Protein AF-0000000077380614 (afdb_homodimer)

Structure (mmCIF, N/CA/C/O backbone):
data_AF-0000000077380614-model_v1
#
loop_
_entity.id
_entity.type
_entity.pdbx_description
1 polymer UDP-glucuronosyltransferase
#
loop_
_atom_site.group_PDB
_atom_site.id
_atom_site.type_symbol
_atom_site.label_atom_id
_atom_site.label_alt_id
_atom_site.label_comp_id
_atom_site.label_asym_id
_atom_site.label_entity_id
_atom_site.label_seq_id
_atom_site.pdbx_PDB_ins_code
_atom_site.Cartn_x
_atom_site.Cartn_y
_atom_site.Cartn_z
_atom_site.occupancy
_atom_site.B_iso_or_equiv
_atom_site.auth_seq_id
_atom_site.auth_comp_id
_atom_site.auth_asym_id
_atom_site.auth_atom_id
_atom_site.pdbx_PDB_model_num
ATOM 1 N N . ASN A 1 1 ? 5.746 11.344 16.859 1 87.12 1 ASN A N 1
ATOM 2 C CA . ASN A 1 1 ? 6.926 10.523 17.109 1 87.12 1 ASN A CA 1
ATOM 3 C C . ASN A 1 1 ? 7.016 10.094 18.562 1 87.12 1 ASN A C 1
ATOM 5 O O . ASN A 1 1 ? 7.289 8.93 18.859 1 87.12 1 ASN A O 1
ATOM 9 N N . SER A 1 2 ? 6.594 11.039 19.406 1 86.81 2 SER A N 1
ATOM 10 C CA . SER A 1 2 ? 6.699 10.734 20.828 1 86.81 2 SER A CA 1
ATOM 11 C C . SER A 1 2 ? 5.801 9.57 21.219 1 86.81 2 SER A C 1
ATOM 13 O O . SER A 1 2 ? 6.18 8.727 22.031 1 86.81 2 SER A O 1
ATOM 15 N N . VAL A 1 3 ? 4.637 9.516 20.609 1 90.12 3 VAL A N 1
ATOM 16 C CA . VAL A 1 3 ? 3.682 8.453 20.922 1 90.12 3 VAL A CA 1
ATOM 17 C C . VAL A 1 3 ? 4.297 7.094 20.609 1 90.12 3 VAL A C 1
ATOM 19 O O . VAL A 1 3 ? 4.191 6.16 21.422 1 90.12 3 VAL A O 1
ATOM 22 N N . LEU A 1 4 ? 4.949 6.938 19.469 1 94.75 4 LEU A N 1
ATOM 23 C CA . LEU A 1 4 ? 5.605 5.691 19.078 1 94.75 4 LEU A CA 1
ATOM 24 C C . LEU A 1 4 ? 6.742 5.359 20.047 1 94.75 4 LEU A C 1
ATOM 26 O O . LEU A 1 4 ? 6.855 4.223 20.516 1 94.75 4 LEU A O 1
ATOM 30 N N . LEU A 1 5 ? 7.574 6.371 20.406 1 92.88 5 LEU A N 1
ATOM 31 C CA . LEU A 1 5 ? 8.75 6.152 21.25 1 92.88 5 LEU A CA 1
ATOM 32 C C . LEU A 1 5 ? 8.336 5.727 22.656 1 92.88 5 LEU A C 1
ATOM 34 O O . LEU A 1 5 ? 8.93 4.809 23.219 1 92.88 5 LEU A O 1
ATOM 38 N N . TYR A 1 6 ? 7.289 6.316 23.141 1 90.5 6 TYR A N 1
ATOM 39 C CA . TYR A 1 6 ? 6.828 5.957 24.484 1 90.5 6 TYR A CA 1
ATOM 40 C C . TYR A 1 6 ? 6.215 4.559 24.484 1 90.5 6 TYR A C 1
ATOM 42 O O . TYR A 1 6 ? 6.395 3.801 25.438 1 90.5 6 TYR A O 1
ATOM 50 N N . GLU A 1 7 ? 5.496 4.246 23.406 1 94.81 7 GLU A N 1
ATOM 51 C CA . GLU A 1 7 ? 4.934 2.902 23.312 1 94.81 7 GLU A CA 1
ATOM 52 C C . GLU A 1 7 ? 6.031 1.847 23.25 1 94.81 7 GLU A C 1
ATOM 54 O O . GLU A 1 7 ? 5.926 0.79 23.875 1 94.81 7 GLU A O 1
ATOM 59 N N . LEU A 1 8 ? 7.094 2.109 22.5 1 97.38 8 LEU A N 1
ATOM 60 C CA . LEU A 1 8 ? 8.234 1.199 22.422 1 97.38 8 LEU A CA 1
ATOM 61 C C . LEU A 1 8 ? 8.867 1.007 23.797 1 97.38 8 LEU A C 1
ATOM 63 O O . LEU A 1 8 ? 9.219 -0.115 24.172 1 97.38 8 LEU A O 1
ATOM 67 N N . ALA A 1 9 ? 9.016 2.111 24.562 1 96.5 9 ALA A N 1
ATOM 68 C CA . ALA A 1 9 ? 9.578 2.035 25.922 1 96.5 9 ALA A CA 1
ATOM 69 C C . ALA A 1 9 ? 8.695 1.192 26.828 1 96.5 9 ALA A C 1
ATOM 71 O O . ALA A 1 9 ? 9.195 0.365 27.594 1 96.5 9 ALA A O 1
ATOM 72 N N . GLU A 1 10 ? 7.418 1.423 26.734 1 94.88 10 GLU A N 1
ATOM 73 C CA . GLU A 1 10 ? 6.461 0.681 27.562 1 94.88 10 GLU A CA 1
ATOM 74 C C . GLU A 1 10 ? 6.527 -0.815 27.266 1 94.88 10 GLU A C 1
ATOM 76 O O . GLU A 1 10 ? 6.293 -1.639 28.156 1 94.88 10 GLU A O 1
ATOM 81 N N . ARG A 1 11 ? 6.906 -1.185 26.109 1 95.94 11 ARG A N 1
ATOM 82 C CA . ARG A 1 11 ? 6.988 -2.584 25.703 1 95.94 11 ARG A CA 1
ATOM 83 C C . ARG A 1 11 ? 8.352 -3.176 26.062 1 95.94 11 ARG A C 1
ATOM 85 O O . ARG A 1 11 ? 8.648 -4.316 25.703 1 95.94 11 ARG A O 1
ATOM 92 N N . GLY A 1 12 ? 9.195 -2.398 26.609 1 96.81 12 GLY A N 1
ATOM 93 C CA . GLY A 1 12 ? 10.398 -2.949 27.203 1 96.81 12 GLY A CA 1
ATOM 94 C C . GLY A 1 12 ? 11.656 -2.613 26.406 1 96.81 12 GLY A C 1
ATOM 95 O O . GLY A 1 12 ? 12.758 -3.018 26.781 1 96.81 12 GLY A O 1
ATOM 96 N N . HIS A 1 13 ? 11.562 -1.828 25.375 1 97.81 13 HIS A N 1
ATOM 97 C CA . HIS A 1 13 ? 12.742 -1.45 24.594 1 97.81 13 HIS A CA 1
ATOM 98 C C . HIS A 1 13 ? 13.539 -0.366 25.312 1 97.81 13 HIS A C 1
ATOM 100 O O . HIS A 1 13 ? 12.969 0.49 25.984 1 97.81 13 HIS A O 1
ATOM 106 N N . ASN A 1 14 ? 14.875 -0.387 25.203 1 97.62 14 ASN A N 1
ATOM 107 C CA . ASN A 1 14 ? 15.75 0.677 25.688 1 97.62 14 ASN A CA 1
ATOM 108 C C . ASN A 1 14 ? 15.93 1.77 24.641 1 97.62 14 ASN A C 1
ATOM 110 O O . ASN A 1 14 ? 16.375 1.496 23.516 1 97.62 14 ASN A O 1
ATOM 114 N N . LEU A 1 15 ? 15.625 3.002 25.047 1 97.31 15 LEU A N 1
ATOM 115 C CA . LEU A 1 15 ? 15.633 4.066 24.047 1 97.31 15 LEU A CA 1
ATOM 116 C C . LEU A 1 15 ? 16.625 5.156 24.422 1 97.31 15 LEU A C 1
ATOM 118 O O . LEU A 1 15 ? 16.75 5.512 25.594 1 97.31 15 LEU A O 1
ATOM 122 N N . THR A 1 16 ? 17.406 5.574 23.484 1 97 16 THR A N 1
ATOM 123 C CA . THR A 1 16 ? 18.094 6.867 23.5 1 97 16 THR A CA 1
ATOM 124 C C . THR A 1 16 ? 17.406 7.84 22.531 1 97 16 THR A C 1
ATOM 126 O O . THR A 1 16 ? 17.359 7.602 21.328 1 97 16 THR A O 1
ATOM 129 N N . ILE A 1 17 ? 16.844 8.93 23.109 1 95.81 17 ILE A N 1
ATOM 130 C CA . ILE A 1 17 ? 16.078 9.875 22.312 1 95.81 17 ILE A CA 1
ATOM 131 C C . ILE A 1 17 ? 16.828 11.203 22.219 1 95.81 17 ILE A C 1
ATOM 133 O O . ILE A 1 17 ? 17.078 11.852 23.234 1 95.81 17 ILE A O 1
ATOM 137 N N . LEU A 1 18 ? 17.297 11.5 21.062 1 95.31 18 LEU A N 1
ATOM 138 C CA . LEU A 1 18 ? 17.812 12.828 20.734 1 95.31 18 LEU A CA 1
ATOM 139 C C . LEU A 1 18 ? 16.703 13.758 20.297 1 95.31 18 LEU A C 1
ATOM 141 O O . LEU A 1 18 ? 16.141 13.586 19.203 1 95.31 18 LEU A O 1
ATOM 145 N N . SER A 1 19 ? 16.328 14.742 21.172 1 92.69 19 SER A N 1
ATOM 146 C CA . SER A 1 19 ? 15.094 15.469 20.922 1 92.69 19 SER A CA 1
ATOM 147 C C . SER A 1 19 ? 15.281 16.969 21.125 1 92.69 19 SER A C 1
ATOM 149 O O . SER A 1 19 ? 16.125 17.391 21.938 1 92.69 19 SER A O 1
ATOM 151 N N . VAL A 1 20 ? 14.508 17.703 20.391 1 90.38 20 VAL A N 1
ATOM 152 C CA . VAL A 1 20 ? 14.492 19.141 20.547 1 90.38 20 VAL A CA 1
ATOM 153 C C . VAL A 1 20 ? 13.547 19.531 21.688 1 90.38 20 VAL A C 1
ATOM 155 O O . VAL A 1 20 ? 13.555 20.688 22.141 1 90.38 20 VAL A O 1
ATOM 158 N N . ASN A 1 21 ? 12.781 18.562 22.094 1 84.81 21 ASN A N 1
ATOM 159 C CA . ASN A 1 21 ? 11.852 18.766 23.203 1 84.81 21 ASN A CA 1
ATOM 160 C C . ASN A 1 21 ? 12.156 17.828 24.375 1 84.81 21 ASN A C 1
ATOM 162 O O . ASN A 1 21 ? 12.578 16.688 24.172 1 84.81 21 ASN A O 1
ATOM 166 N N . LEU A 1 22 ? 12.031 18.391 25.531 1 84.5 22 LEU A N 1
ATOM 167 C CA . LEU A 1 22 ? 12.094 17.547 26.719 1 84.5 22 LEU A CA 1
ATOM 168 C C . LEU A 1 22 ? 10.695 17.156 27.188 1 84.5 22 LEU A C 1
ATOM 170 O O . LEU A 1 22 ? 9.727 17.875 26.922 1 84.5 22 LEU A O 1
ATOM 174 N N . PRO A 1 23 ? 10.688 15.984 27.75 1 82.88 23 PRO A N 1
ATOM 175 C CA . PRO A 1 23 ? 9.383 15.695 28.359 1 82.88 23 PRO A CA 1
ATOM 176 C C . PRO A 1 23 ? 8.977 16.734 29.391 1 82.88 23 PRO A C 1
ATOM 178 O O . PRO A 1 23 ? 9.836 17.359 30.031 1 82.88 23 PRO A O 1
ATOM 181 N N . ARG A 1 24 ? 7.664 16.891 29.453 1 76.19 24 ARG A N 1
ATOM 182 C CA . ARG A 1 24 ? 7.168 17.766 30.516 1 76.19 24 ARG A CA 1
ATOM 183 C C . ARG A 1 24 ? 7.414 17.141 31.891 1 76.19 24 ARG A C 1
ATOM 185 O O . ARG A 1 24 ? 7.539 15.922 32.031 1 76.19 24 ARG A O 1
ATOM 192 N N . ALA A 1 25 ? 7.527 18.047 32.812 1 76.06 25 ALA A N 1
ATOM 193 C CA . ALA A 1 25 ? 7.766 17.609 34.156 1 76.06 25 ALA A CA 1
ATOM 194 C C . ALA A 1 25 ? 6.699 16.609 34.625 1 76.06 25 ALA A C 1
ATOM 196 O O . ALA A 1 25 ? 6.988 15.672 35.375 1 76.06 25 ALA A O 1
ATOM 197 N N . SER A 1 26 ? 5.539 16.734 34.062 1 73.19 26 SER A N 1
ATOM 198 C CA . SER A 1 26 ? 4.41 15.891 34.469 1 73.19 26 SER A CA 1
ATOM 199 C C . SER A 1 26 ? 4.414 14.57 33.688 1 73.19 26 SER A C 1
ATOM 201 O O . SER A 1 26 ? 3.701 13.633 34.062 1 73.19 26 SER A O 1
ATOM 203 N N . ASP A 1 27 ? 5.344 14.516 32.75 1 77.56 27 ASP A N 1
ATOM 204 C CA . ASP A 1 27 ? 5.34 13.312 31.906 1 77.56 27 ASP A CA 1
ATOM 205 C C . ASP A 1 27 ? 6.117 12.188 32.594 1 77.56 27 ASP A C 1
ATOM 207 O O . ASP A 1 27 ? 7.16 12.422 33.188 1 77.56 27 ASP A O 1
ATOM 211 N N . LYS A 1 28 ? 5.461 11.078 32.75 1 80.19 28 LYS A N 1
ATOM 212 C CA . LYS A 1 28 ? 6.168 9.891 33.25 1 80.19 28 LYS A CA 1
ATOM 213 C C . LYS A 1 28 ? 7.059 9.297 32.156 1 80.19 28 LYS A C 1
ATOM 215 O O . LYS A 1 28 ? 6.566 8.734 31.188 1 80.19 28 LYS A O 1
ATOM 220 N N . VAL A 1 29 ? 8.352 9.555 32.375 1 84.94 29 VAL A N 1
ATOM 221 C CA . VAL A 1 29 ? 9.297 8.977 31.422 1 84.94 29 VAL A CA 1
ATOM 222 C C . VAL A 1 29 ? 9.75 7.602 31.922 1 84.94 29 VAL A C 1
ATOM 224 O O . VAL A 1 29 ? 10.234 7.469 33.031 1 84.94 29 VAL A O 1
ATOM 227 N N . PRO A 1 30 ? 9.492 6.633 31.078 1 88.19 30 PRO A N 1
ATOM 228 C CA . PRO A 1 30 ? 9.93 5.301 31.5 1 88.19 30 PRO A CA 1
ATOM 229 C C . PRO A 1 30 ? 11.43 5.242 31.812 1 88.19 30 PRO A C 1
ATOM 231 O O . PRO A 1 30 ? 12.211 6.004 31.25 1 88.19 30 PRO A O 1
ATOM 234 N N . ALA A 1 31 ? 11.875 4.324 32.688 1 91.56 31 ALA A N 1
ATOM 235 C CA . ALA A 1 31 ? 13.242 4.219 33.188 1 91.56 31 ALA A CA 1
ATOM 236 C C . ALA A 1 31 ? 14.203 3.799 32.062 1 91.56 31 ALA A C 1
ATOM 238 O O . ALA A 1 31 ? 15.406 4.086 32.156 1 91.56 31 ALA A O 1
ATOM 239 N N . ASN A 1 32 ? 13.656 3.156 31.078 1 96.19 32 ASN A N 1
ATOM 240 C CA . ASN A 1 32 ? 14.508 2.652 30.016 1 96.19 32 ASN A CA 1
ATOM 241 C C . ASN A 1 32 ? 14.664 3.674 28.891 1 96.19 32 ASN A C 1
ATOM 243 O O . ASN A 1 32 ? 15.039 3.322 27.766 1 96.19 32 ASN A O 1
ATOM 247 N N . VAL A 1 33 ? 14.367 4.914 29.219 1 94.94 33 VAL A N 1
ATOM 248 C CA . VAL A 1 33 ? 14.508 5.977 28.234 1 94.94 33 VAL A CA 1
ATOM 249 C C . VAL A 1 33 ? 15.586 6.961 28.672 1 94.94 33 VAL A C 1
ATOM 251 O O . VAL A 1 33 ? 15.562 7.461 29.797 1 94.94 33 VAL A O 1
ATOM 254 N N . THR A 1 34 ? 16.562 7.184 27.828 1 94.12 34 THR A N 1
ATOM 255 C CA . THR A 1 34 ? 17.562 8.234 27.984 1 94.12 34 THR A CA 1
ATOM 256 C C . THR A 1 34 ? 17.312 9.383 27.016 1 94.12 34 THR A C 1
ATOM 258 O O . THR A 1 34 ? 17.359 9.195 25.797 1 94.12 34 THR A O 1
ATOM 261 N N . TYR A 1 35 ? 17.094 10.547 27.562 1 93.25 35 TYR A N 1
ATOM 262 C CA . TYR A 1 35 ? 16.875 11.719 26.734 1 93.25 35 TYR A CA 1
ATOM 263 C C . TYR A 1 35 ? 18.156 12.531 26.578 1 93.25 35 TYR A C 1
ATOM 265 O O . TYR A 1 35 ? 18.859 12.766 27.562 1 93.25 35 TYR A O 1
ATOM 273 N N . ILE A 1 36 ? 18.422 12.844 25.391 1 95.12 36 ILE A N 1
ATOM 274 C CA . ILE A 1 36 ? 19.469 13.812 25.062 1 95.12 36 ILE A CA 1
ATOM 275 C C . ILE A 1 36 ? 18.844 15.031 24.391 1 95.12 36 ILE A C 1
ATOM 277 O O . ILE A 1 36 ? 18.219 14.914 23.328 1 95.12 36 ILE A O 1
ATOM 281 N N . TYR A 1 37 ? 19.031 16.188 25.016 1 95 37 TYR A N 1
ATOM 282 C CA . TYR A 1 37 ? 18.328 17.391 24.625 1 95 37 TYR A CA 1
ATOM 283 C C . TYR A 1 37 ? 19.141 18.203 23.625 1 95 37 TYR A C 1
ATOM 285 O O . TYR A 1 37 ? 20.297 18.547 23.891 1 95 37 TYR A O 1
ATOM 293 N N . LEU A 1 38 ? 18.547 18.484 22.484 1 94.44 38 LEU A N 1
ATOM 294 C CA . LEU A 1 38 ? 19.094 19.438 21.516 1 94.44 38 LEU A CA 1
ATOM 295 C C . LEU A 1 38 ? 18.641 20.859 21.828 1 94.44 38 LEU A C 1
ATOM 297 O O . LEU A 1 38 ? 17.859 21.438 21.094 1 94.44 38 LEU A O 1
ATOM 301 N N . GLU A 1 39 ? 19.094 21.469 22.828 1 91.06 39 GLU A N 1
ATOM 302 C CA . GLU A 1 39 ? 18.578 22.656 23.5 1 91.06 39 GLU A CA 1
ATOM 303 C C . GLU A 1 39 ? 18.703 23.891 22.609 1 91.06 39 GLU A C 1
ATOM 305 O O . GLU A 1 39 ? 18.078 24.906 22.859 1 91.06 39 GLU A O 1
ATOM 310 N N . ARG A 1 40 ? 19.391 23.875 21.422 1 87.75 40 ARG A N 1
ATOM 311 C CA . ARG A 1 40 ? 19.594 25.094 20.641 1 87.75 40 ARG A CA 1
ATOM 312 C C . ARG A 1 40 ? 19 24.938 19.234 1 87.75 40 ARG A C 1
ATOM 314 O O . ARG A 1 40 ? 19.094 25.844 18.422 1 87.75 40 ARG A O 1
ATOM 321 N N . ALA A 1 41 ? 18.328 23.859 19.078 1 87.94 41 ALA A N 1
ATOM 322 C CA . ALA A 1 41 ? 17.922 23.516 17.719 1 87.94 41 ALA A CA 1
ATOM 323 C C . ALA A 1 41 ? 17.031 24.594 17.125 1 87.94 41 ALA A C 1
ATOM 325 O O . ALA A 1 41 ? 17.094 24.875 15.922 1 87.94 41 ALA A O 1
ATOM 326 N N . TYR A 1 42 ? 16.188 25.312 18 1 83.81 42 TYR A N 1
ATOM 327 C CA . TYR A 1 42 ? 15.219 26.266 17.469 1 83.81 42 TYR A CA 1
ATOM 328 C C . TYR A 1 42 ? 15.539 27.688 17.922 1 83.81 42 TYR A C 1
ATOM 330 O O . TYR A 1 42 ? 14.672 28.562 17.906 1 83.81 42 TYR A O 1
ATOM 338 N N . ASP A 1 43 ? 16.75 27.938 18.266 1 86.31 43 ASP A N 1
ATOM 339 C CA . ASP A 1 43 ? 17.172 29.25 18.766 1 86.31 43 ASP A CA 1
ATOM 340 C C . ASP A 1 43 ? 17.109 30.281 17.641 1 86.31 43 ASP A C 1
ATOM 342 O O . ASP A 1 43 ? 17.109 31.484 17.906 1 86.31 43 ASP A O 1
ATOM 346 N N . PHE A 1 44 ? 17.047 29.797 16.453 1 81.5 44 PHE A N 1
ATOM 347 C CA . PHE A 1 44 ? 17.016 30.75 15.344 1 81.5 44 PHE A CA 1
ATOM 348 C C . PHE A 1 44 ? 15.688 31.484 15.297 1 81.5 44 PHE A C 1
ATOM 350 O O . PHE A 1 44 ? 15.562 32.5 14.609 1 81.5 44 PHE A O 1
ATOM 357 N N . TYR A 1 45 ? 14.695 31.047 15.984 1 75.88 45 TYR A N 1
ATOM 358 C CA . TYR A 1 45 ? 13.445 31.781 16.078 1 75.88 45 TYR A CA 1
ATOM 359 C C . TYR A 1 45 ? 13.625 33.062 16.859 1 75.88 45 TYR A C 1
ATOM 361 O O . TYR A 1 45 ? 12.859 34.031 16.688 1 75.88 45 TYR A O 1
ATOM 369 N N . THR A 1 46 ? 14.594 33.062 17.719 1 75.5 46 THR A N 1
ATOM 370 C CA . THR A 1 46 ? 14.797 34.219 18.594 1 75.5 46 THR A CA 1
ATOM 371 C C . THR A 1 46 ? 16.094 34.938 18.234 1 75.5 46 THR A C 1
ATOM 373 O O . THR A 1 46 ? 16.391 36 18.797 1 75.5 46 THR A O 1
ATOM 376 N N . ASP A 1 47 ? 16.766 34.312 17.312 1 73.31 47 ASP A N 1
ATOM 377 C CA . ASP A 1 47 ? 18.047 34.938 16.953 1 73.31 47 ASP A CA 1
ATOM 378 C C . ASP A 1 47 ? 17.844 36.219 16.141 1 73.31 47 ASP A C 1
ATOM 380 O O . ASP A 1 47 ? 17.047 36.219 15.203 1 73.31 47 ASP A O 1
ATOM 384 N N . ASP A 1 48 ? 18.188 37.406 16.625 1 63 48 ASP A N 1
ATOM 385 C CA . ASP A 1 48 ? 17.922 38.75 16.172 1 63 48 ASP A CA 1
ATOM 386 C C . ASP A 1 48 ? 18.375 38.969 14.734 1 63 48 ASP A C 1
ATOM 388 O O . ASP A 1 48 ? 17.75 39.688 13.969 1 63 48 ASP A O 1
ATOM 392 N N . LYS A 1 49 ? 19.562 38.531 14.289 1 62.34 49 LYS A N 1
ATOM 393 C CA . LYS A 1 49 ? 20.156 38.938 13.023 1 62.34 49 LYS A CA 1
ATOM 394 C C . LYS A 1 49 ? 19.406 38.375 11.836 1 62.34 49 LYS A C 1
ATOM 396 O O . LYS A 1 49 ? 19.219 39.031 10.812 1 62.34 49 LYS A O 1
ATOM 401 N N . ASP A 1 50 ? 18.828 37.062 11.945 1 70.25 50 ASP A N 1
ATOM 402 C CA . ASP A 1 50 ? 18.219 36.406 10.812 1 70.25 50 ASP A CA 1
ATOM 403 C C . ASP A 1 50 ? 17.062 35.5 11.258 1 70.25 50 ASP A C 1
ATOM 405 O O . ASP A 1 50 ? 17.047 34.312 10.945 1 70.25 50 ASP A O 1
ATOM 409 N N . LYS A 1 51 ? 16.125 36.219 11.797 1 76.75 51 LYS A N 1
ATOM 410 C CA . LYS A 1 51 ? 15.023 35.5 12.406 1 76.75 51 LYS A CA 1
ATOM 411 C C . LYS A 1 51 ? 14.008 35.062 11.359 1 76.75 51 LYS A C 1
ATOM 413 O O . LYS A 1 51 ? 13.734 35.781 10.398 1 76.75 51 LYS A O 1
ATOM 418 N N . ILE A 1 52 ? 13.617 33.844 11.414 1 75.5 52 ILE A N 1
ATOM 419 C CA . ILE A 1 52 ? 12.508 33.375 10.609 1 75.5 52 ILE A CA 1
ATOM 420 C C . ILE A 1 52 ? 11.195 33.594 11.359 1 75.5 52 ILE A C 1
ATOM 422 O O . ILE A 1 52 ? 11.016 33.094 12.477 1 75.5 52 ILE A O 1
ATOM 426 N N . ASP A 1 53 ? 10.398 34.469 10.773 1 74.31 53 ASP A N 1
ATOM 427 C CA . ASP A 1 53 ? 9.055 34.688 11.305 1 74.31 53 ASP A CA 1
ATOM 428 C C . ASP A 1 53 ? 8.039 33.75 10.672 1 74.31 53 ASP A C 1
ATOM 430 O O . ASP A 1 53 ? 7.758 33.844 9.477 1 74.31 53 ASP A O 1
ATOM 434 N N . ILE A 1 54 ? 7.504 32.875 11.492 1 75.69 54 ILE A N 1
ATOM 435 C CA . ILE A 1 54 ? 6.566 31.891 11 1 75.69 54 ILE A CA 1
ATOM 436 C C . ILE A 1 54 ? 5.352 32.562 10.383 1 75.69 54 ILE A C 1
ATOM 438 O O . ILE A 1 54 ? 4.738 32.062 9.453 1 75.69 54 ILE A O 1
ATOM 442 N N . ASN A 1 55 ? 5.039 33.781 10.82 1 76.06 55 ASN A N 1
ATOM 443 C CA . ASN A 1 55 ? 3.91 34.531 10.273 1 76.06 55 ASN A CA 1
ATOM 444 C C . ASN A 1 55 ? 4.156 34.938 8.82 1 76.06 55 ASN A C 1
ATOM 446 O O . ASN A 1 55 ? 3.215 35.219 8.078 1 76.06 55 ASN A O 1
ATOM 450 N N . SER A 1 56 ? 5.402 34.938 8.508 1 76.56 56 SER A N 1
ATOM 451 C CA . SER A 1 56 ? 5.742 35.312 7.141 1 76.56 56 SER A CA 1
ATOM 452 C C . SER A 1 56 ? 5.309 34.25 6.152 1 76.56 56 SER A C 1
ATOM 454 O O . SER A 1 56 ? 5.273 34.469 4.945 1 76.56 56 SER A O 1
ATOM 456 N N . PHE A 1 57 ? 4.938 33.094 6.758 1 82.88 57 PHE A N 1
ATOM 457 C CA . PHE A 1 57 ? 4.516 32 5.902 1 82.88 57 PHE A CA 1
ATOM 458 C C . PHE A 1 57 ? 3.053 32.156 5.508 1 82.88 57 PHE A C 1
ATOM 460 O O . PHE A 1 57 ? 2.58 31.469 4.59 1 82.88 57 PHE A O 1
ATOM 467 N N . ILE A 1 58 ? 2.41 33 6.18 1 83.5 58 ILE A N 1
ATOM 468 C CA . ILE A 1 58 ? 0.977 33.125 5.938 1 83.5 58 ILE A CA 1
ATOM 469 C C . ILE A 1 58 ? 0.739 33.719 4.551 1 83.5 58 ILE A C 1
ATOM 471 O O . ILE A 1 58 ? 1.247 34.812 4.242 1 83.5 58 ILE A O 1
ATOM 475 N N . GLY A 1 59 ? 0.085 32.969 3.693 1 79.81 59 GLY A N 1
ATOM 476 C CA . GLY A 1 59 ? -0.373 33.469 2.41 1 79.81 59 GLY A CA 1
ATOM 477 C C . GLY A 1 59 ? 0.684 33.375 1.324 1 79.81 59 GLY A C 1
ATOM 478 O O . GLY A 1 59 ? 0.498 33.906 0.229 1 79.81 59 GLY A O 1
ATOM 479 N N . ILE A 1 60 ? 1.742 32.719 1.61 1 83.81 60 ILE A N 1
ATOM 480 C CA . ILE A 1 60 ? 2.791 32.656 0.599 1 83.81 60 ILE A CA 1
ATOM 481 C C . ILE A 1 60 ? 2.447 31.609 -0.453 1 83.81 60 ILE A C 1
ATOM 483 O O . ILE A 1 60 ? 1.707 30.672 -0.175 1 83.81 60 ILE A O 1
ATOM 487 N N . GLY A 1 61 ? 2.982 31.859 -1.646 1 84.81 61 GLY A N 1
ATOM 488 C CA . GLY A 1 61 ? 2.736 30.938 -2.736 1 84.81 61 GLY A CA 1
ATOM 489 C C . GLY A 1 61 ? 3.559 29.656 -2.633 1 84.81 61 GLY A C 1
ATOM 490 O O . GLY A 1 61 ? 4.52 29.594 -1.863 1 84.81 61 GLY A O 1
ATOM 491 N N . SER A 1 62 ? 3.211 28.672 -3.447 1 89.88 62 SER A N 1
ATOM 492 C CA . SER A 1 62 ? 3.828 27.359 -3.389 1 89.88 62 SER A CA 1
ATOM 493 C C . SER A 1 62 ? 5.293 27.406 -3.814 1 89.88 62 SER A C 1
ATOM 495 O O . SER A 1 62 ? 6.137 26.719 -3.232 1 89.88 62 SER A O 1
ATOM 497 N N . TYR A 1 63 ? 5.605 28.25 -4.797 1 93.25 63 TYR A N 1
ATOM 498 C CA . TYR A 1 63 ? 6.988 28.359 -5.246 1 93.25 63 TYR A CA 1
ATOM 499 C C . TYR A 1 63 ? 7.855 29.031 -4.184 1 93.25 63 TYR A C 1
ATOM 501 O O . TYR A 1 63 ? 9 28.625 -3.967 1 93.25 63 TYR A O 1
ATOM 509 N N . GLU A 1 64 ? 7.266 29.984 -3.475 1 92 64 GLU A N 1
ATOM 510 C CA . GLU A 1 64 ? 7.992 30.719 -2.441 1 92 64 GLU A CA 1
ATOM 511 C C . GLU A 1 64 ? 8.25 29.828 -1.221 1 92 64 GLU A C 1
ATOM 513 O O . GLU A 1 64 ? 9.227 30.047 -0.493 1 92 64 GLU A O 1
ATOM 518 N N . THR A 1 65 ? 7.402 28.906 -1.023 1 90.94 65 THR A N 1
ATOM 519 C CA . THR A 1 65 ? 7.531 28 0.116 1 90.94 65 THR A CA 1
ATOM 520 C C . THR A 1 65 ? 8.82 27.203 0.027 1 90.94 65 THR A C 1
ATOM 522 O O . THR A 1 65 ? 9.453 26.922 1.046 1 90.94 65 THR A O 1
ATOM 525 N N . ILE A 1 66 ? 9.289 26.875 -1.161 1 93.94 66 ILE A N 1
ATOM 526 C CA . ILE A 1 66 ? 10.391 25.938 -1.369 1 93.94 66 ILE A CA 1
ATOM 527 C C . ILE A 1 66 ? 11.672 26.5 -0.754 1 93.94 66 ILE A C 1
ATOM 529 O O . ILE A 1 66 ? 12.219 25.938 0.194 1 93.94 66 ILE A O 1
ATOM 533 N N . PRO A 1 67 ? 12.094 27.734 -1.152 1 93 67 PRO A N 1
ATOM 534 C CA . PRO A 1 67 ? 13.328 28.219 -0.537 1 93 67 PRO A CA 1
ATOM 535 C C . PRO A 1 67 ? 13.172 28.531 0.952 1 93 67 PRO A C 1
ATOM 537 O O . PRO A 1 67 ? 14.117 28.344 1.727 1 93 67 PRO A O 1
ATOM 540 N N . ILE A 1 68 ? 12.055 28.922 1.403 1 90.19 68 ILE A N 1
ATOM 541 C CA . ILE A 1 68 ? 11.828 29.312 2.791 1 90.19 68 ILE A CA 1
ATOM 542 C C . ILE A 1 68 ? 11.891 28.062 3.686 1 90.19 68 ILE A C 1
ATOM 544 O O . ILE A 1 68 ? 12.516 28.094 4.746 1 90.19 68 ILE A O 1
ATOM 548 N N . LEU A 1 69 ? 11.258 27.016 3.275 1 89.31 69 LEU A N 1
ATOM 549 C CA . LEU A 1 69 ? 11.25 25.797 4.062 1 89.31 69 LEU A CA 1
ATOM 550 C C . LEU A 1 69 ? 12.648 25.188 4.164 1 89.31 69 LEU A C 1
ATOM 552 O O . LEU A 1 69 ? 13.055 24.734 5.23 1 89.31 69 LEU A O 1
ATOM 556 N N . TYR A 1 70 ? 13.328 25.188 3.047 1 92.94 70 TYR A N 1
ATOM 557 C CA . TYR A 1 70 ? 14.664 24.609 3.08 1 92.94 70 TYR A CA 1
ATOM 558 C C . TYR A 1 70 ? 15.641 25.5 3.836 1 92.94 70 TYR A C 1
ATOM 560 O O . TYR A 1 70 ? 16.594 25.016 4.453 1 92.94 70 TYR A O 1
ATOM 568 N N . LYS A 1 71 ? 15.383 26.844 3.793 1 92.19 71 LYS A N 1
ATOM 569 C CA . LYS A 1 71 ? 16.156 27.734 4.668 1 92.19 71 LYS A CA 1
ATOM 570 C C . LYS A 1 71 ? 15.922 27.391 6.137 1 92.19 71 LYS A C 1
ATOM 572 O O . LYS A 1 71 ? 16.859 27.406 6.938 1 92.19 71 LYS A O 1
ATOM 577 N N . PHE A 1 72 ? 14.711 27.125 6.457 1 89.88 72 PHE A N 1
ATOM 578 C CA . PHE A 1 72 ? 14.375 26.672 7.805 1 89.88 72 PHE A CA 1
ATOM 579 C C . PHE A 1 72 ? 15.164 25.422 8.164 1 89.88 72 PHE A C 1
ATOM 581 O O . PHE A 1 72 ? 15.695 25.312 9.273 1 89.88 72 PHE A O 1
ATOM 588 N N . GLY A 1 73 ? 15.195 24.469 7.234 1 92.38 73 GLY A N 1
ATOM 589 C CA . GLY A 1 73 ? 15.953 23.25 7.461 1 92.38 73 GLY A CA 1
ATOM 590 C C . GLY A 1 73 ? 17.438 23.484 7.672 1 92.38 73 GLY A C 1
ATOM 591 O O . GLY A 1 73 ? 18.047 22.891 8.562 1 92.38 73 GLY A O 1
ATOM 592 N N . ILE A 1 74 ? 17.984 24.391 6.883 1 94.69 74 ILE A N 1
ATOM 593 C CA . ILE A 1 74 ? 19.406 24.703 6.977 1 94.69 74 ILE A CA 1
ATOM 594 C C . ILE A 1 74 ? 19.703 25.344 8.328 1 94.69 74 ILE A C 1
ATOM 596 O O . ILE A 1 74 ? 20.656 24.969 9.008 1 94.69 74 ILE A O 1
ATOM 600 N N . LYS A 1 75 ? 18.875 26.281 8.742 1 93.12 75 LYS A N 1
ATOM 601 C CA . LYS A 1 75 ? 19.062 26.938 10.031 1 93.12 75 LYS A CA 1
ATOM 602 C C . LYS A 1 75 ? 18.938 25.922 11.18 1 93.12 75 LYS A C 1
ATOM 604 O O . LYS A 1 75 ? 19.719 25.984 12.141 1 93.12 75 LYS A O 1
ATOM 609 N N . THR A 1 76 ? 18.031 25.047 11.055 1 93 76 THR A N 1
ATOM 610 C CA . THR A 1 76 ? 17.875 24.016 12.07 1 93 76 THR A CA 1
ATOM 611 C C . THR A 1 76 ? 19.141 23.172 12.188 1 93 76 THR A C 1
ATOM 613 O O . THR A 1 76 ? 19.625 22.906 13.289 1 93 76 THR A O 1
ATOM 616 N N . ALA A 1 77 ? 19.688 22.781 11.047 1 95 77 ALA A N 1
ATOM 617 C CA . ALA A 1 77 ? 20.938 22 11.031 1 95 77 ALA A CA 1
ATOM 618 C C . ALA A 1 77 ? 22.078 22.781 11.688 1 95 77 ALA A C 1
ATOM 620 O O . ALA A 1 77 ? 22.812 22.234 12.508 1 95 77 ALA A O 1
ATOM 621 N N . GLU A 1 78 ? 22.172 24.047 11.352 1 94.94 78 GLU A N 1
ATOM 622 C CA . GLU A 1 78 ? 23.219 24.891 11.906 1 94.94 78 GLU A CA 1
ATOM 623 C C . GLU A 1 78 ? 23.109 24.984 13.422 1 94.94 78 GLU A C 1
ATOM 625 O O . GLU A 1 78 ? 24.109 24.844 14.125 1 94.94 78 GLU A O 1
ATOM 630 N N . PHE A 1 79 ? 21.922 25.078 13.906 1 93.75 79 PHE A N 1
ATOM 631 C CA . PHE A 1 79 ? 21.75 25.312 15.336 1 93.75 79 PHE A CA 1
ATOM 632 C C . PHE A 1 79 ? 21.844 24.016 16.109 1 93.75 79 PHE A C 1
ATOM 634 O O . PHE A 1 79 ? 22.219 24 17.281 1 93.75 79 PHE A O 1
ATOM 641 N N . ILE A 1 80 ? 21.5 22.938 15.477 1 94.69 80 ILE A N 1
ATOM 642 C CA . ILE A 1 80 ? 21.719 21.625 16.078 1 94.69 80 ILE A CA 1
ATOM 643 C C . ILE A 1 80 ? 23.203 21.438 16.391 1 94.69 80 ILE A C 1
ATOM 645 O O . ILE A 1 80 ? 23.562 20.875 17.438 1 94.69 80 ILE A O 1
ATOM 649 N N . THR A 1 81 ? 24.062 21.938 15.516 1 95.06 81 THR A N 1
ATOM 650 C CA . THR A 1 81 ? 25.5 21.75 15.688 1 95.06 81 THR A CA 1
ATOM 651 C C . THR A 1 81 ? 26.016 22.562 16.875 1 95.06 81 THR A C 1
ATOM 653 O O . THR A 1 81 ? 27.109 22.312 17.375 1 95.06 81 THR A O 1
ATOM 656 N N . LEU A 1 82 ? 25.219 23.484 17.328 1 93.88 82 LEU A N 1
ATOM 657 C CA . LEU A 1 82 ? 25.594 24.312 18.469 1 93.88 82 LEU A CA 1
ATOM 658 C C . LEU A 1 82 ? 25.141 23.672 19.781 1 93.88 82 LEU A C 1
ATOM 660 O O . LEU A 1 82 ? 25.484 24.141 20.859 1 93.88 82 LEU A O 1
ATOM 664 N N . SER A 1 83 ? 24.406 22.641 19.703 1 94 83 SER A N 1
ATOM 665 C CA . SER A 1 83 ? 23.812 22 20.875 1 94 83 SER A CA 1
ATOM 666 C C . SER A 1 83 ? 24.812 21.062 21.562 1 94 83 SER A C 1
ATOM 668 O O . SER A 1 83 ? 25.562 20.359 20.891 1 94 83 SER A O 1
ATOM 670 N N . LYS A 1 84 ? 24.828 21.031 22.859 1 95.5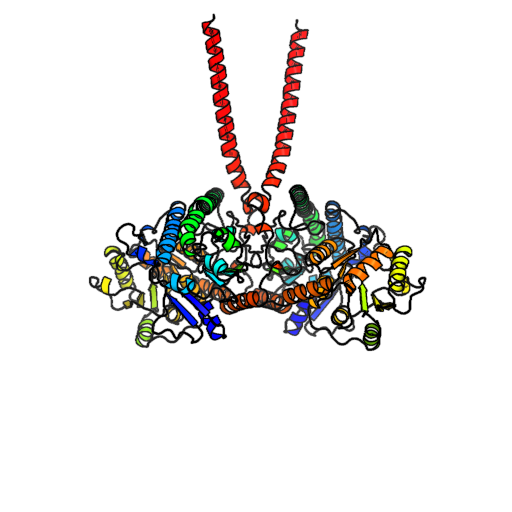6 84 LYS A N 1
ATOM 671 C CA . LYS A 1 84 ? 25.625 20.078 23.625 1 95.56 84 LYS A CA 1
ATOM 672 C C . LYS A 1 84 ? 25.094 18.656 23.453 1 95.56 84 LYS A C 1
ATOM 674 O O . LYS A 1 84 ? 25.828 17.688 23.578 1 95.56 84 LYS A O 1
ATOM 679 N N . GLY A 1 85 ? 23.812 18.609 23.234 1 95.5 85 GLY A N 1
ATOM 680 C CA . GLY A 1 85 ? 23.203 17.297 23.031 1 95.5 85 GLY A CA 1
ATOM 681 C C . GLY A 1 85 ? 23.797 16.531 21.875 1 95.5 85 GLY A C 1
ATOM 682 O O . GLY A 1 85 ? 24 15.312 21.984 1 95.5 85 GLY A O 1
ATOM 683 N N . LEU A 1 86 ? 24.125 17.234 20.781 1 96.31 86 LEU A N 1
ATOM 684 C CA . LEU A 1 86 ? 24.766 16.578 19.641 1 96.31 86 LEU A CA 1
ATOM 685 C C . LEU A 1 86 ? 26.094 15.969 20.047 1 96.31 86 LEU A C 1
ATOM 687 O O . LEU A 1 86 ? 26.375 14.805 19.734 1 96.31 86 LEU A O 1
ATOM 691 N N . GLN A 1 87 ? 26.859 16.75 20.781 1 96.19 87 GLN A N 1
ATOM 692 C CA . GLN A 1 87 ? 28.172 16.281 21.203 1 96.19 87 GLN A CA 1
ATOM 693 C C . GLN A 1 87 ? 28.062 15.117 22.188 1 96.19 87 GLN A C 1
ATOM 695 O O . GLN A 1 87 ? 28.875 14.195 22.156 1 96.19 87 GLN A O 1
ATOM 700 N N . GLN A 1 88 ? 27.094 15.242 23.016 1 97.19 88 GLN A N 1
ATOM 701 C CA . GLN A 1 88 ? 26.891 14.18 24 1 97.19 88 GLN A CA 1
ATOM 702 C C . GLN A 1 88 ? 26.734 12.828 23.297 1 97.19 88 GLN A C 1
ATOM 704 O O . GLN A 1 88 ? 27.344 11.836 23.703 1 97.19 88 GLN A O 1
ATOM 709 N N . LEU A 1 89 ? 25.891 12.75 22.312 1 96.88 89 LEU A N 1
ATOM 710 C CA . LEU A 1 89 ? 25.703 11.484 21.609 1 96.88 89 LEU A CA 1
ATOM 711 C C . LEU A 1 89 ? 26.922 11.125 20.781 1 96.88 89 LEU A C 1
ATOM 713 O O . LEU A 1 89 ? 27.281 9.945 20.672 1 96.88 89 LEU A O 1
ATOM 717 N N . LEU A 1 90 ? 27.609 12.109 20.234 1 96.31 90 LEU A N 1
ATOM 718 C CA . LEU A 1 90 ? 28.828 11.875 19.469 1 96.31 90 LEU A CA 1
ATOM 719 C C . LEU A 1 90 ? 29.922 11.266 20.359 1 96.31 90 LEU A C 1
ATOM 721 O O . LEU A 1 90 ? 30.781 10.539 19.875 1 96.31 90 LEU A O 1
ATOM 725 N N . ASP A 1 91 ? 29.875 11.531 21.609 1 96.81 91 ASP A N 1
ATOM 726 C CA . ASP A 1 91 ? 30.906 11.094 22.531 1 96.81 91 ASP A CA 1
ATOM 727 C C . ASP A 1 91 ? 30.656 9.656 23 1 96.81 91 ASP A C 1
ATOM 729 O O . ASP A 1 91 ? 31.484 9.078 23.703 1 96.81 91 ASP A O 1
ATOM 733 N N . TYR A 1 92 ? 29.5 9.109 22.656 1 96.5 92 TYR A N 1
ATOM 734 C CA . TYR A 1 92 ? 29.297 7.699 22.969 1 96.5 92 TYR A CA 1
ATOM 735 C C . TYR A 1 92 ? 30.469 6.859 22.453 1 96.5 92 TYR A C 1
ATOM 737 O O . TYR A 1 92 ? 31.078 7.191 21.438 1 96.5 92 TYR A O 1
ATOM 745 N N . PRO A 1 93 ? 30.719 5.766 23.125 1 95 93 PRO A N 1
ATOM 746 C CA . PRO A 1 93 ? 31.797 4.902 22.672 1 95 93 PRO A CA 1
ATOM 747 C C . PRO A 1 93 ? 31.578 4.387 21.25 1 95 93 PRO A C 1
ATOM 749 O O . PRO A 1 93 ? 30.453 4.086 20.859 1 95 93 PRO A O 1
ATOM 752 N N . ASP A 1 94 ? 32.656 4.211 20.531 1 86.38 94 ASP A N 1
ATOM 753 C CA . ASP A 1 94 ? 32.562 3.807 19.141 1 86.38 94 ASP A CA 1
ATOM 754 C C . ASP A 1 94 ? 32.031 2.389 19 1 86.38 94 ASP A C 1
ATOM 756 O O . ASP A 1 94 ? 31.5 2.016 17.938 1 86.38 94 ASP A O 1
ATOM 760 N N . ASP A 1 95 ? 32.156 1.696 20.062 1 92.25 95 ASP A N 1
ATOM 761 C CA . ASP A 1 95 ? 31.688 0.312 19.984 1 92.25 95 ASP A CA 1
ATOM 762 C C . ASP A 1 95 ? 30.25 0.183 20.5 1 92.25 95 ASP A C 1
ATOM 764 O O . ASP A 1 95 ? 29.703 -0.92 20.562 1 92.25 95 ASP A O 1
ATOM 768 N N . PHE A 1 96 ? 29.75 1.344 20.891 1 95.19 96 PHE A N 1
ATOM 769 C CA . PHE A 1 96 ? 28.344 1.318 21.281 1 95.19 96 PHE A CA 1
ATOM 770 C C . PHE A 1 96 ? 27.453 0.915 20.109 1 95.19 96 PHE A C 1
ATOM 772 O O . PHE A 1 96 ? 27.688 1.341 18.969 1 95.19 96 PHE A O 1
ATOM 779 N N . LYS A 1 97 ? 26.469 0.065 20.375 1 95 97 LYS A N 1
ATOM 780 C CA . LYS A 1 97 ? 25.656 -0.475 19.281 1 95 97 LYS A CA 1
ATOM 781 C C . LYS A 1 97 ? 24.172 -0.187 19.516 1 95 97 LYS A C 1
ATOM 783 O O . LYS A 1 97 ? 23.672 -0.392 20.625 1 95 97 LYS A O 1
ATOM 788 N N . PHE A 1 98 ? 23.562 0.356 18.5 1 97.25 98 PHE A N 1
ATOM 789 C CA . PHE A 1 98 ? 22.109 0.418 18.438 1 97.25 98 PHE A CA 1
ATOM 790 C C . PHE A 1 98 ? 21.547 -0.694 17.547 1 97.25 98 PHE A C 1
ATOM 792 O O . PHE A 1 98 ? 22.156 -1.042 16.531 1 97.25 98 PHE A O 1
ATOM 799 N N . ASP A 1 99 ? 20.438 -1.256 17.969 1 97.62 99 ASP A N 1
ATOM 800 C CA . ASP A 1 99 ? 19.781 -2.275 17.141 1 97.62 99 ASP A CA 1
ATOM 801 C C . ASP A 1 99 ? 19.047 -1.644 15.969 1 97.62 99 ASP A C 1
ATOM 803 O O . ASP A 1 99 ? 18.891 -2.27 14.922 1 97.62 99 ASP A O 1
ATOM 807 N N . VAL A 1 100 ? 18.531 -0.422 16.188 1 98.12 100 VAL A N 1
ATOM 808 C CA . VAL A 1 100 ? 17.781 0.29 15.172 1 98.12 100 VAL A CA 1
ATOM 809 C C . VAL A 1 100 ? 17.891 1.796 15.398 1 98.12 100 VAL A C 1
ATOM 811 O O . VAL A 1 100 ? 17.969 2.25 16.547 1 98.12 100 VAL A O 1
ATOM 814 N N . ILE A 1 101 ? 17.984 2.527 14.352 1 97.94 101 ILE A N 1
ATOM 815 C CA . ILE A 1 101 ? 17.875 3.982 14.406 1 97.94 101 ILE A CA 1
ATOM 816 C C . ILE A 1 101 ? 16.547 4.43 13.805 1 97.94 101 ILE A C 1
ATOM 818 O O . ILE A 1 101 ? 16.188 4.016 12.695 1 97.94 101 ILE A O 1
ATOM 822 N N . ILE A 1 102 ? 15.773 5.203 14.539 1 97.75 102 ILE A N 1
ATOM 823 C CA . ILE A 1 102 ? 14.57 5.855 14.039 1 97.75 102 ILE A CA 1
ATOM 824 C C . ILE A 1 102 ? 14.867 7.328 13.758 1 97.75 102 ILE A C 1
ATOM 826 O O . ILE A 1 102 ? 15.211 8.086 14.664 1 97.75 102 ILE A O 1
ATOM 830 N N . ASN A 1 103 ? 14.734 7.695 12.523 1 96.88 103 ASN A N 1
ATOM 831 C CA . ASN A 1 103 ? 15.109 9.039 12.102 1 96.88 103 ASN A CA 1
ATOM 832 C C . ASN A 1 103 ? 13.898 9.828 11.609 1 96.88 103 ASN A C 1
ATOM 834 O O . ASN A 1 103 ? 13.203 9.398 10.688 1 96.88 103 ASN A O 1
ATOM 838 N N . ASP A 1 104 ? 13.633 10.953 12.25 1 95.69 104 ASP A N 1
ATOM 839 C CA . ASP A 1 104 ? 12.648 11.883 11.703 1 95.69 104 ASP A CA 1
ATOM 840 C C . ASP A 1 104 ? 13.195 12.602 10.469 1 95.69 104 ASP A C 1
ATOM 842 O O . ASP A 1 104 ? 14.109 13.43 10.586 1 95.69 104 ASP A O 1
ATOM 846 N N . TYR A 1 105 ? 12.609 12.336 9.336 1 94.25 105 TYR A N 1
ATOM 847 C CA . TYR A 1 105 ? 13.148 12.891 8.102 1 94.25 105 TYR A CA 1
ATOM 848 C C . TYR A 1 105 ? 12.266 14.016 7.574 1 94.25 105 TYR A C 1
ATOM 850 O O . TYR A 1 105 ? 12.328 14.359 6.391 1 94.25 105 TYR A O 1
ATOM 858 N N . THR A 1 106 ? 11.453 14.609 8.383 1 91.94 106 THR A N 1
ATOM 859 C CA . THR A 1 106 ? 10.492 15.633 7.973 1 91.94 106 THR A CA 1
ATOM 860 C C . THR A 1 106 ? 11.188 16.734 7.176 1 91.94 106 THR A C 1
ATOM 862 O O . THR A 1 106 ? 10.664 17.203 6.164 1 91.94 106 THR A O 1
ATOM 865 N N . MET A 1 107 ? 12.375 17.156 7.613 1 89.38 107 MET A N 1
ATOM 866 C CA . MET A 1 107 ? 13.07 18.25 6.934 1 89.38 107 MET A CA 1
ATOM 867 C C . MET A 1 107 ? 14.398 17.766 6.363 1 89.38 107 MET A C 1
ATOM 869 O O . MET A 1 107 ? 15.242 18.578 5.984 1 89.38 107 MET A O 1
ATOM 873 N N . GLY A 1 108 ? 14.562 16.484 6.398 1 88.31 108 GLY A N 1
ATOM 874 C CA . GLY A 1 108 ? 15.773 15.984 5.773 1 88.31 108 GLY A CA 1
ATOM 875 C C . GLY A 1 108 ? 16.609 15.133 6.707 1 88.31 108 GLY A C 1
ATOM 876 O O . GLY A 1 108 ? 16.203 14.852 7.832 1 88.31 108 GLY A O 1
ATOM 877 N N . PRO A 1 109 ? 17.75 14.727 6.234 1 89.94 109 PRO A N 1
ATOM 878 C CA . PRO A 1 109 ? 18.562 13.719 6.926 1 89.94 109 PRO A CA 1
ATOM 879 C C . PRO A 1 109 ? 19.656 14.328 7.793 1 89.94 109 PRO A C 1
ATOM 881 O O . PRO A 1 109 ? 20.781 13.82 7.816 1 89.94 109 PRO A O 1
ATOM 884 N N . TYR A 1 110 ? 19.344 15.352 8.719 1 91 110 TYR A N 1
ATOM 885 C CA . TYR A 1 110 ? 20.344 16.141 9.438 1 91 110 TYR A CA 1
ATOM 886 C C . TYR A 1 110 ? 21.234 15.25 10.305 1 91 110 TYR A C 1
ATOM 888 O O . TYR A 1 110 ? 22.438 15.469 10.406 1 91 110 TYR A O 1
ATOM 896 N N . LEU A 1 111 ? 20.672 14.25 10.828 1 94.5 111 LEU A N 1
ATOM 897 C CA . LEU A 1 111 ? 21.328 13.547 11.914 1 94.5 111 LEU A CA 1
ATOM 898 C C . LEU A 1 111 ? 21.719 12.133 11.484 1 94.5 111 LEU A C 1
ATOM 900 O O . LEU A 1 111 ? 22.125 11.32 12.32 1 94.5 111 LEU A O 1
ATOM 904 N N . LEU A 1 112 ? 21.703 11.828 10.148 1 97.31 112 LEU A N 1
ATOM 905 C CA . LEU A 1 112 ? 21.938 10.461 9.68 1 97.31 112 LEU A CA 1
ATOM 906 C C . LEU A 1 112 ? 23.438 10.133 9.711 1 97.31 112 LEU A C 1
ATOM 908 O O . LEU A 1 112 ? 23.828 8.984 9.492 1 97.31 112 LEU A O 1
ATOM 912 N N . GLY A 1 113 ? 24.297 11.18 10.039 1 97.44 113 GLY A N 1
ATOM 913 C CA . GLY A 1 113 ? 25.688 10.867 10.328 1 97.44 113 GLY A CA 1
ATOM 914 C C . GLY A 1 113 ? 25.859 9.844 11.43 1 97.44 113 GLY A C 1
ATOM 915 O O . GLY A 1 113 ? 26.844 9.102 11.453 1 97.44 113 GLY A O 1
ATOM 916 N N . PHE A 1 114 ? 24.906 9.758 12.297 1 97.5 114 PHE A N 1
ATOM 917 C CA . PHE A 1 114 ? 24.953 8.812 13.398 1 97.5 114 PHE A CA 1
ATOM 918 C C . PHE A 1 114 ? 24.859 7.379 12.891 1 97.5 114 PHE A C 1
ATOM 920 O O . PHE A 1 114 ? 25.281 6.445 13.578 1 97.5 114 PHE A O 1
ATOM 927 N N . VAL A 1 115 ? 24.25 7.176 11.68 1 97.62 115 VAL A N 1
ATOM 928 C CA . VAL A 1 115 ? 24.25 5.848 11.078 1 97.62 115 VAL A CA 1
ATOM 929 C C . VAL A 1 115 ? 25.688 5.395 10.812 1 97.62 115 VAL A C 1
ATOM 931 O O . VAL A 1 115 ? 26.031 4.238 11.062 1 97.62 115 VAL A O 1
ATOM 934 N N . HIS A 1 116 ? 26.453 6.336 10.344 1 96.44 116 HIS A N 1
ATOM 935 C CA . HIS A 1 116 ? 27.875 6.082 10.102 1 96.44 116 HIS A CA 1
ATOM 936 C C . HIS A 1 116 ? 28.625 5.891 11.414 1 96.44 116 HIS A C 1
ATOM 938 O O . HIS A 1 116 ? 29.406 4.945 11.555 1 96.44 116 HIS A O 1
ATOM 944 N N . LYS A 1 117 ? 28.359 6.742 12.367 1 96.81 117 LYS A N 1
ATOM 945 C CA . LYS A 1 117 ? 29.031 6.723 13.664 1 96.81 117 LYS A CA 1
ATOM 946 C C . LYS A 1 117 ? 28.797 5.402 14.391 1 96.81 117 LYS A C 1
ATOM 948 O O . LYS A 1 117 ? 29.703 4.875 15.039 1 96.81 117 LYS A O 1
ATOM 953 N N . PHE A 1 118 ? 27.641 4.867 14.297 1 97.25 118 PHE A N 1
ATOM 954 C CA . PHE A 1 118 ? 27.281 3.703 15.102 1 97.25 118 PHE A CA 1
ATOM 955 C C . PHE A 1 118 ? 27.281 2.441 14.242 1 97.25 118 PHE A C 1
ATOM 957 O O . PHE A 1 118 ? 26.484 1.527 14.484 1 97.25 118 PHE A O 1
ATOM 964 N N . ASN A 1 119 ? 27.984 2.385 13.156 1 96.19 119 ASN A N 1
ATOM 965 C CA . ASN A 1 119 ? 28.328 1.213 12.359 1 96.19 119 ASN A CA 1
ATOM 966 C C . ASN A 1 119 ? 27.094 0.654 11.641 1 96.19 119 ASN A C 1
ATOM 968 O O . ASN A 1 119 ? 26.859 -0.554 11.664 1 96.19 119 ASN A O 1
ATOM 972 N N . TYR A 1 120 ? 26.25 1.42 11.164 1 96.94 120 TYR A N 1
ATOM 973 C CA . TYR A 1 120 ? 25.219 1.194 10.156 1 96.94 120 TYR A CA 1
ATOM 974 C C . TYR A 1 120 ? 24.156 0.231 10.672 1 96.94 120 TYR A C 1
ATOM 976 O O . TYR A 1 120 ? 23.812 -0.743 10 1 96.94 120 TYR A O 1
ATOM 984 N N . PRO A 1 121 ? 23.578 0.551 11.836 1 97.69 121 PRO A N 1
ATOM 985 C CA . PRO A 1 121 ? 22.375 -0.201 12.195 1 97.69 121 PRO A CA 1
ATOM 986 C C . PRO A 1 121 ? 21.219 0.046 11.227 1 97.69 121 PRO A C 1
ATOM 988 O O . PRO A 1 121 ? 21.234 1.018 10.469 1 97.69 121 PRO A O 1
ATOM 991 N N . PRO A 1 122 ? 20.234 -0.887 11.156 1 98.06 122 PRO A N 1
ATOM 992 C CA . PRO A 1 122 ? 19.078 -0.629 10.305 1 98.06 122 PRO A CA 1
ATOM 993 C C . PRO A 1 122 ? 18.375 0.681 10.656 1 98.06 122 PRO A C 1
ATOM 995 O O . PRO A 1 122 ? 18.297 1.051 11.828 1 98.06 122 PRO A O 1
ATOM 998 N N . VAL A 1 123 ? 17.875 1.36 9.633 1 98.19 123 VAL A N 1
ATOM 999 C CA . VAL A 1 123 ? 17.297 2.688 9.812 1 98.19 123 VAL A CA 1
ATOM 1000 C C . VAL A 1 123 ? 15.82 2.66 9.43 1 98.19 123 VAL A C 1
ATOM 1002 O O . VAL A 1 123 ? 15.453 2.133 8.383 1 98.19 123 VAL A O 1
ATOM 1005 N N . ILE A 1 124 ? 15.016 3.152 10.258 1 97.88 124 ILE A N 1
ATOM 1006 C CA . ILE A 1 124 ? 13.617 3.42 9.961 1 97.88 124 ILE A CA 1
ATOM 1007 C C . ILE A 1 124 ? 13.367 4.926 9.953 1 97.88 124 ILE A C 1
ATOM 1009 O O . ILE A 1 124 ? 13.898 5.656 10.797 1 97.88 124 ILE A O 1
ATOM 1013 N N . GLY A 1 125 ? 12.719 5.371 8.883 1 96.81 125 GLY A N 1
ATOM 1014 C CA . GLY A 1 125 ? 12.312 6.77 8.812 1 96.81 125 GLY A CA 1
ATOM 1015 C C . GLY A 1 125 ? 10.906 7.008 9.32 1 96.81 125 GLY A C 1
ATOM 1016 O O . GLY A 1 125 ? 10.031 6.16 9.148 1 96.81 125 GLY A O 1
ATOM 1017 N N . ILE A 1 126 ? 10.711 8.164 9.945 1 96.69 126 ILE A N 1
ATOM 1018 C CA . ILE A 1 126 ? 9.375 8.555 10.383 1 96.69 126 ILE A CA 1
ATOM 1019 C C . ILE A 1 126 ? 9.156 10.039 10.102 1 96.69 126 ILE A C 1
ATOM 1021 O O . ILE A 1 126 ? 10.102 10.82 10.07 1 96.69 126 ILE A O 1
ATOM 1025 N N . THR A 1 127 ? 7.977 10.375 9.773 1 94.19 127 THR A N 1
ATOM 1026 C CA . THR A 1 127 ? 7.625 11.781 9.609 1 94.19 127 THR A CA 1
ATOM 1027 C C . THR A 1 127 ? 6.246 12.062 10.195 1 94.19 127 THR A C 1
ATOM 1029 O O . THR A 1 127 ? 5.336 11.242 10.086 1 94.19 127 THR A O 1
ATOM 1032 N N . ALA A 1 128 ? 6.156 13.172 10.875 1 88.25 128 ALA A N 1
ATOM 1033 C CA . ALA A 1 128 ? 4.859 13.617 11.383 1 88.25 128 ALA A CA 1
ATOM 1034 C C . ALA A 1 128 ? 4.047 14.297 10.281 1 88.25 128 ALA A C 1
ATOM 1036 O O . ALA A 1 128 ? 2.877 14.633 10.484 1 88.25 128 ALA A O 1
ATOM 1037 N N . PHE A 1 129 ? 4.66 14.445 9.141 1 87.62 129 PHE A N 1
ATOM 1038 C CA . PHE A 1 129 ? 4.074 15.102 7.977 1 87.62 129 PHE A CA 1
ATOM 1039 C C . PHE A 1 129 ? 3.527 14.078 6.992 1 87.62 129 PHE A C 1
ATOM 1041 O O . PHE A 1 129 ? 3.553 12.875 7.266 1 87.62 129 PHE A O 1
ATOM 1048 N N . HIS A 1 130 ? 2.93 14.625 5.977 1 89.44 130 HIS A N 1
ATOM 1049 C CA . HIS A 1 130 ? 2.471 13.766 4.887 1 89.44 130 HIS A CA 1
ATOM 1050 C C . HIS A 1 130 ? 3.648 13.148 4.141 1 89.44 130 HIS A C 1
ATOM 1052 O O . HIS A 1 130 ? 4.797 13.289 4.562 1 89.44 130 HIS A O 1
ATOM 1058 N N . ASN A 1 131 ? 3.369 12.359 3.15 1 89.88 131 ASN A N 1
ATOM 1059 C CA . ASN A 1 131 ? 4.387 11.797 2.268 1 89.88 131 ASN A CA 1
ATOM 1060 C C . ASN A 1 131 ? 5.008 12.875 1.376 1 89.88 131 ASN A C 1
ATOM 1062 O O . ASN A 1 131 ? 4.605 13.039 0.223 1 89.88 131 ASN A O 1
ATOM 1066 N N . LYS A 1 132 ? 6.039 13.523 1.847 1 87.69 132 LYS A N 1
ATOM 1067 C CA . LYS A 1 132 ? 6.637 14.656 1.138 1 87.69 132 LYS A CA 1
ATOM 1068 C C . LYS A 1 132 ? 7.527 14.172 -0.005 1 87.69 132 LYS A C 1
ATOM 1070 O O . LYS A 1 132 ? 8.039 13.047 0.029 1 87.69 132 LYS A O 1
ATOM 1075 N N . PRO A 1 133 ? 7.816 15.086 -0.929 1 86.12 133 PRO A N 1
ATOM 1076 C CA . PRO A 1 133 ? 8.625 14.719 -2.096 1 86.12 133 PRO A CA 1
ATOM 1077 C C . PRO A 1 133 ? 10.031 14.258 -1.72 1 86.12 133 PRO A C 1
ATOM 1079 O O . PRO A 1 133 ? 10.664 13.516 -2.479 1 86.12 133 PRO A O 1
ATOM 1082 N N . LEU A 1 134 ? 10.461 14.672 -0.59 1 88.31 134 LEU A N 1
ATOM 1083 C CA . LEU A 1 134 ? 11.797 14.297 -0.157 1 88.31 134 LEU A CA 1
ATOM 1084 C C . LEU A 1 134 ? 11.938 12.773 -0.07 1 88.31 134 LEU A C 1
ATOM 1086 O O . LEU A 1 134 ? 13.031 12.234 -0.248 1 88.31 134 LEU A O 1
ATOM 1090 N N . VAL A 1 135 ? 10.844 12.078 0.124 1 88.81 135 VAL A N 1
ATOM 1091 C CA . VAL A 1 135 ? 10.859 10.625 0.272 1 88.81 135 VAL A CA 1
ATOM 1092 C C . VAL A 1 135 ? 11.32 9.977 -1.029 1 88.81 135 VAL A C 1
ATOM 1094 O O . VAL A 1 135 ? 11.922 8.906 -1.014 1 88.81 135 VAL A O 1
ATOM 1097 N N . LEU A 1 136 ? 11.109 10.609 -2.088 1 83.5 136 LEU A N 1
ATOM 1098 C CA . LEU A 1 136 ? 11.492 10.109 -3.404 1 83.5 136 LEU A CA 1
ATOM 1099 C C . LEU A 1 136 ? 13 9.898 -3.484 1 83.5 136 LEU A C 1
ATOM 1101 O O . LEU A 1 136 ? 13.469 9.062 -4.262 1 83.5 136 LEU A O 1
ATOM 1105 N N . ASP A 1 137 ? 13.672 10.609 -2.674 1 86.75 137 ASP A N 1
ATOM 1106 C CA . ASP A 1 137 ? 15.125 10.586 -2.799 1 86.75 137 ASP A CA 1
ATOM 1107 C C . ASP A 1 137 ? 15.719 9.344 -2.137 1 86.75 137 ASP A C 1
ATOM 1109 O O . ASP A 1 137 ? 16.859 8.977 -2.406 1 86.75 137 ASP A O 1
ATOM 1113 N N . PHE A 1 138 ? 14.898 8.695 -1.293 1 89.44 138 PHE A N 1
ATOM 1114 C CA . PHE A 1 138 ? 15.594 7.625 -0.589 1 89.44 138 PHE A CA 1
ATOM 1115 C C . PHE A 1 138 ? 14.711 6.391 -0.456 1 89.44 138 PHE A C 1
ATOM 1117 O O . PHE A 1 138 ? 15.195 5.309 -0.121 1 89.44 138 PHE A O 1
ATOM 1124 N N . MET A 1 139 ? 13.398 6.43 -0.686 1 88.12 139 MET A N 1
ATOM 1125 C CA . MET A 1 139 ? 12.531 5.262 -0.552 1 88.12 139 MET A CA 1
ATOM 1126 C C . MET A 1 139 ? 12.094 4.75 -1.921 1 88.12 139 MET A C 1
ATOM 1128 O O . MET A 1 139 ? 11.539 3.656 -2.029 1 88.12 139 MET A O 1
ATOM 1132 N N . SER A 1 140 ? 12.43 5.305 -2.973 1 76.06 140 SER A N 1
ATOM 1133 C CA . SER A 1 140 ? 12.078 4.887 -4.324 1 76.06 140 SER A CA 1
ATOM 1134 C C . SER A 1 140 ? 10.562 4.879 -4.527 1 76.06 140 SER A C 1
ATOM 1136 O O . SER A 1 140 ? 10.023 3.961 -5.145 1 76.06 140 SER A O 1
ATOM 1138 N N . ASN A 1 141 ? 9.906 5.824 -3.885 1 74.38 141 ASN A N 1
ATOM 1139 C CA . ASN A 1 141 ? 8.484 6.031 -4.113 1 74.38 141 ASN A CA 1
ATOM 1140 C C . ASN A 1 141 ? 8.219 6.742 -5.438 1 74.38 141 ASN A C 1
ATOM 1142 O O . ASN A 1 141 ? 9.102 7.434 -5.957 1 74.38 141 ASN A O 1
ATOM 1146 N N . SER A 1 142 ? 7.117 6.332 -6.156 1 74.38 142 SER A N 1
ATOM 1147 C CA . SER A 1 142 ? 6.742 7.074 -7.355 1 74.38 142 SER A CA 1
ATOM 1148 C C . SER A 1 142 ? 5.719 8.156 -7.035 1 74.38 142 SER A C 1
ATOM 1150 O O . SER A 1 142 ? 4.84 7.965 -6.191 1 74.38 142 SER A O 1
ATOM 1152 N N . TYR A 1 143 ? 6.094 9.375 -7.387 1 77.31 143 TYR A N 1
ATOM 1153 C CA . TYR A 1 143 ? 5.117 10.453 -7.254 1 77.31 143 TYR A CA 1
ATOM 1154 C C . TYR A 1 143 ? 4.406 10.703 -8.578 1 77.31 143 TYR A C 1
ATOM 1156 O O . TYR A 1 143 ? 5.031 10.672 -9.641 1 77.31 143 TYR A O 1
ATOM 1164 N N . PHE A 1 144 ? 3.115 10.883 -8.469 1 86.19 144 PHE A N 1
ATOM 1165 C CA . PHE A 1 144 ? 2.27 11.25 -9.602 1 86.19 144 PHE A CA 1
ATOM 1166 C C . PHE A 1 144 ? 1.722 12.656 -9.43 1 86.19 144 PHE A C 1
ATOM 1168 O O . PHE A 1 144 ? 0.652 12.852 -8.844 1 86.19 144 PHE A O 1
ATOM 1175 N N . PRO A 1 145 ? 2.418 13.578 -10 1 89.19 145 PRO A N 1
ATOM 1176 C CA . PRO A 1 145 ? 1.959 14.961 -9.828 1 89.19 145 PRO A CA 1
ATOM 1177 C C . PRO A 1 145 ? 0.529 15.172 -10.32 1 89.19 145 PRO A C 1
ATOM 1179 O O . PRO A 1 145 ? -0.123 16.141 -9.938 1 89.19 145 PRO A O 1
ATOM 1182 N N . ALA A 1 146 ? 0.096 14.25 -11.156 1 90.69 146 ALA A N 1
ATOM 1183 C CA . ALA A 1 146 ? -1.263 14.375 -11.68 1 90.69 146 ALA A CA 1
ATOM 1184 C C . ALA A 1 146 ? -2.293 13.961 -10.633 1 90.69 146 ALA A C 1
ATOM 1186 O O . ALA A 1 146 ? -3.477 14.281 -10.758 1 90.69 146 ALA A O 1
ATOM 1187 N N . LEU A 1 147 ? -1.831 13.266 -9.648 1 90 147 LEU A N 1
ATOM 1188 C CA . LEU A 1 147 ? -2.779 12.648 -8.727 1 90 147 LEU A CA 1
ATOM 1189 C C . LEU A 1 147 ? -2.633 13.219 -7.32 1 90 147 LEU A C 1
ATOM 1191 O O . LEU A 1 147 ? -3.545 13.109 -6.5 1 90 147 LEU A O 1
ATOM 1195 N N . ILE A 1 148 ? -1.479 13.805 -7.062 1 90.44 148 ILE A N 1
ATOM 1196 C CA . ILE A 1 148 ? -1.183 14.242 -5.703 1 90.44 148 ILE A CA 1
ATOM 1197 C C . ILE A 1 148 ? -0.754 15.711 -5.719 1 90.44 148 ILE A C 1
ATOM 1199 O O . ILE A 1 148 ? 0.387 16.031 -6.062 1 90.44 148 ILE A O 1
ATOM 1203 N N . PRO A 1 149 ? -1.587 16.531 -5.215 1 92.06 149 PRO A N 1
ATOM 1204 C CA . PRO A 1 149 ? -1.162 17.922 -5.117 1 92.06 149 PRO A CA 1
ATOM 1205 C C . PRO A 1 149 ? 0.028 18.109 -4.18 1 92.06 149 PRO A C 1
ATOM 1207 O O . PRO A 1 149 ? 0.113 17.453 -3.143 1 92.06 149 PRO A O 1
ATOM 1210 N N . TYR A 1 150 ? 0.926 18.984 -4.629 1 92 150 TYR A N 1
ATOM 1211 C CA . TYR A 1 150 ? 2.002 19.391 -3.736 1 92 150 TYR A CA 1
ATOM 1212 C C . TYR A 1 150 ? 1.446 19.953 -2.432 1 92 150 TYR A C 1
ATOM 1214 O O . TYR A 1 150 ? 0.397 20.594 -2.424 1 92 150 TYR A O 1
ATOM 1222 N N . TYR A 1 151 ? 2.068 19.672 -1.315 1 87.75 151 TYR A N 1
ATOM 1223 C CA . TYR A 1 151 ? 1.507 19.859 0.017 1 87.75 151 TYR A CA 1
ATOM 1224 C C . TYR A 1 151 ? 1.164 21.328 0.265 1 87.75 151 TYR A C 1
ATOM 1226 O O . TYR A 1 151 ? 0.302 21.641 1.089 1 87.75 151 TYR A O 1
ATOM 1234 N N . SER A 1 152 ? 1.804 22.281 -0.458 1 88.19 152 SER A N 1
ATOM 1235 C CA . SER A 1 152 ? 1.564 23.703 -0.191 1 88.19 152 SER A CA 1
ATOM 1236 C C . SER A 1 152 ? 0.583 24.297 -1.195 1 88.19 152 SER A C 1
ATOM 1238 O O . SER A 1 152 ? 0.266 25.484 -1.133 1 88.19 152 SER A O 1
ATOM 1240 N N . THR A 1 153 ? 0.114 23.391 -2.105 1 89.19 153 THR A N 1
ATOM 1241 C CA . THR A 1 153 ? -0.855 23.906 -3.064 1 89.19 153 THR A CA 1
ATOM 1242 C C . THR A 1 153 ? -2.271 23.828 -2.5 1 89.19 153 THR A C 1
ATOM 1244 O O . THR A 1 153 ? -2.502 23.188 -1.479 1 89.19 153 THR A O 1
ATOM 1247 N N . LEU A 1 154 ? -3.137 24.562 -3.148 1 88.31 154 LEU A N 1
ATOM 1248 C CA . LEU A 1 154 ? -4.543 24.547 -2.76 1 88.31 154 LEU A CA 1
ATOM 1249 C C . LEU A 1 154 ? -5.359 23.672 -3.715 1 88.31 154 LEU A C 1
ATOM 1251 O O . LEU A 1 154 ? -6.582 23.812 -3.785 1 88.31 154 LEU A O 1
ATOM 1255 N N . TYR A 1 155 ? -4.652 22.844 -4.402 1 90.62 155 TYR A N 1
ATOM 1256 C CA . TYR A 1 155 ? -5.344 22.016 -5.375 1 90.62 155 TYR A CA 1
ATOM 1257 C C . TYR A 1 155 ? -5.973 20.797 -4.695 1 90.62 155 TYR A C 1
ATOM 1259 O O . TYR A 1 155 ? -5.531 20.375 -3.623 1 90.62 155 TYR A O 1
ATOM 1267 N N . ASN A 1 156 ? -7.055 20.359 -5.297 1 88.75 156 ASN A N 1
ATOM 1268 C CA . ASN A 1 156 ? -7.582 19.016 -5.012 1 88.75 156 ASN A CA 1
ATOM 1269 C C . ASN A 1 156 ? -7.117 18 -6.047 1 88.75 156 ASN A C 1
ATOM 1271 O O . ASN A 1 156 ? -6.609 18.375 -7.105 1 88.75 156 ASN A O 1
ATOM 1275 N N . PRO A 1 157 ? -7.234 16.719 -5.691 1 86.19 157 PRO A N 1
ATOM 1276 C CA . PRO A 1 157 ? -6.715 15.695 -6.609 1 86.19 157 PRO A CA 1
ATOM 1277 C C . PRO A 1 157 ? -7.402 15.719 -7.969 1 86.19 157 PRO A C 1
ATOM 1279 O O . PRO A 1 157 ? -6.887 15.156 -8.938 1 86.19 157 PRO A O 1
ATOM 1282 N N . LYS A 1 158 ? -8.578 16.281 -8.07 1 91 158 LYS A N 1
ATOM 1283 C CA . LYS A 1 158 ? -9.219 16.469 -9.367 1 91 158 LYS A CA 1
ATOM 1284 C C . LYS A 1 158 ? -8.711 17.719 -10.062 1 91 158 LYS A C 1
ATOM 1286 O O . LYS A 1 158 ? -9.484 18.656 -10.305 1 91 158 LYS A O 1
ATOM 1291 N N . MET A 1 159 ? -7.547 17.688 -10.492 1 94.44 159 MET A N 1
ATOM 1292 C CA . MET A 1 159 ? -6.879 18.828 -11.102 1 94.44 159 MET A CA 1
ATOM 1293 C C . MET A 1 159 ? -7.18 18.906 -12.594 1 94.44 159 MET A C 1
ATOM 1295 O O . MET A 1 159 ? -7.23 17.875 -13.273 1 94.44 159 MET A O 1
ATOM 1299 N N . ASN A 1 160 ? -7.367 20.141 -13.102 1 94.38 160 ASN A N 1
ATOM 1300 C CA . ASN A 1 160 ? -7.402 20.312 -14.555 1 94.38 160 ASN A CA 1
ATOM 1301 C C . ASN A 1 160 ? -5.996 20.344 -15.148 1 94.38 160 ASN A C 1
ATOM 1303 O O . ASN A 1 160 ? -5.008 20.188 -14.422 1 94.38 160 ASN A O 1
ATOM 1307 N N . PHE A 1 161 ? -5.887 20.531 -16.469 1 95.06 161 PHE A N 1
ATOM 1308 C CA . PHE A 1 161 ? -4.598 20.438 -17.141 1 95.06 161 PHE A CA 1
ATOM 1309 C C . PHE A 1 161 ? -3.623 21.469 -16.594 1 95.06 161 PHE A C 1
ATOM 1311 O O . PHE A 1 161 ? -2.467 21.156 -16.312 1 95.06 161 PHE A O 1
ATOM 1318 N N . PHE A 1 162 ? -4.016 22.703 -16.422 1 95.12 162 PHE A N 1
ATOM 1319 C CA . PHE A 1 162 ? -3.137 23.781 -15.992 1 95.12 162 PHE A CA 1
ATOM 1320 C C . PHE A 1 162 ? -2.682 23.578 -14.555 1 95.12 162 PHE A C 1
ATOM 1322 O O . PHE A 1 162 ? -1.538 23.875 -14.211 1 95.12 162 PHE A O 1
ATOM 1329 N N . GLN A 1 163 ? -3.549 23.016 -13.734 1 96.06 163 GLN A N 1
ATOM 1330 C CA . GLN A 1 163 ? -3.189 22.703 -12.359 1 96.06 163 GLN A CA 1
ATOM 1331 C C . GLN A 1 163 ? -2.152 21.578 -12.305 1 96.06 163 GLN A C 1
ATOM 1333 O O . GLN A 1 163 ? -1.183 21.656 -11.555 1 96.06 163 GLN A O 1
ATOM 1338 N N . ARG A 1 164 ? -2.406 20.594 -13.133 1 95.62 164 ARG A N 1
ATOM 1339 C CA . ARG A 1 164 ? -1.432 19.5 -13.203 1 95.62 164 ARG A CA 1
ATOM 1340 C C . ARG A 1 164 ? -0.083 20.016 -13.703 1 95.62 164 ARG A C 1
ATOM 1342 O O . ARG A 1 164 ? 0.965 19.594 -13.211 1 95.62 164 ARG A O 1
ATOM 1349 N N . PHE A 1 165 ? -0.142 20.906 -14.688 1 95.06 165 PHE A N 1
ATOM 1350 C CA . PHE A 1 165 ? 1.067 21.516 -15.227 1 95.06 165 PHE A CA 1
ATOM 1351 C C . PHE A 1 165 ? 1.825 22.266 -14.141 1 95.06 165 PHE A C 1
ATOM 1353 O O . PHE A 1 165 ? 3.02 22.031 -13.938 1 95.06 165 PHE A O 1
ATOM 1360 N N . ASP A 1 166 ? 1.131 23.109 -13.461 1 95.62 166 ASP A N 1
ATOM 1361 C CA . ASP A 1 166 ? 1.708 23.906 -12.375 1 95.62 166 ASP A CA 1
ATOM 1362 C C . ASP A 1 166 ? 2.26 23 -11.281 1 95.62 166 ASP A C 1
ATOM 1364 O O . ASP A 1 166 ? 3.383 23.188 -10.805 1 95.62 166 ASP A O 1
ATOM 1368 N N . ASN A 1 167 ? 1.491 22.016 -10.914 1 95.5 167 ASN A N 1
ATOM 1369 C CA . ASN A 1 167 ? 1.891 21.078 -9.875 1 95.5 167 ASN A CA 1
ATOM 1370 C C . ASN A 1 167 ? 3.166 20.328 -10.25 1 95.5 167 ASN A C 1
ATOM 1372 O O . ASN A 1 167 ? 4.035 20.125 -9.406 1 95.5 167 ASN A O 1
ATOM 1376 N N . THR A 1 168 ? 3.238 19.938 -11.477 1 94.25 168 THR A N 1
ATOM 1377 C CA . THR A 1 168 ? 4.426 19.25 -11.977 1 94.25 168 THR A CA 1
ATOM 1378 C C . THR A 1 168 ? 5.656 20.141 -11.852 1 94.25 168 THR A C 1
ATOM 1380 O O . THR A 1 168 ? 6.723 19.688 -11.445 1 94.25 168 THR A O 1
ATOM 1383 N N . LEU A 1 169 ? 5.512 21.359 -12.188 1 94.25 169 LEU A N 1
ATOM 1384 C CA . LEU A 1 169 ? 6.621 22.312 -12.125 1 94.25 169 LEU A CA 1
ATOM 1385 C C . LEU A 1 169 ? 7.074 22.516 -10.68 1 94.25 169 LEU A C 1
ATOM 1387 O O . LEU A 1 169 ? 8.273 22.609 -10.406 1 94.25 169 LEU A O 1
ATOM 1391 N N . ILE A 1 170 ? 6.133 22.609 -9.758 1 95 170 ILE A N 1
ATOM 1392 C CA . ILE A 1 170 ? 6.461 22.797 -8.352 1 95 170 ILE A CA 1
ATOM 1393 C C . ILE A 1 170 ? 7.238 21.594 -7.828 1 95 170 ILE A C 1
ATOM 1395 O O . ILE A 1 170 ? 8.258 21.734 -7.16 1 95 170 ILE A O 1
ATOM 1399 N N . PHE A 1 171 ? 6.766 20.406 -8.203 1 92.56 171 PHE A N 1
ATOM 1400 C CA . PHE A 1 171 ? 7.461 19.188 -7.805 1 92.56 171 PHE A CA 1
ATOM 1401 C C . PHE A 1 171 ? 8.883 19.172 -8.352 1 92.56 171 PHE A C 1
ATOM 1403 O O . PHE A 1 171 ? 9.82 18.812 -7.637 1 92.56 171 PHE A O 1
ATOM 1410 N N . ALA A 1 172 ? 9.023 19.531 -9.57 1 92.12 172 ALA A N 1
ATOM 1411 C CA . ALA A 1 172 ? 10.336 19.562 -10.203 1 92.12 172 ALA A CA 1
ATOM 1412 C C . ALA A 1 172 ? 11.258 20.562 -9.523 1 92.12 172 ALA A C 1
ATOM 1414 O O . ALA A 1 172 ? 12.422 20.25 -9.234 1 92.12 172 ALA A O 1
ATOM 1415 N N . LEU A 1 173 ? 10.75 21.719 -9.266 1 95 173 LEU A N 1
ATOM 1416 C CA . LEU A 1 173 ? 11.555 22.75 -8.625 1 95 173 LEU A CA 1
ATOM 1417 C C . LEU A 1 173 ? 11.984 22.328 -7.23 1 95 173 LEU A C 1
ATOM 1419 O O . LEU A 1 173 ? 13.133 22.547 -6.836 1 95 173 LEU A O 1
ATOM 1423 N N . ASP A 1 174 ? 11.047 21.797 -6.484 1 94.75 174 ASP A N 1
ATOM 1424 C CA . ASP A 1 174 ? 11.391 21.297 -5.156 1 94.75 174 ASP A CA 1
ATOM 1425 C C . ASP A 1 174 ? 12.523 20.266 -5.234 1 94.75 174 ASP A C 1
ATOM 1427 O O . ASP A 1 174 ? 13.477 20.328 -4.465 1 94.75 174 ASP A O 1
ATOM 1431 N N . THR A 1 175 ? 12.445 19.359 -6.172 1 92.5 175 THR A N 1
ATOM 1432 C CA . THR A 1 175 ? 13.43 18.297 -6.34 1 92.5 175 THR A CA 1
ATOM 1433 C C . THR A 1 175 ? 14.797 18.875 -6.703 1 92.5 175 THR A C 1
ATOM 1435 O O . THR A 1 175 ? 15.812 18.5 -6.121 1 92.5 175 THR A O 1
ATOM 1438 N N . ILE A 1 176 ? 14.789 19.797 -7.617 1 94.75 176 ILE A N 1
ATOM 1439 C CA . ILE A 1 176 ? 16.031 20.406 -8.086 1 94.75 176 ILE A CA 1
ATOM 1440 C C . ILE A 1 176 ? 16.672 21.203 -6.953 1 94.75 176 ILE A C 1
ATOM 1442 O O . ILE A 1 176 ? 17.875 21.062 -6.688 1 94.75 176 ILE A O 1
ATOM 1446 N N . TYR A 1 177 ? 15.867 22 -6.266 1 96.06 177 TYR A N 1
ATOM 1447 C CA . TYR A 1 177 ? 16.359 22.812 -5.16 1 96.06 177 TYR A CA 1
ATOM 1448 C C . TYR A 1 177 ? 16.938 21.938 -4.055 1 96.06 177 TYR A C 1
ATOM 1450 O O . TYR A 1 177 ? 18.016 22.234 -3.527 1 96.06 177 TYR A O 1
ATOM 1458 N N . ARG A 1 178 ? 16.297 20.922 -3.764 1 95 178 ARG A N 1
ATOM 1459 C CA . ARG A 1 178 ? 16.719 20.016 -2.701 1 95 178 ARG A CA 1
ATOM 1460 C C . ARG A 1 178 ? 18.031 19.312 -3.072 1 95 178 ARG A C 1
ATOM 1462 O O . ARG A 1 178 ? 18.984 19.344 -2.303 1 95 178 ARG A O 1
ATOM 1469 N N . ARG A 1 179 ? 18.141 18.766 -4.254 1 94 179 ARG A N 1
ATOM 1470 C CA . ARG A 1 179 ? 19.266 17.938 -4.656 1 94 179 ARG A CA 1
ATOM 1471 C C . ARG A 1 179 ? 20.484 18.781 -4.961 1 94 179 ARG A C 1
ATOM 1473 O O . ARG A 1 179 ? 21.625 18.375 -4.688 1 94 179 ARG A O 1
ATOM 1480 N N . LEU A 1 180 ? 20.297 20.016 -5.473 1 96.25 180 LEU A N 1
ATOM 1481 C CA . LEU A 1 180 ? 21.438 20.797 -5.941 1 96.25 180 LEU A CA 1
ATOM 1482 C C . LEU A 1 180 ? 21.875 21.812 -4.887 1 96.25 180 LEU A C 1
ATOM 1484 O O . LEU A 1 180 ? 23.016 22.297 -4.918 1 96.25 180 LEU A O 1
ATOM 1488 N N . TYR A 1 181 ? 20.984 22.109 -4.008 1 96.88 181 TYR A N 1
ATOM 1489 C CA . TYR A 1 181 ? 21.344 23.141 -3.035 1 96.88 181 TYR A CA 1
ATOM 1490 C C . TYR A 1 181 ? 21.219 22.609 -1.611 1 96.88 181 TYR A C 1
ATOM 1492 O O . TYR A 1 181 ? 22.188 22.609 -0.857 1 96.88 181 TYR A O 1
ATOM 1500 N N . TYR A 1 182 ? 20.094 22.156 -1.154 1 96.56 182 TYR A N 1
ATOM 1501 C CA . TYR A 1 182 ? 19.781 21.797 0.227 1 96.56 182 TYR A CA 1
ATOM 1502 C C . TYR A 1 182 ? 20.688 20.672 0.714 1 96.56 182 TYR A C 1
ATOM 1504 O O . TYR A 1 182 ? 21.328 20.797 1.758 1 96.56 182 TYR A O 1
ATOM 1512 N N . ASN A 1 183 ? 20.734 19.547 -0.087 1 95.88 183 ASN A N 1
ATOM 1513 C CA . ASN A 1 183 ? 21.5 18.375 0.329 1 95.88 183 ASN A CA 1
ATOM 1514 C C . ASN A 1 183 ? 22.984 18.688 0.473 1 95.88 183 ASN A C 1
ATOM 1516 O O . ASN A 1 183 ? 23.594 18.391 1.505 1 95.88 183 ASN A O 1
ATOM 1520 N N . PRO A 1 184 ? 23.609 19.406 -0.504 1 96.75 184 PRO A N 1
ATOM 1521 C CA . PRO A 1 184 ? 25.031 19.75 -0.342 1 96.75 184 PRO A CA 1
ATOM 1522 C C . PRO A 1 184 ? 25.266 20.688 0.85 1 96.75 184 PRO A C 1
ATOM 1524 O O . PRO A 1 184 ? 26.297 20.562 1.527 1 96.75 184 PRO A O 1
ATOM 1527 N N . LYS A 1 185 ? 24.359 21.562 1.112 1 97.69 185 LYS A N 1
ATOM 1528 C CA . LYS A 1 185 ? 24.516 22.469 2.244 1 97.69 185 LYS A CA 1
ATOM 1529 C C . LYS A 1 185 ? 24.469 21.719 3.568 1 97.69 185 LYS A C 1
ATOM 1531 O O . LYS A 1 185 ? 25.234 22.031 4.488 1 97.69 185 LYS A O 1
ATOM 1536 N N . LEU A 1 186 ? 23.625 20.766 3.699 1 97.38 186 LEU A N 1
ATOM 1537 C CA . LEU A 1 186 ? 23.562 19.953 4.906 1 97.38 186 LEU A CA 1
ATOM 1538 C C . LEU A 1 186 ? 24.875 19.188 5.113 1 97.38 186 LEU A C 1
ATOM 1540 O O . LEU A 1 186 ? 25.359 19.062 6.242 1 97.38 186 LEU A O 1
ATOM 1544 N N . ASP A 1 187 ? 25.406 18.656 4.027 1 97.38 187 ASP A N 1
ATOM 1545 C CA . ASP A 1 187 ? 26.688 17.969 4.105 1 97.38 187 ASP A CA 1
ATOM 1546 C C . ASP A 1 187 ? 27.781 18.891 4.637 1 97.38 187 ASP A C 1
ATOM 1548 O O . ASP A 1 187 ? 28.578 18.516 5.496 1 97.38 187 ASP A O 1
ATOM 1552 N N . GLU A 1 188 ? 27.797 20.047 4.09 1 97.81 188 GLU A N 1
ATOM 1553 C CA . GLU A 1 188 ? 28.797 21.031 4.496 1 97.81 188 GLU A CA 1
ATOM 1554 C C . GLU A 1 188 ? 28.688 21.344 5.988 1 97.81 188 GLU A C 1
ATOM 1556 O O . GLU A 1 188 ? 29.703 21.484 6.672 1 97.81 188 GLU A O 1
ATOM 1561 N N . ILE A 1 189 ? 27.484 21.422 6.5 1 97.62 189 ILE A N 1
ATOM 1562 C CA . ILE A 1 189 ? 27.219 21.797 7.883 1 97.62 189 ILE A CA 1
ATOM 1563 C C . ILE A 1 189 ? 27.609 20.641 8.812 1 97.62 189 ILE A C 1
ATOM 1565 O O . ILE A 1 189 ? 28.219 20.859 9.859 1 97.62 189 ILE A O 1
ATOM 1569 N N . MET A 1 190 ? 27.359 19.406 8.445 1 97.44 190 MET A N 1
ATOM 1570 C CA . MET A 1 190 ? 27.406 18.281 9.375 1 97.44 190 MET A CA 1
ATOM 1571 C C . MET A 1 190 ? 28.766 17.578 9.289 1 97.44 190 MET A C 1
ATOM 1573 O O . MET A 1 190 ? 29.219 16.984 10.266 1 97.44 190 MET A O 1
ATOM 1577 N N . ARG A 1 191 ? 29.453 17.656 8.211 1 96.44 191 ARG A N 1
ATOM 1578 C CA . ARG A 1 191 ? 30.688 16.891 7.965 1 96.44 191 ARG A CA 1
ATOM 1579 C C . ARG A 1 191 ? 31.734 17.203 9.016 1 96.44 191 ARG A C 1
ATOM 1581 O O . ARG A 1 191 ? 32.438 16.297 9.477 1 96.44 191 ARG A O 1
ATOM 1588 N N . PRO A 1 192 ? 31.938 18.422 9.453 1 96.94 192 PRO A N 1
ATOM 1589 C CA . PRO A 1 192 ? 32.938 18.703 10.477 1 96.94 192 PRO A CA 1
ATOM 1590 C C . PRO A 1 192 ? 32.688 17.953 11.781 1 96.94 192 PRO A C 1
ATOM 1592 O O . PRO A 1 192 ? 33.625 17.703 12.539 1 96.94 192 PRO A O 1
ATOM 1595 N N . PHE A 1 193 ? 31.531 17.562 12.047 1 96.25 193 PHE A N 1
ATOM 1596 C CA . PHE A 1 193 ? 31.188 16.938 13.312 1 96.25 193 PHE A CA 1
ATOM 1597 C C . PHE A 1 193 ? 31.266 15.414 13.203 1 96.25 193 PHE A C 1
ATOM 1599 O O . PHE A 1 193 ? 31.688 14.734 14.141 1 96.25 193 PHE A O 1
ATOM 1606 N N . PHE A 1 194 ? 30.906 14.844 12.078 1 95.88 194 PHE A N 1
ATOM 1607 C CA . PHE A 1 194 ? 30.859 13.398 11.922 1 95.88 194 PHE A CA 1
ATOM 1608 C C . PHE A 1 194 ? 32.156 12.883 11.281 1 95.88 194 PHE A C 1
ATOM 1610 O O . PHE A 1 194 ? 32.375 11.68 11.219 1 95.88 194 PHE A O 1
ATOM 1617 N N . GLY A 1 195 ? 32.969 13.82 10.766 1 94.56 195 GLY A N 1
ATOM 1618 C CA . GLY A 1 195 ? 34.25 13.438 10.195 1 94.56 195 GLY A CA 1
ATOM 1619 C C . GLY A 1 195 ? 34.25 13.477 8.68 1 94.56 195 GLY A C 1
ATOM 1620 O O . GLY A 1 195 ? 33.219 13.453 8.039 1 94.56 195 GLY A O 1
ATOM 1621 N N . PRO A 1 196 ? 35.438 13.594 8.109 1 94.75 196 PRO A N 1
ATOM 1622 C CA . PRO A 1 196 ? 35.562 13.703 6.652 1 94.75 196 PRO A CA 1
ATOM 1623 C C . PRO A 1 196 ? 35.156 12.43 5.918 1 94.75 196 PRO A C 1
ATOM 1625 O O . PRO A 1 196 ? 34.812 12.484 4.73 1 94.75 196 PRO A O 1
ATOM 1628 N N . ASP A 1 197 ? 35.125 11.367 6.59 1 95.5 197 ASP A N 1
ATOM 1629 C CA . ASP A 1 197 ? 34.781 10.094 5.949 1 95.5 197 ASP A CA 1
ATOM 1630 C C . ASP A 1 197 ? 33.281 9.836 5.977 1 95.5 197 ASP A C 1
ATOM 1632 O O . ASP A 1 197 ? 32.812 8.812 5.477 1 95.5 197 ASP A O 1
ATOM 1636 N N . MET A 1 198 ? 32.469 10.734 6.609 1 95.75 198 MET A N 1
ATOM 1637 C CA . MET A 1 198 ? 31.016 10.578 6.574 1 95.75 198 MET A CA 1
ATOM 1638 C C . MET A 1 198 ? 30.5 10.57 5.137 1 95.75 198 MET A C 1
ATOM 1640 O O . MET A 1 198 ? 30.766 11.5 4.375 1 95.75 198 MET A O 1
ATOM 1644 N N . PRO A 1 199 ? 29.797 9.531 4.684 1 97.56 199 PRO A N 1
ATOM 1645 C CA . PRO A 1 199 ? 29.141 9.625 3.379 1 97.56 199 PRO A CA 1
ATOM 1646 C C . PRO A 1 199 ? 28.172 10.805 3.293 1 97.56 199 PRO A C 1
ATOM 1648 O O . PRO A 1 199 ? 27.797 11.375 4.32 1 97.56 199 PRO A O 1
ATOM 1651 N N . ALA A 1 200 ? 27.875 11.164 2.016 1 97.25 200 ALA A N 1
ATOM 1652 C CA . ALA A 1 200 ? 26.844 12.188 1.854 1 97.25 200 ALA A CA 1
ATOM 1653 C C . ALA A 1 200 ? 25.562 11.805 2.594 1 97.25 200 ALA A C 1
ATOM 1655 O O . ALA A 1 200 ? 25.172 10.641 2.596 1 97.25 200 ALA A O 1
ATOM 1656 N N . LEU A 1 201 ? 24.953 12.789 3.246 1 97.31 201 LEU A N 1
ATOM 1657 C CA . LEU A 1 201 ? 23.75 12.539 4.023 1 97.31 201 LEU A CA 1
ATOM 1658 C C . LEU A 1 201 ? 22.641 11.953 3.141 1 97.31 201 LEU A C 1
ATOM 1660 O O . LEU A 1 201 ? 21.859 11.117 3.592 1 97.31 201 LEU A O 1
ATOM 1664 N N . SER A 1 202 ? 22.609 12.398 1.897 1 94.5 202 SER A N 1
ATOM 1665 C CA . SER A 1 202 ? 21.625 11.859 0.958 1 94.5 202 SER A CA 1
ATOM 1666 C C . SER A 1 202 ? 21.859 10.375 0.701 1 94.5 202 SER A C 1
ATOM 1668 O O . SER A 1 202 ? 20.906 9.617 0.495 1 94.5 202 SER A O 1
ATOM 1670 N N . GLU A 1 203 ? 23.109 9.906 0.702 1 95 203 GLU A N 1
ATOM 1671 C CA . GLU A 1 203 ? 23.438 8.5 0.547 1 95 203 GLU A CA 1
ATOM 1672 C C . GLU A 1 203 ? 23.094 7.703 1.801 1 95 203 GLU A C 1
ATOM 1674 O O . GLU A 1 203 ? 22.625 6.566 1.712 1 95 203 GLU A O 1
ATOM 1679 N N . LEU A 1 204 ? 23.312 8.344 2.928 1 97.38 204 LEU A N 1
ATOM 1680 C CA . LEU A 1 204 ? 22.938 7.695 4.18 1 97.38 204 LEU A CA 1
ATOM 1681 C C . LEU A 1 204 ? 21.422 7.543 4.27 1 97.38 204 LEU A C 1
ATOM 1683 O O . LEU A 1 204 ? 20.922 6.559 4.816 1 97.38 204 LEU A O 1
ATOM 1687 N N . ALA A 1 205 ? 20.703 8.562 3.758 1 96.12 205 ALA A N 1
ATOM 1688 C CA . ALA A 1 205 ? 19.25 8.492 3.756 1 96.12 205 ALA A CA 1
ATOM 1689 C C . ALA A 1 205 ? 18.75 7.277 2.967 1 96.12 205 ALA A C 1
ATOM 1691 O O . ALA A 1 205 ? 17.734 6.676 3.311 1 96.12 205 ALA A O 1
ATOM 1692 N N . LYS A 1 206 ? 19.516 6.844 1.954 1 94 206 LYS A N 1
ATOM 1693 C CA . LYS A 1 206 ? 19.141 5.711 1.107 1 94 206 LYS A CA 1
ATOM 1694 C C . LYS A 1 206 ? 19.234 4.395 1.874 1 94 206 LYS A C 1
ATOM 1696 O O . LYS A 1 206 ? 18.719 3.369 1.418 1 94 206 LYS A O 1
ATOM 1701 N N . LEU A 1 207 ? 19.812 4.461 3.025 1 95.75 207 LEU A N 1
ATOM 1702 C CA . LEU A 1 207 ? 19.922 3.264 3.854 1 95.75 207 LEU A CA 1
ATOM 1703 C C . LEU A 1 207 ? 18.641 3.039 4.641 1 95.75 207 LEU A C 1
ATOM 1705 O O . LEU A 1 207 ? 18.484 2.008 5.301 1 95.75 207 LEU A O 1
ATOM 1709 N N . THR A 1 208 ? 17.703 3.992 4.586 1 96.62 208 THR A N 1
ATOM 1710 C CA . THR A 1 208 ? 16.406 3.807 5.219 1 96.62 208 THR A CA 1
ATOM 1711 C C . THR A 1 208 ? 15.688 2.6 4.625 1 96.62 208 THR A C 1
ATOM 1713 O O . THR A 1 208 ? 15.578 2.475 3.404 1 96.62 208 THR A O 1
ATOM 1716 N N . LYS A 1 209 ? 15.219 1.739 5.535 1 97 209 LYS A N 1
ATOM 1717 C CA . LYS A 1 209 ? 14.625 0.478 5.094 1 97 209 LYS A CA 1
ATOM 1718 C C . LYS A 1 209 ? 13.102 0.567 5.047 1 97 209 LYS A C 1
ATOM 1720 O O . LYS A 1 209 ? 12.469 -0.02 4.168 1 97 209 LYS A O 1
ATOM 1725 N N . ILE A 1 210 ? 12.531 1.237 5.992 1 97.06 210 ILE A N 1
ATOM 1726 C CA . ILE A 1 210 ? 11.086 1.412 6.137 1 97.06 210 ILE A CA 1
ATOM 1727 C C . ILE A 1 210 ? 10.773 2.871 6.465 1 97.06 210 ILE A C 1
ATOM 1729 O O . ILE A 1 210 ? 11.5 3.508 7.238 1 97.06 210 ILE A O 1
ATOM 1733 N N . SER A 1 211 ? 9.797 3.354 5.84 1 96.62 211 SER A N 1
ATOM 1734 C CA . SER A 1 211 ? 9.352 4.715 6.117 1 96.62 211 SER A CA 1
ATOM 1735 C C . SER A 1 211 ? 7.945 4.723 6.711 1 96.62 211 SER A C 1
ATOM 1737 O O . SER A 1 211 ? 7.02 4.152 6.133 1 96.62 211 SER A O 1
ATOM 1739 N N . LEU A 1 212 ? 7.812 5.32 7.895 1 97.38 212 LEU A N 1
ATOM 1740 C CA . LEU A 1 212 ? 6.516 5.531 8.531 1 97.38 212 LEU A CA 1
ATOM 1741 C C . LEU A 1 212 ? 6 6.938 8.258 1 97.38 212 LEU A C 1
ATOM 1743 O O . LEU A 1 212 ? 6.609 7.922 8.688 1 97.38 212 LEU A O 1
ATOM 1747 N N . ILE A 1 213 ? 4.906 6.984 7.535 1 96.19 213 ILE A N 1
ATOM 1748 C CA . ILE A 1 213 ? 4.395 8.305 7.176 1 96.19 213 ILE A CA 1
ATOM 1749 C C . ILE A 1 213 ? 3.072 8.562 7.898 1 96.19 213 ILE A C 1
ATOM 1751 O O . ILE A 1 213 ? 2.281 7.637 8.109 1 96.19 213 ILE A O 1
ATOM 1755 N N . ASN A 1 214 ? 2.869 9.789 8.258 1 95.88 214 ASN A N 1
ATOM 1756 C CA . ASN A 1 214 ? 1.687 10.164 9.023 1 95.88 214 ASN A CA 1
ATOM 1757 C C . ASN A 1 214 ? 0.5 10.469 8.117 1 95.88 214 ASN A C 1
ATOM 1759 O O . ASN A 1 214 ? -0.037 11.578 8.133 1 95.88 214 ASN A O 1
ATOM 1763 N N . THR A 1 215 ? 0.097 9.492 7.371 1 96.19 215 THR A N 1
ATOM 1764 C CA . THR A 1 215 ? -1.044 9.617 6.469 1 96.19 215 THR A CA 1
ATOM 1765 C C . THR A 1 215 ? -2.031 8.477 6.688 1 96.19 215 THR A C 1
ATOM 1767 O O . THR A 1 215 ? -1.707 7.484 7.352 1 96.19 215 THR A O 1
ATOM 1770 N N . HIS A 1 216 ? -3.176 8.688 6.285 1 97.19 216 HIS A N 1
ATOM 1771 C CA . HIS A 1 216 ? -4.277 7.73 6.297 1 97.19 216 HIS A CA 1
ATOM 1772 C C . HIS A 1 216 ? -5.262 8.008 5.168 1 97.19 216 HIS A C 1
ATOM 1774 O O . HIS A 1 216 ? -5.578 9.164 4.887 1 97.19 216 HIS A O 1
ATOM 1780 N N . PRO A 1 217 ? -5.781 6.984 4.574 1 95.44 217 PRO A N 1
ATOM 1781 C CA . PRO A 1 217 ? -6.688 7.215 3.445 1 95.44 217 PRO A CA 1
ATOM 1782 C C . PRO A 1 217 ? -7.918 8.031 3.834 1 95.44 217 PRO A C 1
ATOM 1784 O O . PRO A 1 217 ? -8.469 8.758 3 1 95.44 217 PRO A O 1
ATOM 1787 N N . ALA A 1 218 ? -8.32 7.965 5.07 1 96.62 218 ALA A N 1
ATOM 1788 C CA . ALA A 1 218 ? -9.516 8.68 5.516 1 96.62 218 ALA A CA 1
ATOM 1789 C C . ALA A 1 218 ? -9.227 10.164 5.703 1 96.62 218 ALA A C 1
ATOM 1791 O O . ALA A 1 218 ? -10.156 10.977 5.758 1 96.62 218 ALA A O 1
ATOM 1792 N N . THR A 1 219 ? -7.934 10.516 5.785 1 95.88 219 THR A N 1
ATOM 1793 C CA . THR A 1 219 ? -7.645 11.906 6.105 1 95.88 219 THR A CA 1
ATOM 1794 C C . THR A 1 219 ? -6.703 12.516 5.074 1 95.88 219 THR A C 1
ATOM 1796 O O . THR A 1 219 ? -6.504 13.734 5.047 1 95.88 219 THR A O 1
ATOM 1799 N N . ASP A 1 220 ? -6.137 11.695 4.242 1 94.44 220 ASP A N 1
ATOM 1800 C CA . ASP A 1 220 ? -5.164 12.172 3.262 1 94.44 220 ASP A CA 1
ATOM 1801 C C . ASP A 1 220 ? -5.539 11.711 1.853 1 94.44 220 ASP A C 1
ATOM 1803 O O . ASP A 1 220 ? -6.414 10.867 1.682 1 94.44 220 ASP A O 1
ATOM 1807 N N . TYR A 1 221 ? -4.922 12.375 0.882 1 91.69 221 TYR A N 1
ATOM 1808 C CA . TYR A 1 221 ? -5.117 11.93 -0.494 1 91.69 221 TYR A CA 1
ATOM 1809 C C . TYR A 1 221 ? -4.566 10.523 -0.701 1 91.69 221 TYR A C 1
ATOM 1811 O O . TYR A 1 221 ? -3.518 10.18 -0.15 1 91.69 221 TYR A O 1
ATOM 1819 N N . VAL A 1 222 ? -5.23 9.812 -1.54 1 92 222 VAL A N 1
ATOM 1820 C CA . VAL A 1 222 ? -4.863 8.422 -1.803 1 92 222 VAL A CA 1
ATOM 1821 C C . VAL A 1 222 ? -3.582 8.375 -2.635 1 92 222 VAL A C 1
ATOM 1823 O O . VAL A 1 222 ? -3.473 9.055 -3.656 1 92 222 VAL A O 1
ATOM 1826 N N . GLU A 1 223 ? -2.664 7.605 -2.15 1 90.25 223 GLU A N 1
ATOM 1827 C CA . GLU A 1 223 ? -1.41 7.398 -2.867 1 90.25 223 GLU A CA 1
ATOM 1828 C C . GLU A 1 223 ? -1.133 5.91 -3.074 1 90.25 223 GLU A C 1
ATOM 1830 O O . GLU A 1 223 ? -1.506 5.082 -2.242 1 90.25 223 GLU A O 1
ATOM 1835 N N . SER A 1 224 ? -0.525 5.594 -4.227 1 91.06 224 SER A N 1
ATOM 1836 C CA . SER A 1 224 ? 0.035 4.262 -4.426 1 91.06 224 SER A CA 1
ATOM 1837 C C . SER A 1 224 ? 1.427 4.148 -3.811 1 91.06 224 SER A C 1
ATOM 1839 O O . SER A 1 224 ? 2.352 4.852 -4.223 1 91.06 224 SER A O 1
ATOM 1841 N N . LEU A 1 225 ? 1.571 3.283 -2.852 1 92.69 225 LEU A N 1
ATOM 1842 C CA . LEU A 1 225 ? 2.809 3.215 -2.082 1 92.69 225 LEU A CA 1
ATOM 1843 C C . LEU A 1 225 ? 3.436 1.827 -2.18 1 92.69 225 LEU A C 1
ATOM 1845 O O . LEU A 1 225 ? 2.721 0.825 -2.264 1 92.69 225 LEU A O 1
ATOM 1849 N N . PRO A 1 226 ? 4.77 1.789 -2.248 1 93.12 226 PRO A N 1
ATOM 1850 C CA . PRO A 1 226 ? 5.414 0.484 -2.084 1 93.12 226 PRO A CA 1
ATOM 1851 C C . PRO A 1 226 ? 5.238 -0.089 -0.68 1 93.12 226 PRO A C 1
ATOM 1853 O O . PRO A 1 226 ? 4.809 0.622 0.232 1 93.12 226 PRO A O 1
ATOM 1856 N N . PRO A 1 227 ? 5.555 -1.327 -0.499 1 94.5 227 PRO A N 1
ATOM 1857 C CA . PRO A 1 227 ? 5.223 -1.98 0.77 1 94.5 227 PRO A CA 1
ATOM 1858 C C . PRO A 1 227 ? 6.09 -1.492 1.929 1 94.5 227 PRO A C 1
ATOM 1860 O O . PRO A 1 227 ? 5.801 -1.791 3.09 1 94.5 227 PRO A O 1
ATOM 1863 N N . ASN A 1 228 ? 7.188 -0.794 1.672 1 95.88 228 ASN A N 1
ATOM 1864 C CA . ASN A 1 228 ? 8.047 -0.344 2.758 1 95.88 228 ASN A CA 1
ATOM 1865 C C . ASN A 1 228 ? 7.746 1.099 3.154 1 95.88 228 ASN A C 1
ATOM 1867 O O . ASN A 1 228 ? 8.5 1.709 3.916 1 95.88 228 ASN A O 1
ATOM 1871 N N . ILE A 1 229 ? 6.75 1.698 2.629 1 96 229 ILE A N 1
ATOM 1872 C CA . ILE A 1 229 ? 6.191 2.957 3.111 1 96 229 ILE A CA 1
ATOM 1873 C C . ILE A 1 229 ? 4.848 2.701 3.789 1 96 229 ILE A C 1
ATOM 1875 O O . ILE A 1 229 ? 3.873 2.334 3.129 1 96 229 ILE A O 1
ATOM 1879 N N . ILE A 1 230 ? 4.82 2.938 5.066 1 97.06 230 ILE A N 1
ATOM 1880 C CA . ILE A 1 230 ? 3.691 2.504 5.887 1 97.06 230 ILE A CA 1
ATOM 1881 C C . ILE A 1 230 ? 2.918 3.725 6.383 1 97.06 230 ILE A C 1
ATOM 1883 O O . ILE A 1 230 ? 3.496 4.633 6.984 1 97.06 230 ILE A O 1
ATOM 1887 N N . GLU A 1 231 ? 1.652 3.711 6.094 1 97.06 231 GLU A N 1
ATOM 1888 C CA . GLU A 1 231 ? 0.79 4.77 6.609 1 97.06 231 GLU A CA 1
ATOM 1889 C C . GLU A 1 231 ? 0.392 4.504 8.055 1 97.06 231 GLU A C 1
ATOM 1891 O O . GLU A 1 231 ? -0.254 3.496 8.352 1 97.06 231 GLU A O 1
ATOM 1896 N N . ILE A 1 232 ? 0.737 5.438 8.93 1 97.69 232 ILE A N 1
ATOM 1897 C CA . ILE A 1 232 ? 0.466 5.227 10.344 1 97.69 232 ILE A CA 1
ATOM 1898 C C . ILE A 1 232 ? -0.285 6.434 10.914 1 97.69 232 ILE A C 1
ATOM 1900 O O . ILE A 1 232 ? -0.126 6.773 12.086 1 97.69 232 ILE A O 1
ATOM 1904 N N . GLY A 1 233 ? -1.003 7.121 10.031 1 97.06 233 GLY A N 1
ATOM 1905 C CA . GLY A 1 233 ? -1.815 8.219 10.523 1 97.06 233 GLY A CA 1
ATOM 1906 C C . GLY A 1 233 ? -2.828 7.793 11.57 1 97.06 233 GLY A C 1
ATOM 1907 O O . GLY A 1 233 ? -3.484 6.762 11.422 1 97.06 233 GLY A O 1
ATOM 1908 N N . GLY A 1 234 ? -2.926 8.594 12.695 1 96.31 234 GLY A N 1
ATOM 1909 C CA . GLY A 1 234 ? -3.891 8.312 13.75 1 96.31 234 GLY A CA 1
ATOM 1910 C C . GLY A 1 234 ? -3.273 7.652 14.969 1 96.31 234 GLY A C 1
ATOM 1911 O O . GLY A 1 234 ? -3.988 7.199 15.859 1 96.31 234 GLY A O 1
ATOM 1912 N N . MET A 1 235 ? -1.951 7.629 15.062 1 95.38 235 MET A N 1
ATOM 1913 C CA . MET A 1 235 ? -1.266 6.973 16.172 1 95.38 235 MET A CA 1
ATOM 1914 C C . MET A 1 235 ? -1.67 7.59 17.5 1 95.38 235 MET A C 1
ATOM 1916 O O . MET A 1 235 ? -1.657 6.918 18.531 1 95.38 235 MET A O 1
ATOM 1920 N N . GLN A 1 236 ? -2.064 8.828 17.484 1 92.81 236 GLN A N 1
ATOM 1921 C CA . GLN A 1 236 ? -2.359 9.539 18.719 1 92.81 236 GLN A CA 1
ATOM 1922 C C . GLN A 1 236 ? -3.818 9.344 19.125 1 92.81 236 GLN A C 1
ATOM 1924 O O . GLN A 1 236 ? -4.223 9.758 20.219 1 92.81 236 GLN A O 1
ATOM 1929 N N . GLY A 1 237 ? -4.559 8.695 18.203 1 92.31 237 GLY A N 1
ATOM 1930 C CA . GLY A 1 237 ? -5.961 8.477 18.516 1 92.31 237 GLY A CA 1
ATOM 1931 C C . GLY A 1 237 ? -6.172 7.562 19.703 1 92.31 237 GLY A C 1
ATOM 1932 O O . GLY A 1 237 ? -5.551 6.5 19.797 1 92.31 237 GLY A O 1
ATOM 1933 N N . ARG A 1 238 ? -6.938 7.992 20.641 1 93 238 ARG A N 1
ATOM 1934 C CA . ARG A 1 238 ? -7.324 7.227 21.812 1 93 238 ARG A CA 1
ATOM 1935 C C . ARG A 1 238 ? -8.578 7.805 22.453 1 93 238 ARG A C 1
ATOM 1937 O O . ARG A 1 238 ? -8.945 8.953 22.203 1 93 238 ARG A O 1
ATOM 1944 N N . PRO A 1 239 ? -9.211 6.98 23.297 1 94.69 239 PRO A N 1
ATOM 1945 C CA . PRO A 1 239 ? -10.375 7.516 24 1 94.69 239 PRO A CA 1
ATOM 1946 C C . PRO A 1 239 ? -10.023 8.68 24.922 1 94.69 239 PRO A C 1
ATOM 1948 O O . PRO A 1 239 ? -8.906 8.742 25.453 1 94.69 239 PRO A O 1
ATOM 1951 N N . GLY A 1 240 ? -10.961 9.57 25.078 1 95.06 240 GLY A N 1
ATOM 1952 C CA . GLY A 1 240 ? -10.75 10.727 25.938 1 95.06 240 GLY A CA 1
ATOM 1953 C C . GLY A 1 240 ? -10.742 10.383 27.406 1 95.06 240 GLY A C 1
ATOM 1954 O O . GLY A 1 240 ? -11.438 9.453 27.844 1 95.06 240 GLY A O 1
ATOM 1955 N N . LYS A 1 241 ? -9.977 11.164 28.141 1 94.88 241 LYS A N 1
ATOM 1956 C CA . LYS A 1 241 ? -10.008 11.102 29.609 1 94.88 241 LYS A CA 1
ATOM 1957 C C . LYS A 1 241 ? -10.93 12.164 30.188 1 94.88 241 LYS A C 1
ATOM 1959 O O . LYS A 1 241 ? -11.258 13.141 29.516 1 94.88 241 LYS A O 1
ATOM 1964 N N . PRO A 1 242 ? -11.328 11.914 31.438 1 96.06 242 PRO A N 1
ATOM 1965 C CA . PRO A 1 242 ? -12.156 12.945 32.062 1 96.06 242 PRO A CA 1
ATOM 1966 C C . PRO A 1 242 ? -11.43 14.281 32.188 1 96.06 242 PRO A C 1
ATOM 1968 O O . PRO A 1 242 ? -10.234 14.312 32.5 1 96.06 242 PRO A O 1
ATOM 1971 N N . LEU A 1 243 ? -12.195 15.344 32 1 97.19 243 LEU A N 1
ATOM 1972 C CA . LEU A 1 243 ? -11.641 16.688 32.125 1 97.19 243 LEU A CA 1
ATOM 1973 C C . LEU A 1 243 ? -11.633 17.156 33.562 1 97.19 243 LEU A C 1
ATOM 1975 O O . LEU A 1 243 ? -12.406 16.672 34.375 1 97.19 243 LEU A O 1
ATOM 1979 N N . PRO A 1 244 ? -10.695 18.141 33.812 1 95.88 244 PRO A N 1
ATOM 1980 C CA . PRO A 1 244 ? -10.859 18.812 35.125 1 95.88 244 PRO A CA 1
ATOM 1981 C C . PRO A 1 244 ? -12.273 19.359 35.312 1 95.88 244 PRO A C 1
ATOM 1983 O O . PRO A 1 244 ? -12.914 19.797 34.344 1 95.88 244 PRO A O 1
ATOM 1986 N N . THR A 1 245 ? -12.727 19.359 36.531 1 96.94 245 THR A N 1
ATOM 1987 C CA . THR A 1 245 ? -14.102 19.672 36.875 1 96.94 245 THR A CA 1
ATOM 1988 C C . THR A 1 245 ? -14.508 21.047 36.344 1 96.94 245 THR A C 1
ATOM 1990 O O . THR A 1 245 ? -15.609 21.203 35.812 1 96.94 245 THR A O 1
ATOM 1993 N N . ASP A 1 246 ? -13.688 21.969 36.438 1 96.56 246 ASP A N 1
ATOM 1994 C CA . ASP A 1 246 ? -14 23.328 36 1 96.56 246 ASP A CA 1
ATOM 1995 C C . ASP A 1 246 ? -14.227 23.375 34.5 1 96.56 246 ASP A C 1
ATOM 1997 O O . ASP A 1 246 ? -15.18 24 34.031 1 96.56 246 ASP A O 1
ATOM 2001 N N . LEU A 1 247 ? -13.375 22.703 33.812 1 97.5 247 LEU A N 1
ATOM 2002 C CA . LEU A 1 247 ? -13.492 22.688 32.344 1 97.5 247 LEU A CA 1
ATOM 2003 C C . LEU A 1 247 ? -14.734 21.906 31.906 1 97.5 247 LEU A C 1
ATOM 2005 O O . LEU A 1 247 ? -15.445 22.328 31 1 97.5 247 LEU A O 1
ATOM 2009 N N . ASP A 1 248 ? -14.969 20.766 32.531 1 98 248 ASP A N 1
ATOM 2010 C CA . ASP A 1 248 ? -16.141 19.953 32.25 1 98 248 ASP A CA 1
ATOM 2011 C C . ASP A 1 248 ? -17.422 20.734 32.469 1 98 248 ASP A C 1
ATOM 2013 O O . ASP A 1 248 ? -18.297 20.781 31.594 1 98 248 ASP A O 1
ATOM 2017 N N . GLN A 1 249 ? -17.484 21.422 33.625 1 97.94 249 GLN A N 1
ATOM 2018 C CA . GLN A 1 249 ? -18.672 22.203 33.969 1 97.94 249 GLN A CA 1
ATOM 2019 C C . GLN A 1 249 ? -18.859 23.359 32.969 1 97.94 249 GLN A C 1
ATOM 2021 O O . GLN A 1 249 ? -19.984 23.609 32.531 1 97.94 249 GLN A O 1
ATOM 2026 N N . PHE A 1 250 ? -17.828 23.984 32.688 1 98.38 250 PHE A N 1
ATOM 2027 C CA . PHE A 1 250 ? -17.906 25.109 31.766 1 98.38 250 PHE A CA 1
ATOM 2028 C C . PHE A 1 250 ? -18.453 24.656 30.406 1 98.38 250 PHE A C 1
ATOM 2030 O O . PHE A 1 250 ? -19.312 25.312 29.828 1 98.38 250 PHE A O 1
ATOM 2037 N N . MET A 1 251 ? -17.984 23.562 29.859 1 98.25 251 MET A N 1
ATOM 2038 C CA . MET A 1 251 ? -18.406 23.047 28.562 1 98.25 251 MET A CA 1
ATOM 2039 C C . MET A 1 251 ? -19.875 22.641 28.594 1 98.25 251 MET A C 1
ATOM 2041 O O . MET A 1 251 ? -20.594 22.875 27.625 1 98.25 251 MET A O 1
ATOM 2045 N N . ARG A 1 252 ? -20.344 22.141 29.688 1 97.94 252 ARG A N 1
ATOM 2046 C CA . ARG A 1 252 ? -21.719 21.672 29.812 1 97.94 252 ARG A CA 1
ATOM 2047 C C . ARG A 1 252 ? -22.672 22.844 29.984 1 97.94 252 ARG A C 1
ATOM 2049 O O . ARG A 1 252 ? -23.875 22.703 29.75 1 97.94 252 ARG A O 1
ATOM 2056 N N . GLN A 1 253 ? -22.156 23.953 30.328 1 97.81 253 GLN A N 1
ATOM 2057 C CA . GLN A 1 253 ? -22.984 25.125 30.594 1 97.81 253 GLN A CA 1
ATOM 2058 C C . GLN A 1 253 ? -23.438 25.797 29.297 1 97.81 253 GLN A C 1
ATOM 2060 O O . GLN A 1 253 ? -24.359 26.609 29.297 1 97.81 253 GLN A O 1
ATOM 2065 N N . GLY A 1 254 ? -22.734 25.5 28.25 1 97.31 254 GLY A N 1
ATOM 2066 C CA . GLY A 1 254 ? -23.188 26.031 26.984 1 97.31 254 GLY A CA 1
ATOM 2067 C C . GLY A 1 254 ? -24.547 25.516 26.562 1 97.31 254 GLY A C 1
ATOM 2068 O O . GLY A 1 254 ? -24.75 24.297 26.453 1 97.31 254 GLY A O 1
ATOM 2069 N N . LYS A 1 255 ? -25.438 26.344 26.266 1 97.62 255 LYS A N 1
ATOM 2070 C CA . LYS A 1 255 ? -26.812 25.953 25.922 1 97.62 255 LYS A CA 1
ATOM 2071 C C . LYS A 1 255 ? -26.828 25.062 24.688 1 97.62 255 LYS A C 1
ATOM 2073 O O . LYS A 1 255 ? -27.594 24.109 24.625 1 97.62 255 LYS A O 1
ATOM 2078 N N . ARG A 1 256 ? -26.047 25.391 23.766 1 97.88 256 ARG A N 1
ATOM 2079 C CA . ARG A 1 256 ? -25.984 24.625 22.531 1 97.88 256 ARG A CA 1
ATOM 2080 C C . ARG A 1 256 ? -24.672 23.828 22.453 1 97.88 256 ARG A C 1
ATOM 2082 O O . ARG A 1 256 ? -24.359 23.25 21.422 1 97.88 256 ARG A O 1
ATOM 2089 N N . GLY A 1 257 ? -23.922 23.844 23.594 1 97.75 257 GLY A N 1
ATOM 2090 C CA . GLY A 1 257 ? -22.672 23.094 23.656 1 97.75 257 GLY A CA 1
ATOM 2091 C C . GLY A 1 257 ? -21.453 23.984 23.688 1 97.75 257 GLY A C 1
ATOM 2092 O O . GLY A 1 257 ? -21.547 25.172 24 1 97.75 257 GLY A O 1
ATOM 2093 N N . ALA A 1 258 ? -20.266 23.375 23.5 1 98.75 258 ALA A N 1
ATOM 2094 C CA . ALA A 1 258 ? -19 24.094 23.594 1 98.75 258 ALA A CA 1
ATOM 2095 C C . ALA A 1 258 ? -18.234 24.047 22.266 1 98.75 258 ALA A C 1
ATOM 2097 O O . ALA A 1 258 ? -18.469 23.172 21.438 1 98.75 258 ALA A O 1
ATOM 2098 N N . ILE A 1 259 ? -17.438 25.031 22.047 1 98.81 259 ILE A N 1
ATOM 2099 C CA . ILE A 1 259 ? -16.594 25.156 20.859 1 98.81 259 ILE A CA 1
ATOM 2100 C C . ILE A 1 259 ? -15.148 25.375 21.281 1 98.81 259 ILE A C 1
ATOM 2102 O O . ILE A 1 259 ? -14.852 26.219 22.109 1 98.81 259 ILE A O 1
ATOM 2106 N N . LEU A 1 260 ? -14.273 24.5 20.781 1 98.75 260 LEU A N 1
ATOM 2107 C CA . LEU A 1 260 ? -12.836 24.672 21 1 98.75 260 LEU A CA 1
ATOM 2108 C C . LEU A 1 260 ? -12.227 25.562 19.938 1 98.75 260 LEU A C 1
ATOM 2110 O O . LEU A 1 260 ? -12.43 25.344 18.734 1 98.75 260 LEU A O 1
ATOM 2114 N N . PHE A 1 261 ? -11.586 26.609 20.328 1 98 261 PHE A N 1
ATOM 2115 C CA . PHE A 1 261 ? -10.891 27.531 19.438 1 98 261 PHE A CA 1
ATOM 2116 C C . PHE A 1 261 ? -9.383 27.484 19.688 1 98 261 PHE A C 1
ATOM 2118 O O . PHE A 1 261 ? -8.906 27.984 20.703 1 98 261 PHE A O 1
ATOM 2125 N N . SER A 1 262 ? -8.672 26.875 18.75 1 95.31 262 SER A N 1
ATOM 2126 C CA . SER A 1 262 ? -7.219 26.766 18.859 1 95.31 262 SER A CA 1
ATOM 2127 C C . SER A 1 262 ? -6.555 26.891 17.484 1 95.31 262 SER A C 1
ATOM 2129 O O . SER A 1 262 ? -6.824 26.094 16.578 1 95.31 262 SER A O 1
ATOM 2131 N N . LEU A 1 263 ? -5.664 27.844 17.328 1 87.81 263 LEU A N 1
ATOM 2132 C CA . LEU A 1 263 ? -4.984 28.031 16.047 1 87.81 263 LEU A CA 1
ATOM 2133 C C . LEU A 1 263 ? -3.539 27.547 16.141 1 87.81 263 LEU A C 1
ATOM 2135 O O . LEU A 1 263 ? -2.652 28.109 15.492 1 87.81 263 LEU A O 1
ATOM 2139 N N . GLY A 1 264 ? -3.307 26.578 16.969 1 78.25 264 GLY A N 1
ATOM 2140 C CA . GLY A 1 264 ? -2.059 25.828 17 1 78.25 264 GLY A CA 1
ATOM 2141 C C . GLY A 1 264 ? -0.93 26.594 17.672 1 78.25 264 GLY A C 1
ATOM 2142 O O . GLY A 1 264 ? -1.078 27.781 18 1 78.25 264 GLY A O 1
ATOM 2143 N N . THR A 1 265 ? 0.16 25.938 17.859 1 68.81 265 THR A N 1
ATOM 2144 C CA . THR A 1 265 ? 1.325 26.484 18.547 1 68.81 265 THR A CA 1
ATOM 2145 C C . THR A 1 265 ? 2.131 27.391 17.609 1 68.81 265 THR A C 1
ATOM 2147 O O . THR A 1 265 ? 2.943 28.188 18.078 1 68.81 265 THR A O 1
ATOM 2150 N N . ASN A 1 266 ? 1.794 27.25 16.391 1 69 266 ASN A N 1
ATOM 2151 C CA . ASN A 1 266 ? 2.576 28.016 15.43 1 69 266 ASN A CA 1
ATOM 2152 C C . ASN A 1 266 ? 2.096 29.469 15.352 1 69 266 ASN A C 1
ATOM 2154 O O . ASN A 1 266 ? 2.801 30.328 14.836 1 69 266 ASN A O 1
ATOM 2158 N N . MET A 1 267 ? 0.913 29.688 15.781 1 75.44 267 MET A N 1
ATOM 2159 C CA . MET A 1 267 ? 0.449 31.078 15.898 1 75.44 267 MET A CA 1
ATOM 2160 C C . MET A 1 267 ? 0.85 31.672 17.234 1 75.44 267 MET A C 1
ATOM 2162 O O . MET A 1 267 ? 0.233 31.375 18.266 1 75.44 267 MET A O 1
ATOM 2166 N N . LEU A 1 268 ? 1.77 32.469 17.188 1 78.31 268 LEU A N 1
ATOM 2167 C CA . LEU A 1 268 ? 2.238 33.094 18.422 1 78.31 268 LEU A CA 1
ATOM 2168 C C . LEU A 1 268 ? 1.302 34.219 18.844 1 78.31 268 LEU A C 1
ATOM 2170 O O . LEU A 1 268 ? 1.032 35.125 18.062 1 78.31 268 LEU A O 1
ATOM 2174 N N . PRO A 1 269 ? 0.868 34.094 20.047 1 82.56 269 PRO A N 1
ATOM 2175 C CA . PRO A 1 269 ? -0.108 35.094 20.516 1 82.56 269 PRO A CA 1
ATOM 2176 C C . PRO A 1 269 ? 0.379 36.531 20.344 1 82.56 269 PRO A C 1
ATOM 2178 O O . PRO A 1 269 ? -0.417 37.406 20.031 1 82.56 269 PRO A O 1
ATOM 2181 N N . GLN A 1 270 ? 1.674 36.688 20.469 1 83.19 270 GLN A N 1
ATOM 2182 C CA . GLN A 1 270 ? 2.236 38 20.375 1 83.19 270 GLN A CA 1
ATOM 2183 C C . GLN A 1 270 ? 2.119 38.562 18.953 1 83.19 270 GLN A C 1
ATOM 2185 O O . GLN A 1 270 ? 2.201 39.781 18.734 1 83.19 270 GLN A O 1
ATOM 2190 N N . ASN A 1 271 ? 1.927 37.625 18.062 1 81.25 271 ASN A N 1
ATOM 2191 C CA . ASN A 1 271 ? 1.892 38.031 16.672 1 81.25 271 ASN A CA 1
ATOM 2192 C C . ASN A 1 271 ? 0.461 38.25 16.188 1 81.25 271 ASN A C 1
ATOM 2194 O O . ASN A 1 271 ? 0.242 38.625 15.039 1 81.25 271 ASN A O 1
ATOM 2198 N N . VAL A 1 272 ? -0.493 38.062 17.016 1 87.5 272 VAL A N 1
ATOM 2199 C CA . VAL A 1 272 ? -1.887 38.312 16.672 1 87.5 272 VAL A CA 1
ATOM 2200 C C . VAL A 1 272 ? -2.242 39.75 17.031 1 87.5 272 VAL A C 1
ATOM 2202 O O . VAL A 1 272 ? -2.15 40.156 18.203 1 87.5 272 VAL A O 1
ATOM 2205 N N . ASP A 1 273 ? -2.605 40.5 16.031 1 87.94 273 ASP A N 1
ATOM 2206 C CA . ASP A 1 273 ? -2.854 41.938 16.266 1 87.94 273 ASP A CA 1
ATOM 2207 C C . ASP A 1 273 ? -4.168 42.125 17.016 1 87.94 273 ASP A C 1
ATOM 2209 O O . ASP A 1 273 ? -5.02 41.25 17.047 1 87.94 273 ASP A O 1
ATOM 2213 N N . ARG A 1 274 ? -4.324 43.25 17.547 1 91.5 274 ARG A N 1
ATOM 2214 C CA . ARG A 1 274 ? -5.473 43.594 18.375 1 91.5 274 ARG A CA 1
ATOM 2215 C C . ARG A 1 274 ? -6.77 43.5 17.562 1 91.5 274 ARG A C 1
ATOM 2217 O O . ARG A 1 274 ? -7.797 43.062 18.078 1 91.5 274 ARG A O 1
ATOM 2224 N N . ALA A 1 275 ? -6.699 44 16.359 1 93.5 275 ALA A N 1
ATOM 2225 C CA . ALA A 1 275 ? -7.895 43.969 15.516 1 93.5 275 ALA A CA 1
ATOM 2226 C C . ALA A 1 275 ? -8.422 42.562 15.32 1 93.5 275 ALA A C 1
ATOM 2228 O O . ALA A 1 275 ? -9.633 42.312 15.406 1 93.5 275 ALA A O 1
ATOM 2229 N N . THR A 1 276 ? -7.508 41.625 15.055 1 93.06 276 THR A N 1
ATOM 2230 C CA . THR A 1 276 ? -7.891 40.25 14.867 1 93.06 276 THR A CA 1
ATOM 2231 C C . THR A 1 276 ? -8.469 39.656 16.156 1 93.06 276 THR A C 1
ATOM 2233 O O . THR A 1 276 ? -9.492 38.969 16.125 1 93.06 276 THR A O 1
ATOM 2236 N N . LYS A 1 277 ? -7.887 39.938 17.25 1 94.62 277 LYS A N 1
ATOM 2237 C CA . LYS A 1 277 ? -8.383 39.469 18.547 1 94.62 277 LYS A CA 1
ATOM 2238 C C . LYS A 1 277 ? -9.805 39.969 18.797 1 94.62 277 LYS A C 1
ATOM 2240 O O . LYS A 1 277 ? -10.664 39.219 19.25 1 94.62 277 LYS A O 1
ATOM 2245 N N . GLN A 1 278 ? -9.984 41.219 18.484 1 95.69 278 GLN A N 1
ATOM 2246 C CA . GLN A 1 278 ? -11.289 41.844 18.703 1 95.69 278 GLN A CA 1
ATOM 2247 C C . GLN A 1 278 ? -12.352 41.188 17.812 1 95.69 278 GLN A C 1
ATOM 2249 O O . GLN A 1 278 ? -13.477 40.969 18.25 1 95.69 278 GLN A O 1
ATOM 2254 N N . LYS A 1 279 ? -11.969 40.938 16.578 1 96.88 279 LYS A N 1
ATOM 2255 C CA . LYS A 1 279 ? -12.906 40.281 15.664 1 96.88 279 LYS A CA 1
ATOM 2256 C C . LYS A 1 279 ? -13.344 38.938 16.203 1 96.88 279 LYS A C 1
ATOM 2258 O O . LYS A 1 279 ? -14.516 38.562 16.141 1 96.88 279 LYS A O 1
ATOM 2263 N N . ILE A 1 280 ? -12.414 38.188 16.781 1 97.38 280 ILE A N 1
ATOM 2264 C CA . ILE A 1 280 ? -12.672 36.875 17.297 1 97.38 280 ILE A CA 1
ATOM 2265 C C . ILE A 1 280 ? -13.57 36.969 18.531 1 97.38 280 ILE A C 1
ATOM 2267 O O . ILE A 1 280 ? -14.594 36.25 18.625 1 97.38 280 ILE A O 1
ATOM 2271 N N . VAL A 1 281 ? -13.227 37.844 19.422 1 97.56 281 VAL A N 1
ATOM 2272 C CA . VAL A 1 281 ? -13.969 38 20.656 1 97.56 281 VAL A CA 1
ATOM 2273 C C . VAL A 1 281 ? -15.391 38.469 20.359 1 97.56 281 VAL A C 1
ATOM 2275 O O . VAL A 1 281 ? -16.344 38.031 20.984 1 97.56 281 VAL A O 1
ATOM 2278 N N . GLU A 1 282 ? -15.492 39.406 19.406 1 98.12 282 GLU A N 1
ATOM 2279 C CA . GLU A 1 282 ? -16.812 39.875 19.031 1 98.12 282 GLU A CA 1
ATOM 2280 C C . GLU A 1 282 ? -17.656 38.75 18.438 1 98.12 282 GLU A C 1
ATOM 2282 O O . GLU A 1 282 ? -18.875 38.688 18.641 1 98.12 282 GLU A O 1
ATOM 2287 N N . ALA A 1 283 ? -17.031 37.875 17.703 1 98.56 283 ALA A N 1
ATOM 2288 C CA . ALA A 1 283 ? -17.75 36.688 17.188 1 98.56 283 ALA A CA 1
ATOM 2289 C C . ALA A 1 283 ? -18.266 35.844 18.328 1 98.56 283 ALA A C 1
ATOM 2291 O O . ALA A 1 283 ? -19.422 35.375 18.297 1 98.56 283 ALA A O 1
ATOM 2292 N N . PHE A 1 284 ? -17.453 35.625 19.375 1 98.5 284 PHE A N 1
ATOM 2293 C CA . PHE A 1 284 ? -17.875 34.844 20.547 1 98.5 284 PHE A CA 1
ATOM 2294 C C . PHE A 1 284 ? -19.094 35.5 21.203 1 98.5 284 PHE A C 1
ATOM 2296 O O . PHE A 1 284 ? -20.031 34.812 21.609 1 98.5 284 PHE A O 1
ATOM 2303 N N . ARG A 1 285 ? -19.016 36.781 21.266 1 98.12 285 ARG A N 1
ATOM 2304 C CA . ARG A 1 285 ? -20.078 37.562 21.906 1 98.12 285 ARG A CA 1
ATOM 2305 C C . ARG A 1 285 ? -21.406 37.406 21.172 1 98.12 285 ARG A C 1
ATOM 2307 O O . ARG A 1 285 ? -22.469 37.344 21.781 1 98.12 285 ARG A O 1
ATOM 2314 N N . GLN A 1 286 ? -21.312 37.281 19.922 1 98.44 286 GLN A N 1
ATOM 2315 C CA . GLN A 1 286 ? -22.5 37.188 19.078 1 98.44 286 GLN A CA 1
ATOM 2316 C C . GLN A 1 286 ? -23.078 35.781 19.078 1 98.44 286 GLN A C 1
ATOM 2318 O O . GLN A 1 286 ? -24.156 35.531 18.547 1 98.44 286 GLN A O 1
ATOM 2323 N N . LEU A 1 287 ? -22.391 34.875 19.688 1 98.5 287 LEU A N 1
ATOM 2324 C CA . LEU A 1 287 ? -22.844 33.469 19.797 1 98.5 287 LEU A CA 1
ATOM 2325 C C . LEU A 1 287 ? -22.969 33.062 21.25 1 98.5 287 LEU A C 1
ATOM 2327 O O . LEU A 1 287 ? -22.312 32.125 21.688 1 98.5 287 LEU A O 1
ATOM 2331 N N . PRO A 1 288 ? -23.875 33.656 21.953 1 97.81 288 PRO A N 1
ATOM 2332 C CA . PRO A 1 288 ? -23.938 33.5 23.406 1 97.81 288 PRO A CA 1
ATOM 2333 C C . PRO A 1 288 ? -24.422 32.125 23.828 1 97.81 288 PRO A C 1
ATOM 2335 O O . PRO A 1 288 ? -24.266 31.719 24.984 1 97.81 288 PRO A O 1
ATOM 2338 N N . ASP A 1 289 ? -25.016 31.375 22.906 1 98.12 289 ASP A N 1
ATOM 2339 C CA . ASP A 1 289 ? -25.562 30.062 23.266 1 98.12 289 ASP A CA 1
ATOM 2340 C C . ASP A 1 289 ? -24.453 29.016 23.344 1 98.12 289 ASP A C 1
ATOM 2342 O O . ASP A 1 289 ? -24.672 27.922 23.844 1 98.12 289 ASP A O 1
ATOM 2346 N N . TYR A 1 290 ? -23.266 29.375 22.797 1 98.62 290 TYR A N 1
ATOM 2347 C CA . TYR A 1 290 ? -22.125 28.469 22.859 1 98.62 290 TYR A CA 1
ATOM 2348 C C . TYR A 1 290 ? -21.094 28.953 23.875 1 98.62 290 TYR A C 1
ATOM 2350 O O . TYR A 1 290 ? -20.891 30.156 24.047 1 98.62 290 TYR A O 1
ATOM 2358 N N . ASN A 1 291 ? -20.484 28.016 24.594 1 98.75 291 ASN A N 1
ATOM 2359 C CA . ASN A 1 291 ? -19.297 28.328 25.391 1 98.75 291 ASN A CA 1
ATOM 2360 C C . ASN A 1 291 ? -18.016 28.047 24.609 1 98.75 291 ASN A C 1
ATOM 2362 O O . ASN A 1 291 ? -17.875 26.984 24 1 98.75 291 ASN A O 1
ATOM 2366 N N . PHE A 1 292 ? -17.156 29.016 24.594 1 98.62 292 PHE A N 1
ATOM 2367 C CA . PHE A 1 292 ? -15.914 28.906 23.828 1 98.62 292 PHE A CA 1
ATOM 2368 C C . PHE A 1 292 ? -14.734 28.609 24.75 1 98.62 292 PHE A C 1
ATOM 2370 O O . PHE A 1 292 ? -14.547 29.297 25.766 1 98.62 292 PHE A O 1
ATOM 2377 N N . ILE A 1 293 ? -14.031 27.531 24.453 1 98.38 293 ILE A N 1
ATOM 2378 C CA . ILE A 1 293 ? -12.727 27.281 25.047 1 98.38 293 ILE A CA 1
ATOM 2379 C C . ILE A 1 293 ? -11.625 27.734 24.094 1 98.38 293 ILE A C 1
ATOM 2381 O O . ILE A 1 293 ? -11.422 27.141 23.031 1 98.38 293 ILE A O 1
ATOM 2385 N N . TRP A 1 294 ? -10.93 28.781 24.453 1 97.06 294 TRP A N 1
ATOM 2386 C CA . TRP A 1 294 ? -9.953 29.422 23.578 1 97.06 294 TRP A CA 1
ATOM 2387 C C . TRP A 1 294 ? -8.531 29.172 24.062 1 97.06 294 TRP A C 1
ATOM 2389 O O . TRP A 1 294 ? -8.141 29.672 25.125 1 97.06 294 TRP A O 1
ATOM 2399 N N . LYS A 1 295 ? -7.789 28.359 23.312 1 95.81 295 LYS A N 1
ATOM 2400 C CA . LYS A 1 295 ? -6.367 28.188 23.609 1 95.81 295 LYS A CA 1
ATOM 2401 C C . LYS A 1 295 ? -5.566 29.422 23.188 1 95.81 295 LYS A C 1
ATOM 2403 O O . LYS A 1 295 ? -5.273 29.594 22 1 95.81 295 LYS A O 1
ATOM 2408 N N . PHE A 1 296 ? -5.199 30.172 24.172 1 92.75 296 PHE A N 1
ATOM 2409 C CA . PHE A 1 296 ? -4.469 31.406 23.938 1 92.75 296 PHE A CA 1
ATOM 2410 C C . PHE A 1 296 ? -3.779 31.875 25.219 1 92.75 296 PHE A C 1
ATOM 2412 O O . PHE A 1 296 ? -4.195 31.5 26.328 1 92.75 296 PHE A O 1
ATOM 2419 N N . ASP A 1 297 ? -2.715 32.625 25.062 1 91.25 297 ASP A N 1
ATOM 2420 C CA . ASP A 1 297 ? -2.041 33.219 26.219 1 91.25 297 ASP A CA 1
ATOM 2421 C C . ASP A 1 297 ? -2.809 34.438 26.75 1 91.25 297 ASP A C 1
ATOM 2423 O O . ASP A 1 297 ? -2.873 35.469 26.078 1 91.25 297 ASP A O 1
ATOM 2427 N N . LYS A 1 298 ? -3.207 34.344 27.938 1 89.38 298 LYS A N 1
ATOM 2428 C CA . LYS A 1 298 ? -4.043 35.375 28.547 1 89.38 298 LYS A CA 1
ATOM 2429 C C . LYS A 1 298 ? -3.309 36.719 28.625 1 89.38 298 LYS A C 1
ATOM 2431 O O . LYS A 1 298 ? -3.936 37.781 28.609 1 89.38 298 LYS A O 1
ATOM 2436 N N . GLU A 1 299 ? -2.039 36.594 28.656 1 90.88 299 GLU A N 1
ATOM 2437 C CA . GLU A 1 299 ? -1.225 37.812 28.781 1 90.88 299 GLU A CA 1
ATOM 2438 C C . GLU A 1 299 ? -1.434 38.75 27.594 1 90.88 299 GLU A C 1
ATOM 2440 O O . GLU A 1 299 ? -1.342 39.969 27.75 1 90.88 299 GLU A O 1
ATOM 2445 N N . TYR A 1 300 ? -1.788 38.125 26.516 1 91 300 TYR A N 1
ATOM 2446 C CA . TYR A 1 300 ? -1.905 38.938 25.312 1 91 300 TYR A CA 1
ATOM 2447 C C . TYR A 1 300 ? -3.352 39.375 25.062 1 91 300 TYR A C 1
ATOM 2449 O O . TYR A 1 300 ? -3.684 39.906 24.016 1 91 300 TYR A O 1
ATOM 2457 N N . LEU A 1 301 ? -4.207 39.125 26.078 1 92.44 301 LEU A N 1
ATOM 2458 C CA . LEU A 1 301 ? -5.621 39.469 25.953 1 92.44 301 LEU A CA 1
ATOM 2459 C C . LEU A 1 301 ? -6.039 40.438 27.031 1 92.44 301 LEU A C 1
ATOM 2461 O O . LEU A 1 301 ? -7.23 40.688 27.234 1 92.44 301 LEU A O 1
ATOM 2465 N N . LYS A 1 302 ? -5.141 41 27.703 1 90.31 302 LYS A N 1
ATOM 2466 C CA . LYS A 1 302 ? -5.41 41.875 28.812 1 90.31 302 LYS A CA 1
ATOM 2467 C C . LYS A 1 302 ? -6.191 43.125 28.359 1 90.31 302 LYS A C 1
ATOM 2469 O O . LYS A 1 302 ? -6.961 43.688 29.141 1 90.31 302 LYS A O 1
ATOM 2474 N N . ASP A 1 303 ? -6.035 43.531 27.203 1 88.75 303 ASP A N 1
ATOM 2475 C CA . ASP A 1 303 ? -6.656 44.75 26.703 1 88.75 303 ASP A CA 1
ATOM 2476 C C . ASP A 1 303 ? -7.992 44.438 26.031 1 88.75 303 ASP A C 1
ATOM 2478 O O . ASP A 1 303 ? -8.57 45.312 25.375 1 88.75 303 ASP A O 1
ATOM 2482 N N . VAL A 1 304 ? -8.445 43.25 26.141 1 91.06 304 VAL A N 1
ATOM 2483 C CA . VAL A 1 304 ? -9.688 42.844 25.484 1 91.06 304 VAL A CA 1
ATOM 2484 C C . VAL A 1 304 ? -10.711 42.438 26.547 1 91.06 304 VAL A C 1
ATOM 2486 O O . VAL A 1 304 ? -10.414 41.688 27.453 1 91.06 304 VAL A O 1
ATOM 2489 N N . GLN A 1 305 ? -11.922 43.031 26.516 1 91.5 305 GLN A N 1
ATOM 2490 C CA . GLN A 1 305 ? -13.008 42.625 27.406 1 91.5 305 GLN A CA 1
ATOM 2491 C C . GLN A 1 305 ? -13.602 41.281 26.969 1 91.5 305 GLN A C 1
ATOM 2493 O O . GLN A 1 305 ? -14.211 41.188 25.906 1 91.5 305 GLN A O 1
ATOM 2498 N N . MET A 1 306 ? -13.461 40.344 27.766 1 94.5 306 MET A N 1
ATOM 2499 C CA . MET A 1 306 ? -13.891 39 27.422 1 94.5 306 MET A CA 1
ATOM 2500 C C . MET A 1 306 ? -15.344 38.781 27.812 1 94.5 306 MET A C 1
ATOM 2502 O O . MET A 1 306 ? -15.766 39.156 28.906 1 94.5 306 MET A O 1
ATOM 2506 N N . PRO A 1 307 ? -16.109 38.281 26.953 1 96.31 307 PRO A N 1
ATOM 2507 C CA . PRO A 1 307 ? -17.469 37.875 27.344 1 96.31 307 PRO A CA 1
ATOM 2508 C C . PRO A 1 307 ? -17.5 36.688 28.297 1 96.31 307 PRO A C 1
ATOM 2510 O O . PRO A 1 307 ? -16.5 35.969 28.406 1 96.31 307 PRO A O 1
ATOM 2513 N N . GLY A 1 308 ? -18.609 36.375 28.953 1 96.12 308 GLY A N 1
ATOM 2514 C CA . GLY A 1 308 ? -18.734 35.375 30 1 96.12 308 GLY A CA 1
ATOM 2515 C C . GLY A 1 308 ? -18.719 33.969 29.469 1 96.12 308 GLY A C 1
ATOM 2516 O O . GLY A 1 308 ? -18.438 33.031 30.203 1 96.12 308 GLY A O 1
ATOM 2517 N N . ASN A 1 309 ? -18.969 33.844 28.203 1 98.38 309 ASN A N 1
ATOM 2518 C CA . ASN A 1 309 ? -19.047 32.5 27.641 1 98.38 309 ASN A CA 1
ATOM 2519 C C . ASN A 1 309 ? -17.703 32.062 27.047 1 98.38 309 ASN A C 1
ATOM 2521 O O . ASN A 1 309 ? -17.656 31.156 26.219 1 98.38 309 ASN A O 1
ATOM 2525 N N . VAL A 1 310 ? -16.609 32.781 27.391 1 98.19 310 VAL A N 1
ATOM 2526 C CA . VAL A 1 310 ? -15.297 32.438 26.859 1 98.19 310 VAL A CA 1
ATOM 2527 C C . VAL A 1 310 ? -14.352 32.062 28 1 98.19 310 VAL A C 1
ATOM 2529 O O . VAL A 1 310 ? -14.219 32.844 28.953 1 98.19 310 VAL A O 1
ATOM 2532 N N . LEU A 1 311 ? -13.758 30.938 27.922 1 97.31 311 LEU A N 1
ATOM 2533 C CA . LEU A 1 311 ? -12.695 30.516 28.828 1 97.31 311 LEU A CA 1
ATOM 2534 C C . LEU A 1 311 ? -11.367 30.422 28.094 1 97.31 311 LEU A C 1
ATOM 2536 O O . LEU A 1 311 ? -11.219 29.625 27.156 1 97.31 311 LEU A O 1
ATOM 2540 N N . VAL A 1 312 ? -10.375 31.219 28.5 1 95.81 312 VAL A N 1
ATOM 2541 C CA . VAL A 1 312 ? -9.062 31.25 27.859 1 95.81 312 VAL A CA 1
ATOM 2542 C C . VAL A 1 312 ? -8.055 30.5 28.734 1 95.81 312 VAL A C 1
ATOM 2544 O O . VAL A 1 312 ? -8 30.703 29.953 1 95.81 312 VAL A O 1
ATOM 2547 N N . ARG A 1 313 ? -7.32 29.625 28.094 1 93.75 313 ARG A N 1
ATOM 2548 C CA . ARG A 1 313 ? -6.227 28.938 28.766 1 93.75 313 ARG A CA 1
ATOM 2549 C C . ARG A 1 313 ? -5.016 28.797 27.859 1 93.75 313 ARG A C 1
ATOM 2551 O O . ARG A 1 313 ? -5.168 28.625 26.641 1 93.75 313 ARG A O 1
ATOM 2558 N N . ASP A 1 314 ? -3.891 28.812 28.469 1 89.06 314 ASP A N 1
ATOM 2559 C CA . ASP A 1 314 ? -2.646 28.656 27.734 1 89.06 314 ASP A CA 1
ATOM 2560 C C . ASP A 1 314 ? -2.439 27.188 27.328 1 89.06 314 ASP A C 1
ATOM 2562 O O . ASP A 1 314 ? -1.92 26.906 26.25 1 89.06 314 ASP A O 1
ATOM 2566 N N . PHE A 1 315 ? -2.742 26.328 28.266 1 87.81 315 PHE A N 1
ATOM 2567 C CA . PHE A 1 315 ? -2.596 24.891 28.031 1 87.81 315 PHE A CA 1
ATOM 2568 C C . PHE A 1 315 ? -3.92 24.172 28.234 1 87.81 315 PHE A C 1
ATOM 2570 O O . PHE A 1 315 ? -4.629 24.438 29.203 1 87.81 315 PHE A O 1
ATOM 2577 N N . LEU A 1 316 ? -4.27 23.422 27.234 1 93 316 LEU A N 1
ATOM 2578 C CA . LEU A 1 316 ? -5.523 22.672 27.266 1 93 316 LEU A CA 1
ATOM 2579 C C . LEU A 1 316 ? -5.289 21.203 26.906 1 93 316 LEU A C 1
ATOM 2581 O O . LEU A 1 316 ? -4.469 20.891 26.047 1 93 316 LEU A O 1
ATOM 2585 N N . PRO A 1 317 ? -5.938 20.328 27.578 1 93.75 317 PRO A N 1
ATOM 2586 C CA . PRO A 1 317 ? -5.961 18.938 27.109 1 93.75 317 PRO A CA 1
ATOM 2587 C C . PRO A 1 317 ? -6.824 18.75 25.875 1 93.75 317 PRO A C 1
ATOM 2589 O O . PRO A 1 317 ? -7.914 18.172 25.953 1 93.75 317 PRO A O 1
ATOM 2592 N N . GLN A 1 318 ? -6.328 19.141 24.766 1 94.62 318 GLN A N 1
ATOM 2593 C CA . GLN A 1 318 ? -7.07 19.234 23.516 1 94.62 318 GLN A CA 1
ATOM 2594 C C . GLN A 1 318 ? -7.762 17.906 23.188 1 94.62 318 GLN A C 1
ATOM 2596 O O . GLN A 1 318 ? -8.945 17.891 22.859 1 94.62 318 GLN A O 1
ATOM 2601 N N . ARG A 1 319 ? -7.062 16.828 23.281 1 93.94 319 ARG A N 1
ATOM 2602 C CA . ARG A 1 319 ? -7.609 15.516 22.938 1 93.94 319 ARG A CA 1
ATOM 2603 C C . ARG A 1 319 ? -8.828 15.18 23.797 1 93.94 319 ARG A C 1
ATOM 2605 O O . ARG A 1 319 ? -9.828 14.664 23.281 1 93.94 319 ARG A O 1
ATOM 2612 N N . ASP A 1 320 ? -8.719 15.484 25.047 1 97.25 320 ASP A N 1
ATOM 2613 C CA . ASP A 1 320 ? -9.812 15.188 25.969 1 97.25 320 ASP A CA 1
ATOM 2614 C C . ASP A 1 320 ? -11 16.125 25.734 1 97.25 320 ASP A C 1
ATOM 2616 O O . ASP A 1 320 ? -12.148 15.719 25.906 1 97.25 320 ASP A O 1
ATOM 2620 N N . ILE A 1 321 ? -10.688 17.312 25.375 1 98.25 321 ILE A N 1
ATOM 2621 C CA . ILE A 1 321 ? -11.758 18.234 25.031 1 98.25 321 ILE A CA 1
ATOM 2622 C C . ILE A 1 321 ? -12.484 17.766 23.781 1 98.25 321 ILE A C 1
ATOM 2624 O O . ILE A 1 321 ? -13.719 17.781 23.734 1 98.25 321 ILE A O 1
ATOM 2628 N N . LEU A 1 322 ? -11.719 17.281 22.828 1 98.25 322 LEU A N 1
ATOM 2629 C CA . LEU A 1 322 ? -12.289 16.797 21.578 1 98.25 322 LEU A CA 1
ATOM 2630 C C . LEU A 1 322 ? -13.18 15.578 21.828 1 98.25 322 LEU A C 1
ATOM 2632 O O . LEU A 1 322 ? -14.125 15.336 21.078 1 98.25 322 LEU A O 1
ATOM 2636 N N . ALA A 1 323 ? -12.922 14.906 22.875 1 98 323 ALA A N 1
ATOM 2637 C CA . ALA A 1 323 ? -13.672 13.688 23.188 1 98 323 ALA A CA 1
ATOM 2638 C C . ALA A 1 323 ? -14.93 14.008 23.984 1 98 323 ALA A C 1
ATOM 2640 O O . ALA A 1 323 ? -15.781 13.141 24.188 1 98 323 ALA A O 1
ATOM 2641 N N . HIS A 1 324 ? -15.078 15.211 24.438 1 98.19 324 HIS A N 1
ATOM 2642 C CA . HIS A 1 324 ? -16.156 15.594 25.344 1 98.19 324 HIS A CA 1
ATOM 2643 C C . HIS A 1 324 ? -17.5 15.633 24.609 1 98.19 324 HIS A C 1
ATOM 2645 O O . HIS A 1 324 ? -17.578 16.156 23.5 1 98.19 324 HIS A O 1
ATOM 2651 N N . LYS A 1 325 ? -18.547 15.156 25.188 1 96.38 325 LYS A N 1
ATOM 2652 C CA . LYS A 1 325 ? -19.859 15 24.562 1 96.38 325 LYS A CA 1
ATOM 2653 C C . LYS A 1 325 ? -20.469 16.359 24.234 1 96.38 325 LYS A C 1
ATOM 2655 O O . LYS A 1 325 ? -21.266 16.469 23.297 1 96.38 325 LYS A O 1
ATOM 2660 N N . SER A 1 326 ? -20.062 17.391 24.953 1 98 326 SER A N 1
ATOM 2661 C CA . SER A 1 326 ? -20.672 18.703 24.781 1 98 326 SER A CA 1
ATOM 2662 C C . SER A 1 326 ? -19.969 19.484 23.672 1 98 326 SER A C 1
ATOM 2664 O O . SER A 1 326 ? -20.422 20.562 23.281 1 98 326 SER A O 1
ATOM 2666 N N . LEU A 1 327 ? -18.844 18.953 23.203 1 98.62 327 LEU A N 1
ATOM 2667 C CA . LEU A 1 327 ? -18.125 19.688 22.156 1 98.62 327 LEU A CA 1
ATOM 2668 C C . LEU A 1 327 ? -18.844 19.547 20.812 1 98.62 327 LEU A C 1
ATOM 2670 O O . LEU A 1 327 ? -19.125 18.438 20.344 1 98.62 327 LEU A O 1
ATOM 2674 N N . THR A 1 328 ? -19.094 20.703 20.188 1 98.06 328 THR A N 1
ATOM 2675 C CA . THR A 1 328 ? -19.875 20.703 18.953 1 98.06 328 THR A CA 1
ATOM 2676 C C . THR A 1 328 ? -18.984 20.984 17.75 1 98.06 328 THR A C 1
ATOM 2678 O O . THR A 1 328 ? -19.312 20.578 16.625 1 98.06 328 THR A O 1
ATOM 2681 N N . LEU A 1 329 ? -17.953 21.672 18.062 1 98.38 329 LEU A N 1
ATOM 2682 C CA . LEU A 1 329 ? -17.172 22.203 16.938 1 98.38 329 LEU A CA 1
ATOM 2683 C C . LEU A 1 329 ? -15.742 22.516 17.359 1 98.38 329 LEU A C 1
ATOM 2685 O O . LEU A 1 329 ? -15.508 22.922 18.516 1 98.38 329 LEU A O 1
ATOM 2689 N N . PHE A 1 330 ? -14.805 22.328 16.5 1 98.81 330 PHE A N 1
ATOM 2690 C CA . PHE A 1 330 ? -13.414 22.703 16.688 1 98.81 330 PHE A CA 1
ATOM 2691 C C . PHE A 1 330 ? -12.992 23.734 15.641 1 98.81 330 PHE A C 1
ATOM 2693 O O . PHE A 1 330 ? -12.945 23.453 14.445 1 98.81 330 PHE A O 1
ATOM 2700 N N . VAL A 1 331 ? -12.75 24.938 16.047 1 98.69 331 VAL A N 1
ATOM 2701 C CA . VAL A 1 331 ? -12.133 25.953 15.188 1 98.69 331 VAL A CA 1
ATOM 2702 C C . VAL A 1 331 ? -10.617 25.812 15.234 1 98.69 331 VAL A C 1
ATOM 2704 O O . VAL A 1 331 ? -9.992 26.094 16.266 1 98.69 331 VAL A O 1
ATOM 2707 N N . SER A 1 332 ? -10.023 25.422 14.117 1 97.44 332 SER A N 1
ATOM 2708 C CA . SER A 1 332 ? -8.641 24.953 14.109 1 97.44 332 SER A CA 1
ATOM 2709 C C . SER A 1 332 ? -7.859 25.562 12.945 1 97.44 332 SER A C 1
ATOM 2711 O O . SER A 1 332 ? -8.445 25.984 11.945 1 97.44 332 SER A O 1
ATOM 2713 N N . HIS A 1 333 ? -6.59 25.656 13.141 1 95.5 333 HIS A N 1
ATOM 2714 C CA . HIS A 1 333 ? -5.715 26.016 12.031 1 95.5 333 HIS A CA 1
ATOM 2715 C C . HIS A 1 333 ? -5.527 24.844 11.078 1 95.5 333 HIS A C 1
ATOM 2717 O O . HIS A 1 333 ? -4.887 24.969 10.031 1 95.5 333 HIS A O 1
ATOM 2723 N N . CYS A 1 334 ? -5.957 23.672 11.43 1 95.25 334 CYS A N 1
ATOM 2724 C CA . CYS A 1 334 ? -5.992 22.484 10.594 1 95.25 334 CYS A CA 1
ATOM 2725 C C . CYS A 1 334 ? -4.602 21.875 10.438 1 95.25 334 CYS A C 1
ATOM 2727 O O . CYS A 1 334 ? -4.219 21.453 9.344 1 95.25 334 CYS A O 1
ATOM 2729 N N . GLY A 1 335 ? -3.857 21.906 11.586 1 94.06 335 GLY A N 1
ATOM 2730 C CA . GLY A 1 335 ? -2.654 21.078 11.594 1 94.06 335 GLY A CA 1
ATOM 2731 C C . GLY A 1 335 ? -2.939 19.594 11.438 1 94.06 335 GLY A C 1
ATOM 2732 O O . GLY A 1 335 ? -4.027 19.125 11.781 1 94.06 335 GLY A O 1
ATOM 2733 N N . GLY A 1 336 ? -1.994 18.891 10.953 1 93 336 GLY A N 1
ATOM 2734 C CA . GLY A 1 336 ? -2.184 17.484 10.68 1 93 336 GLY A CA 1
ATOM 2735 C C . GLY A 1 336 ? -2.639 16.688 11.891 1 93 336 GLY A C 1
ATOM 2736 O O . GLY A 1 336 ? -3.629 15.961 11.828 1 93 336 GLY A O 1
ATOM 2737 N N . LEU A 1 337 ? -1.994 16.828 13.016 1 93.19 337 LEU A N 1
ATOM 2738 C CA . LEU A 1 337 ? -2.316 16.062 14.219 1 93.19 337 LEU A CA 1
ATOM 2739 C C . LEU A 1 337 ? -3.658 16.5 14.797 1 93.19 337 LEU A C 1
ATOM 2741 O O . LEU A 1 337 ? -4.461 15.664 15.219 1 93.19 337 LEU A O 1
ATOM 2745 N N . SER A 1 338 ? -3.881 17.812 14.766 1 95.06 338 SER A N 1
ATOM 2746 C CA . SER A 1 338 ? -5.148 18.328 15.273 1 95.06 338 SER A CA 1
ATOM 2747 C C . SER A 1 338 ? -6.32 17.844 14.43 1 95.06 338 SER A C 1
ATOM 2749 O O . SER A 1 338 ? -7.371 17.484 14.969 1 95.06 338 SER A O 1
ATOM 2751 N N . THR A 1 339 ? -6.121 17.891 13.148 1 96.81 339 THR A N 1
ATOM 2752 C CA . THR A 1 339 ? -7.168 17.422 12.25 1 96.81 339 THR A CA 1
ATOM 2753 C C . THR A 1 339 ? -7.445 15.938 12.461 1 96.81 339 THR A C 1
ATOM 2755 O O . THR A 1 339 ? -8.602 15.516 12.469 1 96.81 339 THR A O 1
ATOM 2758 N N . GLN A 1 340 ? -6.414 15.188 12.656 1 97.25 340 GLN A N 1
ATOM 2759 C CA . GLN A 1 340 ? -6.578 13.758 12.906 1 97.25 340 GLN A CA 1
ATOM 2760 C C . GLN A 1 340 ? -7.289 13.508 14.234 1 97.25 340 GLN A C 1
ATOM 2762 O O . GLN A 1 340 ? -8.141 12.625 14.328 1 97.25 340 GLN A O 1
ATOM 2767 N N . GLU A 1 341 ? -6.941 14.305 15.258 1 97.12 341 GLU A N 1
ATOM 2768 C CA . GLU A 1 341 ? -7.605 14.164 16.547 1 97.12 341 GLU A CA 1
ATOM 2769 C C . GLU A 1 341 ? -9.094 14.492 16.453 1 97.12 341 GLU A C 1
ATOM 2771 O O . GLU A 1 341 ? -9.93 13.758 16.984 1 97.12 341 GLU A O 1
ATOM 2776 N N . ALA A 1 342 ? -9.344 15.578 15.758 1 98.38 342 ALA A N 1
ATOM 2777 C CA . ALA A 1 342 ? -10.742 15.953 15.562 1 98.38 342 ALA A CA 1
ATOM 2778 C C . ALA A 1 342 ? -11.5 14.867 14.805 1 98.38 342 ALA A C 1
ATOM 2780 O O . ALA A 1 342 ? -12.625 14.531 15.156 1 98.38 342 ALA A O 1
ATOM 2781 N N . THR A 1 343 ? -10.859 14.328 13.773 1 98.56 343 THR A N 1
ATOM 2782 C CA . THR A 1 343 ? -11.469 13.266 12.984 1 98.56 343 THR A CA 1
ATOM 2783 C C . THR A 1 343 ? -11.703 12.023 13.836 1 98.56 343 THR A C 1
ATOM 2785 O O . THR A 1 343 ? -12.773 11.414 13.781 1 98.56 343 THR A O 1
ATOM 2788 N N . TRP A 1 344 ? -10.719 11.695 14.609 1 98.31 344 TRP A N 1
ATOM 2789 C CA . TRP A 1 344 ? -10.82 10.516 15.469 1 98.31 344 TRP A CA 1
ATOM 2790 C C . TRP A 1 344 ? -12.039 10.602 16.375 1 98.31 344 TRP A C 1
ATOM 2792 O O . TRP A 1 344 ? -12.742 9.609 16.578 1 98.31 344 TRP A O 1
ATOM 2802 N N . HIS A 1 345 ? -12.359 11.773 16.859 1 98.38 345 HIS A N 1
ATOM 2803 C CA . HIS A 1 345 ? -13.445 11.953 17.812 1 98.38 345 HIS A CA 1
ATOM 2804 C C . HIS A 1 345 ? -14.727 12.406 17.125 1 98.38 345 HIS A C 1
ATOM 2806 O O . HIS A 1 345 ? -15.75 12.633 17.781 1 98.38 345 HIS A O 1
ATOM 2812 N N . GLY A 1 346 ? -14.688 12.602 15.797 1 98.38 346 GLY A N 1
ATOM 2813 C CA . GLY A 1 346 ? -15.875 12.922 15.023 1 98.38 346 GLY A CA 1
ATOM 2814 C C . GLY A 1 346 ? -16.344 14.352 15.211 1 98.38 346 GLY A C 1
ATOM 2815 O O . GLY A 1 346 ? -17.547 14.617 15.211 1 98.38 346 GLY A O 1
ATOM 2816 N N . VAL A 1 347 ? -15.383 15.281 15.43 1 98.75 347 VAL A N 1
ATOM 2817 C CA . VAL A 1 347 ? -15.727 16.688 15.656 1 98.75 347 VAL A CA 1
ATOM 2818 C C . VAL A 1 347 ? -15.508 17.484 14.375 1 98.75 347 VAL A C 1
ATOM 2820 O O . VAL A 1 347 ? -14.391 17.547 13.859 1 98.75 347 VAL A O 1
ATOM 2823 N N . PRO A 1 348 ? -16.531 18.109 13.82 1 98.81 348 PRO A N 1
ATOM 2824 C CA . PRO A 1 348 ? -16.359 18.906 12.602 1 98.81 348 PRO A CA 1
ATOM 2825 C C . PRO A 1 348 ? -15.508 20.156 12.82 1 98.81 348 PRO A C 1
ATOM 2827 O O . PRO A 1 348 ? -15.234 20.516 13.961 1 98.81 348 PRO A O 1
ATOM 2830 N N . LEU A 1 349 ? -15.102 20.812 11.664 1 98.88 349 LEU A N 1
ATOM 2831 C CA . LEU A 1 349 ? -14.109 21.875 11.781 1 98.88 349 LEU A CA 1
ATOM 2832 C C . LEU A 1 349 ? -14.602 23.156 11.117 1 98.88 349 LEU A C 1
ATOM 2834 O O . LEU A 1 349 ? -15.305 23.109 10.109 1 98.88 349 LEU A O 1
ATOM 2838 N N . VAL A 1 350 ? -14.312 24.234 11.719 1 98.88 350 VAL A N 1
ATOM 2839 C CA . VAL A 1 350 ? -14.078 25.484 11.023 1 98.88 350 VAL A CA 1
ATOM 2840 C C . VAL A 1 350 ? -12.578 25.75 10.914 1 98.88 350 VAL A C 1
ATOM 2842 O O . VAL A 1 350 ? -11.898 25.953 11.93 1 98.88 350 VAL A O 1
ATOM 2845 N N . GLY A 1 351 ? -12.148 25.672 9.695 1 98.25 351 GLY A N 1
ATOM 2846 C CA . GLY A 1 351 ? -10.711 25.781 9.5 1 98.25 351 GLY A CA 1
ATOM 2847 C C . GLY A 1 351 ? -10.25 27.188 9.18 1 98.25 351 GLY A C 1
ATOM 2848 O O . GLY A 1 351 ? -10.828 27.844 8.32 1 98.25 351 GLY A O 1
ATOM 2849 N N . ILE A 1 352 ? -9.227 27.625 9.875 1 96.44 352 ILE A N 1
ATOM 2850 C CA . ILE A 1 352 ? -8.516 28.875 9.609 1 96.44 352 ILE A CA 1
ATOM 2851 C C . ILE A 1 352 ? -7.035 28.578 9.367 1 96.44 352 ILE A C 1
ATOM 2853 O O . ILE A 1 352 ? -6.184 28.922 10.195 1 96.44 352 ILE A O 1
ATOM 2857 N N . PRO A 1 353 ? -6.766 27.969 8.227 1 93.62 353 PRO A N 1
ATOM 2858 C CA . PRO A 1 353 ? -5.371 27.609 7.961 1 93.62 353 PRO A CA 1
ATOM 2859 C C . PRO A 1 353 ? -4.465 28.828 7.812 1 93.62 353 PRO A C 1
ATOM 2861 O O . PRO A 1 353 ? -4.914 29.891 7.355 1 93.62 353 PRO A O 1
ATOM 2864 N N . LEU A 1 354 ? -3.287 28.641 8.203 1 90.12 354 LEU A N 1
ATOM 2865 C CA . LEU A 1 354 ? -2.328 29.734 8.164 1 90.12 354 LEU A CA 1
ATOM 2866 C C . LEU A 1 354 ? -1.286 29.516 7.074 1 90.12 354 LEU A C 1
ATOM 2868 O O . LEU A 1 354 ? -1.018 30.406 6.27 1 90.12 354 LEU A O 1
ATOM 2872 N N . PHE A 1 355 ? -0.7 28.344 7.039 1 86.38 355 PHE A N 1
ATOM 2873 C CA . PHE A 1 355 ? 0.333 28.109 6.035 1 86.38 355 PHE A CA 1
ATOM 2874 C C . PHE A 1 355 ? 0.551 26.625 5.812 1 86.38 355 PHE A C 1
ATOM 2876 O O . PHE A 1 355 ? 0.106 25.797 6.613 1 86.38 355 PHE A O 1
ATOM 2883 N N . LEU A 1 356 ? 1.121 26.219 4.648 1 84 356 LEU A N 1
ATOM 2884 C CA . LEU A 1 356 ? 1.664 24.922 4.277 1 84 356 LEU A CA 1
ATOM 2885 C C . LEU A 1 356 ? 0.565 23.859 4.25 1 84 356 LEU A C 1
ATOM 2887 O O . LEU A 1 356 ? -0.448 24.031 3.566 1 84 356 LEU A O 1
ATOM 2891 N N . ASP A 1 357 ? 0.737 22.797 5.062 1 88.12 357 ASP A N 1
ATOM 2892 C CA . ASP A 1 357 ? -0.108 21.609 4.941 1 88.12 357 ASP A CA 1
ATOM 2893 C C . ASP A 1 357 ? -1.486 21.859 5.551 1 88.12 357 ASP A C 1
ATOM 2895 O O . ASP A 1 357 ? -2.422 21.094 5.309 1 88.12 357 ASP A O 1
ATOM 2899 N N . GLN A 1 358 ? -1.614 22.953 6.211 1 93 358 GLN A N 1
ATOM 2900 C CA . GLN A 1 358 ? -2.875 23.234 6.883 1 93 358 GLN A CA 1
ATOM 2901 C C . GLN A 1 358 ? -4.012 23.406 5.879 1 93 358 GLN A C 1
ATOM 2903 O O . GLN A 1 358 ? -5.129 22.938 6.113 1 93 358 GLN A O 1
ATOM 2908 N N . TYR A 1 359 ? -3.648 24.016 4.785 1 92.06 359 TYR A N 1
ATOM 2909 C CA . TYR A 1 359 ? -4.645 24.203 3.734 1 92.06 359 TYR A CA 1
ATOM 2910 C C . TYR A 1 359 ? -5.086 22.859 3.16 1 92.06 359 TYR A C 1
ATOM 2912 O O . TYR A 1 359 ? -6.277 22.641 2.936 1 92.06 359 TYR A O 1
ATOM 2920 N N . ARG A 1 360 ? -4.137 22.062 2.941 1 92.31 360 ARG A N 1
ATOM 2921 C CA . ARG A 1 360 ? -4.422 20.719 2.412 1 92.31 360 ARG A CA 1
ATOM 2922 C C . ARG A 1 360 ? -5.312 19.938 3.367 1 92.31 360 ARG A C 1
ATOM 2924 O O . ARG A 1 360 ? -6.266 19.281 2.939 1 92.31 360 ARG A O 1
ATOM 2931 N N . ASN A 1 361 ? -4.988 19.953 4.625 1 95.31 361 ASN A N 1
ATOM 2932 C CA . ASN A 1 361 ? -5.781 19.25 5.629 1 95.31 361 ASN A CA 1
ATOM 2933 C C . ASN A 1 361 ? -7.223 19.75 5.648 1 95.31 361 ASN A C 1
ATOM 2935 O O . ASN A 1 361 ? -8.156 18.953 5.742 1 95.31 361 ASN A O 1
ATOM 2939 N N . LEU A 1 362 ? -7.336 21.047 5.539 1 96.06 362 LEU A N 1
ATOM 2940 C CA . LEU A 1 362 ? -8.672 21.641 5.52 1 96.06 362 LEU A CA 1
ATOM 2941 C C . LEU A 1 362 ? -9.422 21.234 4.258 1 96.06 362 LEU A C 1
ATOM 2943 O O . LEU A 1 362 ? -10.594 20.859 4.324 1 96.06 362 LEU A O 1
ATOM 2947 N N . LEU A 1 363 ? -8.758 21.328 3.143 1 94.69 363 LEU A N 1
ATOM 2948 C CA . LEU A 1 363 ? -9.406 21 1.876 1 94.69 363 LEU A CA 1
ATOM 2949 C C . LEU A 1 363 ? -9.898 19.562 1.868 1 94.69 363 LEU A C 1
ATOM 2951 O O . LEU A 1 363 ? -10.992 19.266 1.375 1 94.69 363 LEU A O 1
ATOM 2955 N N . GLN A 1 364 ? -9.141 18.703 2.369 1 94.5 364 GLN A N 1
ATOM 2956 C CA . GLN A 1 364 ? -9.562 17.312 2.467 1 94.5 364 GLN A CA 1
ATOM 2957 C C . GLN A 1 364 ? -10.773 17.172 3.383 1 94.5 364 GLN A C 1
ATOM 2959 O O . GLN A 1 364 ? -11.664 16.359 3.117 1 94.5 364 GLN A O 1
ATOM 2964 N N . THR A 1 365 ? -10.789 17.906 4.434 1 97.5 365 THR A N 1
ATOM 2965 C CA . THR A 1 365 ? -11.898 17.859 5.375 1 97.5 365 THR A CA 1
ATOM 2966 C C . THR A 1 365 ? -13.164 18.453 4.758 1 97.5 365 THR A C 1
ATOM 2968 O O . THR A 1 365 ? -14.266 17.938 4.977 1 97.5 365 THR A O 1
ATOM 2971 N N . ILE A 1 366 ? -12.961 19.516 3.988 1 97.19 366 ILE A N 1
ATOM 2972 C CA . ILE A 1 366 ? -14.078 20.094 3.25 1 97.19 366 ILE A CA 1
ATOM 2973 C C . ILE A 1 366 ? -14.609 19.094 2.234 1 97.19 366 ILE A C 1
ATOM 2975 O O . ILE A 1 366 ? -15.82 18.906 2.111 1 97.19 366 ILE A O 1
ATOM 2979 N N . GLY A 1 367 ? -13.703 18.391 1.609 1 94.56 367 GLY A N 1
ATOM 2980 C CA . GLY A 1 367 ? -14.094 17.375 0.65 1 94.56 367 GLY A CA 1
ATOM 2981 C C . GLY A 1 367 ? -14.922 16.266 1.265 1 94.56 367 GLY A C 1
ATOM 2982 O O . GLY A 1 367 ? -15.789 15.688 0.603 1 94.56 367 GLY A O 1
ATOM 2983 N N . ALA A 1 368 ? -14.688 16.016 2.482 1 96.25 368 ALA A N 1
ATOM 2984 C CA . ALA A 1 368 ? -15.43 14.977 3.201 1 96.25 368 ALA A CA 1
ATOM 2985 C C . ALA A 1 368 ? -16.75 15.516 3.729 1 96.25 368 ALA A C 1
ATOM 2987 O O . ALA A 1 368 ? -17.547 14.773 4.316 1 96.25 368 ALA A O 1
ATOM 2988 N N . GLY A 1 369 ? -16.984 16.828 3.582 1 97.62 369 GLY A N 1
ATOM 2989 C CA . GLY A 1 369 ? -18.234 17.453 4.004 1 97.62 369 GLY A CA 1
ATOM 2990 C C . GLY A 1 369 ? -18.234 17.844 5.469 1 97.62 369 GLY A C 1
ATOM 2991 O O . GLY A 1 369 ? -19.297 18.062 6.051 1 97.62 369 GLY A O 1
ATOM 2992 N N . ALA A 1 370 ? -17.016 17.984 6.066 1 98.62 370 ALA A N 1
ATOM 2993 C CA . ALA A 1 370 ? -16.984 18.047 7.523 1 98.62 370 ALA A CA 1
ATOM 2994 C C . ALA A 1 370 ? -16.422 19.375 8 1 98.62 370 ALA A C 1
ATOM 2996 O O . ALA A 1 370 ? -16.172 19.562 9.195 1 98.62 370 ALA A O 1
ATOM 2997 N N . ALA A 1 371 ? -16.203 20.344 7.059 1 98.75 371 ALA A N 1
ATOM 2998 C CA . ALA A 1 371 ? -15.594 21.594 7.492 1 98.75 371 ALA A CA 1
ATOM 2999 C C . ALA A 1 371 ? -15.953 22.734 6.543 1 98.75 371 ALA A C 1
ATOM 3001 O O . ALA A 1 371 ? -16.422 22.5 5.426 1 98.75 371 ALA A O 1
ATOM 3002 N N . VAL A 1 372 ? -15.781 23.906 7.016 1 98.56 372 VAL A N 1
ATOM 3003 C CA . VAL A 1 372 ? -15.789 25.109 6.18 1 98.56 372 VAL A CA 1
ATOM 3004 C C . VAL A 1 372 ? -14.523 25.922 6.43 1 98.56 372 VAL A C 1
ATOM 3006 O O . VAL A 1 372 ? -13.812 25.688 7.41 1 98.56 372 VAL A O 1
ATOM 3009 N N . GLN A 1 373 ? -14.234 26.781 5.527 1 97.62 373 GLN A N 1
ATOM 3010 C CA . GLN A 1 373 ? -13.016 27.578 5.605 1 97.62 373 GLN A CA 1
ATOM 3011 C C . GLN A 1 373 ? -13.328 29.016 5.984 1 97.62 373 GLN A C 1
ATOM 3013 O O . GLN A 1 373 ? -14.312 29.594 5.52 1 97.62 373 GLN A O 1
ATOM 3018 N N . VAL A 1 374 ? -12.555 29.547 6.891 1 97.75 374 VAL A N 1
ATOM 3019 C CA . VAL A 1 374 ? -12.445 30.984 7.117 1 97.75 374 VAL A CA 1
ATOM 3020 C C . VAL A 1 374 ? -11.031 31.453 6.781 1 97.75 374 VAL A C 1
ATOM 3022 O O . VAL A 1 374 ? -10.047 30.875 7.25 1 97.75 374 VAL A O 1
ATOM 3025 N N . ASP A 1 375 ? -10.953 32.469 5.934 1 94.12 375 ASP A N 1
ATOM 3026 C CA . ASP A 1 375 ? -9.656 33 5.543 1 94.12 375 ASP A CA 1
ATOM 3027 C C . ASP A 1 375 ? -9.078 33.875 6.641 1 94.12 375 ASP A C 1
ATOM 3029 O O . ASP A 1 375 ? -9.703 34.875 7.039 1 94.12 375 ASP A O 1
ATOM 3033 N N . TYR A 1 376 ? -7.926 33.562 7.055 1 92.69 376 TYR A N 1
ATOM 3034 C CA . TYR A 1 376 ? -7.309 34.281 8.156 1 92.69 376 TYR A CA 1
ATOM 3035 C C . TYR A 1 376 ? -7.078 35.75 7.77 1 92.69 376 TYR A C 1
ATOM 3037 O O . TYR A 1 376 ? -7.348 36.656 8.562 1 92.69 376 TYR A O 1
ATOM 3045 N N . LEU A 1 377 ? -6.59 36 6.582 1 90.38 377 LEU A N 1
ATOM 3046 C CA . LEU A 1 377 ? -6.211 37.344 6.148 1 90.38 377 LEU A CA 1
ATOM 3047 C C . LEU A 1 377 ? -7.445 38.188 5.871 1 90.38 377 LEU A C 1
ATOM 3049 O O . LEU A 1 377 ? -7.383 39.406 5.926 1 90.38 377 LEU A O 1
ATOM 3053 N N . LYS A 1 378 ? -8.562 37.5 5.637 1 94.62 378 LYS A N 1
ATOM 3054 C CA . LYS A 1 378 ? -9.805 38.219 5.355 1 94.62 378 LYS A CA 1
ATOM 3055 C C . LYS A 1 378 ? -10.828 38 6.465 1 94.62 378 LYS A C 1
ATOM 3057 O O . LYS A 1 378 ? -12.023 38.188 6.258 1 94.62 378 LYS A O 1
ATOM 3062 N N . LEU A 1 379 ? -10.336 37.594 7.547 1 96.06 379 LEU A N 1
ATOM 3063 C CA . LEU A 1 379 ? -11.211 37.25 8.656 1 96.06 379 LEU A CA 1
ATOM 3064 C C . LEU A 1 379 ? -12 38.438 9.141 1 96.06 379 LEU A C 1
ATOM 3066 O O . LEU A 1 379 ? -11.438 39.531 9.336 1 96.06 379 LEU A O 1
ATOM 3070 N N . THR A 1 380 ? -13.297 38.344 9.188 1 98 380 THR A N 1
ATOM 3071 C CA . THR A 1 380 ? -14.203 39.281 9.828 1 98 380 THR A CA 1
ATOM 3072 C C . THR A 1 380 ? -15.047 38.594 10.891 1 98 380 THR A C 1
ATOM 3074 O O . THR A 1 380 ? -15.156 37.375 10.914 1 98 380 THR A O 1
ATOM 3077 N N . THR A 1 381 ? -15.531 39.469 11.758 1 98.56 381 THR A N 1
ATOM 3078 C CA . THR A 1 381 ? -16.453 38.938 12.75 1 98.56 381 THR A CA 1
ATOM 3079 C C . THR A 1 381 ? -17.609 38.188 12.07 1 98.56 381 THR A C 1
ATOM 3081 O O . THR A 1 381 ? -17.953 37.094 12.469 1 98.56 381 THR A O 1
ATOM 3084 N N . ALA A 1 382 ? -18.094 38.75 11 1 98.5 382 ALA A N 1
ATOM 3085 C CA . ALA A 1 382 ? -19.25 38.188 10.297 1 98.5 382 ALA A CA 1
ATOM 3086 C C . ALA A 1 382 ? -18.906 36.844 9.672 1 98.5 382 ALA A C 1
ATOM 3088 O O . ALA A 1 382 ? -19.719 35.906 9.727 1 98.5 382 ALA A O 1
ATOM 3089 N N . SER A 1 383 ? -17.797 36.781 9.062 1 98.31 383 SER A N 1
ATOM 3090 C CA . SER A 1 383 ? -17.406 35.531 8.414 1 98.31 383 SER A CA 1
ATOM 3091 C C . SER A 1 383 ? -17.203 34.406 9.43 1 98.31 383 SER A C 1
ATOM 3093 O O . SER A 1 383 ? -17.547 33.25 9.18 1 98.31 383 SER A O 1
ATOM 3095 N N . LEU A 1 384 ? -16.594 34.75 10.531 1 98.69 384 LEU A N 1
ATOM 3096 C CA . LEU A 1 384 ? -16.359 33.75 11.578 1 98.69 384 LEU A CA 1
ATOM 3097 C C . LEU A 1 384 ? -17.672 33.281 12.188 1 98.69 384 LEU A C 1
ATOM 3099 O O . LEU A 1 384 ? -17.875 32.062 12.375 1 98.69 384 LEU A O 1
ATOM 3103 N N . VAL A 1 385 ? -18.578 34.25 12.477 1 98.81 385 VAL A N 1
ATOM 3104 C CA . VAL A 1 385 ? -19.875 33.906 13.039 1 98.81 385 VAL A CA 1
ATOM 3105 C C . VAL A 1 385 ? -20.641 33 12.062 1 98.81 385 VAL A C 1
ATOM 3107 O O . VAL A 1 385 ? -21.203 31.984 12.461 1 98.81 385 VAL A O 1
ATOM 3110 N N . ALA A 1 386 ? -20.625 33.375 10.82 1 98.69 386 ALA A N 1
ATOM 3111 C CA . ALA A 1 386 ? -21.344 32.625 9.797 1 98.69 386 ALA A CA 1
ATOM 3112 C C . ALA A 1 386 ? -20.797 31.203 9.68 1 98.69 386 ALA A C 1
ATOM 3114 O O . ALA A 1 386 ? -21.578 30.25 9.555 1 98.69 386 ALA A O 1
ATOM 3115 N N . ALA A 1 387 ? -19.469 31.062 9.68 1 98.81 387 ALA A N 1
ATOM 3116 C CA . ALA A 1 387 ? -18.828 29.75 9.562 1 98.81 387 ALA A CA 1
ATOM 3117 C C . ALA A 1 387 ? -19.172 28.859 10.758 1 98.81 387 ALA A C 1
ATOM 3119 O O . ALA A 1 387 ? -19.516 27.688 10.586 1 98.81 387 ALA A O 1
ATOM 3120 N N . ILE A 1 388 ? -19.094 29.438 11.945 1 98.81 388 ILE A N 1
ATOM 3121 C CA . ILE A 1 388 ? -19.375 28.688 13.164 1 98.81 388 ILE A CA 1
ATOM 3122 C C . ILE A 1 388 ? -20.828 28.234 13.18 1 98.81 388 ILE A C 1
ATOM 3124 O O . ILE A 1 388 ? -21.125 27.062 13.438 1 98.81 388 ILE A O 1
ATOM 3128 N N . ARG A 1 389 ? -21.75 29.094 12.836 1 98.62 389 ARG A N 1
ATOM 3129 C CA . ARG A 1 389 ? -23.172 28.75 12.805 1 98.62 389 ARG A CA 1
ATOM 3130 C C . ARG A 1 389 ? -23.438 27.656 11.781 1 98.62 389 ARG A C 1
ATOM 3132 O O . ARG A 1 389 ? -24.188 26.703 12.055 1 98.62 389 ARG A O 1
ATOM 3139 N N . GLU A 1 390 ? -22.812 27.828 10.656 1 98.62 390 GLU A N 1
ATOM 3140 C CA . GLU A 1 390 ? -23.031 26.875 9.586 1 98.62 390 GLU A CA 1
ATOM 3141 C C . GLU A 1 390 ? -22.672 25.453 10.031 1 98.62 390 GLU A C 1
ATOM 3143 O O . GLU A 1 390 ? -23.453 24.516 9.867 1 98.62 390 GLU A O 1
ATOM 3148 N N . VAL A 1 391 ? -21.531 25.281 10.633 1 98.75 391 VAL A N 1
ATOM 3149 C CA . VAL A 1 391 ? -21.047 23.953 10.969 1 98.75 391 VAL A CA 1
ATOM 3150 C C . VAL A 1 391 ? -21.734 23.453 12.234 1 98.75 391 VAL A C 1
ATOM 3152 O O . VAL A 1 391 ? -22.109 22.281 12.32 1 98.75 391 VAL A O 1
ATOM 3155 N N . ALA A 1 392 ? -21.953 24.344 13.203 1 98.31 392 ALA A N 1
ATOM 3156 C CA . ALA A 1 392 ? -22.484 23.953 14.508 1 98.31 392 ALA A CA 1
ATOM 3157 C C . ALA A 1 392 ? -23.984 23.641 14.414 1 98.31 392 ALA A C 1
ATOM 3159 O O . ALA A 1 392 ? -24.484 22.797 15.164 1 98.31 392 ALA A O 1
ATOM 3160 N N . GLU A 1 393 ? -24.641 24.234 13.484 1 97.88 393 GLU A N 1
ATOM 3161 C CA . GLU A 1 393 ? -26.094 24.125 13.477 1 97.88 393 GLU A CA 1
ATOM 3162 C C . GLU A 1 393 ? -26.578 23.234 12.344 1 97.88 393 GLU A C 1
ATOM 3164 O O . GLU A 1 393 ? -27.734 22.828 12.328 1 97.88 393 GLU A O 1
ATOM 3169 N N . ASN A 1 394 ? -25.766 22.984 11.367 1 98 394 ASN A N 1
ATOM 3170 C CA . ASN A 1 394 ? -26.094 22.078 10.266 1 98 394 ASN A CA 1
ATOM 3171 C C . ASN A 1 394 ? -25.562 20.672 10.539 1 98 394 ASN A C 1
ATOM 3173 O O . ASN A 1 394 ? -24.359 20.422 10.469 1 98 394 ASN A O 1
ATOM 3177 N N . GLU A 1 395 ? -26.438 19.766 10.75 1 97.5 395 GLU A N 1
ATOM 3178 C CA . GLU A 1 395 ? -26.109 18.422 11.203 1 97.5 395 GLU A CA 1
ATOM 3179 C C . GLU A 1 395 ? -25.312 17.656 10.148 1 97.5 395 GLU A C 1
ATOM 3181 O O . GLU A 1 395 ? -24.688 16.641 10.453 1 97.5 395 GLU A O 1
ATOM 3186 N N . ARG A 1 396 ? -25.375 18.141 8.945 1 98.25 396 ARG A N 1
ATOM 3187 C CA . ARG A 1 396 ? -24.688 17.438 7.871 1 98.25 396 ARG A CA 1
ATOM 3188 C C . ARG A 1 396 ? -23.188 17.359 8.141 1 98.25 396 ARG A C 1
ATOM 3190 O O . ARG A 1 396 ? -22.531 16.375 7.781 1 98.25 396 ARG A O 1
ATOM 3197 N N . TYR A 1 397 ? -22.625 18.391 8.742 1 98.62 397 TYR A N 1
ATOM 3198 C CA . TYR A 1 397 ? -21.188 18.406 9.008 1 98.62 397 TYR A CA 1
ATOM 3199 C C . TYR A 1 397 ? -20.828 17.391 10.078 1 98.62 397 TYR A C 1
ATOM 3201 O O . TYR A 1 397 ? -19.828 16.672 9.938 1 98.62 397 TYR A O 1
ATOM 3209 N N . THR A 1 398 ? -21.609 17.328 11.109 1 98.25 398 THR A N 1
ATOM 3210 C CA . THR A 1 398 ? -21.359 16.359 12.172 1 98.25 398 THR A CA 1
ATOM 3211 C C . THR A 1 398 ? -21.5 14.938 11.648 1 98.25 398 THR A C 1
ATOM 3213 O O . THR A 1 398 ? -20.688 14.07 11.969 1 98.25 398 THR A O 1
ATOM 3216 N N . GLN A 1 399 ? -22.531 14.719 10.852 1 98.38 399 GLN A N 1
ATOM 3217 C CA . GLN A 1 399 ? -22.75 13.391 10.289 1 98.38 399 GLN A CA 1
ATOM 3218 C C . GLN A 1 399 ? -21.594 12.977 9.383 1 98.38 399 GLN A C 1
ATOM 3220 O O . GLN A 1 399 ? -21.125 11.836 9.445 1 98.38 399 GLN A O 1
ATOM 3225 N N . ALA A 1 400 ? -21.109 13.914 8.609 1 98.38 400 ALA A N 1
ATOM 3226 C CA . ALA A 1 400 ? -20 13.641 7.707 1 98.38 400 ALA A CA 1
ATOM 3227 C C . ALA A 1 400 ? -18.719 13.328 8.492 1 98.38 400 ALA A C 1
ATOM 3229 O O . ALA A 1 400 ? -18 12.398 8.148 1 98.38 400 ALA A O 1
ATOM 3230 N N . MET A 1 401 ? -18.516 14.07 9.531 1 98.62 401 MET A N 1
ATOM 3231 C CA . MET A 1 401 ? -17.312 13.844 10.328 1 98.62 401 MET A CA 1
ATOM 3232 C C . MET A 1 401 ? -17.406 12.516 11.062 1 98.62 401 MET A C 1
ATOM 3234 O O . MET A 1 401 ? -16.391 11.812 11.211 1 98.62 401 MET A O 1
ATOM 3238 N N . LYS A 1 402 ? -18.547 12.195 11.516 1 98.31 402 LYS A N 1
ATOM 3239 C CA . LYS A 1 402 ? -18.719 10.922 12.203 1 98.31 402 LYS A CA 1
ATOM 3240 C C . LYS A 1 402 ? -18.438 9.75 11.258 1 98.31 402 LYS A C 1
ATOM 3242 O O . LYS A 1 402 ? -17.828 8.758 11.656 1 98.31 402 LYS A O 1
ATOM 3247 N N . LEU A 1 403 ? -18.938 9.898 10.047 1 98.06 403 LEU A N 1
ATOM 3248 C CA . LEU A 1 403 ? -18.641 8.875 9.047 1 98.06 403 LEU A CA 1
ATOM 3249 C C . LEU A 1 403 ? -17.141 8.789 8.797 1 98.06 403 LEU A C 1
ATOM 3251 O O . LEU A 1 403 ? -16.578 7.695 8.742 1 98.06 403 LEU A O 1
ATOM 3255 N N . ARG A 1 404 ? -16.484 9.938 8.68 1 98.19 404 ARG A N 1
ATOM 3256 C CA . ARG A 1 404 ? -15.031 10 8.492 1 98.19 404 ARG A CA 1
ATOM 3257 C C . ARG A 1 404 ? -14.305 9.375 9.68 1 98.19 404 ARG A C 1
ATOM 3259 O O . ARG A 1 404 ? -13.297 8.688 9.508 1 98.19 404 ARG A O 1
ATOM 3266 N N . SER A 1 405 ? -14.789 9.633 10.844 1 98.44 405 SER A N 1
ATOM 3267 C CA . SER A 1 405 ? -14.234 9.078 12.07 1 98.44 405 SER A CA 1
ATOM 3268 C C . SER A 1 405 ? -14.305 7.555 12.07 1 98.44 405 SER A C 1
ATOM 3270 O O . SER A 1 405 ? -13.328 6.879 12.383 1 98.44 405 SER A O 1
ATOM 3272 N N . LYS A 1 406 ? -15.469 7.016 11.711 1 98.12 406 LYS A N 1
ATOM 3273 C CA . LYS A 1 406 ? -15.641 5.566 11.641 1 98.12 406 LYS A CA 1
ATOM 3274 C C . LYS A 1 406 ? -14.633 4.938 10.688 1 98.12 406 LYS A C 1
ATOM 3276 O O . LYS A 1 406 ? -14.016 3.918 11.008 1 98.12 406 LYS A O 1
ATOM 3281 N N . ARG A 1 407 ? -14.445 5.539 9.547 1 98.06 407 ARG A N 1
ATOM 3282 C CA . ARG A 1 407 ? -13.508 5.047 8.539 1 98.06 407 ARG A CA 1
ATOM 3283 C C . ARG A 1 407 ? -12.07 5.16 9.039 1 98.06 407 ARG A C 1
ATOM 3285 O O . ARG A 1 407 ? -11.258 4.258 8.812 1 98.06 407 ARG A O 1
ATOM 3292 N N . PHE A 1 408 ? -11.797 6.258 9.719 1 98.25 408 PHE A N 1
ATOM 3293 C CA . PHE A 1 408 ? -10.461 6.531 10.234 1 98.25 408 PHE A CA 1
ATOM 3294 C C . PHE A 1 408 ? -10.086 5.543 11.328 1 98.25 408 PHE A C 1
ATOM 3296 O O . PHE A 1 408 ? -8.938 5.121 11.422 1 98.25 408 PHE A O 1
ATOM 3303 N N . ARG A 1 409 ? -11.016 5.066 12.094 1 98 409 ARG A N 1
ATOM 3304 C CA . ARG A 1 409 ? -10.766 4.23 13.266 1 98 409 ARG A CA 1
ATOM 3305 C C . ARG A 1 409 ? -10.812 2.75 12.898 1 98 409 ARG A C 1
ATOM 3307 O O . ARG A 1 409 ? -10.367 1.898 13.672 1 98 409 ARG A O 1
ATOM 3314 N N . ASP A 1 410 ? -11.398 2.408 11.797 1 98.12 410 ASP A N 1
ATOM 3315 C CA . ASP A 1 410 ? -11.594 1.019 11.391 1 98.12 410 ASP A CA 1
ATOM 3316 C C . ASP A 1 410 ? -10.398 0.505 10.594 1 98.12 410 ASP A C 1
ATOM 3318 O O . ASP A 1 410 ? -10.398 0.568 9.359 1 98.12 410 ASP A O 1
ATOM 3322 N N . ASN A 1 411 ? -9.367 0.049 11.242 1 97.75 411 ASN A N 1
ATOM 3323 C CA . ASN A 1 411 ? -8.125 -0.462 10.672 1 97.75 411 ASN A CA 1
ATOM 3324 C C . ASN A 1 411 ? -7.898 -1.923 11.047 1 97.75 411 ASN A C 1
ATOM 3326 O O . ASN A 1 411 ? -8.297 -2.361 12.125 1 97.75 411 ASN A O 1
ATOM 3330 N N . PRO A 1 412 ? -7.246 -2.674 10.148 1 97.62 412 PRO A N 1
ATOM 3331 C CA . PRO A 1 412 ? -6.938 -4.051 10.547 1 97.62 412 PRO A CA 1
ATOM 3332 C C . PRO A 1 412 ? -6.012 -4.121 11.758 1 97.62 412 PRO A C 1
ATOM 3334 O O . PRO A 1 412 ? -6.133 -5.031 12.578 1 97.62 412 PRO A O 1
ATOM 3337 N N . VAL A 1 413 ? -5.031 -3.229 11.82 1 98.06 413 VAL A N 1
ATOM 3338 C CA . VAL A 1 413 ? -4.125 -3.008 12.938 1 98.06 413 VAL A CA 1
ATOM 3339 C C . VAL A 1 413 ? -4.133 -1.53 13.328 1 98.06 413 VAL A C 1
ATOM 3341 O O . VAL A 1 413 ? -3.961 -0.657 12.477 1 98.06 413 VAL A O 1
ATOM 3344 N N . PRO A 1 414 ? -4.383 -1.233 14.617 1 97.44 414 PRO A N 1
ATOM 3345 C CA . PRO A 1 414 ? -4.297 0.177 15 1 97.44 414 PRO A CA 1
ATOM 3346 C C . PRO A 1 414 ? -2.959 0.811 14.625 1 97.44 414 PRO A C 1
ATOM 3348 O O . PRO A 1 414 ? -1.913 0.164 14.734 1 97.44 414 PRO A O 1
ATOM 3351 N N . PRO A 1 415 ? -2.965 2.057 14.211 1 97.75 415 PRO A N 1
ATOM 3352 C CA . PRO A 1 415 ? -1.768 2.695 13.656 1 97.75 415 PRO A CA 1
ATOM 3353 C C . PRO A 1 415 ? -0.568 2.619 14.602 1 97.75 415 PRO A C 1
ATOM 3355 O O . PRO A 1 415 ? 0.553 2.354 14.156 1 97.75 415 PRO A O 1
ATOM 3358 N N . LEU A 1 416 ? -0.752 2.861 15.875 1 97.75 416 LEU A N 1
ATOM 3359 C CA . LEU A 1 416 ? 0.358 2.809 16.812 1 97.75 416 LEU A CA 1
ATOM 3360 C C . LEU A 1 416 ? 0.937 1.398 16.906 1 97.75 416 LEU A C 1
ATOM 3362 O O . LEU A 1 416 ? 2.156 1.222 16.875 1 97.75 416 LEU A O 1
ATOM 3366 N N . GLU A 1 417 ? 0.065 0.397 17 1 98.06 417 GLU A N 1
ATOM 3367 C CA . GLU A 1 417 ? 0.504 -0.994 17.016 1 98.06 417 GLU A CA 1
ATOM 3368 C C . GLU A 1 417 ? 1.241 -1.36 15.734 1 98.06 417 GLU A C 1
ATOM 3370 O O . GLU A 1 417 ? 2.229 -2.096 15.766 1 98.06 417 GLU A O 1
ATOM 3375 N N . LEU A 1 418 ? 0.716 -0.877 14.656 1 98.5 418 LEU A N 1
ATOM 3376 C CA . LEU A 1 418 ? 1.344 -1.14 13.367 1 98.5 418 LEU A CA 1
ATOM 3377 C C . LEU A 1 418 ? 2.748 -0.547 13.32 1 98.5 418 LEU A C 1
ATOM 3379 O O . LEU A 1 418 ? 3.682 -1.195 12.836 1 98.5 418 LEU A O 1
ATOM 3383 N N . ALA A 1 419 ? 2.895 0.707 13.758 1 98.56 419 ALA A N 1
ATOM 3384 C CA . ALA A 1 419 ? 4.203 1.354 13.797 1 98.56 419 ALA A CA 1
ATOM 3385 C C . ALA A 1 419 ? 5.188 0.55 14.641 1 98.56 419 ALA A C 1
ATOM 3387 O O . ALA A 1 419 ? 6.32 0.301 14.219 1 98.56 419 ALA A O 1
ATOM 3388 N N . VAL A 1 420 ? 4.73 0.135 15.805 1 98.5 420 VAL A N 1
ATOM 3389 C CA . VAL A 1 420 ? 5.574 -0.664 16.688 1 98.5 420 VAL A CA 1
ATOM 3390 C C . VAL A 1 420 ? 5.965 -1.966 15.992 1 98.5 420 VAL A C 1
ATOM 3392 O O . VAL A 1 420 ? 7.125 -2.375 16.031 1 98.5 420 VAL A O 1
ATOM 3395 N N . TRP A 1 421 ? 4.996 -2.584 15.367 1 98.69 421 TRP A N 1
ATOM 3396 C CA . TRP A 1 421 ? 5.238 -3.848 14.68 1 98.69 421 TRP A CA 1
ATOM 3397 C C . TRP A 1 421 ? 6.355 -3.705 13.656 1 98.69 421 TRP A C 1
ATOM 3399 O O . TRP A 1 421 ? 7.238 -4.562 13.562 1 98.69 421 TRP A O 1
ATOM 3409 N N . TRP A 1 422 ? 6.371 -2.639 12.922 1 98.56 422 TRP A N 1
ATOM 3410 C CA . TRP A 1 422 ? 7.344 -2.455 11.844 1 98.56 422 TRP A CA 1
ATOM 3411 C C . TRP A 1 422 ? 8.727 -2.148 12.414 1 98.56 422 TRP A C 1
ATOM 3413 O O . TRP A 1 422 ? 9.742 -2.541 11.836 1 98.56 422 TRP A O 1
ATOM 3423 N N . VAL A 1 423 ? 8.766 -1.405 13.523 1 98.56 423 VAL A N 1
ATOM 3424 C CA . VAL A 1 423 ? 10.047 -1.219 14.188 1 98.56 423 VAL A CA 1
ATOM 3425 C C . VAL A 1 423 ? 10.617 -2.574 14.602 1 98.56 423 VAL A C 1
ATOM 3427 O O . VAL A 1 423 ? 11.773 -2.881 14.312 1 98.56 423 VAL A O 1
ATOM 3430 N N . GLU A 1 424 ? 9.82 -3.375 15.234 1 98.56 424 GLU A N 1
ATOM 3431 C CA . GLU A 1 424 ? 10.25 -4.695 15.68 1 98.56 424 GLU A CA 1
ATOM 3432 C C . GLU A 1 424 ? 10.531 -5.617 14.5 1 98.56 424 GLU A C 1
ATOM 3434 O O . GLU A 1 424 ? 11.398 -6.488 14.578 1 98.56 424 GLU A O 1
ATOM 3439 N N . TYR A 1 425 ? 9.75 -5.461 13.43 1 98.5 425 TYR A N 1
ATOM 3440 C CA . TYR A 1 425 ? 10.016 -6.219 12.211 1 98.5 425 TYR A CA 1
ATOM 3441 C C . TYR A 1 425 ? 11.445 -5.992 11.727 1 98.5 425 TYR A C 1
ATOM 3443 O O . TYR A 1 425 ? 12.133 -6.941 11.352 1 98.5 425 TYR A O 1
ATOM 3451 N N . LEU A 1 426 ? 11.828 -4.691 11.688 1 98 426 LEU A N 1
ATOM 3452 C CA . LEU A 1 426 ? 13.164 -4.367 11.203 1 98 426 LEU A CA 1
ATOM 3453 C C . LEU A 1 426 ? 14.227 -4.945 12.133 1 98 426 LEU A C 1
ATOM 3455 O O . LEU A 1 426 ? 15.328 -5.297 11.688 1 98 426 LEU A O 1
ATOM 3459 N N . MET A 1 427 ? 13.891 -5.102 13.422 1 97.44 427 MET A N 1
ATOM 3460 C CA . MET A 1 427 ? 14.805 -5.746 14.352 1 97.44 427 MET A CA 1
ATOM 3461 C C . MET A 1 427 ? 14.938 -7.234 14.047 1 97.44 427 MET A C 1
ATOM 3463 O O . MET A 1 427 ? 16.031 -7.797 14.125 1 97.44 427 MET A O 1
ATOM 3467 N N . ARG A 1 428 ? 13.844 -7.82 13.625 1 97.31 428 ARG A N 1
ATOM 3468 C CA . ARG A 1 428 ? 13.844 -9.242 13.281 1 97.31 428 ARG A CA 1
ATOM 3469 C C . ARG A 1 428 ? 14.453 -9.477 11.906 1 97.31 428 ARG A C 1
ATOM 3471 O O . ARG A 1 428 ? 15.07 -10.508 11.656 1 97.31 428 ARG A O 1
ATOM 3478 N N . HIS A 1 429 ? 14.18 -8.492 10.984 1 97.44 429 HIS A N 1
ATOM 3479 C CA . HIS A 1 429 ? 14.664 -8.539 9.609 1 97.44 429 HIS A CA 1
ATOM 3480 C C . HIS A 1 429 ? 15.484 -7.297 9.273 1 97.44 429 HIS A C 1
ATOM 3482 O O . HIS A 1 429 ? 15.008 -6.41 8.555 1 97.44 429 HIS A O 1
ATOM 3488 N N . PRO A 1 430 ? 16.719 -7.258 9.625 1 96.94 430 PRO A N 1
ATOM 3489 C CA . PRO A 1 430 ? 17.516 -6.035 9.523 1 96.94 430 PRO A CA 1
ATOM 3490 C C . PRO A 1 430 ? 17.781 -5.617 8.078 1 96.94 430 PRO A C 1
ATOM 3492 O O . PRO A 1 430 ? 18.156 -4.473 7.824 1 96.94 430 PRO A O 1
ATOM 3495 N N . ASP A 1 431 ? 17.672 -6.531 7.137 1 94.94 431 ASP A N 1
ATOM 3496 C CA . ASP A 1 431 ? 17.859 -6.219 5.727 1 94.94 431 ASP A CA 1
ATOM 3497 C C . ASP A 1 431 ? 16.688 -6.75 4.887 1 94.94 431 ASP A C 1
ATOM 3499 O O . ASP A 1 431 ? 16.844 -7.723 4.148 1 94.94 431 ASP A O 1
ATOM 3503 N N . PRO A 1 432 ? 15.594 -6.035 4.91 1 95.94 432 PRO A N 1
ATOM 3504 C CA . PRO A 1 432 ? 14.398 -6.508 4.211 1 95.94 432 PRO A CA 1
ATOM 3505 C C . PRO A 1 432 ? 14.398 -6.145 2.729 1 95.94 432 PRO A C 1
ATOM 3507 O O . PRO A 1 432 ? 13.523 -5.402 2.271 1 95.94 432 PRO A O 1
ATOM 3510 N N . VAL A 1 433 ? 15.227 -6.742 1.918 1 92.69 433 VAL A N 1
ATOM 3511 C CA . VAL A 1 433 ? 15.438 -6.406 0.514 1 92.69 433 VAL A CA 1
ATOM 3512 C C . VAL A 1 433 ? 14.164 -6.688 -0.281 1 92.69 433 VAL A C 1
ATOM 3514 O O . VAL A 1 433 ? 13.891 -6.027 -1.287 1 92.69 433 VAL A O 1
ATOM 3517 N N . HIS A 1 434 ? 13.336 -7.602 0.207 1 93.25 434 HIS A N 1
ATOM 3518 C CA . HIS A 1 434 ? 12.133 -8.031 -0.495 1 93.25 434 HIS A CA 1
ATOM 3519 C C . HIS A 1 434 ? 11.078 -6.934 -0.497 1 93.25 434 HIS A C 1
ATOM 3521 O O . HIS A 1 434 ? 10.102 -7.004 -1.251 1 93.25 434 HIS A O 1
ATOM 3527 N N . LEU A 1 435 ? 11.266 -5.875 0.313 1 95 435 LEU A N 1
ATOM 3528 C CA . LEU A 1 435 ? 10.289 -4.797 0.398 1 95 435 LEU A CA 1
ATOM 3529 C C . LEU A 1 435 ? 10.656 -3.65 -0.538 1 95 435 LEU A C 1
ATOM 3531 O O . LEU A 1 435 ? 9.859 -2.738 -0.758 1 95 435 LEU A O 1
ATOM 3535 N N . HIS A 1 436 ? 11.812 -3.684 -1.146 1 91.56 436 HIS A N 1
ATOM 3536 C CA . HIS A 1 436 ? 12.312 -2.523 -1.876 1 91.56 436 HIS A CA 1
ATOM 3537 C C . HIS A 1 436 ? 12.039 -2.656 -3.371 1 91.56 436 HIS A C 1
ATOM 3539 O O . HIS A 1 436 ? 12.281 -3.709 -3.961 1 91.56 436 HIS A O 1
ATOM 3545 N N . SER A 1 437 ? 11.508 -1.601 -3.922 1 88.19 437 SER A N 1
ATOM 3546 C CA . SER A 1 437 ? 11.289 -1.512 -5.359 1 88.19 437 SER A CA 1
ATOM 3547 C C . SER A 1 437 ? 12.594 -1.222 -6.102 1 88.19 437 SER A C 1
ATOM 3549 O O . SER A 1 437 ? 13.477 -0.542 -5.574 1 88.19 437 SER A O 1
ATOM 3551 N N . GLU A 1 438 ? 12.672 -1.744 -7.312 1 87 438 GLU A N 1
ATOM 3552 C CA . GLU A 1 438 ? 13.82 -1.452 -8.164 1 87 438 GLU A CA 1
ATOM 3553 C C . GLU A 1 438 ? 13.859 0.024 -8.555 1 87 438 GLU A C 1
ATOM 3555 O O . GLU A 1 438 ? 14.875 0.514 -9.055 1 87 438 GLU A O 1
ATOM 3560 N N . ALA A 1 439 ? 12.773 0.705 -8.281 1 86.12 439 ALA A N 1
ATOM 3561 C CA . ALA A 1 439 ? 12.711 2.135 -8.562 1 86.12 439 ALA A CA 1
ATOM 3562 C C . ALA A 1 439 ? 13.844 2.887 -7.875 1 86.12 439 ALA A C 1
ATOM 3564 O O . ALA A 1 439 ? 14.281 3.934 -8.352 1 86.12 439 ALA A O 1
ATOM 3565 N N . LYS A 1 440 ? 14.273 2.328 -6.836 1 83.81 440 LYS A N 1
ATOM 3566 C CA . LYS A 1 440 ? 15.328 2.955 -6.051 1 83.81 440 LYS A CA 1
ATOM 3567 C C . LYS A 1 440 ? 16.609 3.096 -6.863 1 83.81 440 LYS A C 1
ATOM 3569 O O . LYS A 1 440 ? 17.422 3.98 -6.602 1 83.81 440 LYS A O 1
ATOM 3574 N N . GLU A 1 441 ? 16.734 2.213 -7.879 1 84.12 441 GLU A N 1
ATOM 3575 C CA . GLU A 1 441 ? 17.969 2.184 -8.664 1 84.12 441 GLU A CA 1
ATOM 3576 C C . GLU A 1 441 ? 17.797 2.916 -9.992 1 84.12 441 GLU A C 1
ATOM 3578 O O . GLU A 1 441 ? 18.734 3.025 -10.781 1 84.12 441 GLU A O 1
ATOM 3583 N N . LEU A 1 442 ? 16.641 3.416 -10.242 1 87.12 442 LEU A N 1
ATOM 3584 C CA . LEU A 1 442 ? 16.328 4.07 -11.508 1 87.12 442 LEU A CA 1
ATOM 3585 C C . LEU A 1 442 ? 16.078 5.559 -11.305 1 87.12 442 LEU A C 1
ATOM 3587 O O . LEU A 1 442 ? 15.711 5.984 -10.203 1 87.12 442 LEU A O 1
ATOM 3591 N N . ASN A 1 443 ? 16.359 6.305 -12.391 1 84.56 443 ASN A N 1
ATOM 3592 C CA . ASN A 1 443 ? 15.961 7.703 -12.32 1 84.56 443 ASN A CA 1
ATOM 3593 C C . ASN A 1 443 ? 14.492 7.887 -12.703 1 84.56 443 ASN A C 1
ATOM 3595 O O . ASN A 1 443 ? 13.82 6.926 -13.078 1 84.56 443 ASN A O 1
ATOM 3599 N N . TYR A 1 444 ? 14.031 9.07 -12.539 1 81.88 444 TYR A N 1
ATOM 3600 C CA . TYR A 1 444 ? 12.617 9.383 -12.75 1 81.88 444 TYR A CA 1
ATOM 3601 C C . TYR A 1 444 ? 12.188 9.023 -14.164 1 81.88 444 TYR A C 1
ATOM 3603 O O . TYR A 1 444 ? 11.094 8.484 -14.367 1 81.88 444 TYR A O 1
ATOM 3611 N N . PHE A 1 445 ? 12.992 9.305 -15.164 1 84.62 445 PHE A N 1
ATOM 3612 C CA . PHE A 1 445 ? 12.648 9.078 -16.562 1 84.62 445 PHE A CA 1
ATOM 3613 C C . PHE A 1 445 ? 12.562 7.586 -16.859 1 84.62 445 PHE A C 1
ATOM 3615 O O . PHE A 1 445 ? 11.672 7.145 -17.594 1 84.62 445 PHE A O 1
ATOM 3622 N N . GLN A 1 446 ? 13.398 6.84 -16.234 1 88.56 446 GLN A N 1
ATOM 3623 C CA . GLN A 1 446 ? 13.391 5.395 -16.406 1 88.56 446 GLN A CA 1
ATOM 3624 C C . GLN A 1 446 ? 12.203 4.75 -15.703 1 88.56 446 GLN A C 1
ATOM 3626 O O . GLN A 1 446 ? 11.492 3.926 -16.281 1 88.56 446 GLN A O 1
ATOM 3631 N N . THR A 1 447 ? 11.992 5.203 -14.477 1 87.31 447 THR A N 1
ATOM 3632 C CA . THR A 1 447 ? 10.945 4.613 -13.656 1 87.31 447 THR A CA 1
ATOM 3633 C C . THR A 1 447 ? 9.578 4.785 -14.312 1 87.31 447 THR A C 1
ATOM 3635 O O . THR A 1 447 ? 8.727 3.895 -14.234 1 87.31 447 THR A O 1
ATOM 3638 N N . HIS A 1 448 ? 9.438 5.926 -15.039 1 85.88 448 HIS A N 1
ATOM 3639 C CA . HIS A 1 448 ? 8.148 6.215 -15.648 1 85.88 448 HIS A CA 1
ATOM 3640 C C . HIS A 1 448 ? 8.164 5.91 -17.141 1 85.88 448 HIS A C 1
ATOM 3642 O O . HIS A 1 448 ? 7.258 6.324 -17.875 1 85.88 448 HIS A O 1
ATOM 3648 N N . SER A 1 449 ? 9.172 5.242 -17.625 1 88 449 SER A N 1
ATOM 3649 C CA . SER A 1 449 ? 9.32 4.781 -19 1 88 449 SER A CA 1
ATOM 3650 C C . SER A 1 449 ? 9.273 5.949 -19.984 1 88 449 SER A C 1
ATOM 3652 O O . SER A 1 449 ? 8.789 5.801 -21.109 1 88 449 SER A O 1
ATOM 3654 N N . LEU A 1 450 ? 9.648 7.129 -19.5 1 86.94 450 LEU A N 1
ATOM 3655 C CA . LEU A 1 450 ? 9.633 8.297 -20.375 1 86.94 450 LEU A CA 1
ATOM 3656 C C . LEU A 1 450 ? 10.68 8.156 -21.469 1 86.94 450 LEU A C 1
ATOM 3658 O O . LEU A 1 450 ? 10.469 8.633 -22.594 1 86.94 450 LEU A O 1
ATOM 3662 N N . ASP A 1 451 ? 11.766 7.547 -21.203 1 89.62 451 ASP A N 1
ATOM 3663 C CA . ASP A 1 451 ? 12.781 7.281 -22.219 1 89.62 451 ASP A CA 1
ATOM 3664 C C . ASP A 1 451 ? 12.242 6.367 -23.312 1 89.62 451 ASP A C 1
ATOM 3666 O O . ASP A 1 451 ? 12.43 6.633 -24.5 1 89.62 451 ASP A O 1
ATOM 3670 N N . VAL A 1 452 ? 11.484 5.363 -22.906 1 90.69 452 VAL A N 1
ATOM 3671 C CA . VAL A 1 452 ? 10.883 4.426 -23.844 1 90.69 452 VAL A CA 1
ATOM 3672 C C . VAL A 1 452 ? 9.82 5.141 -24.688 1 90.69 452 VAL A C 1
ATOM 3674 O O . VAL A 1 452 ? 9.789 5.008 -25.906 1 90.69 452 VAL A O 1
ATOM 3677 N N . LEU A 1 453 ? 8.992 5.938 -24.031 1 88 453 LEU A N 1
ATOM 3678 C CA . LEU A 1 453 ? 7.91 6.648 -24.703 1 88 453 LEU A CA 1
ATOM 3679 C C . LEU A 1 453 ? 8.469 7.672 -25.688 1 88 453 LEU A C 1
ATOM 3681 O O . LEU A 1 453 ? 7.895 7.891 -26.75 1 88 453 LEU A O 1
ATOM 3685 N N . ALA A 1 454 ? 9.539 8.281 -25.297 1 85.94 454 ALA A N 1
ATOM 3686 C CA . ALA A 1 454 ? 10.188 9.242 -26.188 1 85.94 454 ALA A CA 1
ATOM 3687 C C . ALA A 1 454 ? 10.625 8.57 -27.484 1 85.94 454 ALA A C 1
ATOM 3689 O O . ALA A 1 454 ? 10.422 9.109 -28.578 1 85.94 454 ALA A O 1
ATOM 3690 N N . VAL A 1 455 ? 11.164 7.406 -27.344 1 87.69 455 VAL A N 1
ATOM 3691 C CA . VAL A 1 455 ? 11.625 6.664 -28.516 1 87.69 455 VAL A CA 1
ATOM 3692 C C . VAL A 1 455 ? 10.43 6.215 -29.344 1 87.69 455 VAL A C 1
ATOM 3694 O O . VAL A 1 455 ? 10.453 6.301 -30.578 1 87.69 455 VAL A O 1
ATOM 3697 N N . LEU A 1 456 ? 9.398 5.805 -28.703 1 86.25 456 LEU A N 1
ATOM 3698 C CA . LEU A 1 456 ? 8.195 5.352 -29.391 1 86.25 456 LEU A CA 1
ATOM 3699 C C . LEU A 1 456 ? 7.527 6.504 -30.141 1 86.25 456 LEU A C 1
ATOM 3701 O O . LEU A 1 456 ? 6.934 6.301 -31.203 1 86.25 456 LEU A O 1
ATOM 3705 N N . ALA A 1 457 ? 7.602 7.672 -29.562 1 82.94 457 ALA A N 1
ATOM 3706 C CA . ALA A 1 457 ? 7.012 8.844 -30.203 1 82.94 457 ALA A CA 1
ATOM 3707 C C . ALA A 1 457 ? 7.91 9.367 -31.312 1 82.94 457 ALA A C 1
ATOM 3709 O O . ALA A 1 457 ? 7.422 9.828 -32.344 1 82.94 457 ALA A O 1
ATOM 3710 N N . LEU A 1 458 ? 9.195 9.305 -31.125 1 82.94 458 LEU A N 1
ATOM 3711 C CA . LEU A 1 458 ? 10.164 9.875 -32.062 1 82.94 458 LEU A CA 1
ATOM 3712 C C . LEU A 1 458 ? 10.258 9.031 -33.312 1 82.94 458 LEU A C 1
ATOM 3714 O O . LEU A 1 458 ? 10.445 9.57 -34.406 1 82.94 458 LEU A O 1
ATOM 3718 N N . LEU A 1 459 ? 10.047 7.77 -33.156 1 83.12 459 LEU A N 1
ATOM 3719 C CA . LEU A 1 459 ? 10.227 6.875 -34.312 1 83.12 459 LEU A CA 1
ATOM 3720 C C . LEU A 1 459 ? 9.219 7.184 -35.406 1 83.12 459 LEU A C 1
ATOM 3722 O O . LEU A 1 459 ? 9.594 7.406 -36.562 1 83.12 459 LEU A O 1
ATOM 3726 N N . PRO A 1 460 ? 8.008 7.281 -35.031 1 78.88 460 PRO A N 1
ATOM 3727 C CA . PRO A 1 460 ? 7.059 7.633 -36.062 1 78.88 460 PRO A CA 1
ATOM 3728 C C . PRO A 1 460 ? 7.277 9.039 -36.625 1 78.88 460 PRO A C 1
ATOM 3730 O O . PRO A 1 460 ? 7.082 9.281 -37.812 1 78.88 460 PRO A O 1
ATOM 3733 N N . LEU A 1 461 ? 7.73 9.891 -35.75 1 78.38 461 LEU A N 1
ATOM 3734 C CA . LEU A 1 461 ? 7.98 11.258 -36.219 1 78.38 461 LEU A CA 1
ATOM 3735 C C . LEU A 1 461 ? 9.141 11.305 -37.188 1 78.38 461 LEU A C 1
ATOM 3737 O O . LEU A 1 461 ? 9.078 12.016 -38.219 1 78.38 461 LEU A O 1
ATOM 3741 N N . LEU A 1 462 ? 10.117 10.539 -36.906 1 83.12 462 LEU A N 1
ATOM 3742 C CA . LEU A 1 462 ? 11.258 10.453 -37.812 1 83.12 462 LEU A CA 1
ATOM 3743 C C . LEU A 1 462 ? 10.852 9.797 -39.125 1 83.12 462 LEU A C 1
ATOM 3745 O O . LEU A 1 462 ? 11.273 10.234 -40.219 1 83.12 462 LEU A O 1
ATOM 3749 N N . MET A 1 463 ? 10.055 8.844 -39 1 84.38 463 MET A N 1
ATOM 3750 C CA . MET A 1 463 ? 9.57 8.172 -40.219 1 84.38 463 MET A CA 1
ATOM 3751 C C . MET A 1 463 ? 8.75 9.125 -41.062 1 84.38 463 MET A C 1
ATOM 3753 O O . MET A 1 463 ? 8.922 9.164 -42.281 1 84.38 463 MET A O 1
ATOM 3757 N N . LEU A 1 464 ? 7.98 9.867 -40.406 1 81.44 464 LEU A N 1
ATOM 3758 C CA . LEU A 1 464 ? 7.18 10.844 -41.156 1 81.44 464 LEU A CA 1
ATOM 3759 C C . LEU A 1 464 ? 8.062 11.922 -41.781 1 81.44 464 LEU A C 1
ATOM 3761 O O . LEU A 1 464 ? 7.828 12.344 -42.906 1 81.44 464 LEU A O 1
ATOM 3765 N N . TYR A 1 465 ? 9.023 12.336 -41.031 1 79.25 465 TYR A N 1
ATOM 3766 C CA . TYR A 1 465 ? 9.969 13.32 -41.562 1 79.25 465 TYR A CA 1
ATOM 3767 C C . TYR A 1 465 ? 10.711 12.797 -42.781 1 79.25 465 TYR A C 1
ATOM 3769 O O . TYR A 1 465 ? 10.836 13.492 -43.781 1 79.25 465 TYR A O 1
ATOM 3777 N N . PHE A 1 466 ? 11.086 11.547 -42.688 1 84.5 466 PHE A N 1
ATOM 3778 C CA . PHE A 1 466 ? 11.82 10.953 -43.812 1 84.5 466 PHE A CA 1
ATOM 3779 C C . PHE A 1 466 ? 10.914 10.742 -45 1 84.5 466 PHE A C 1
ATOM 3781 O O . PHE A 1 466 ? 11.328 10.961 -46.156 1 84.5 466 PHE A O 1
ATOM 3788 N N . LEU A 1 467 ? 9.742 10.375 -44.688 1 84.38 467 LEU A N 1
ATOM 3789 C CA . LEU A 1 467 ? 8.781 10.195 -45.75 1 84.38 467 LEU A CA 1
ATOM 3790 C C . LEU A 1 467 ? 8.461 11.531 -46.438 1 84.38 467 LEU A C 1
ATOM 3792 O O . LEU A 1 467 ? 8.328 11.602 -47.656 1 84.38 467 LEU A O 1
ATOM 3796 N N . SER A 1 468 ? 8.375 12.586 -45.688 1 83.88 468 SER A N 1
ATOM 3797 C CA . SER A 1 468 ? 8.102 13.914 -46.219 1 83.88 468 SER A CA 1
ATOM 3798 C C . SER A 1 468 ? 9.281 14.438 -47.031 1 83.88 468 SER A C 1
ATOM 3800 O O . SER A 1 468 ? 9.094 15.086 -48.062 1 83.88 468 SER A O 1
ATOM 3802 N N . ARG A 1 469 ? 10.43 14.078 -46.625 1 82.75 469 ARG A N 1
ATOM 3803 C CA . ARG A 1 469 ? 11.625 14.492 -47.344 1 82.75 469 ARG A CA 1
ATOM 3804 C C . ARG A 1 469 ? 11.766 13.742 -48.656 1 82.75 469 ARG A C 1
ATOM 3806 O O . ARG A 1 469 ? 12.195 14.305 -49.656 1 82.75 469 ARG A O 1
ATOM 3813 N N . LEU A 1 470 ? 11.328 12.508 -48.531 1 84 470 LEU A N 1
ATOM 3814 C CA . LEU A 1 470 ? 11.375 11.695 -49.75 1 84 470 LEU A CA 1
ATOM 3815 C C . LEU A 1 470 ? 10.352 12.188 -50.781 1 84 470 LEU A C 1
ATOM 3817 O O . LEU A 1 470 ? 10.633 12.203 -51.969 1 84 470 LEU A O 1
ATOM 3821 N N . CYS A 1 471 ? 9.242 12.625 -50.281 1 82.69 471 CYS A N 1
ATOM 3822 C CA . CYS A 1 471 ? 8.211 13.156 -51.156 1 82.69 471 CYS A CA 1
ATOM 3823 C C . CYS A 1 471 ? 8.617 14.508 -51.719 1 82.69 471 CYS A C 1
ATOM 3825 O O . CYS A 1 471 ? 8.344 14.805 -52.906 1 82.69 471 CYS A O 1
ATOM 3827 N N . ARG A 1 472 ? 9.281 15.32 -50.969 1 77.75 472 ARG A N 1
ATOM 3828 C CA . ARG A 1 472 ? 9.742 16.625 -51.438 1 77.75 472 ARG A CA 1
ATOM 3829 C C . ARG A 1 472 ? 10.859 16.469 -52.438 1 77.75 472 ARG A C 1
ATOM 3831 O O . ARG A 1 472 ? 10.93 17.234 -53.406 1 77.75 472 ARG A O 1
ATOM 3838 N N . CYS A 1 473 ? 11.68 15.492 -52.219 1 73.94 473 CYS A N 1
ATOM 3839 C CA . CYS A 1 473 ? 12.766 15.242 -53.156 1 73.94 473 CYS A CA 1
ATOM 3840 C C . CYS A 1 473 ? 12.219 14.703 -54.469 1 73.94 473 CYS A C 1
ATOM 3842 O O . CYS A 1 473 ? 12.727 15.047 -55.562 1 73.94 473 CYS A O 1
ATOM 3844 N N . GLN A 1 474 ? 11.203 13.969 -54.375 1 73.12 474 GLN A N 1
ATOM 3845 C CA . GLN A 1 474 ? 10.602 13.461 -55.625 1 73.12 474 GLN A CA 1
ATOM 3846 C C . GLN A 1 474 ? 9.859 14.562 -56.375 1 73.12 474 GLN A C 1
ATOM 3848 O O . GLN A 1 474 ? 9.891 14.617 -57.594 1 73.12 474 GLN A O 1
ATOM 3853 N N . GLY A 1 475 ? 9.281 15.453 -55.625 1 71.81 475 GLY A N 1
ATOM 3854 C CA . GLY A 1 475 ? 8.625 16.594 -56.281 1 71.81 475 GLY A CA 1
ATOM 3855 C C . GLY A 1 475 ? 9.594 17.547 -56.938 1 71.81 475 GLY A C 1
ATOM 3856 O O . GLY A 1 475 ? 9.32 18.031 -58.031 1 71.81 475 GLY A O 1
ATOM 3857 N N . ARG A 1 476 ? 10.656 17.781 -56.375 1 71.12 476 ARG A N 1
ATOM 3858 C CA . ARG A 1 476 ? 11.672 18.641 -56.969 1 71.12 476 ARG A CA 1
ATOM 3859 C C . ARG A 1 476 ? 12.289 18 -58.188 1 71.12 476 ARG A C 1
ATOM 3861 O O . ARG A 1 476 ? 12.562 18.672 -59.188 1 71.12 476 ARG A O 1
ATOM 3868 N N . ARG A 1 477 ? 12.469 16.75 -58.188 1 70.25 477 ARG A N 1
ATOM 3869 C CA . ARG A 1 477 ? 13.023 16.016 -59.344 1 70.25 477 ARG A CA 1
ATOM 3870 C C . ARG A 1 477 ? 12.047 16 -60.5 1 70.25 477 ARG A C 1
ATOM 3872 O O . ARG A 1 477 ? 12.453 16.125 -61.656 1 70.25 477 ARG A O 1
ATOM 3879 N N . GLU A 1 478 ? 10.875 15.984 -60.125 1 76.38 478 GLU A N 1
ATOM 3880 C CA . GLU A 1 478 ? 9.867 16.016 -61.156 1 76.38 478 GLU A CA 1
ATOM 3881 C C . GLU A 1 478 ? 9.75 17.406 -61.781 1 76.38 478 GLU A C 1
ATOM 3883 O O . GLU A 1 478 ? 9.578 17.531 -63 1 76.38 478 GLU A O 1
ATOM 3888 N N . GLN A 1 479 ? 9.992 18.391 -61.062 1 74.69 479 GLN A N 1
ATOM 3889 C CA . GLN A 1 479 ? 9.984 19.766 -61.562 1 74.69 479 GLN A CA 1
ATOM 3890 C C . GLN A 1 479 ? 11.227 20.047 -62.406 1 74.69 479 GLN A C 1
ATOM 3892 O O . GLN A 1 479 ? 11.148 20.719 -63.438 1 74.69 479 GLN A O 1
ATOM 3897 N N . GLU A 1 480 ? 12.25 19.562 -62.062 1 73 480 GLU A N 1
ATOM 3898 C CA . GLU A 1 480 ? 13.492 19.734 -62.812 1 73 480 GLU A CA 1
ATOM 3899 C C . GLU A 1 480 ? 13.445 18.969 -64.125 1 73 480 GLU A C 1
ATOM 3901 O O . GLU A 1 480 ? 13.953 19.453 -65.125 1 73 480 GLU A O 1
ATOM 3906 N N . ARG A 1 481 ? 12.812 17.922 -64.25 1 68.06 481 ARG A N 1
ATOM 3907 C CA . ARG A 1 481 ? 12.633 17.141 -65.438 1 68.06 481 ARG A CA 1
ATOM 3908 C C . ARG A 1 481 ? 11.664 17.828 -66.438 1 68.06 481 ARG A C 1
ATOM 3910 O O . ARG A 1 481 ? 11.852 17.766 -67.625 1 68.06 481 ARG A O 1
ATOM 3917 N N . LYS A 1 482 ? 10.812 18.484 -65.875 1 70.38 482 LYS A N 1
ATOM 3918 C CA . LYS A 1 482 ? 9.875 19.234 -66.688 1 70.38 482 LYS A CA 1
ATOM 3919 C C . LYS A 1 482 ? 10.531 20.484 -67.25 1 70.38 482 LYS A C 1
ATOM 3921 O O . LYS A 1 482 ? 10.219 20.891 -68.375 1 70.38 482 LYS A O 1
ATOM 3926 N N . HIS A 1 483 ? 11.422 21 -66.688 1 69.5 483 HIS A N 1
ATOM 3927 C CA . HIS A 1 483 ? 12.141 22.172 -67.188 1 69.5 483 HIS A CA 1
ATOM 3928 C C . HIS A 1 483 ? 13.148 21.797 -68.25 1 69.5 483 HIS A C 1
ATOM 3930 O O . HIS A 1 483 ? 13.4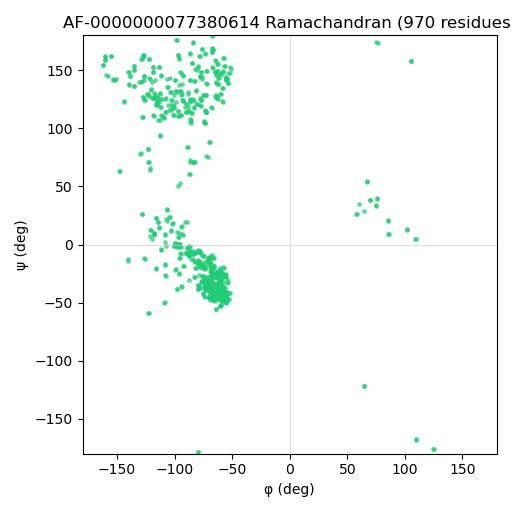77 22.609 -69.125 1 69.5 483 HIS A O 1
ATOM 3936 N N . ARG A 1 484 ? 13.617 20.688 -68.25 1 60.97 484 ARG A N 1
ATOM 3937 C CA . ARG A 1 484 ? 14.562 20.219 -69.25 1 60.97 484 ARG A CA 1
ATOM 3938 C C . ARG A 1 484 ? 13.844 19.844 -70.5 1 60.97 484 ARG A C 1
ATOM 3940 O O . ARG A 1 484 ? 14.438 19.891 -71.625 1 60.97 484 ARG A O 1
ATOM 3947 N N . LYS A 1 485 ? 12.781 19.359 -70.5 1 57.91 485 LYS A N 1
ATOM 3948 C CA . LYS A 1 485 ? 12.07 19 -71.688 1 57.91 485 LYS A CA 1
ATOM 3949 C C . LYS A 1 485 ? 11.523 20.25 -72.375 1 57.91 485 LYS A C 1
ATOM 3951 O O . LYS A 1 485 ? 11.055 20.172 -73.562 1 57.91 485 LYS A O 1
ATOM 3956 N N . ARG A 1 486 ? 11.516 21.266 -71.688 1 60.12 486 ARG A N 1
ATOM 3957 C CA . ARG A 1 486 ? 11.039 22.484 -72.375 1 60.12 486 ARG A CA 1
ATOM 3958 C C . ARG A 1 486 ? 12.203 23.281 -72.938 1 60.12 486 ARG A C 1
ATOM 3960 O O . ARG A 1 486 ? 11.984 24.234 -73.688 1 60.12 486 ARG A O 1
ATOM 3967 N N . ASP A 1 487 ? 13.281 22.906 -72.75 1 50.78 487 ASP A N 1
ATOM 3968 C CA . ASP A 1 487 ? 14.406 23.484 -73.438 1 50.78 487 ASP A CA 1
ATOM 3969 C C . ASP A 1 487 ? 14.812 22.609 -74.625 1 50.78 487 ASP A C 1
ATOM 3971 O O . ASP A 1 487 ? 15.266 23.109 -75.688 1 50.78 487 ASP A O 1
ATOM 3975 N N . ASN B 1 1 ? -9.242 -18.875 -3.367 1 87.12 1 ASN B N 1
ATOM 3976 C CA . ASN B 1 1 ? -10.586 -18.344 -3.148 1 87.12 1 ASN B CA 1
ATOM 3977 C C . ASN B 1 1 ? -11.375 -19.203 -2.178 1 87.12 1 ASN B C 1
ATOM 3979 O O . ASN B 1 1 ? -12.016 -18.688 -1.259 1 87.12 1 ASN B O 1
ATOM 3983 N N . SER B 1 2 ? -11.141 -20.5 -2.332 1 86.88 2 SER B N 1
ATOM 3984 C CA . SER B 1 2 ? -11.906 -21.406 -1.48 1 86.88 2 SER B CA 1
ATOM 3985 C C . SER B 1 2 ? -11.547 -21.219 -0.011 1 86.88 2 SER B C 1
ATOM 3987 O O . SER B 1 2 ? -12.414 -21.266 0.859 1 86.88 2 SER B O 1
ATOM 3989 N N . VAL B 1 3 ? -10.289 -20.969 0.242 1 90.19 3 VAL B N 1
ATOM 3990 C CA . VAL B 1 3 ? -9.828 -20.797 1.617 1 90.19 3 VAL B CA 1
ATOM 3991 C C . VAL B 1 3 ? -10.547 -19.609 2.264 1 90.19 3 VAL B C 1
ATOM 3993 O O . VAL B 1 3 ? -11.008 -19.703 3.402 1 90.19 3 VAL B O 1
ATOM 3996 N N . LEU B 1 4 ? -10.656 -18.5 1.565 1 94.69 4 LEU B N 1
ATOM 3997 C CA . LEU B 1 4 ? -11.352 -17.312 2.068 1 94.69 4 LEU B CA 1
ATOM 3998 C C . LEU B 1 4 ? -12.828 -17.609 2.295 1 94.69 4 LEU B C 1
ATOM 4000 O O . LEU B 1 4 ? -13.383 -17.281 3.346 1 94.69 4 LEU B O 1
ATOM 4004 N N . LEU B 1 5 ? -13.477 -18.297 1.342 1 92.69 5 LEU B N 1
ATOM 4005 C CA . LEU B 1 5 ? -14.914 -18.562 1.409 1 92.69 5 LEU B CA 1
ATOM 4006 C C . LEU B 1 5 ? -15.242 -19.484 2.568 1 92.69 5 LEU B C 1
ATOM 4008 O O . LEU B 1 5 ? -16.219 -19.266 3.295 1 92.69 5 LEU B O 1
ATOM 4012 N N . TYR B 1 6 ? -14.406 -20.453 2.773 1 90.31 6 TYR B N 1
ATOM 4013 C CA . TYR B 1 6 ? -14.633 -21.375 3.879 1 90.31 6 TYR B CA 1
ATOM 4014 C C . TYR B 1 6 ? -14.43 -20.688 5.223 1 90.31 6 TYR B C 1
ATOM 4016 O O . TYR B 1 6 ? -15.172 -20.922 6.172 1 90.31 6 TYR B O 1
ATOM 4024 N N . GLU B 1 7 ? -13.414 -19.828 5.277 1 94.94 7 GLU B N 1
ATOM 4025 C CA . GLU B 1 7 ? -13.188 -19.078 6.512 1 94.94 7 GLU B CA 1
ATOM 4026 C C . GLU B 1 7 ? -14.359 -18.156 6.82 1 94.94 7 GLU B C 1
ATOM 4028 O O . GLU B 1 7 ? -14.773 -18.031 7.977 1 94.94 7 GLU B O 1
ATOM 4033 N N . LEU B 1 8 ? -14.914 -17.5 5.816 1 97.44 8 LEU B N 1
ATOM 4034 C CA . LEU B 1 8 ? -16.078 -16.641 5.996 1 97.44 8 LEU B CA 1
ATOM 4035 C C . LEU B 1 8 ? -17.266 -17.453 6.516 1 97.44 8 LEU B C 1
ATOM 4037 O O . LEU B 1 8 ? -17.984 -17 7.406 1 97.44 8 LEU B O 1
ATOM 4041 N N . ALA B 1 9 ? -17.484 -18.672 5.961 1 96.5 9 ALA B N 1
ATOM 4042 C CA . ALA B 1 9 ? -18.562 -19.531 6.41 1 96.5 9 ALA B CA 1
ATOM 4043 C C . ALA B 1 9 ? -18.375 -19.938 7.867 1 96.5 9 ALA B C 1
ATOM 4045 O O . ALA B 1 9 ? -19.312 -19.938 8.656 1 96.5 9 ALA B O 1
ATOM 4046 N N . GLU B 1 10 ? -17.156 -20.297 8.188 1 95 10 GLU B N 1
ATOM 4047 C CA . GLU B 1 10 ? -16.844 -20.703 9.547 1 95 10 GLU B CA 1
ATOM 4048 C C . GLU B 1 10 ? -17.109 -19.578 10.539 1 95 10 GLU B C 1
ATOM 4050 O O . GLU B 1 10 ? -17.469 -19.828 11.695 1 95 10 GLU B O 1
ATOM 4055 N N . ARG B 1 11 ? -17.016 -18.391 10.125 1 96 11 ARG B N 1
ATOM 4056 C CA . ARG B 1 11 ? -17.219 -17.219 10.992 1 96 11 ARG B CA 1
ATOM 4057 C C . ARG B 1 11 ? -18.703 -16.844 11.039 1 96 11 ARG B C 1
ATOM 4059 O O . ARG B 1 11 ? -19.062 -15.82 11.625 1 96 11 ARG B O 1
ATOM 4066 N N . GLY B 1 12 ? -19.516 -17.531 10.336 1 96.81 12 GLY B N 1
ATOM 4067 C CA . GLY B 1 12 ? -20.938 -17.391 10.523 1 96.81 12 GLY B CA 1
ATOM 4068 C C . GLY B 1 12 ? -21.625 -16.688 9.367 1 96.81 12 GLY B C 1
ATOM 4069 O O . GLY B 1 12 ? -22.844 -16.484 9.391 1 96.81 12 GLY B O 1
ATOM 4070 N N . HIS B 1 13 ? -20.922 -16.375 8.305 1 97.88 13 HIS B N 1
ATOM 4071 C CA . HIS B 1 13 ? -21.547 -15.727 7.156 1 97.88 13 HIS B CA 1
ATOM 4072 C C . HIS B 1 13 ? -22.312 -16.734 6.312 1 97.88 13 HIS B C 1
ATOM 4074 O O . HIS B 1 13 ? -21.922 -17.906 6.207 1 97.88 13 HIS B O 1
ATOM 4080 N N . ASN B 1 14 ? -23.453 -16.344 5.723 1 97.69 14 ASN B N 1
ATOM 4081 C CA . ASN B 1 14 ? -24.188 -17.141 4.754 1 97.69 14 ASN B CA 1
ATOM 4082 C C . ASN B 1 14 ? -23.656 -16.938 3.336 1 97.69 14 ASN B C 1
ATOM 4084 O O . ASN B 1 14 ? -23.641 -15.812 2.832 1 97.69 14 ASN B O 1
ATOM 4088 N N . LEU B 1 15 ? -23.281 -18.047 2.705 1 97.38 15 LEU B N 1
ATOM 4089 C CA . LEU B 1 15 ? -22.625 -17.906 1.409 1 97.38 15 LEU B CA 1
ATOM 4090 C C . LEU B 1 15 ? -23.406 -18.625 0.319 1 97.38 15 LEU B C 1
ATOM 4092 O O . LEU B 1 15 ? -23.938 -19.719 0.546 1 97.38 15 LEU B O 1
ATOM 4096 N N . THR B 1 16 ? -23.609 -17.969 -0.771 1 97 16 THR B N 1
ATOM 4097 C CA . THR B 1 16 ? -23.906 -18.594 -2.055 1 97 16 THR B CA 1
ATOM 4098 C C . THR B 1 16 ? -22.688 -18.594 -2.963 1 97 16 THR B C 1
ATOM 4100 O O . THR B 1 16 ? -22.172 -17.531 -3.332 1 97 16 THR B O 1
ATOM 4103 N N . ILE B 1 17 ? -22.203 -19.812 -3.289 1 95.88 17 ILE B N 1
ATOM 4104 C CA . ILE B 1 17 ? -20.969 -19.938 -4.066 1 95.88 17 ILE B CA 1
ATOM 4105 C C . ILE B 1 17 ? -21.297 -20.484 -5.457 1 95.88 17 ILE B C 1
ATOM 4107 O O . ILE B 1 17 ? -21.812 -21.594 -5.586 1 95.88 17 ILE B O 1
ATOM 4111 N N . LEU B 1 18 ? -21.141 -19.656 -6.438 1 95.31 18 LEU B N 1
ATOM 4112 C CA . LEU B 1 18 ? -21.156 -20.078 -7.832 1 95.31 18 LEU B CA 1
ATOM 4113 C C . LEU B 1 18 ? -19.781 -20.516 -8.297 1 95.31 18 LEU B C 1
ATOM 4115 O O . LEU B 1 18 ? -18.875 -19.688 -8.43 1 95.31 18 LEU B O 1
ATOM 4119 N N . SER B 1 19 ? -19.609 -21.859 -8.492 1 92.75 19 SER B N 1
ATOM 4120 C CA . SER B 1 19 ? -18.25 -22.359 -8.656 1 92.75 19 SER B CA 1
ATOM 4121 C C . SER B 1 19 ? -18.156 -23.359 -9.805 1 92.75 19 SER B C 1
ATOM 4123 O O . SER B 1 19 ? -19.141 -24.047 -10.109 1 92.75 19 SER B O 1
ATOM 4125 N N . VAL B 1 20 ? -17 -23.391 -10.398 1 90.31 20 VAL B N 1
ATOM 4126 C CA . VAL B 1 20 ? -16.734 -24.359 -11.453 1 90.31 20 VAL B CA 1
ATOM 4127 C C . VAL B 1 20 ? -16.266 -25.672 -10.836 1 90.31 20 VAL B C 1
ATOM 4129 O O . VAL B 1 20 ? -16.219 -26.703 -11.516 1 90.31 20 VAL B O 1
ATOM 4132 N N . ASN B 1 21 ? -15.961 -25.594 -9.562 1 84.69 21 ASN B N 1
ATOM 4133 C CA . ASN B 1 21 ? -15.531 -26.781 -8.836 1 84.69 21 ASN B CA 1
ATOM 4134 C C . ASN B 1 21 ? -16.5 -27.141 -7.711 1 84.69 21 ASN B C 1
ATOM 4136 O O . ASN B 1 21 ? -17.078 -26.25 -7.082 1 84.69 21 ASN B O 1
ATOM 4140 N N . LEU B 1 22 ? -16.688 -28.406 -7.559 1 83.94 22 LEU B N 1
ATOM 4141 C CA . LEU B 1 22 ? -17.438 -28.859 -6.398 1 83.94 22 LEU B CA 1
ATOM 4142 C C . LEU B 1 22 ? -16.5 -29.219 -5.246 1 83.94 22 LEU B C 1
ATOM 4144 O O . LEU B 1 22 ? -15.352 -29.594 -5.473 1 83.94 22 LEU B O 1
ATOM 4148 N N . PRO B 1 23 ? -17.047 -28.969 -4.098 1 82.75 23 PRO B N 1
ATOM 4149 C CA . PRO B 1 23 ? -16.25 -29.5 -3.002 1 82.75 23 PRO B CA 1
ATOM 4150 C C . PRO B 1 23 ? -16.031 -31.016 -3.109 1 82.75 23 PRO B C 1
ATOM 4152 O O . PRO B 1 23 ? -16.875 -31.719 -3.672 1 82.75 23 PRO B O 1
ATOM 4155 N N . ARG B 1 24 ? -14.867 -31.422 -2.602 1 75.88 24 ARG B N 1
ATOM 4156 C CA . ARG B 1 24 ? -14.633 -32.875 -2.549 1 75.88 24 ARG B CA 1
ATOM 4157 C C . ARG B 1 24 ? -15.586 -33.531 -1.563 1 75.88 24 ARG B C 1
ATOM 4159 O O . ARG B 1 24 ? -16.078 -32.906 -0.629 1 75.88 24 ARG B O 1
ATOM 4166 N N . ALA B 1 25 ? -15.828 -34.75 -1.893 1 75.88 25 ALA B N 1
ATOM 4167 C CA . ALA B 1 25 ? -16.734 -35.531 -1.033 1 75.88 25 ALA B CA 1
ATOM 4168 C C . ALA B 1 25 ? -16.25 -35.5 0.416 1 75.88 25 ALA B C 1
ATOM 4170 O O . ALA B 1 25 ? -17.062 -35.5 1.344 1 75.88 25 ALA B O 1
ATOM 4171 N N . SER B 1 26 ? -14.977 -35.375 0.582 1 73.12 26 SER B N 1
ATOM 4172 C CA . SER B 1 26 ? -14.383 -35.438 1.915 1 73.12 26 SER B CA 1
ATOM 4173 C C . SER B 1 26 ? -14.414 -34.062 2.576 1 73.12 26 SER B C 1
ATOM 4175 O O . SER B 1 26 ? -14.203 -33.938 3.785 1 73.12 26 SER B O 1
ATOM 4177 N N . ASP B 1 27 ? -14.82 -33.094 1.752 1 77.69 27 ASP B N 1
ATOM 4178 C CA . ASP B 1 27 ? -14.789 -31.734 2.293 1 77.69 27 ASP B CA 1
ATOM 4179 C C . ASP B 1 27 ? -16.047 -31.438 3.109 1 77.69 27 ASP B C 1
ATOM 4181 O O . ASP B 1 27 ? -17.141 -31.828 2.73 1 77.69 27 ASP B O 1
ATOM 4185 N N . LYS B 1 28 ? -15.852 -31.062 4.344 1 80.31 28 LYS B N 1
ATOM 4186 C CA . LYS B 1 28 ? -16.984 -30.609 5.148 1 80.31 28 LYS B CA 1
ATOM 4187 C C . LYS B 1 28 ? -17.438 -29.203 4.727 1 80.31 28 LYS B C 1
ATOM 4189 O O . LYS B 1 28 ? -16.703 -28.234 4.926 1 80.31 28 LYS B O 1
ATOM 4194 N N . VAL B 1 29 ? -18.578 -29.234 4.059 1 85.56 29 VAL B N 1
ATOM 4195 C CA . VAL B 1 29 ? -19.141 -27.938 3.676 1 85.56 29 VAL B CA 1
ATOM 4196 C C . VAL B 1 29 ? -20.047 -27.422 4.785 1 85.56 29 VAL B C 1
ATOM 4198 O O . VAL B 1 29 ? -20.984 -28.109 5.195 1 85.56 29 VAL B O 1
ATOM 4201 N N . PRO B 1 30 ? -19.688 -26.266 5.266 1 88.56 30 PRO B N 1
ATOM 4202 C CA . PRO B 1 30 ? -20.547 -25.719 6.324 1 88.56 30 PRO B CA 1
ATOM 4203 C C . PRO B 1 30 ? -22 -25.578 5.891 1 88.56 30 PRO B C 1
ATOM 4205 O O . PRO B 1 30 ? -22.281 -25.406 4.703 1 88.56 30 PRO B O 1
ATOM 4208 N N . ALA B 1 31 ? -22.969 -25.609 6.82 1 92 31 ALA B N 1
ATOM 4209 C CA . ALA B 1 31 ? -24.406 -25.625 6.562 1 92 31 ALA B CA 1
ATOM 4210 C C . ALA B 1 31 ? -24.875 -24.297 5.973 1 92 31 ALA B C 1
ATOM 4212 O O . ALA B 1 31 ? -25.891 -24.234 5.273 1 92 31 ALA B O 1
ATOM 4213 N N . ASN B 1 32 ? -24.125 -23.266 6.258 1 96.31 32 ASN B N 1
ATOM 4214 C CA . ASN B 1 32 ? -24.531 -21.953 5.793 1 96.31 32 ASN B CA 1
ATOM 4215 C C . ASN B 1 32 ? -23.969 -21.656 4.402 1 96.31 32 ASN B C 1
ATOM 4217 O O . ASN B 1 32 ? -23.906 -20.484 3.99 1 96.31 32 ASN B O 1
ATOM 4221 N N . VAL B 1 33 ? -23.578 -22.703 3.709 1 95.12 33 VAL B N 1
ATOM 4222 C CA . VAL B 1 33 ? -23.031 -22.531 2.361 1 95.12 33 VAL B CA 1
ATOM 4223 C C . VAL B 1 33 ? -23.969 -23.203 1.351 1 95.12 33 VAL B C 1
ATOM 4225 O O . VAL B 1 33 ? -24.297 -24.375 1.493 1 95.12 33 VAL B O 1
ATOM 4228 N N . THR B 1 34 ? -24.438 -22.438 0.392 1 94.12 34 THR B N 1
ATOM 4229 C CA . THR B 1 34 ? -25.141 -22.953 -0.779 1 94.12 34 THR B CA 1
ATOM 4230 C C . THR B 1 34 ? -24.234 -22.953 -2 1 94.12 34 THR B C 1
ATOM 4232 O O . THR B 1 34 ? -23.781 -21.906 -2.455 1 94.12 34 THR B O 1
ATOM 4235 N N . TYR B 1 35 ? -24.031 -24.141 -2.541 1 93.06 35 TYR B N 1
ATOM 4236 C CA . TYR B 1 35 ? -23.172 -24.266 -3.713 1 93.06 35 TYR B CA 1
ATOM 4237 C C . TYR B 1 35 ? -24 -24.391 -4.988 1 93.06 35 TYR B C 1
ATOM 4239 O O . TYR B 1 35 ? -24.969 -25.156 -5.043 1 93.06 35 TYR B O 1
ATOM 4247 N N . ILE B 1 36 ? -23.656 -23.578 -5.898 1 95 36 ILE B N 1
ATOM 4248 C CA . ILE B 1 36 ? -24.203 -23.656 -7.25 1 95 36 ILE B CA 1
ATOM 4249 C C . ILE B 1 36 ? -23.094 -24 -8.234 1 95 36 ILE B C 1
ATOM 4251 O O . ILE B 1 36 ? -22.125 -23.25 -8.375 1 95 36 ILE B O 1
ATOM 4255 N N . TYR B 1 37 ? -23.281 -25.125 -8.914 1 95.06 37 TYR B N 1
ATOM 4256 C CA . TYR B 1 37 ? -22.219 -25.688 -9.734 1 95.06 37 TYR B CA 1
ATOM 4257 C C . TYR B 1 37 ? -22.328 -25.219 -11.18 1 95.06 37 TYR B C 1
ATOM 4259 O O . TYR B 1 37 ? -23.391 -25.375 -11.805 1 95.06 37 TYR B O 1
ATOM 4267 N N . LEU B 1 38 ? -21.25 -24.609 -11.703 1 94.56 38 LEU B N 1
ATOM 4268 C CA . LEU B 1 38 ? -21.125 -24.312 -13.125 1 94.56 38 LEU B CA 1
ATOM 4269 C C . LEU B 1 38 ? -20.547 -25.5 -13.883 1 94.56 38 LEU B C 1
ATOM 4271 O O . LEU B 1 38 ? -19.406 -25.438 -14.344 1 94.56 38 LEU B O 1
ATOM 4275 N N . GLU B 1 39 ? -21.234 -26.5 -14.078 1 91.12 39 GLU B N 1
ATOM 4276 C CA . GLU B 1 39 ? -20.812 -27.844 -14.461 1 91.12 39 GLU B CA 1
ATOM 4277 C C . GLU B 1 39 ? -20.266 -27.875 -15.883 1 91.12 39 GLU B C 1
ATOM 4279 O O . GLU B 1 39 ? -19.594 -28.828 -16.281 1 91.12 39 GLU B O 1
ATOM 4284 N N . ARG B 1 40 ? -20.375 -26.828 -16.719 1 88.12 40 ARG B N 1
ATOM 4285 C CA . ARG B 1 40 ? -19.938 -26.891 -18.109 1 88.12 40 ARG B CA 1
ATOM 4286 C C . ARG B 1 40 ? -18.844 -25.859 -18.406 1 88.12 40 ARG B C 1
ATOM 4288 O O . ARG B 1 40 ? -18.375 -25.75 -19.531 1 88.12 40 ARG B O 1
ATOM 4295 N N . ALA B 1 41 ? -18.453 -25.219 -17.391 1 88.12 41 ALA B N 1
ATOM 4296 C CA . ALA B 1 41 ? -17.578 -24.062 -17.594 1 88.12 41 ALA B CA 1
ATOM 4297 C C . ALA B 1 41 ? -16.297 -24.453 -18.328 1 88.12 41 ALA B C 1
ATOM 4299 O O . ALA B 1 41 ? -15.789 -23.672 -19.141 1 88.12 41 ALA B O 1
ATOM 4300 N N . TYR B 1 42 ? -15.766 -25.734 -18.109 1 84.25 42 TYR B N 1
ATOM 4301 C CA . TYR B 1 42 ? -14.484 -26.094 -18.672 1 84.25 42 TYR B CA 1
ATOM 4302 C C . TYR B 1 42 ? -14.641 -27.219 -19.688 1 84.25 42 TYR B C 1
ATOM 4304 O O . TYR B 1 42 ? -13.68 -27.922 -20.016 1 84.25 42 TYR B O 1
ATOM 4312 N N . ASP B 1 43 ? -15.805 -27.375 -20.234 1 86.62 43 ASP B N 1
ATOM 4313 C CA . ASP B 1 43 ? -16.078 -28.438 -21.203 1 86.62 43 ASP B CA 1
ATOM 4314 C C . ASP B 1 43 ? -15.328 -28.203 -22.5 1 86.62 43 ASP B C 1
ATOM 4316 O O . ASP B 1 43 ? -15.164 -29.125 -23.312 1 86.62 43 ASP B O 1
ATOM 4320 N N . PHE B 1 44 ? -14.883 -27 -22.656 1 81.88 44 PHE B N 1
ATOM 4321 C CA . PHE B 1 44 ? -14.18 -26.703 -23.906 1 81.88 44 PHE B CA 1
ATOM 4322 C C . PHE B 1 44 ? -12.828 -27.406 -23.938 1 81.88 44 PHE B C 1
ATOM 4324 O O . PHE B 1 44 ? -12.203 -27.5 -25 1 81.88 44 PHE B O 1
ATOM 4331 N N . TYR B 1 45 ? -12.344 -27.906 -22.859 1 76.31 45 TYR B N 1
ATOM 4332 C CA . TYR B 1 45 ? -11.117 -28.688 -22.859 1 76.31 45 TYR B CA 1
ATOM 4333 C C . TYR B 1 45 ? -11.328 -30.016 -23.578 1 76.31 45 TYR B C 1
ATOM 4335 O O . TYR B 1 45 ? -10.375 -30.625 -24.078 1 76.31 45 TYR B O 1
ATOM 4343 N N . THR B 1 46 ? -12.539 -30.469 -23.578 1 76 46 THR B N 1
ATOM 4344 C CA . THR B 1 46 ? -12.828 -31.781 -24.141 1 76 46 THR B CA 1
ATOM 4345 C C . THR B 1 46 ? -13.656 -31.641 -25.406 1 76 46 THR B C 1
ATOM 4347 O O . THR B 1 46 ? -13.914 -32.625 -26.109 1 76 46 THR B O 1
ATOM 4350 N N . ASP B 1 47 ? -13.992 -30.406 -25.656 1 73.5 47 ASP B N 1
ATOM 4351 C CA . ASP B 1 47 ? -14.828 -30.188 -26.844 1 73.5 47 ASP B CA 1
ATOM 4352 C C . ASP B 1 47 ? -14.016 -30.375 -28.125 1 73.5 47 ASP B C 1
ATOM 4354 O O . ASP B 1 47 ? -12.922 -29.828 -28.25 1 73.5 47 ASP B O 1
ATOM 4358 N N . ASP B 1 48 ? -14.266 -31.375 -28.969 1 63.44 48 ASP B N 1
ATOM 4359 C CA . ASP B 1 48 ? -13.523 -31.891 -30.125 1 63.44 48 ASP B CA 1
ATOM 4360 C C . ASP B 1 48 ? -13.273 -30.797 -31.156 1 63.44 48 ASP B C 1
ATOM 4362 O O . ASP B 1 48 ? -12.242 -30.781 -31.828 1 63.44 48 ASP B O 1
ATOM 4366 N N . LYS B 1 49 ? -14.219 -29.922 -31.516 1 62.66 49 LYS B N 1
ATOM 4367 C CA . LYS B 1 49 ? -14.109 -29.062 -32.688 1 62.66 49 LYS B CA 1
ATOM 4368 C C . LYS B 1 49 ? -13.078 -27.969 -32.469 1 62.66 49 LYS B C 1
ATOM 4370 O O . LYS B 1 49 ? -12.32 -27.609 -33.406 1 62.66 49 LYS B O 1
ATOM 4375 N N . ASP B 1 50 ? -12.914 -27.391 -31.203 1 71 50 ASP B N 1
ATOM 4376 C CA . ASP B 1 50 ? -12.039 -26.25 -30.953 1 71 50 ASP B CA 1
ATOM 4377 C C . ASP B 1 50 ? -11.43 -26.328 -29.547 1 71 50 ASP B C 1
ATOM 4379 O O . ASP B 1 50 ? -11.539 -25.391 -28.766 1 71 50 ASP B O 1
ATOM 4383 N N . LYS B 1 51 ? -10.672 -27.391 -29.453 1 77.19 51 LYS B N 1
ATOM 4384 C CA . LYS B 1 51 ? -10.133 -27.688 -28.125 1 77.19 51 LYS B CA 1
ATOM 4385 C C . LYS B 1 51 ? -8.898 -26.828 -27.844 1 77.19 51 LYS B C 1
ATOM 4387 O O . LYS B 1 51 ? -8.086 -26.578 -28.734 1 77.19 51 LYS B O 1
ATOM 4392 N N . ILE B 1 52 ? -8.852 -26.25 -26.719 1 76.19 52 ILE B N 1
ATOM 4393 C CA . ILE B 1 52 ? -7.637 -25.609 -26.25 1 76.19 52 ILE B CA 1
ATOM 4394 C C . ILE B 1 52 ? -6.754 -26.609 -25.531 1 76.19 52 ILE B C 1
ATOM 4396 O O . ILE B 1 52 ? -7.18 -27.234 -24.547 1 76.19 52 ILE B O 1
ATOM 4400 N N . ASP B 1 53 ? -5.613 -26.844 -26.125 1 74.75 53 ASP B N 1
ATOM 4401 C CA . ASP B 1 53 ? -4.609 -27.703 -25.5 1 74.75 53 ASP B CA 1
ATOM 4402 C C . ASP B 1 53 ? -3.658 -26.891 -24.625 1 74.75 53 ASP B C 1
ATOM 4404 O O . ASP B 1 53 ? -2.869 -26.094 -25.141 1 74.75 53 ASP B O 1
ATOM 4408 N N . ILE B 1 54 ? -3.744 -27.156 -23.344 1 76.25 54 ILE B N 1
ATOM 4409 C CA . ILE B 1 54 ? -2.936 -26.406 -22.391 1 76.25 54 ILE B CA 1
ATOM 4410 C C . ILE B 1 54 ? -1.453 -26.609 -22.703 1 76.25 54 ILE B C 1
ATOM 4412 O O . ILE B 1 54 ? -0.633 -25.719 -22.469 1 76.25 54 ILE B O 1
ATOM 4416 N N . ASN B 1 55 ? -1.096 -27.734 -23.312 1 76.56 55 ASN B N 1
ATOM 4417 C CA . ASN B 1 55 ? 0.294 -28 -23.656 1 76.56 55 ASN B CA 1
ATOM 4418 C C . ASN B 1 55 ? 0.793 -27.062 -24.75 1 76.56 55 ASN B C 1
ATOM 4420 O O . ASN B 1 55 ? 2.002 -26.875 -24.906 1 76.56 55 ASN B O 1
ATOM 4424 N N . SER B 1 56 ? -0.161 -26.547 -25.438 1 77.06 56 SER B N 1
ATOM 4425 C CA . SER B 1 56 ? 0.211 -25.625 -26.5 1 77.06 56 SER B CA 1
ATOM 4426 C C . SER B 1 56 ? 0.767 -24.328 -25.938 1 77.06 56 SER B C 1
ATOM 4428 O O . SER B 1 56 ? 1.369 -23.531 -26.672 1 77.06 56 SER B O 1
ATOM 4430 N N . PHE B 1 57 ? 0.578 -24.203 -24.625 1 83.5 57 PHE B N 1
ATOM 4431 C CA . PHE B 1 57 ? 1.062 -22.984 -23.984 1 83.5 57 PHE B CA 1
ATOM 4432 C C . PHE B 1 57 ? 2.549 -23.094 -23.672 1 83.5 57 PHE B C 1
ATOM 4434 O O . PHE B 1 57 ? 3.201 -22.094 -23.359 1 83.5 57 PHE B O 1
ATOM 4441 N N . ILE B 1 58 ? 3.023 -24.266 -23.734 1 83.75 58 ILE B N 1
ATOM 4442 C CA . ILE B 1 58 ? 4.41 -24.469 -23.344 1 83.75 58 ILE B CA 1
ATOM 4443 C C . ILE B 1 58 ? 5.344 -23.797 -24.344 1 83.75 58 ILE B C 1
ATOM 4445 O O . ILE B 1 58 ? 5.277 -24.078 -25.547 1 83.75 58 ILE B O 1
ATOM 4449 N N . GLY B 1 59 ? 6.105 -22.828 -23.844 1 80.12 59 GLY B N 1
ATOM 4450 C CA . GLY B 1 59 ? 7.176 -22.234 -24.641 1 80.12 59 GLY B CA 1
ATOM 4451 C C . GLY B 1 59 ? 6.699 -21.109 -25.531 1 80.12 59 GLY B C 1
ATOM 4452 O O . GLY B 1 59 ? 7.453 -20.625 -26.375 1 80.12 59 GLY B O 1
ATOM 4453 N N . ILE B 1 60 ? 5.5 -20.703 -25.344 1 83.94 60 ILE B N 1
ATOM 4454 C CA . ILE B 1 60 ? 5.012 -19.656 -26.234 1 83.94 60 ILE B CA 1
ATOM 4455 C C . ILE B 1 60 ? 5.527 -18.297 -25.781 1 83.94 60 ILE B C 1
ATOM 4457 O O . ILE B 1 60 ? 5.84 -18.109 -24.594 1 83.94 60 ILE B O 1
ATOM 4461 N N . GLY B 1 61 ? 5.617 -17.406 -26.75 1 84.88 61 GLY B N 1
ATOM 4462 C CA . GLY B 1 61 ? 6.09 -16.062 -26.438 1 84.88 61 GLY B CA 1
ATOM 4463 C C . GLY B 1 61 ? 5.047 -15.195 -25.75 1 84.88 61 GLY B C 1
ATOM 4464 O O . GLY B 1 61 ? 3.863 -15.539 -25.734 1 84.88 61 GLY B O 1
ATOM 4465 N N . SER B 1 62 ? 5.48 -14.062 -25.234 1 89.94 62 SER B N 1
ATOM 4466 C CA . SER B 1 62 ? 4.625 -13.18 -24.453 1 89.94 62 SER B CA 1
ATOM 4467 C C . SER B 1 62 ? 3.531 -12.555 -25.312 1 89.94 62 SER B C 1
ATOM 4469 O O . SER B 1 62 ? 2.393 -12.406 -24.875 1 89.94 62 SER B O 1
ATOM 4471 N N . TYR B 1 63 ? 3.861 -12.227 -26.562 1 93.31 63 TYR B N 1
ATOM 4472 C CA . TYR B 1 63 ? 2.865 -11.641 -27.453 1 93.31 63 TYR B CA 1
ATOM 4473 C C . TYR B 1 63 ? 1.801 -12.664 -27.828 1 93.31 63 TYR B C 1
ATOM 4475 O O . TYR B 1 63 ? 0.613 -12.336 -27.906 1 93.31 63 TYR B O 1
ATOM 4483 N N . GLU B 1 64 ? 2.234 -13.914 -28 1 92.06 64 GLU B N 1
ATOM 4484 C CA . GLU B 1 64 ? 1.321 -14.992 -28.375 1 92.06 64 GLU B CA 1
ATOM 4485 C C . GLU B 1 64 ? 0.379 -15.344 -27.234 1 92.06 64 GLU B C 1
ATOM 4487 O O . GLU B 1 64 ? -0.737 -15.82 -27.469 1 92.06 64 GLU B O 1
ATOM 4492 N N . THR B 1 65 ? 0.832 -15.125 -26.062 1 91.19 65 THR B N 1
ATOM 4493 C CA . THR B 1 65 ? 0.038 -15.438 -24.875 1 91.19 65 THR B CA 1
ATOM 4494 C C . THR B 1 65 ? -1.239 -14.602 -24.859 1 91.19 65 THR B C 1
ATOM 4496 O O . THR B 1 65 ? -2.291 -15.086 -24.422 1 91.19 65 THR B O 1
ATOM 4499 N N . ILE B 1 66 ? -1.226 -13.391 -25.359 1 94.06 66 ILE B N 1
ATOM 4500 C CA . ILE B 1 66 ? -2.312 -12.43 -25.203 1 94.06 66 ILE B CA 1
ATOM 4501 C C . ILE B 1 66 ? -3.568 -12.953 -25.906 1 94.06 66 ILE B C 1
ATOM 4503 O O . ILE B 1 66 ? -4.578 -13.227 -25.25 1 94.06 66 ILE B O 1
ATOM 4507 N N . PRO B 1 67 ? -3.5 -13.289 -27.219 1 93.19 67 PRO B N 1
ATOM 4508 C CA . PRO B 1 67 ? -4.738 -13.773 -27.828 1 93.19 67 PRO B CA 1
ATOM 4509 C C . PRO B 1 67 ? -5.16 -15.141 -27.281 1 93.19 67 PRO B C 1
ATOM 4511 O O . PRO B 1 67 ? -6.359 -15.422 -27.188 1 93.19 67 PRO B O 1
ATOM 4514 N N . ILE B 1 68 ? -4.289 -15.969 -26.906 1 90.38 68 ILE B N 1
ATOM 4515 C CA . ILE B 1 68 ? -4.594 -17.328 -26.453 1 90.38 68 ILE B CA 1
ATOM 4516 C C . ILE B 1 68 ? -5.297 -17.266 -25.109 1 90.38 68 ILE B C 1
ATOM 4518 O O . ILE B 1 68 ? -6.293 -17.953 -24.891 1 90.38 68 ILE B O 1
ATOM 4522 N N . LEU B 1 69 ? -4.805 -16.469 -24.219 1 89.5 69 LEU B N 1
ATOM 4523 C CA . LEU B 1 69 ? -5.398 -16.359 -22.891 1 89.5 69 LEU B CA 1
ATOM 4524 C C . LEU B 1 69 ? -6.801 -15.766 -22.969 1 89.5 69 LEU B C 1
ATOM 4526 O O . LEU B 1 69 ? -7.715 -16.234 -22.281 1 89.5 69 LEU B O 1
ATOM 4530 N N . TYR B 1 70 ? -6.938 -14.742 -23.797 1 93.12 70 TYR B N 1
ATOM 4531 C CA . TYR B 1 70 ? -8.25 -14.125 -23.875 1 93.12 70 TYR B CA 1
ATOM 4532 C C . TYR B 1 70 ? -9.227 -15.023 -24.641 1 93.12 70 TYR B C 1
ATOM 4534 O O . TYR B 1 70 ? -10.438 -14.992 -24.375 1 93.12 70 TYR B O 1
ATOM 4542 N N . LYS B 1 71 ? -8.688 -15.844 -25.594 1 92.25 71 LYS B N 1
ATOM 4543 C CA . LYS B 1 71 ? -9.531 -16.875 -26.188 1 92.25 71 LYS B CA 1
ATOM 4544 C C . LYS B 1 71 ? -10.031 -17.844 -25.141 1 92.25 71 LYS B C 1
ATOM 4546 O O . LYS B 1 71 ? -11.195 -18.281 -25.172 1 92.25 71 LYS B O 1
ATOM 4551 N N . PHE B 1 72 ? -9.188 -18.219 -24.266 1 89.94 72 PHE B N 1
ATOM 4552 C CA . PHE B 1 72 ? -9.57 -19.062 -23.141 1 89.94 72 PHE B CA 1
ATOM 4553 C C . PHE B 1 72 ? -10.703 -18.422 -22.344 1 89.94 72 PHE B C 1
ATOM 4555 O O . PHE B 1 72 ? -11.664 -19.094 -21.969 1 89.94 72 PHE B O 1
ATOM 4562 N N . GLY B 1 73 ? -10.539 -17.141 -22.062 1 92.44 73 GLY B N 1
ATOM 4563 C CA . GLY B 1 73 ? -11.57 -16.406 -21.328 1 92.44 73 GLY B CA 1
ATOM 4564 C C . GLY B 1 73 ? -12.906 -16.391 -22.062 1 92.44 73 GLY B C 1
ATOM 4565 O O . GLY B 1 73 ? -13.953 -16.594 -21.438 1 92.44 73 GLY B O 1
ATOM 4566 N N . ILE B 1 74 ? -12.844 -16.188 -23.344 1 94.88 74 ILE B N 1
ATOM 4567 C CA . ILE B 1 74 ? -14.055 -16.141 -24.156 1 94.88 74 ILE B CA 1
ATOM 4568 C C . ILE B 1 74 ? -14.742 -17.5 -24.141 1 94.88 74 ILE B C 1
ATOM 4570 O O . ILE B 1 74 ? -15.961 -17.594 -23.953 1 94.88 74 ILE B O 1
ATOM 4574 N N . LYS B 1 75 ? -13.984 -18.547 -24.312 1 93.19 75 LYS B N 1
ATOM 4575 C CA . LYS B 1 75 ? -14.547 -19.891 -24.297 1 93.19 75 LYS B CA 1
ATOM 4576 C C . LYS B 1 75 ? -15.164 -20.219 -22.938 1 93.19 75 LYS B C 1
ATOM 4578 O O . LYS B 1 75 ? -16.234 -20.812 -22.859 1 93.19 75 LYS B O 1
ATOM 4583 N N . THR B 1 76 ? -14.5 -19.812 -21.922 1 93.06 76 THR B N 1
ATOM 4584 C CA . THR B 1 76 ? -15.039 -20.016 -20.578 1 93.06 76 THR B CA 1
ATOM 4585 C C . THR B 1 76 ? -16.391 -19.328 -20.422 1 93.06 76 THR B C 1
ATOM 4587 O O . THR B 1 76 ? -17.328 -19.906 -19.891 1 93.06 76 THR B O 1
ATOM 4590 N N . ALA B 1 77 ? -16.469 -18.078 -20.875 1 95 77 ALA B N 1
ATOM 4591 C CA . ALA B 1 77 ? -17.719 -17.328 -20.812 1 95 77 ALA B CA 1
ATOM 4592 C C . ALA B 1 77 ? -18.812 -18.047 -21.594 1 95 77 ALA B C 1
ATOM 4594 O O . ALA B 1 77 ? -19.938 -18.188 -21.094 1 95 77 ALA B O 1
ATOM 4595 N N . GLU B 1 78 ? -18.469 -18.5 -22.766 1 94.94 78 GLU B N 1
ATOM 4596 C CA . GLU B 1 78 ? -19.438 -19.188 -23.609 1 94.94 78 GLU B CA 1
ATOM 4597 C C . GLU B 1 78 ? -19.984 -20.453 -22.922 1 94.94 78 GLU B C 1
ATOM 4599 O O . GLU B 1 78 ? -21.188 -20.688 -22.906 1 94.94 78 GLU B O 1
ATOM 4604 N N . PHE B 1 79 ? -19.125 -21.141 -22.281 1 93.75 79 PHE B N 1
ATOM 4605 C CA . PHE B 1 79 ? -19.516 -22.438 -21.719 1 93.75 79 PHE B CA 1
ATOM 4606 C C . PHE B 1 79 ? -20.219 -22.234 -20.375 1 93.75 79 PHE B C 1
ATOM 4608 O O . PHE B 1 79 ? -21.062 -23.047 -19.984 1 93.75 79 PHE B O 1
ATOM 4615 N N . ILE B 1 80 ? -19.891 -21.188 -19.703 1 94.69 80 ILE B N 1
ATOM 4616 C CA . ILE B 1 80 ? -20.625 -20.844 -18.484 1 94.69 80 ILE B CA 1
ATOM 4617 C C . ILE B 1 80 ? -22.109 -20.625 -18.828 1 94.69 80 ILE B C 1
ATOM 4619 O O . ILE B 1 80 ? -22.984 -21.016 -18.062 1 94.69 80 ILE B O 1
ATOM 4623 N N . THR B 1 81 ? -22.375 -20.031 -19.984 1 95.06 81 THR B N 1
ATOM 4624 C CA . THR B 1 81 ? -23.75 -19.734 -20.359 1 95.06 81 THR B CA 1
ATOM 4625 C C . THR B 1 81 ? -24.531 -21.016 -20.656 1 95.06 81 THR B C 1
ATOM 4627 O O . THR B 1 81 ? -25.766 -21.016 -20.703 1 95.06 81 THR B O 1
ATOM 4630 N N . LEU B 1 82 ? -23.828 -22.094 -20.812 1 93.94 82 LEU B N 1
ATOM 4631 C CA . LEU B 1 82 ? -24.453 -23.375 -21.078 1 93.94 82 LEU B CA 1
ATOM 4632 C C . LEU B 1 82 ? -24.75 -24.125 -19.781 1 93.94 82 LEU B C 1
ATOM 4634 O O . LEU B 1 82 ? -25.422 -25.156 -19.781 1 93.94 82 LEU B O 1
ATOM 4638 N N . SER B 1 83 ? -24.297 -23.625 -18.703 1 94.06 83 SER B N 1
ATOM 4639 C CA . SER B 1 83 ? -24.422 -24.297 -17.406 1 94.06 83 SER B CA 1
ATOM 4640 C C . SER B 1 83 ? -25.781 -24.031 -16.797 1 94.06 83 SER B C 1
ATOM 4642 O O . SER B 1 83 ? -26.328 -22.938 -16.875 1 94.06 83 SER B O 1
ATOM 4644 N N . LYS B 1 84 ? -26.359 -25.031 -16.172 1 95.62 84 LYS B N 1
ATOM 4645 C CA . LYS B 1 84 ? -27.594 -24.875 -15.406 1 95.62 84 LYS B CA 1
ATOM 4646 C C . LYS B 1 84 ? -27.375 -24.031 -14.164 1 95.62 84 LYS B C 1
ATOM 4648 O O . LYS B 1 84 ? -28.297 -23.391 -13.664 1 95.62 84 LYS B O 1
ATOM 4653 N N . GLY B 1 85 ? -26.172 -24.094 -13.688 1 95.62 85 GLY B N 1
ATOM 4654 C CA . GLY B 1 85 ? -25.844 -23.312 -12.508 1 95.62 85 GLY B CA 1
ATOM 4655 C C . GLY B 1 85 ? -26.047 -21.828 -12.703 1 95.62 85 GLY B C 1
ATOM 4656 O O . GLY B 1 85 ? -26.531 -21.141 -11.805 1 95.62 85 GLY B O 1
ATOM 4657 N N . LEU B 1 86 ? -25.703 -21.312 -13.906 1 96.38 86 LEU B N 1
ATOM 4658 C CA . LEU B 1 86 ? -25.922 -19.906 -14.211 1 96.38 86 LEU B CA 1
ATOM 4659 C C . LEU B 1 86 ? -27.406 -19.562 -14.117 1 96.38 86 LEU B C 1
ATOM 4661 O O . LEU B 1 86 ? -27.781 -18.562 -13.492 1 96.38 86 LEU B O 1
ATOM 4665 N N . GLN B 1 87 ? -28.203 -20.422 -14.695 1 96.25 87 GLN B N 1
ATOM 4666 C CA . GLN B 1 87 ? -29.656 -20.188 -14.711 1 96.25 87 GLN B CA 1
ATOM 4667 C C . GLN B 1 87 ? -30.234 -20.266 -13.297 1 96.25 87 GLN B C 1
ATOM 4669 O O . GLN B 1 87 ? -31.141 -19.516 -12.953 1 96.25 87 GLN B O 1
ATOM 4674 N N . GLN B 1 88 ? -29.703 -21.203 -12.586 1 97.25 88 GLN B N 1
ATOM 4675 C CA . GLN B 1 88 ? -30.172 -21.375 -11.211 1 97.25 88 GLN B CA 1
ATOM 4676 C C . GLN B 1 88 ? -30.047 -20.062 -10.43 1 97.25 88 GLN B C 1
ATOM 4678 O O . GLN B 1 88 ? -30.984 -19.656 -9.742 1 97.25 88 GLN B O 1
ATOM 4683 N N . LEU B 1 89 ? -28.922 -19.438 -10.477 1 96.94 89 LEU B N 1
ATOM 4684 C CA . LEU B 1 89 ? -28.734 -18.188 -9.75 1 96.94 89 LEU B CA 1
ATOM 4685 C C . LEU B 1 89 ? -29.531 -17.062 -10.383 1 96.94 89 LEU B C 1
ATOM 4687 O O . LEU B 1 89 ? -30.062 -16.188 -9.68 1 96.94 89 LEU B O 1
ATOM 4691 N N . LEU B 1 90 ? -29.688 -17.078 -11.695 1 96.31 90 LEU B N 1
ATOM 4692 C CA . LEU B 1 90 ? -30.484 -16.078 -12.391 1 96.31 90 LEU B CA 1
ATOM 4693 C C . LEU B 1 90 ? -31.938 -16.156 -11.969 1 96.31 90 LEU B C 1
ATOM 4695 O O . LEU B 1 90 ? -32.656 -15.156 -12.008 1 96.31 90 LEU B O 1
ATOM 4699 N N . ASP B 1 91 ? -32.375 -17.281 -11.57 1 96.81 91 ASP B N 1
ATOM 4700 C CA . ASP B 1 91 ? -33.781 -17.516 -11.234 1 96.81 91 ASP B CA 1
ATOM 4701 C C . ASP B 1 91 ? -34.062 -17.078 -9.805 1 96.81 91 ASP B C 1
ATOM 4703 O O . ASP B 1 91 ? -35.219 -17.094 -9.375 1 96.81 91 ASP B O 1
ATOM 4707 N N . TYR B 1 92 ? -33.031 -16.734 -9.047 1 96.5 92 TYR B N 1
ATOM 4708 C CA . TYR B 1 92 ? -33.312 -16.188 -7.723 1 96.5 92 TYR B CA 1
ATOM 4709 C C . TYR B 1 92 ? -34.312 -15.039 -7.809 1 96.5 92 TYR B C 1
ATOM 4711 O O . TYR B 1 92 ? -34.344 -14.32 -8.812 1 96.5 92 TYR B O 1
ATOM 4719 N N . PRO B 1 93 ? -35.062 -14.836 -6.742 1 95 93 PRO B N 1
ATOM 4720 C CA . PRO B 1 93 ? -36 -13.727 -6.758 1 95 93 PRO B CA 1
ATOM 4721 C C . PRO B 1 93 ? -35.344 -12.375 -6.945 1 95 93 PRO B C 1
ATOM 4723 O O . PRO B 1 93 ? -34.25 -12.148 -6.422 1 95 93 PRO B O 1
ATOM 4726 N N . ASP B 1 94 ? -36.031 -11.5 -7.613 1 86.31 94 ASP B N 1
ATOM 4727 C CA . ASP B 1 94 ? -35.438 -10.188 -7.941 1 86.31 94 ASP B CA 1
ATOM 4728 C C . ASP B 1 94 ? -35.219 -9.367 -6.676 1 86.31 94 ASP B C 1
ATOM 4730 O O . ASP B 1 94 ? -34.406 -8.445 -6.676 1 86.31 94 ASP B O 1
ATOM 4734 N N . ASP B 1 95 ? -35.906 -9.742 -5.68 1 92.12 95 ASP B N 1
ATOM 4735 C CA . ASP B 1 95 ? -35.781 -8.961 -4.453 1 92.12 95 ASP B CA 1
ATOM 4736 C C . ASP B 1 95 ? -34.781 -9.602 -3.5 1 92.12 95 ASP B C 1
ATOM 4738 O O . ASP B 1 95 ? -34.562 -9.109 -2.387 1 92.12 95 ASP B O 1
ATOM 4742 N N . PHE B 1 96 ? -34.25 -10.695 -3.998 1 95.19 96 PHE B N 1
ATOM 4743 C CA . PHE B 1 96 ? -33.188 -11.297 -3.193 1 95.19 96 PHE B CA 1
ATOM 4744 C C . PHE B 1 96 ? -32 -10.344 -3.055 1 95.19 96 PHE B C 1
ATOM 4746 O O . PHE B 1 96 ? -31.625 -9.672 -4.016 1 95.19 96 PHE B O 1
ATOM 4753 N N . LYS B 1 97 ? -31.453 -10.273 -1.851 1 95.06 97 LYS B N 1
ATOM 4754 C CA . LYS B 1 97 ? -30.391 -9.297 -1.591 1 95.06 97 LYS B CA 1
ATOM 4755 C C . LYS B 1 97 ? -29.125 -9.977 -1.072 1 95.06 97 LYS B C 1
ATOM 4757 O O . LYS B 1 97 ? -29.203 -10.82 -0.178 1 95.06 97 LYS B O 1
ATOM 4762 N N . PHE B 1 98 ? -28.031 -9.641 -1.704 1 97.25 98 PHE B N 1
ATOM 4763 C CA . PHE B 1 98 ? -26.719 -9.953 -1.158 1 97.25 98 PHE B CA 1
ATOM 4764 C C . PHE B 1 98 ? -26.109 -8.742 -0.474 1 97.25 98 PHE B C 1
ATOM 4766 O O . PHE B 1 98 ? -26.281 -7.609 -0.942 1 97.25 98 PHE B O 1
ATOM 4773 N N . ASP B 1 99 ? -25.438 -8.977 0.63 1 97.62 99 ASP B N 1
ATOM 4774 C CA . ASP B 1 99 ? -24.75 -7.887 1.308 1 97.62 99 ASP B CA 1
ATOM 4775 C C . ASP B 1 99 ? -23.453 -7.52 0.584 1 97.62 99 ASP B C 1
ATOM 4777 O O . ASP B 1 99 ? -23 -6.371 0.64 1 97.62 99 ASP B O 1
ATOM 4781 N N . VAL B 1 100 ? -22.828 -8.523 -0.039 1 98.12 100 VAL B N 1
ATOM 4782 C CA . VAL B 1 100 ? -21.562 -8.336 -0.744 1 98.12 100 VAL B CA 1
ATOM 4783 C C . VAL B 1 100 ? -21.422 -9.383 -1.846 1 98.12 100 VAL B C 1
ATOM 4785 O O . VAL B 1 100 ? -21.891 -10.516 -1.697 1 98.12 100 VAL B O 1
ATOM 4788 N N . ILE B 1 101 ? -20.891 -8.992 -2.947 1 97.94 101 ILE B N 1
ATOM 4789 C CA . ILE B 1 101 ? -20.5 -9.914 -4.004 1 97.94 101 ILE B CA 1
ATOM 4790 C C . ILE B 1 101 ? -18.984 -10.016 -4.07 1 97.94 101 ILE B C 1
ATOM 4792 O O . ILE B 1 101 ? -18.297 -8.992 -4.129 1 97.94 101 ILE B O 1
ATOM 4796 N N . ILE B 1 102 ? -18.438 -11.219 -3.979 1 97.75 102 ILE B N 1
ATOM 4797 C CA . ILE B 1 102 ? -17.031 -11.492 -4.211 1 97.75 102 ILE B CA 1
ATOM 4798 C C . ILE B 1 102 ? -16.844 -12.078 -5.605 1 97.75 102 ILE B C 1
ATOM 4800 O O . ILE B 1 102 ? -17.359 -13.156 -5.91 1 97.75 102 ILE B O 1
ATOM 4804 N N . ASN B 1 103 ? -16.125 -11.367 -6.422 1 96.88 103 ASN B N 1
ATOM 4805 C CA . ASN B 1 103 ? -15.977 -11.75 -7.82 1 96.88 103 ASN B CA 1
ATOM 4806 C C . ASN B 1 103 ? -14.531 -12.109 -8.156 1 96.88 103 ASN B C 1
ATOM 4808 O O . ASN B 1 103 ? -13.625 -11.297 -7.965 1 96.88 103 ASN B O 1
ATOM 4812 N N . ASP B 1 104 ? -14.32 -13.336 -8.609 1 95.69 104 ASP B N 1
ATOM 4813 C CA . ASP B 1 104 ? -13.016 -13.68 -9.164 1 95.69 104 ASP B CA 1
ATOM 4814 C C . ASP B 1 104 ? -12.82 -13.039 -10.539 1 95.69 104 ASP B C 1
ATOM 4816 O O . ASP B 1 104 ? -13.484 -13.406 -11.508 1 95.69 104 ASP B O 1
ATOM 4820 N N . TYR B 1 105 ? -11.867 -12.125 -10.609 1 94.5 105 TYR B N 1
ATOM 4821 C CA . TYR B 1 105 ? -11.695 -11.391 -11.859 1 94.5 105 TYR B CA 1
ATOM 4822 C C . TYR B 1 105 ? -10.438 -11.844 -12.594 1 94.5 105 TYR B C 1
ATOM 4824 O O . TYR B 1 105 ? -9.898 -11.109 -13.422 1 94.5 105 TYR B O 1
ATOM 4832 N N . THR B 1 106 ? -9.945 -13.008 -12.344 1 92.19 106 THR B N 1
ATOM 4833 C CA . THR B 1 106 ? -8.703 -13.516 -12.914 1 92.19 106 THR B CA 1
ATOM 4834 C C . THR B 1 106 ? -8.719 -13.391 -14.438 1 92.19 106 THR B C 1
ATOM 4836 O O . THR B 1 106 ? -7.723 -13.008 -15.047 1 92.19 106 THR B O 1
ATOM 4839 N N . MET B 1 107 ? -9.867 -13.703 -15.062 1 89.56 107 MET B N 1
ATOM 4840 C CA . MET B 1 107 ? -9.938 -13.672 -16.516 1 89.56 107 MET B CA 1
ATOM 4841 C C . MET B 1 107 ? -10.961 -12.641 -16.984 1 89.56 107 MET B C 1
ATOM 4843 O O . MET B 1 107 ? -11.352 -12.633 -18.156 1 89.56 107 MET B O 1
ATOM 4847 N N . GLY B 1 108 ? -11.406 -11.875 -16.047 1 88.69 108 GLY B N 1
ATOM 4848 C CA . GLY B 1 108 ? -12.312 -10.812 -16.469 1 88.69 108 GLY B CA 1
ATOM 4849 C C . GLY B 1 108 ? -13.641 -10.852 -15.734 1 88.69 108 GLY B C 1
ATOM 4850 O O . GLY B 1 108 ? -13.828 -11.648 -14.812 1 88.69 108 GLY B O 1
ATOM 4851 N N . PRO B 1 109 ? -14.508 -9.992 -16.109 1 90.25 109 PRO B N 1
ATOM 4852 C CA . PRO B 1 109 ? -15.734 -9.75 -15.352 1 90.25 109 PRO B CA 1
ATOM 4853 C C . PRO B 1 109 ? -16.922 -10.555 -15.875 1 90.25 109 PRO B C 1
ATOM 4855 O O . PRO B 1 109 ? -18.047 -10.039 -15.945 1 90.25 109 PRO B O 1
ATOM 4858 N N . TYR B 1 110 ? -16.828 -11.938 -16.031 1 90.38 110 TYR B N 1
ATOM 4859 C CA . TYR B 1 110 ? -17.797 -12.797 -16.688 1 90.38 110 TYR B CA 1
ATOM 4860 C C . TYR B 1 110 ? -19.156 -12.68 -16.016 1 90.38 110 TYR B C 1
ATOM 4862 O O . TYR B 1 110 ? -20.188 -12.648 -16.688 1 90.38 110 TYR B O 1
ATOM 4870 N N . LEU B 1 111 ? -19.109 -12.609 -14.781 1 94.38 111 LEU B N 1
ATOM 4871 C CA . LEU B 1 111 ? -20.328 -12.875 -14.008 1 94.38 111 LEU B CA 1
ATOM 4872 C C . LEU B 1 111 ? -20.797 -11.609 -13.305 1 94.38 111 LEU B C 1
ATOM 4874 O O . LEU B 1 111 ? -21.703 -11.672 -12.453 1 94.38 111 LEU B O 1
ATOM 4878 N N . LEU B 1 112 ? -20.281 -10.422 -13.703 1 97.25 112 LEU B N 1
ATOM 4879 C CA . LEU B 1 112 ? -20.594 -9.188 -12.984 1 97.25 112 LEU B CA 1
ATOM 4880 C C . LEU B 1 112 ? -21.984 -8.688 -13.352 1 97.25 112 LEU B C 1
ATOM 4882 O O . LEU B 1 112 ? -22.5 -7.746 -12.742 1 97.25 112 LEU B O 1
ATOM 4886 N N . GLY B 1 113 ? -22.656 -9.375 -14.375 1 97.44 113 GLY B N 1
ATOM 4887 C CA . GLY B 1 113 ? -24.062 -9.102 -14.594 1 97.44 113 GLY B CA 1
ATOM 4888 C C . GLY B 1 113 ? -24.906 -9.312 -13.352 1 97.44 113 GLY B C 1
ATOM 4889 O O . GLY B 1 113 ? -25.953 -8.664 -13.195 1 97.44 113 GLY B O 1
ATOM 4890 N N . PHE B 1 114 ? -24.469 -10.141 -12.469 1 97.5 114 PHE B N 1
ATOM 4891 C CA . PHE B 1 114 ? -25.188 -10.422 -11.242 1 97.5 114 PHE B CA 1
ATOM 4892 C C . PHE B 1 114 ? -25.219 -9.195 -10.328 1 97.5 114 PHE B C 1
ATOM 4894 O O . PHE B 1 114 ? -26.078 -9.078 -9.461 1 97.5 114 PHE B O 1
ATOM 4901 N N . VAL B 1 115 ? -24.203 -8.289 -10.484 1 97.69 115 VAL B N 1
ATOM 4902 C CA . VAL B 1 115 ? -24.234 -7.031 -9.734 1 97.69 115 VAL B CA 1
ATOM 4903 C C . VAL B 1 115 ? -25.484 -6.234 -10.125 1 97.69 115 VAL B C 1
ATOM 4905 O O . VAL B 1 115 ? -26.156 -5.664 -9.258 1 97.69 115 VAL B O 1
ATOM 4908 N N . HIS B 1 116 ? -25.75 -6.258 -11.391 1 96.44 116 HIS B N 1
ATOM 4909 C CA . HIS B 1 116 ? -26.953 -5.605 -11.914 1 96.44 116 HIS B CA 1
ATOM 4910 C C . HIS B 1 116 ? -28.219 -6.332 -11.477 1 96.44 116 HIS B C 1
ATOM 4912 O O . HIS B 1 116 ? -29.172 -5.703 -11.008 1 96.44 116 HIS B O 1
ATOM 4918 N N . LYS B 1 117 ? -28.188 -7.629 -11.57 1 96.81 117 LYS B N 1
ATOM 4919 C CA . LYS B 1 117 ? -29.344 -8.469 -11.242 1 96.81 117 LYS B CA 1
ATOM 4920 C C . LYS B 1 117 ? -29.75 -8.289 -9.781 1 96.81 117 LYS B C 1
ATOM 4922 O O . LYS B 1 117 ? -30.938 -8.273 -9.453 1 96.81 117 LYS B O 1
ATOM 4927 N N . PHE B 1 118 ? -28.812 -8.172 -8.922 1 97.25 118 PHE B N 1
ATOM 4928 C CA . PHE B 1 118 ? -29.094 -8.18 -7.492 1 97.25 118 PHE B CA 1
ATOM 4929 C C . PHE B 1 118 ? -29.016 -6.77 -6.914 1 97.25 118 PHE B C 1
ATOM 4931 O O . PHE B 1 118 ? -28.625 -6.59 -5.762 1 97.25 118 PHE B O 1
ATOM 4938 N N . ASN B 1 119 ? -29.188 -5.738 -7.691 1 96.19 119 ASN B N 1
ATOM 4939 C CA . ASN B 1 119 ? -29.406 -4.348 -7.309 1 96.19 119 ASN B CA 1
ATOM 4940 C C . ASN B 1 119 ? -28.156 -3.734 -6.691 1 96.19 119 ASN B C 1
ATOM 4942 O O . ASN B 1 119 ? -28.219 -3.096 -5.641 1 96.19 119 ASN B O 1
ATOM 4946 N N . TYR B 1 120 ? -27.031 -4.016 -7.133 1 96.94 120 TYR B N 1
ATOM 4947 C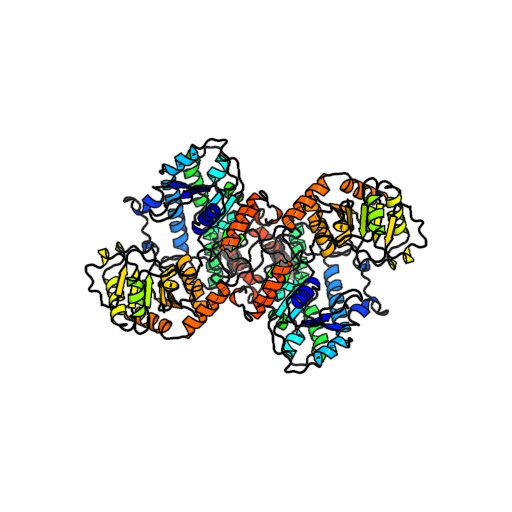 CA . TYR B 1 120 ? -25.75 -3.334 -6.992 1 96.94 120 TYR B CA 1
ATOM 4948 C C . TYR B 1 120 ? -25.266 -3.395 -5.551 1 96.94 120 TYR B C 1
ATOM 4950 O O . TYR B 1 120 ? -24.891 -2.371 -4.969 1 96.94 120 TYR B O 1
ATOM 4958 N N . PRO B 1 121 ? -25.172 -4.613 -5 1 97.69 121 PRO B N 1
ATOM 4959 C CA . PRO B 1 121 ? -24.438 -4.707 -3.738 1 97.69 121 PRO B CA 1
ATOM 4960 C C . PRO B 1 121 ? -22.953 -4.367 -3.891 1 97.69 121 PRO B C 1
ATOM 4962 O O . PRO B 1 121 ? -22.438 -4.352 -5.008 1 97.69 121 PRO B O 1
ATOM 4965 N N . PRO B 1 122 ? -22.266 -3.982 -2.785 1 98.06 122 PRO B N 1
ATOM 4966 C CA . PRO B 1 122 ? -20.828 -3.744 -2.887 1 98.06 122 PRO B CA 1
ATOM 4967 C C . PRO B 1 122 ? -20.078 -4.949 -3.438 1 98.06 122 PRO B C 1
ATOM 4969 O O . PRO B 1 122 ? -20.422 -6.094 -3.137 1 98.06 122 PRO B O 1
ATOM 4972 N N . VAL B 1 123 ? -19.062 -4.672 -4.234 1 98.19 123 VAL B N 1
ATOM 4973 C CA . VAL B 1 123 ? -18.328 -5.73 -4.93 1 98.19 123 VAL B CA 1
ATOM 4974 C C . VAL B 1 123 ? -16.875 -5.754 -4.457 1 98.19 123 VAL B C 1
ATOM 4976 O O . VAL B 1 123 ? -16.219 -4.711 -4.395 1 98.19 123 VAL B O 1
ATOM 4979 N N . ILE B 1 124 ? -16.422 -6.867 -4.102 1 97.88 124 ILE B N 1
ATOM 4980 C CA . ILE B 1 124 ? -15 -7.113 -3.85 1 97.88 124 ILE B CA 1
ATOM 4981 C C . ILE B 1 124 ? -14.445 -8.062 -4.91 1 97.88 124 ILE B C 1
ATOM 4983 O O . ILE B 1 124 ? -15.109 -9.031 -5.297 1 97.88 124 ILE B O 1
ATOM 4987 N N . GLY B 1 125 ? -13.328 -7.637 -5.488 1 96.81 125 GLY B N 1
ATOM 4988 C CA . GLY B 1 125 ? -12.633 -8.508 -6.426 1 96.81 125 GLY B CA 1
ATOM 4989 C C . GLY B 1 125 ? -11.562 -9.352 -5.773 1 96.81 125 GLY B C 1
ATOM 4990 O O . GLY B 1 125 ? -10.906 -8.914 -4.824 1 96.81 125 GLY B O 1
ATOM 4991 N N . ILE B 1 126 ? -11.398 -10.57 -6.293 1 96.75 126 ILE B N 1
ATOM 4992 C CA . ILE B 1 126 ? -10.328 -11.438 -5.82 1 96.75 126 ILE B CA 1
ATOM 4993 C C . ILE B 1 126 ? -9.68 -12.148 -7.004 1 96.75 126 ILE B C 1
ATOM 4995 O O . ILE B 1 126 ? -10.328 -12.383 -8.023 1 96.75 126 ILE B O 1
ATOM 4999 N N . THR B 1 127 ? -8.43 -12.359 -6.918 1 94.56 127 THR B N 1
ATOM 5000 C CA . THR B 1 127 ? -7.738 -13.141 -7.934 1 94.56 127 THR B CA 1
ATOM 5001 C C . THR B 1 127 ? -6.703 -14.062 -7.293 1 94.56 127 THR B C 1
ATOM 5003 O O . THR B 1 127 ? -6.043 -13.688 -6.32 1 94.56 127 THR B O 1
ATOM 5006 N N . ALA B 1 128 ? -6.66 -15.266 -7.781 1 88.56 128 ALA B N 1
ATOM 5007 C CA . ALA B 1 128 ? -5.633 -16.203 -7.344 1 88.56 128 ALA B CA 1
ATOM 5008 C C . ALA B 1 128 ? -4.309 -15.938 -8.055 1 88.56 128 ALA B C 1
ATOM 5010 O O . ALA B 1 128 ? -3.287 -16.547 -7.727 1 88.56 128 ALA B O 1
ATOM 5011 N N . PHE B 1 129 ? -4.336 -15.031 -8.977 1 87.81 129 PHE B N 1
ATOM 5012 C CA . PHE B 1 129 ? -3.188 -14.648 -9.789 1 87.81 129 PHE B CA 1
ATOM 5013 C C . PHE B 1 129 ? -2.516 -13.398 -9.234 1 87.81 129 PHE B C 1
ATOM 5015 O O . PHE B 1 129 ? -2.928 -12.875 -8.195 1 87.81 129 PHE B O 1
ATOM 5022 N N . HIS B 1 130 ? -1.443 -13.062 -9.867 1 89.5 130 HIS B N 1
ATOM 5023 C CA . HIS B 1 130 ? -0.763 -11.82 -9.523 1 89.5 130 HIS B CA 1
ATOM 5024 C C . HIS B 1 130 ? -1.612 -10.609 -9.883 1 89.5 130 HIS B C 1
ATOM 5026 O O . HIS B 1 130 ? -2.779 -10.75 -10.25 1 89.5 130 HIS B O 1
ATOM 5032 N N . ASN B 1 131 ? -1.121 -9.445 -9.625 1 89.94 131 ASN B N 1
ATOM 5033 C CA . ASN B 1 131 ? -1.759 -8.203 -10.047 1 89.94 131 ASN B CA 1
ATOM 5034 C C . ASN B 1 131 ? -1.686 -8.016 -11.562 1 89.94 131 ASN B C 1
ATOM 5036 O O . ASN B 1 131 ? -0.795 -7.328 -12.062 1 89.94 131 ASN B O 1
ATOM 5040 N N . LYS B 1 132 ? -2.641 -8.523 -12.273 1 87.94 132 LYS B N 1
ATOM 5041 C CA . LYS B 1 132 ? -2.619 -8.516 -13.727 1 87.94 132 LYS B CA 1
ATOM 5042 C C . LYS B 1 132 ? -2.994 -7.137 -14.273 1 87.94 132 LYS B C 1
ATOM 5044 O O . LYS B 1 132 ? -3.693 -6.367 -13.609 1 87.94 132 LYS B O 1
ATOM 5049 N N . PRO B 1 133 ? -2.646 -6.926 -15.547 1 86.56 133 PRO B N 1
ATOM 5050 C CA . PRO B 1 133 ? -2.928 -5.629 -16.156 1 86.56 133 PRO B CA 1
ATOM 5051 C C . PRO B 1 133 ? -4.422 -5.312 -16.219 1 86.56 133 PRO B C 1
ATOM 5053 O O . PRO B 1 133 ? -4.805 -4.141 -16.266 1 86.56 133 PRO B O 1
ATOM 5056 N N . LEU B 1 134 ? -5.199 -6.328 -16.188 1 88.38 134 LEU B N 1
ATOM 5057 C CA . LEU B 1 134 ? -6.645 -6.129 -16.266 1 88.38 134 LEU B CA 1
ATOM 5058 C C . LEU B 1 134 ? -7.133 -5.262 -15.102 1 88.38 134 LEU B C 1
ATOM 5060 O O . LEU B 1 134 ? -8.133 -4.555 -15.234 1 88.38 134 LEU B O 1
ATOM 5064 N N . VAL B 1 135 ? -6.414 -5.242 -14.016 1 89 135 VAL B N 1
ATOM 5065 C CA . VAL B 1 135 ? -6.805 -4.488 -12.828 1 89 135 VAL B CA 1
ATOM 5066 C C . VAL B 1 135 ? -6.793 -2.992 -13.133 1 89 135 VAL B C 1
ATOM 5068 O O . VAL B 1 135 ? -7.566 -2.229 -12.555 1 89 135 VAL B O 1
ATOM 5071 N N . LEU B 1 136 ? -5.996 -2.602 -14.023 1 83.75 136 LEU B N 1
ATOM 5072 C CA . LEU B 1 136 ? -5.883 -1.204 -14.422 1 83.75 136 LEU B CA 1
ATOM 5073 C C . LEU B 1 136 ? -7.219 -0.673 -14.93 1 83.75 136 LEU B C 1
ATOM 5075 O O . LEU B 1 136 ? -7.484 0.528 -14.852 1 83.75 136 LEU B O 1
ATOM 5079 N N . ASP B 1 137 ? -8.008 -1.565 -15.383 1 86.88 137 ASP B N 1
ATOM 5080 C CA . ASP B 1 137 ? -9.234 -1.133 -16.047 1 86.88 137 ASP B CA 1
ATOM 5081 C C . ASP B 1 137 ? -10.305 -0.766 -15.016 1 86.88 137 ASP B C 1
ATOM 5083 O O . ASP B 1 137 ? -11.266 -0.069 -15.344 1 86.88 137 ASP B O 1
ATOM 5087 N N . PHE B 1 138 ? -10.102 -1.228 -13.766 1 89.44 138 PHE B N 1
ATOM 5088 C CA . PHE B 1 138 ? -11.258 -0.98 -12.914 1 89.44 138 PHE B CA 1
ATOM 5089 C C . PHE B 1 138 ? -10.82 -0.562 -11.516 1 89.44 138 PHE B C 1
ATOM 5091 O O . PHE B 1 138 ? -11.633 -0.092 -10.719 1 89.44 138 PHE B O 1
ATOM 5098 N N . MET B 1 139 ? -9.562 -0.674 -11.062 1 87.75 139 MET B N 1
ATOM 5099 C CA . MET B 1 139 ? -9.141 -0.32 -9.711 1 87.75 139 MET B CA 1
ATOM 5100 C C . MET B 1 139 ? -8.297 0.95 -9.727 1 87.75 139 MET B C 1
ATOM 5102 O O . MET B 1 139 ? -7.992 1.51 -8.672 1 87.75 139 MET B O 1
ATOM 5106 N N . SER B 1 140 ? -8.047 1.601 -10.688 1 75.06 140 SER B N 1
ATOM 5107 C CA . SER B 1 140 ? -7.273 2.838 -10.742 1 75.06 140 SER B CA 1
ATOM 5108 C C . SER B 1 140 ? -5.824 2.604 -10.328 1 75.06 140 SER B C 1
ATOM 5110 O O . SER B 1 140 ? -5.223 3.438 -9.648 1 75.06 140 SER B O 1
ATOM 5112 N N . ASN B 1 141 ? -5.332 1.411 -10.562 1 72.88 141 ASN B N 1
ATOM 5113 C CA . ASN B 1 141 ? -3.93 1.108 -10.305 1 72.88 141 ASN B CA 1
ATOM 5114 C C . ASN B 1 141 ? -3.021 1.695 -11.383 1 72.88 141 ASN B C 1
ATOM 5116 O O . ASN B 1 141 ? -3.477 1.993 -12.484 1 72.88 141 ASN B O 1
ATOM 5120 N N . SER B 1 142 ? -1.774 2.182 -10.961 1 74.38 142 SER B N 1
ATOM 5121 C CA . SER B 1 142 ? -0.792 2.586 -11.961 1 74.38 142 SER B CA 1
ATOM 5122 C C . SER B 1 142 ? 0.234 1.485 -12.203 1 74.38 142 SER B C 1
ATOM 5124 O O . SER B 1 142 ? 0.641 0.791 -11.273 1 74.38 142 SER B O 1
ATOM 5126 N N . TYR B 1 143 ? 0.317 1.085 -13.453 1 77.19 143 TYR B N 1
ATOM 5127 C CA . TYR B 1 143 ? 1.365 0.13 -13.789 1 77.19 143 TYR B CA 1
ATOM 5128 C C . TYR B 1 143 ? 2.617 0.846 -14.281 1 77.19 143 TYR B C 1
ATOM 5130 O O . TYR B 1 143 ? 2.527 1.834 -15.016 1 77.19 143 TYR B O 1
ATOM 5138 N N . PHE B 1 144 ? 3.734 0.348 -13.805 1 86.19 144 PHE B N 1
ATOM 5139 C CA . PHE B 1 144 ? 5.047 0.81 -14.242 1 86.19 144 PHE B CA 1
ATOM 5140 C C . PHE B 1 144 ? 5.773 -0.282 -15.023 1 86.19 144 PHE B C 1
ATOM 5142 O O . PHE B 1 144 ? 6.5 -1.087 -14.438 1 86.19 144 PHE B O 1
ATOM 5149 N N . PRO B 1 145 ? 5.617 -0.231 -16.297 1 89.31 145 PRO B N 1
ATOM 5150 C CA . PRO B 1 145 ? 6.258 -1.282 -17.094 1 89.31 145 PRO B CA 1
ATOM 5151 C C . PRO B 1 145 ? 7.77 -1.35 -16.875 1 89.31 145 PRO B C 1
ATOM 5153 O O . PRO B 1 145 ? 8.391 -2.371 -17.188 1 89.31 145 PRO B O 1
ATOM 5156 N N . ALA B 1 146 ? 8.297 -0.253 -16.375 1 90.88 146 ALA B N 1
ATOM 5157 C CA . ALA B 1 146 ? 9.734 -0.23 -16.141 1 90.88 146 ALA B CA 1
ATOM 5158 C C . ALA B 1 146 ? 10.102 -1.034 -14.898 1 90.88 146 ALA B C 1
ATOM 5160 O O . ALA B 1 146 ? 11.266 -1.396 -14.703 1 90.88 146 ALA B O 1
ATOM 5161 N N . LEU B 1 147 ? 9.125 -1.278 -14.094 1 90.12 147 LEU B N 1
ATOM 5162 C CA . LEU B 1 147 ? 9.422 -1.838 -12.781 1 90.12 147 LEU B CA 1
ATOM 5163 C C . LEU B 1 147 ? 8.812 -3.229 -12.633 1 90.12 147 LEU B C 1
ATOM 5165 O O . LEU B 1 147 ? 9.242 -4.008 -11.773 1 90.12 147 LEU B O 1
ATOM 5169 N N . ILE B 1 148 ? 7.82 -3.512 -13.453 1 90.56 148 ILE B N 1
ATOM 5170 C CA . ILE B 1 148 ? 7.074 -4.754 -13.289 1 90.56 148 ILE B CA 1
ATOM 5171 C C . ILE B 1 148 ? 7.039 -5.516 -14.609 1 90.56 148 ILE B C 1
ATOM 5173 O O . ILE B 1 148 ? 6.266 -5.172 -15.508 1 90.56 148 ILE B O 1
ATOM 5177 N N . PRO B 1 149 ? 7.73 -6.578 -14.648 1 92.12 149 PRO B N 1
ATOM 5178 C CA . PRO B 1 149 ? 7.629 -7.383 -15.867 1 92.12 149 PRO B CA 1
ATOM 5179 C C . PRO B 1 149 ? 6.23 -7.953 -16.094 1 92.12 149 PRO B C 1
ATOM 5181 O O . PRO B 1 149 ? 5.566 -8.352 -15.125 1 92.12 149 PRO B O 1
ATOM 5184 N N . TYR B 1 150 ? 5.828 -7.91 -17.344 1 92.06 150 TYR B N 1
ATOM 5185 C CA . TYR B 1 150 ? 4.602 -8.609 -17.703 1 92.06 150 TYR B CA 1
ATOM 5186 C C . TYR B 1 150 ? 4.668 -10.07 -17.297 1 92.06 150 TYR B C 1
ATOM 5188 O O . TYR B 1 150 ? 5.734 -10.695 -17.344 1 92.06 150 TYR B O 1
ATOM 5196 N N . TYR B 1 151 ? 3.58 -10.641 -16.828 1 88.06 151 TYR B N 1
ATOM 5197 C CA . TYR B 1 151 ? 3.559 -11.914 -16.109 1 88.06 151 TYR B CA 1
ATOM 5198 C C . TYR B 1 151 ? 4.09 -13.039 -16.984 1 88.06 151 TYR B C 1
ATOM 5200 O O . TYR B 1 151 ? 4.574 -14.055 -16.469 1 88.06 151 TYR B O 1
ATOM 5208 N N . SER B 1 152 ? 4.055 -12.914 -18.328 1 88.44 152 SER B N 1
ATOM 5209 C CA . SER B 1 152 ? 4.465 -14.008 -19.203 1 88.44 152 SER B CA 1
ATOM 5210 C C . SER B 1 152 ? 5.891 -13.797 -19.719 1 88.44 152 SER B C 1
ATOM 5212 O O . SER B 1 152 ? 6.41 -14.625 -20.469 1 88.44 152 SER B O 1
ATOM 5214 N N . THR B 1 153 ? 6.48 -12.672 -19.25 1 89.5 153 THR B N 1
ATOM 5215 C CA . THR B 1 153 ? 7.855 -12.453 -19.688 1 89.5 153 THR B CA 1
ATOM 5216 C C . THR B 1 153 ? 8.836 -13.172 -18.75 1 89.5 153 THR B C 1
ATOM 5218 O O . THR B 1 153 ? 8.461 -13.625 -17.672 1 89.5 153 THR B O 1
ATOM 5221 N N . LEU B 1 154 ? 10.031 -13.281 -19.25 1 88.75 154 LEU B N 1
ATOM 5222 C CA . LEU B 1 154 ? 11.094 -13.891 -18.453 1 88.75 154 LEU B CA 1
ATOM 5223 C C . LEU B 1 154 ? 12.023 -12.828 -17.875 1 88.75 154 LEU B C 1
ATOM 5225 O O . LEU B 1 154 ? 13.148 -13.125 -17.484 1 88.75 154 LEU B O 1
ATOM 5229 N N . TYR B 1 155 ? 11.508 -11.641 -17.875 1 90.94 155 TYR B N 1
ATOM 5230 C CA . TYR B 1 155 ? 12.336 -10.547 -17.375 1 90.94 155 TYR B CA 1
ATOM 5231 C C . TYR B 1 155 ? 12.32 -10.492 -15.859 1 90.94 155 TYR B C 1
ATOM 5233 O O . TYR B 1 155 ? 11.391 -10.984 -15.219 1 90.94 155 TYR B O 1
ATOM 5241 N N . ASN B 1 156 ? 13.422 -10.008 -15.328 1 89 156 ASN B N 1
ATOM 5242 C CA . ASN B 1 156 ? 13.461 -9.562 -13.938 1 89 156 ASN B CA 1
ATOM 5243 C C . ASN B 1 156 ? 13.266 -8.047 -13.828 1 89 156 ASN B C 1
ATOM 5245 O O . ASN B 1 156 ? 13.352 -7.336 -14.828 1 89 156 ASN B O 1
ATOM 5249 N N . PRO B 1 157 ? 12.93 -7.59 -12.617 1 86.56 157 PRO B N 1
ATOM 5250 C CA . PRO B 1 157 ? 12.633 -6.16 -12.484 1 86.56 157 PRO B CA 1
ATOM 5251 C C . PRO B 1 157 ? 13.82 -5.277 -12.852 1 86.56 157 PRO B C 1
ATOM 5253 O O . PRO B 1 157 ? 13.656 -4.078 -13.086 1 86.56 157 PRO B O 1
ATOM 5256 N N . LYS B 1 158 ? 15.023 -5.797 -12.836 1 91.25 158 LYS B N 1
ATOM 5257 C CA . LYS B 1 158 ? 16.172 -5.043 -13.312 1 91.25 158 LYS B CA 1
ATOM 5258 C C . LYS B 1 158 ? 16.312 -5.141 -14.828 1 91.25 158 LYS B C 1
ATOM 5260 O O . LYS B 1 158 ? 17.297 -5.684 -15.344 1 91.25 158 LYS B O 1
ATOM 5265 N N . MET B 1 159 ? 15.469 -4.535 -15.5 1 94.56 159 MET B N 1
ATOM 5266 C CA . MET B 1 159 ? 15.398 -4.59 -16.953 1 94.56 159 MET B CA 1
ATOM 5267 C C . MET B 1 159 ? 16.312 -3.541 -17.594 1 94.56 159 MET B C 1
ATOM 5269 O O . MET B 1 159 ? 16.422 -2.422 -17.078 1 94.56 159 MET B O 1
ATOM 5273 N N . ASN B 1 160 ? 16.969 -3.926 -18.719 1 94.5 160 ASN B N 1
ATOM 5274 C CA . ASN B 1 160 ? 17.656 -2.916 -19.516 1 94.5 160 ASN B CA 1
ATOM 5275 C C . ASN B 1 160 ? 16.688 -2.156 -20.406 1 94.5 160 ASN B C 1
ATOM 5277 O O . ASN B 1 160 ? 15.477 -2.4 -20.375 1 94.5 160 ASN B O 1
ATOM 5281 N N . PHE B 1 161 ? 17.188 -1.224 -21.219 1 95.12 161 PHE B N 1
ATOM 5282 C CA . PHE B 1 161 ? 16.328 -0.354 -22 1 95.12 161 PHE B CA 1
ATOM 5283 C C . PHE B 1 161 ? 15.469 -1.17 -22.969 1 95.12 161 PHE B C 1
ATOM 5285 O O . PHE B 1 161 ? 14.258 -0.94 -23.078 1 95.12 161 PHE B O 1
ATOM 5292 N N . PHE B 1 162 ? 16.016 -2.111 -23.656 1 95.06 162 PHE B N 1
ATOM 5293 C CA . PHE B 1 162 ? 15.305 -2.885 -24.672 1 95.06 162 PHE B CA 1
ATOM 5294 C C . PHE B 1 162 ? 14.25 -3.773 -24.031 1 95.06 162 PHE B C 1
ATOM 5296 O O . PHE B 1 162 ? 13.164 -3.963 -24.594 1 95.06 162 PHE B O 1
ATOM 5303 N N . GLN B 1 163 ? 14.531 -4.281 -22.859 1 96.12 163 GLN B N 1
ATOM 5304 C CA . GLN B 1 163 ? 13.562 -5.074 -22.109 1 96.12 163 GLN B CA 1
ATOM 5305 C C . GLN B 1 163 ? 12.383 -4.215 -21.656 1 96.12 163 GLN B C 1
ATOM 5307 O O . GLN B 1 163 ? 11.227 -4.629 -21.781 1 96.12 163 GLN B O 1
ATOM 5312 N N . ARG B 1 164 ? 12.734 -3.039 -21.172 1 95.75 164 ARG B N 1
ATOM 5313 C CA . ARG B 1 164 ? 11.664 -2.121 -20.781 1 95.75 164 ARG B CA 1
ATOM 5314 C C . ARG B 1 164 ? 10.805 -1.735 -21.984 1 95.75 164 ARG B C 1
ATOM 5316 O O . ARG B 1 164 ? 9.586 -1.626 -21.859 1 95.75 164 ARG B O 1
ATOM 5323 N N . PHE B 1 165 ? 11.477 -1.512 -23.109 1 95.12 165 PHE B N 1
ATOM 5324 C CA . PHE B 1 165 ? 10.781 -1.182 -24.344 1 95.12 165 PHE B CA 1
ATOM 5325 C C . PHE B 1 165 ? 9.82 -2.297 -24.734 1 95.12 165 PHE B C 1
ATOM 5327 O O . PHE B 1 165 ? 8.633 -2.049 -24.969 1 95.12 165 PHE B O 1
ATOM 5334 N N . ASP B 1 166 ? 10.336 -3.48 -24.781 1 95.69 166 ASP B N 1
ATOM 5335 C CA . ASP B 1 166 ? 9.539 -4.656 -25.125 1 95.69 166 ASP B CA 1
ATOM 5336 C C . ASP B 1 166 ? 8.383 -4.844 -24.141 1 95.69 166 ASP B C 1
ATOM 5338 O O . ASP B 1 166 ? 7.242 -5.07 -24.547 1 95.69 166 ASP B O 1
ATOM 5342 N N . ASN B 1 167 ? 8.68 -4.73 -22.891 1 95.56 167 ASN B N 1
ATOM 5343 C CA . ASN B 1 167 ? 7.68 -4.891 -21.844 1 95.56 167 ASN B CA 1
ATOM 5344 C C . ASN B 1 167 ? 6.555 -3.869 -21.984 1 95.56 167 ASN B C 1
ATOM 5346 O O . ASN B 1 167 ? 5.383 -4.199 -21.797 1 95.56 167 ASN B O 1
ATOM 5350 N N . THR B 1 168 ? 6.922 -2.666 -22.281 1 94.25 168 THR B N 1
ATOM 5351 C CA . THR B 1 168 ? 5.941 -1.606 -22.484 1 94.25 168 THR B CA 1
ATOM 5352 C C . THR B 1 168 ? 5.008 -1.951 -23.641 1 94.25 168 THR B C 1
ATOM 5354 O O . THR B 1 168 ? 3.795 -1.757 -23.547 1 94.25 168 THR B O 1
ATOM 5357 N N . LEU B 1 169 ? 5.551 -2.447 -24.688 1 94.25 169 LEU B N 1
ATOM 5358 C CA . LEU B 1 169 ? 4.758 -2.811 -25.844 1 94.25 169 LEU B CA 1
ATOM 5359 C C . LEU B 1 169 ? 3.795 -3.945 -25.516 1 94.25 169 LEU B C 1
ATOM 5361 O O . LEU B 1 169 ? 2.648 -3.941 -25.969 1 94.25 169 LEU B O 1
ATOM 5365 N N . ILE B 1 170 ? 4.25 -4.918 -24.766 1 95.06 170 ILE B N 1
ATOM 5366 C CA . ILE B 1 170 ? 3.406 -6.047 -24.391 1 95.06 170 ILE B CA 1
ATOM 5367 C C . ILE B 1 170 ? 2.234 -5.555 -23.547 1 95.06 170 ILE B C 1
ATOM 5369 O O . ILE B 1 170 ? 1.085 -5.934 -23.781 1 95.06 170 ILE B O 1
ATOM 5373 N N . PHE B 1 171 ? 2.539 -4.672 -22.594 1 92.62 171 PHE B N 1
ATOM 5374 C CA . PHE B 1 171 ? 1.485 -4.105 -21.766 1 92.62 171 PHE B CA 1
ATOM 5375 C C . PHE B 1 171 ? 0.467 -3.355 -22.609 1 92.62 171 PHE B C 1
ATOM 5377 O O . PHE B 1 171 ? -0.741 -3.484 -22.406 1 92.62 171 PHE B O 1
ATOM 5384 N N . ALA B 1 172 ? 0.951 -2.594 -23.531 1 92.12 172 ALA B N 1
ATOM 5385 C CA . ALA B 1 172 ? 0.074 -1.818 -24.406 1 92.12 172 ALA B CA 1
ATOM 5386 C C . ALA B 1 172 ? -0.806 -2.734 -25.25 1 92.12 172 ALA B C 1
ATOM 5388 O O . ALA B 1 172 ? -2.014 -2.514 -25.375 1 92.12 172 ALA B O 1
ATOM 5389 N N . LEU B 1 173 ? -0.211 -3.742 -25.812 1 95.06 173 LEU B N 1
ATOM 5390 C CA . LEU B 1 173 ? -0.957 -4.668 -26.656 1 95.06 173 LEU B CA 1
ATOM 5391 C C . LEU B 1 173 ? -2.025 -5.398 -25.859 1 95.06 173 LEU B C 1
ATOM 5393 O O . LEU B 1 173 ? -3.148 -5.582 -26.328 1 95.06 173 LEU B O 1
ATOM 5397 N N . ASP B 1 174 ? -1.637 -5.879 -24.703 1 94.81 174 ASP B N 1
ATOM 5398 C CA . ASP B 1 174 ? -2.613 -6.527 -23.844 1 94.81 174 ASP B CA 1
ATOM 5399 C C . ASP B 1 174 ? -3.799 -5.605 -23.562 1 94.81 174 ASP B C 1
ATOM 5401 O O . ASP B 1 174 ? -4.953 -6.027 -23.656 1 94.81 174 ASP B O 1
ATOM 5405 N N . THR B 1 175 ? -3.539 -4.352 -23.25 1 92.5 175 THR B N 1
ATOM 5406 C CA . THR B 1 175 ? -4.57 -3.373 -22.922 1 92.5 175 THR B CA 1
ATOM 5407 C C . THR B 1 175 ? -5.484 -3.131 -24.125 1 92.5 175 THR B C 1
ATOM 5409 O O . THR B 1 175 ? -6.707 -3.127 -24 1 92.5 175 THR B O 1
ATOM 5412 N N . ILE B 1 176 ? -4.883 -2.973 -25.266 1 94.69 176 ILE B N 1
ATOM 5413 C CA . ILE B 1 176 ? -5.633 -2.695 -26.484 1 94.69 176 ILE B CA 1
ATOM 5414 C C . ILE B 1 176 ? -6.504 -3.9 -26.844 1 94.69 176 ILE B C 1
ATOM 5416 O O . ILE B 1 176 ? -7.695 -3.752 -27.109 1 94.69 176 ILE B O 1
ATOM 5420 N N . TYR B 1 177 ? -5.914 -5.082 -26.797 1 96.12 177 TYR B N 1
ATOM 5421 C CA . TYR B 1 177 ? -6.633 -6.312 -27.109 1 96.12 177 TYR B CA 1
ATOM 5422 C C . TYR B 1 177 ? -7.809 -6.52 -26.172 1 96.12 177 TYR B C 1
ATOM 5424 O O . TYR B 1 177 ? -8.914 -6.859 -26.594 1 96.12 177 TYR B O 1
ATOM 5432 N N . ARG B 1 178 ? -7.598 -6.285 -24.969 1 95 178 ARG B N 1
ATOM 5433 C CA . ARG B 1 178 ? -8.625 -6.469 -23.953 1 95 178 ARG B CA 1
ATOM 5434 C C . ARG B 1 178 ? -9.766 -5.477 -24.125 1 95 178 ARG B C 1
ATOM 5436 O O . ARG B 1 178 ? -10.938 -5.867 -24.203 1 95 178 ARG B O 1
ATOM 5443 N N . ARG B 1 179 ? -9.484 -4.199 -24.312 1 93.94 179 ARG B N 1
ATOM 5444 C CA . ARG B 1 179 ? -10.484 -3.141 -24.328 1 93.94 179 ARG B CA 1
ATOM 5445 C C . ARG B 1 179 ? -11.242 -3.137 -25.656 1 93.94 179 ARG B C 1
ATOM 5447 O O . ARG B 1 179 ? -12.445 -2.848 -25.688 1 93.94 179 ARG B O 1
ATOM 5454 N N . LEU B 1 180 ? -10.586 -3.531 -26.766 1 96.25 180 LEU B N 1
ATOM 5455 C CA . LEU B 1 180 ? -11.203 -3.379 -28.078 1 96.25 180 LEU B CA 1
ATOM 5456 C C . LEU B 1 180 ? -11.812 -4.695 -28.547 1 96.25 180 LEU B C 1
ATOM 5458 O O . LEU B 1 180 ? -12.68 -4.707 -29.422 1 96.25 180 LEU B O 1
ATOM 5462 N N . TYR B 1 181 ? -11.344 -5.742 -28 1 96.94 181 TYR B N 1
ATOM 5463 C CA . TYR B 1 181 ? -11.836 -7.027 -28.484 1 96.94 181 TYR B CA 1
ATOM 5464 C C . TYR B 1 181 ? -12.453 -7.84 -27.359 1 96.94 181 TYR B C 1
ATOM 5466 O O . TYR B 1 181 ? -13.625 -8.203 -27.406 1 96.94 181 TYR B O 1
ATOM 5474 N N . TYR B 1 182 ? -11.75 -8.172 -26.312 1 96.69 182 TYR B N 1
ATOM 5475 C CA . TYR B 1 182 ? -12.148 -9.094 -25.25 1 96.69 182 TYR B CA 1
ATOM 5476 C C . TYR B 1 182 ? -13.398 -8.602 -24.547 1 96.69 182 TYR B C 1
ATOM 5478 O O . TYR B 1 182 ? -14.383 -9.336 -24.422 1 96.69 182 TYR B O 1
ATOM 5486 N N . ASN B 1 183 ? -13.359 -7.305 -24.062 1 95.94 183 ASN B N 1
ATOM 5487 C CA . ASN B 1 183 ? -14.469 -6.758 -23.297 1 95.94 183 ASN B CA 1
ATOM 5488 C C . ASN B 1 183 ? -15.758 -6.73 -24.109 1 95.94 183 ASN B C 1
ATOM 5490 O O . ASN B 1 183 ? -16.797 -7.215 -23.641 1 95.94 183 ASN B O 1
ATOM 5494 N N . PRO B 1 184 ? -15.734 -6.258 -25.375 1 96.81 184 PRO B N 1
ATOM 5495 C CA . PRO B 1 184 ? -16.969 -6.281 -26.172 1 96.81 184 PRO B CA 1
ATOM 5496 C C . PRO B 1 184 ? -17.484 -7.695 -26.438 1 96.81 184 PRO B C 1
ATOM 5498 O O . PRO B 1 184 ? -18.688 -7.918 -26.453 1 96.81 184 PRO B O 1
ATOM 5501 N N . LYS B 1 185 ? -16.594 -8.625 -26.609 1 97.75 185 LYS B N 1
ATOM 5502 C CA . LYS B 1 185 ? -17 -10.008 -26.844 1 97.75 185 LYS B CA 1
ATOM 5503 C C . LYS B 1 185 ? -17.703 -10.586 -25.625 1 97.75 185 LYS B C 1
ATOM 5505 O O . LYS B 1 185 ? -18.688 -11.32 -25.75 1 97.75 185 LYS B O 1
ATOM 5510 N N . LEU B 1 186 ? -17.219 -10.305 -24.469 1 97.38 186 LEU B N 1
ATOM 5511 C CA . LEU B 1 186 ? -17.859 -10.766 -23.234 1 97.38 186 LEU B CA 1
ATOM 5512 C C . LEU B 1 186 ? -19.266 -10.188 -23.109 1 97.38 186 LEU B C 1
ATOM 5514 O O . LEU B 1 186 ? -20.203 -10.875 -22.688 1 97.38 186 LEU B O 1
ATOM 5518 N N . ASP B 1 187 ? -19.406 -8.914 -23.438 1 97.44 187 ASP B N 1
ATOM 5519 C CA . ASP B 1 187 ? -20.719 -8.281 -23.422 1 97.44 187 ASP B CA 1
ATOM 5520 C C . ASP B 1 187 ? -21.688 -9 -24.344 1 97.44 187 ASP B C 1
ATOM 5522 O O . ASP B 1 187 ? -22.828 -9.258 -23.969 1 97.44 187 ASP B O 1
ATOM 5526 N N . GLU B 1 188 ? -21.203 -9.258 -25.5 1 97.81 188 GLU B N 1
ATOM 5527 C CA . GLU B 1 188 ? -22.031 -9.93 -26.5 1 97.81 188 GLU B CA 1
ATOM 5528 C C . GLU B 1 188 ? -22.5 -11.289 -25.984 1 97.81 188 GLU B C 1
ATOM 5530 O O . GLU B 1 188 ? -23.656 -11.672 -26.188 1 97.81 188 GLU B O 1
ATOM 5535 N N . ILE B 1 189 ? -21.641 -12 -25.297 1 97.56 189 ILE B N 1
ATOM 5536 C CA . ILE B 1 189 ? -21.922 -13.352 -24.828 1 97.56 189 ILE B CA 1
ATOM 5537 C C . ILE B 1 189 ? -22.906 -13.297 -23.672 1 97.56 189 ILE B C 1
ATOM 5539 O O . ILE B 1 189 ? -23.844 -14.102 -23.594 1 97.56 189 ILE B O 1
ATOM 5543 N N . MET B 1 190 ? -22.812 -12.344 -22.766 1 97.44 190 MET B N 1
ATOM 5544 C CA . MET B 1 190 ? -23.516 -12.383 -21.484 1 97.44 190 MET B CA 1
ATOM 5545 C C . MET B 1 190 ? -24.812 -11.594 -21.547 1 97.44 190 MET B C 1
ATOM 5547 O O . MET B 1 190 ? -25.766 -11.891 -20.828 1 97.44 190 MET B O 1
ATOM 5551 N N . ARG B 1 191 ? -24.953 -10.641 -22.422 1 96.44 191 ARG B N 1
ATOM 5552 C CA . ARG B 1 191 ? -26.078 -9.727 -22.469 1 96.44 191 ARG B CA 1
ATOM 5553 C C . ARG B 1 191 ? -27.391 -10.484 -22.656 1 96.44 191 ARG B C 1
ATOM 5555 O O . ARG B 1 191 ? -28.406 -10.148 -22.047 1 96.44 191 ARG B O 1
ATOM 5562 N N . PRO B 1 192 ? -27.469 -11.508 -23.484 1 96.94 192 PRO B N 1
ATOM 5563 C CA . PRO B 1 192 ? -28.719 -12.25 -23.656 1 96.94 192 PRO B CA 1
ATOM 5564 C C . PRO B 1 192 ? -29.234 -12.859 -22.359 1 96.94 192 PRO B C 1
ATOM 5566 O O . PRO B 1 192 ? -30.438 -13.078 -22.203 1 96.94 192 PRO B O 1
ATOM 5569 N N . PHE B 1 193 ? -28.422 -13.094 -21.453 1 96.25 193 PHE B N 1
ATOM 5570 C CA . PHE B 1 193 ? -28.797 -13.773 -20.219 1 96.25 193 PHE B CA 1
ATOM 5571 C C . PHE B 1 193 ? -29.156 -12.766 -19.125 1 96.25 193 PHE B C 1
ATOM 5573 O O . PHE B 1 193 ? -30.078 -13 -18.344 1 96.25 193 PHE B O 1
ATOM 5580 N N . PHE B 1 194 ? -28.469 -11.656 -19.062 1 95.88 194 PHE B N 1
ATOM 5581 C CA . PHE B 1 194 ? -28.688 -10.68 -18 1 95.88 194 PHE B CA 1
ATOM 5582 C C . PHE B 1 194 ? -29.656 -9.594 -18.453 1 95.88 194 PHE B C 1
ATOM 5584 O O . PHE B 1 194 ? -30.094 -8.766 -17.641 1 95.88 194 PHE B O 1
ATOM 5591 N N . GLY B 1 195 ? -29.953 -9.562 -19.766 1 94.62 195 GLY B N 1
ATOM 5592 C CA . GLY B 1 195 ? -30.922 -8.602 -20.281 1 94.62 195 GLY B CA 1
ATOM 5593 C C . GLY B 1 195 ? -30.266 -7.453 -21.031 1 94.62 195 GLY B C 1
ATOM 5594 O O . GLY B 1 195 ? -29.078 -7.184 -20.859 1 94.62 195 GLY B O 1
ATOM 5595 N N . PRO B 1 196 ? -31.031 -6.82 -21.875 1 94.69 196 PRO B N 1
ATOM 5596 C CA . PRO B 1 196 ? -30.516 -5.727 -22.703 1 94.69 196 PRO B CA 1
ATOM 5597 C C . PRO B 1 196 ? -30.109 -4.504 -21.891 1 94.69 196 PRO B C 1
ATOM 5599 O O . PRO B 1 196 ? -29.312 -3.686 -22.344 1 94.69 196 PRO B O 1
ATOM 5602 N N . ASP B 1 197 ? -30.609 -4.387 -20.734 1 95.44 197 ASP B N 1
ATOM 5603 C CA . ASP B 1 197 ? -30.344 -3.215 -19.906 1 95.44 197 ASP B CA 1
ATOM 5604 C C . ASP B 1 197 ? -29.094 -3.42 -19.062 1 95.44 197 ASP B C 1
ATOM 5606 O O . ASP B 1 197 ? -28.688 -2.527 -18.312 1 95.44 197 ASP B O 1
ATOM 5610 N N . MET B 1 198 ? -28.453 -4.613 -19.125 1 95.75 198 MET B N 1
ATOM 5611 C CA . MET B 1 198 ? -27.188 -4.816 -18.406 1 95.75 198 MET B CA 1
ATOM 5612 C C . MET B 1 198 ? -26.141 -3.816 -18.859 1 95.75 198 MET B C 1
ATOM 5614 O O . MET B 1 198 ? -25.844 -3.719 -20.047 1 95.75 198 MET B O 1
ATOM 5618 N N . PRO B 1 199 ? -25.547 -3.008 -17.953 1 97.56 199 PRO B N 1
ATOM 5619 C CA . PRO B 1 199 ? -24.391 -2.205 -18.359 1 97.56 199 PRO B CA 1
ATOM 5620 C C . PRO B 1 199 ? -23.25 -3.055 -18.891 1 97.56 199 PRO B C 1
ATOM 5622 O O . PRO B 1 199 ? -23.219 -4.27 -18.688 1 97.56 199 PRO B O 1
ATOM 5625 N N . ALA B 1 200 ? -22.359 -2.348 -19.656 1 97.25 200 ALA B N 1
ATOM 5626 C CA . ALA B 1 20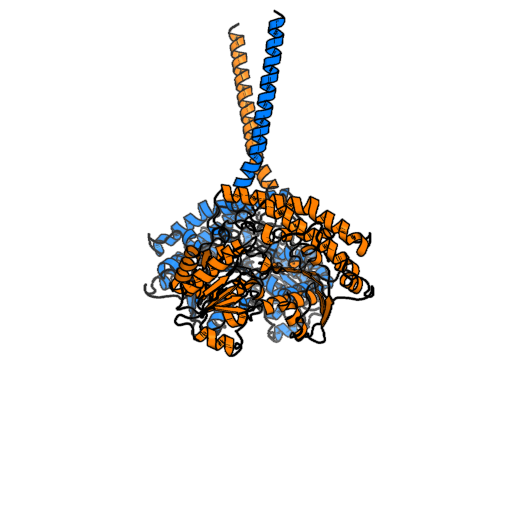0 ? -21.172 -3.064 -20.094 1 97.25 200 ALA B CA 1
ATOM 5627 C C . ALA B 1 200 ? -20.453 -3.697 -18.906 1 97.25 200 ALA B C 1
ATOM 5629 O O . ALA B 1 200 ? -20.359 -3.092 -17.828 1 97.25 200 ALA B O 1
ATOM 5630 N N . LEU B 1 201 ? -19.969 -4.922 -19.094 1 97.38 201 LEU B N 1
ATOM 5631 C CA . LEU B 1 201 ? -19.297 -5.645 -18.016 1 97.38 201 LEU B CA 1
ATOM 5632 C C . LEU B 1 201 ? -18.094 -4.871 -17.516 1 97.38 201 LEU B C 1
ATOM 5634 O O . LEU B 1 201 ? -17.781 -4.895 -16.328 1 97.38 201 LEU B O 1
ATOM 5638 N N . SER B 1 202 ? -17.422 -4.184 -18.422 1 94.56 202 SER B N 1
ATOM 5639 C CA . SER B 1 202 ? -16.281 -3.363 -18.031 1 94.56 202 SER B CA 1
ATOM 5640 C C . SER B 1 202 ? -16.703 -2.229 -17.109 1 94.56 202 SER B C 1
ATOM 5642 O O . SER B 1 202 ? -15.953 -1.832 -16.219 1 94.56 202 SER B O 1
ATOM 5644 N N . GLU B 1 203 ? -17.906 -1.671 -17.281 1 95 203 GLU B N 1
ATOM 5645 C CA . GLU B 1 203 ? -18.438 -0.637 -16.406 1 95 203 GLU B CA 1
ATOM 5646 C C . GLU B 1 203 ? -18.844 -1.216 -15.047 1 95 203 GLU B C 1
ATOM 5648 O O . GLU B 1 203 ? -18.656 -0.578 -14.008 1 95 203 GLU B O 1
ATOM 5653 N N . LEU B 1 204 ? -19.391 -2.42 -15.109 1 97.44 204 LEU B N 1
ATOM 5654 C CA . LEU B 1 204 ? -19.719 -3.09 -13.859 1 97.44 204 LEU B CA 1
ATOM 5655 C C . LEU B 1 204 ? -18.469 -3.41 -13.055 1 97.44 204 LEU B C 1
ATOM 5657 O O . LEU B 1 204 ? -18.484 -3.361 -11.82 1 97.44 204 LEU B O 1
ATOM 5661 N N . ALA B 1 205 ? -17.406 -3.781 -13.766 1 96.19 205 ALA B N 1
ATOM 5662 C CA . ALA B 1 205 ? -16.141 -4.062 -13.094 1 96.19 205 ALA B CA 1
ATOM 5663 C C . ALA B 1 205 ? -15.641 -2.846 -12.32 1 96.19 205 ALA B C 1
ATOM 5665 O O . ALA B 1 205 ? -15.039 -2.984 -11.25 1 96.19 205 ALA B O 1
ATOM 5666 N N . LYS B 1 206 ? -15.961 -1.628 -12.781 1 94.06 206 LYS B N 1
ATOM 5667 C CA . LYS B 1 206 ? -15.531 -0.387 -12.141 1 94.06 206 LYS B CA 1
ATOM 5668 C C . LYS B 1 206 ? -16.234 -0.182 -10.805 1 94.06 206 LYS B C 1
ATOM 5670 O O . LYS B 1 206 ? -15.828 0.665 -10.008 1 94.06 206 LYS B O 1
ATOM 5675 N N . LEU B 1 207 ? -17.234 -0.981 -10.562 1 95.81 207 LEU B N 1
ATOM 5676 C CA . LEU B 1 207 ? -17.953 -0.892 -9.289 1 95.81 207 LEU B CA 1
ATOM 5677 C C . LEU B 1 207 ? -17.203 -1.658 -8.203 1 95.81 207 LEU B C 1
ATOM 5679 O O . LEU B 1 207 ? -17.578 -1.591 -7.027 1 95.81 207 LEU B O 1
ATOM 5683 N N . THR B 1 208 ? -16.156 -2.385 -8.57 1 96.62 208 THR B N 1
ATOM 5684 C CA . THR B 1 208 ? -15.328 -3.057 -7.578 1 96.62 208 THR B CA 1
ATOM 5685 C C . THR B 1 208 ? -14.711 -2.047 -6.617 1 96.62 208 THR B C 1
ATOM 5687 O O . THR B 1 208 ? -14.117 -1.057 -7.047 1 96.62 208 THR B O 1
ATOM 5690 N N . LYS B 1 209 ? -14.883 -2.346 -5.32 1 97 209 LYS B N 1
ATOM 5691 C CA . LYS B 1 209 ? -14.461 -1.387 -4.305 1 97 209 LYS B CA 1
ATOM 5692 C C . LYS B 1 209 ? -13.086 -1.744 -3.75 1 97 209 LYS B C 1
ATOM 5694 O O . LYS B 1 209 ? -12.289 -0.858 -3.439 1 97 209 LYS B O 1
ATOM 5699 N N . ILE B 1 210 ? -12.828 -3.002 -3.572 1 97 210 ILE B N 1
ATOM 5700 C CA . ILE B 1 210 ? -11.586 -3.541 -3.027 1 97 210 ILE B CA 1
ATOM 5701 C C . ILE B 1 210 ? -11.125 -4.73 -3.867 1 97 210 ILE B C 1
ATOM 5703 O O . ILE B 1 210 ? -11.945 -5.547 -4.297 1 97 210 ILE B O 1
ATOM 5707 N N . SER B 1 211 ? -9.906 -4.742 -4.129 1 96.62 211 SER B N 1
ATOM 5708 C CA . SER B 1 211 ? -9.32 -5.863 -4.859 1 96.62 211 SER B CA 1
ATOM 5709 C C . SER B 1 211 ? -8.344 -6.648 -3.984 1 96.62 211 SER B C 1
ATOM 5711 O O . SER B 1 211 ? -7.414 -6.074 -3.418 1 96.62 211 SER B O 1
ATOM 5713 N N . LEU B 1 212 ? -8.602 -7.949 -3.828 1 97.44 212 LEU B N 1
ATOM 5714 C CA . LEU B 1 212 ? -7.695 -8.859 -3.139 1 97.44 212 LEU B CA 1
ATOM 5715 C C . LEU B 1 212 ? -6.812 -9.602 -4.137 1 97.44 212 LEU B C 1
ATOM 5717 O O . LEU B 1 212 ? -7.312 -10.391 -4.949 1 97.44 212 LEU B O 1
ATOM 5721 N N . ILE B 1 213 ? -5.535 -9.32 -4.051 1 96.25 213 ILE B N 1
ATOM 5722 C CA . ILE B 1 213 ? -4.645 -9.938 -5.023 1 96.25 213 ILE B CA 1
ATOM 5723 C C . ILE B 1 213 ? -3.738 -10.945 -4.316 1 96.25 213 ILE B C 1
ATOM 5725 O O . ILE B 1 213 ? -3.338 -10.734 -3.172 1 96.25 213 ILE B O 1
ATOM 5729 N N . ASN B 1 214 ? -3.432 -11.992 -5.008 1 96 214 ASN B N 1
ATOM 5730 C CA . ASN B 1 214 ? -2.643 -13.078 -4.43 1 96 214 ASN B CA 1
ATOM 5731 C C . ASN B 1 214 ? -1.146 -12.82 -4.59 1 96 214 ASN B C 1
ATOM 5733 O O . ASN B 1 214 ? -0.437 -13.625 -5.203 1 96 214 ASN B O 1
ATOM 5737 N N . THR B 1 215 ? -0.695 -11.758 -4.02 1 96.25 215 THR B N 1
ATOM 5738 C CA . THR B 1 215 ? 0.717 -11.398 -4.051 1 96.25 215 THR B CA 1
ATOM 5739 C C . THR B 1 215 ? 1.231 -11.102 -2.645 1 96.25 215 THR B C 1
ATOM 5741 O O . THR B 1 215 ? 0.444 -10.961 -1.708 1 96.25 215 THR B O 1
ATOM 5744 N N . HIS B 1 216 ? 2.461 -11.172 -2.516 1 97.25 216 HIS B N 1
ATOM 5745 C CA . HIS B 1 216 ? 3.203 -10.859 -1.298 1 97.25 216 HIS B CA 1
ATOM 5746 C C . HIS B 1 216 ? 4.613 -10.375 -1.62 1 97.25 216 HIS B C 1
ATOM 5748 O O . HIS B 1 216 ? 5.27 -10.914 -2.516 1 97.25 216 HIS B O 1
ATOM 5754 N N . PRO B 1 217 ? 5.094 -9.422 -0.888 1 95.44 217 PRO B N 1
ATOM 5755 C CA . PRO B 1 217 ? 6.418 -8.891 -1.208 1 95.44 217 PRO B CA 1
ATOM 5756 C C . PRO B 1 217 ? 7.516 -9.953 -1.135 1 95.44 217 PRO B C 1
ATOM 5758 O O . PRO B 1 217 ? 8.516 -9.859 -1.847 1 95.44 217 PRO B O 1
ATOM 5761 N N . ALA B 1 218 ? 7.336 -10.961 -0.326 1 96.69 218 ALA B N 1
ATOM 5762 C CA . ALA B 1 218 ? 8.352 -12 -0.161 1 96.69 218 ALA B CA 1
ATOM 5763 C C . ALA B 1 218 ? 8.352 -12.953 -1.348 1 96.69 218 ALA B C 1
ATOM 5765 O O . ALA B 1 218 ? 9.328 -13.688 -1.559 1 96.69 218 ALA B O 1
ATOM 5766 N N . THR B 1 219 ? 7.262 -12.938 -2.127 1 96 219 THR B N 1
ATOM 5767 C CA . THR B 1 219 ? 7.184 -13.945 -3.178 1 96 219 THR B CA 1
ATOM 5768 C C . THR B 1 219 ? 6.945 -13.297 -4.535 1 96 219 THR B C 1
ATOM 5770 O O . THR B 1 219 ? 7.074 -13.945 -5.574 1 96 219 THR B O 1
ATOM 5773 N N . ASP B 1 220 ? 6.602 -12.047 -4.539 1 94.56 220 ASP B N 1
ATOM 5774 C CA . ASP B 1 220 ? 6.273 -11.359 -5.781 1 94.56 220 ASP B CA 1
ATOM 5775 C C . ASP B 1 220 ? 7.098 -10.078 -5.934 1 94.56 220 ASP B C 1
ATOM 5777 O O . ASP B 1 220 ? 7.754 -9.641 -4.984 1 94.56 220 ASP B O 1
ATOM 5781 N N . TYR B 1 221 ? 7.121 -9.586 -7.16 1 91.88 221 TYR B N 1
ATOM 5782 C CA . TYR B 1 221 ? 7.785 -8.305 -7.383 1 91.88 221 TYR B CA 1
ATOM 5783 C C . TYR B 1 221 ? 7.078 -7.188 -6.629 1 91.88 221 TYR B C 1
ATOM 5785 O O . TYR B 1 221 ? 5.848 -7.168 -6.543 1 91.88 221 TYR B O 1
ATOM 5793 N N . VAL B 1 222 ? 7.859 -6.266 -6.18 1 92.06 222 VAL B N 1
ATOM 5794 C CA . VAL B 1 222 ? 7.344 -5.156 -5.387 1 92.06 222 VAL B CA 1
ATOM 5795 C C . VAL B 1 222 ? 6.566 -4.195 -6.285 1 92.06 222 VAL B C 1
ATOM 5797 O O . VAL B 1 222 ? 7.062 -3.785 -7.336 1 92.06 222 VAL B O 1
ATOM 5800 N N . GLU B 1 223 ? 5.383 -3.902 -5.855 1 90.31 223 GLU B N 1
ATOM 5801 C CA . GLU B 1 223 ? 4.547 -2.943 -6.566 1 90.31 223 GLU B CA 1
ATOM 5802 C C . GLU B 1 223 ? 4.059 -1.838 -5.633 1 90.31 223 GLU B C 1
ATOM 5804 O O . GLU B 1 223 ? 3.838 -2.074 -4.445 1 90.31 223 GLU B O 1
ATOM 5809 N N . SER B 1 224 ? 3.951 -0.627 -6.191 1 91.12 224 SER B N 1
ATOM 5810 C CA . SER B 1 224 ? 3.246 0.442 -5.492 1 91.12 224 SER B CA 1
ATOM 5811 C C . SER B 1 224 ? 1.741 0.35 -5.715 1 91.12 224 SER B C 1
ATOM 5813 O O . SER B 1 224 ? 1.269 0.464 -6.848 1 91.12 224 SER B O 1
ATOM 5815 N N . LEU B 1 225 ? 1.009 0.16 -4.656 1 92.69 225 LEU B N 1
ATOM 5816 C CA . LEU B 1 225 ? -0.419 -0.113 -4.773 1 92.69 225 LEU B CA 1
ATOM 5817 C C . LEU B 1 225 ? -1.236 0.928 -4.012 1 92.69 225 LEU B C 1
ATOM 5819 O O . LEU B 1 225 ? -0.798 1.431 -2.977 1 92.69 225 LEU B O 1
ATOM 5823 N N . PRO B 1 226 ? -2.385 1.298 -4.578 1 93.12 226 PRO B N 1
ATOM 5824 C CA . PRO B 1 226 ? -3.312 2.094 -3.771 1 93.12 226 PRO B CA 1
ATOM 5825 C C . PRO B 1 226 ? -3.891 1.31 -2.596 1 93.12 226 PRO B C 1
ATOM 5827 O O . PRO B 1 226 ? -3.748 0.086 -2.533 1 93.12 226 PRO B O 1
ATOM 5830 N N . PRO B 1 227 ? -4.52 1.974 -1.69 1 94.44 227 PRO B N 1
ATOM 5831 C CA . PRO B 1 227 ? -4.926 1.307 -0.451 1 94.44 227 PRO B CA 1
ATOM 5832 C C . PRO B 1 227 ? -6.07 0.317 -0.66 1 94.44 227 PRO B C 1
ATOM 5834 O O . PRO B 1 227 ? -6.383 -0.47 0.237 1 94.44 227 PRO B O 1
ATOM 5837 N N . ASN B 1 228 ? -6.762 0.357 -1.795 1 95.75 228 ASN B N 1
ATOM 5838 C CA . ASN B 1 228 ? -7.879 -0.555 -2.006 1 95.75 228 ASN B CA 1
ATOM 5839 C C . ASN B 1 228 ? -7.457 -1.789 -2.797 1 95.75 228 ASN B C 1
ATOM 5841 O O . ASN B 1 228 ? -8.305 -2.57 -3.234 1 95.75 228 ASN B O 1
ATOM 5845 N N . ILE B 1 229 ? -6.223 -1.968 -3.072 1 95.94 229 ILE B N 1
ATOM 5846 C CA . ILE B 1 229 ? -5.66 -3.215 -3.578 1 95.94 229 ILE B CA 1
ATOM 5847 C C . ILE B 1 229 ? -4.832 -3.887 -2.486 1 95.94 229 ILE B C 1
ATOM 5849 O O . ILE B 1 229 ? -3.777 -3.377 -2.098 1 95.94 229 ILE B O 1
ATOM 5853 N N . ILE B 1 230 ? -5.297 -5.016 -2.051 1 97 230 ILE B N 1
ATOM 5854 C CA . ILE B 1 230 ? -4.754 -5.645 -0.852 1 97 230 ILE B CA 1
ATOM 5855 C C . ILE B 1 230 ? -4.02 -6.93 -1.231 1 97 230 ILE B C 1
ATOM 5857 O O . ILE B 1 230 ? -4.582 -7.801 -1.896 1 97 230 ILE B O 1
ATOM 5861 N N . GLU B 1 231 ? -2.795 -6.988 -0.82 1 97.12 231 GLU B N 1
ATOM 5862 C CA . GLU B 1 231 ? -2.023 -8.211 -1.029 1 97.12 231 GLU B CA 1
ATOM 5863 C C . GLU B 1 231 ? -2.35 -9.258 0.031 1 97.12 231 GLU B C 1
ATOM 5865 O O . GLU B 1 231 ? -2.129 -9.031 1.223 1 97.12 231 GLU B O 1
ATOM 5870 N N . ILE B 1 232 ? -2.814 -10.406 -0.431 1 97.69 232 ILE B N 1
ATOM 5871 C CA . ILE B 1 232 ? -3.227 -11.438 0.517 1 97.69 232 ILE B CA 1
ATOM 5872 C C . ILE B 1 232 ? -2.545 -12.758 0.171 1 97.69 232 ILE B C 1
ATOM 5874 O O . ILE B 1 232 ? -3.111 -13.836 0.389 1 97.69 232 ILE B O 1
ATOM 5878 N N . GLY B 1 233 ? -1.39 -12.648 -0.461 1 97.12 233 GLY B N 1
ATOM 5879 C CA . GLY B 1 233 ? -0.645 -13.867 -0.739 1 97.12 233 GLY B CA 1
ATOM 5880 C C . GLY B 1 233 ? -0.297 -14.656 0.511 1 97.12 233 GLY B C 1
ATOM 5881 O O . GLY B 1 233 ? 0.11 -14.078 1.521 1 97.12 233 GLY B O 1
ATOM 5882 N N . GLY B 1 234 ? -0.512 -16.016 0.46 1 96.38 234 GLY B N 1
ATOM 5883 C CA . GLY B 1 234 ? -0.172 -16.891 1.576 1 96.38 234 GLY B CA 1
ATOM 5884 C C . GLY B 1 234 ? -1.376 -17.297 2.404 1 96.38 234 GLY B C 1
ATOM 5885 O O . GLY B 1 234 ? -1.229 -17.875 3.48 1 96.38 234 GLY B O 1
ATOM 5886 N N . MET B 1 235 ? -2.58 -17.062 1.91 1 95.44 235 MET B N 1
ATOM 5887 C CA . MET B 1 235 ? -3.799 -17.375 2.654 1 95.44 235 MET B CA 1
ATOM 5888 C C . MET B 1 235 ? -3.875 -18.859 2.98 1 95.44 235 MET B C 1
ATOM 5890 O O . MET B 1 235 ? -4.473 -19.25 3.986 1 95.44 235 MET B O 1
ATOM 5894 N N . GLN B 1 236 ? -3.242 -19.672 2.186 1 92.75 236 GLN B N 1
ATOM 5895 C CA . GLN B 1 236 ? -3.355 -21.109 2.35 1 92.75 236 GLN B CA 1
ATOM 5896 C C . GLN B 1 236 ? -2.297 -21.641 3.312 1 92.75 236 GLN B C 1
ATOM 5898 O O . GLN B 1 236 ? -2.316 -22.812 3.68 1 92.75 236 GLN B O 1
ATOM 5903 N N . GLY B 1 237 ? -1.4 -20.719 3.684 1 92.38 237 GLY B N 1
ATOM 5904 C CA . GLY B 1 237 ? -0.349 -21.141 4.594 1 92.38 237 GLY B CA 1
ATOM 5905 C C . GLY B 1 237 ? -0.874 -21.578 5.949 1 92.38 237 GLY B C 1
ATOM 5906 O O . GLY B 1 237 ? -1.698 -20.891 6.555 1 92.38 237 GLY B O 1
ATOM 5907 N N . ARG B 1 238 ? -0.494 -22.719 6.379 1 93.06 238 ARG B N 1
ATOM 5908 C CA . ARG B 1 238 ? -0.828 -23.281 7.691 1 93.06 238 ARG B CA 1
ATOM 5909 C C . ARG B 1 238 ? 0.136 -24.391 8.078 1 93.06 238 ARG B C 1
ATOM 5911 O O . ARG B 1 238 ? 0.817 -24.953 7.219 1 93.06 238 ARG B O 1
ATOM 5918 N N . PRO B 1 239 ? 0.157 -24.688 9.367 1 94.75 239 PRO B N 1
ATOM 5919 C CA . PRO B 1 239 ? 0.998 -25.812 9.781 1 94.75 239 PRO B CA 1
ATOM 5920 C C . PRO B 1 239 ? 0.555 -27.125 9.164 1 94.75 239 PRO B C 1
ATOM 5922 O O . PRO B 1 239 ? -0.634 -27.328 8.891 1 94.75 239 PRO B O 1
ATOM 5925 N N . GLY B 1 240 ? 1.509 -28 8.938 1 95.12 240 GLY B N 1
ATOM 5926 C CA . GLY B 1 240 ? 1.217 -29.297 8.359 1 95.12 240 GLY B CA 1
ATOM 5927 C C . GLY B 1 240 ? 0.513 -30.234 9.328 1 95.12 240 GLY B C 1
ATOM 5928 O O . GLY B 1 240 ? 0.738 -30.172 10.539 1 95.12 240 GLY B O 1
ATOM 5929 N N . LYS B 1 241 ? -0.302 -31.094 8.742 1 94.88 241 LYS B N 1
ATOM 5930 C CA . LYS B 1 241 ? -0.91 -32.188 9.484 1 94.88 241 LYS B CA 1
ATOM 5931 C C . LYS B 1 241 ? -0.11 -33.469 9.32 1 94.88 241 LYS B C 1
ATOM 5933 O O . LYS B 1 241 ? 0.684 -33.594 8.383 1 94.88 241 LYS B O 1
ATOM 5938 N N . PRO B 1 242 ? -0.347 -34.375 10.273 1 96.06 242 PRO B N 1
ATOM 5939 C CA . PRO B 1 242 ? 0.339 -35.656 10.117 1 96.06 242 PRO B CA 1
ATOM 5940 C C . PRO B 1 242 ? -0.061 -36.406 8.836 1 96.06 242 PRO B C 1
ATOM 5942 O O . PRO B 1 242 ? -1.233 -36.375 8.453 1 96.06 242 PRO B O 1
ATOM 5945 N N . LEU B 1 243 ? 0.923 -37.062 8.242 1 97.12 243 LEU B N 1
ATOM 5946 C CA . LEU B 1 243 ? 0.687 -37.812 7.012 1 97.12 243 LEU B CA 1
ATOM 5947 C C . LEU B 1 243 ? 0.175 -39.219 7.32 1 97.12 243 LEU B C 1
ATOM 5949 O O . LEU B 1 243 ? 0.395 -39.719 8.422 1 97.12 243 LEU B O 1
ATOM 5953 N N . PRO B 1 244 ? -0.537 -39.781 6.285 1 95.88 244 PRO B N 1
ATOM 5954 C CA . PRO B 1 244 ? -0.787 -41.219 6.43 1 95.88 244 PRO B CA 1
ATOM 5955 C C . PRO B 1 244 ? 0.486 -42 6.703 1 95.88 244 PRO B C 1
ATOM 5957 O O . PRO B 1 244 ? 1.554 -41.656 6.188 1 95.88 244 PRO B O 1
ATOM 5960 N N . THR B 1 245 ? 0.354 -43.062 7.465 1 96.94 245 THR B N 1
ATOM 5961 C CA . THR B 1 245 ? 1.486 -43.812 7.977 1 96.94 245 THR B CA 1
ATOM 5962 C C . THR B 1 245 ? 2.377 -44.281 6.836 1 96.94 245 THR B C 1
ATOM 5964 O O . THR B 1 245 ? 3.605 -44.219 6.926 1 96.94 245 THR B O 1
ATOM 5967 N N . ASP B 1 246 ? 1.832 -44.75 5.828 1 96.56 246 ASP B N 1
ATOM 5968 C CA . ASP B 1 246 ? 2.596 -45.281 4.703 1 96.56 246 ASP B CA 1
ATOM 5969 C C . ASP B 1 246 ? 3.447 -44.188 4.051 1 96.56 246 ASP B C 1
ATOM 5971 O O . ASP B 1 246 ? 4.621 -44.406 3.754 1 96.56 246 ASP B O 1
ATOM 5975 N N . LEU B 1 247 ? 2.844 -43.062 3.877 1 97.5 247 LEU B N 1
ATOM 5976 C CA . LEU B 1 247 ? 3.555 -41.938 3.266 1 97.5 247 LEU B CA 1
ATOM 5977 C C . LEU B 1 247 ? 4.652 -41.438 4.191 1 97.5 247 LEU B C 1
ATOM 5979 O O . LEU B 1 247 ? 5.762 -41.125 3.74 1 97.5 247 LEU B O 1
ATOM 5983 N N . ASP B 1 248 ? 4.344 -41.281 5.473 1 97.94 248 ASP B N 1
ATOM 5984 C CA . ASP B 1 248 ? 5.312 -40.844 6.469 1 97.94 248 ASP B CA 1
ATOM 5985 C C . ASP B 1 248 ? 6.527 -41.75 6.504 1 97.94 248 ASP B C 1
ATOM 5987 O O . ASP B 1 248 ? 7.668 -41.312 6.438 1 97.94 248 ASP B O 1
ATOM 5991 N N . GLN B 1 249 ? 6.227 -43.094 6.543 1 97.94 249 GLN B N 1
ATOM 5992 C CA . GLN B 1 249 ? 7.301 -44.062 6.598 1 97.94 249 GLN B CA 1
ATOM 5993 C C . GLN B 1 249 ? 8.156 -44.031 5.332 1 97.94 249 GLN B C 1
ATOM 5995 O O . GLN B 1 249 ? 9.383 -44.094 5.402 1 97.94 249 GLN B O 1
ATOM 6000 N N . PHE B 1 250 ? 7.52 -43.969 4.273 1 98.38 250 PHE B N 1
ATOM 6001 C CA . PHE B 1 250 ? 8.234 -43.906 3.002 1 98.38 250 PHE B CA 1
ATOM 6002 C C . PHE B 1 250 ? 9.188 -42.719 2.957 1 98.38 250 PHE B C 1
ATOM 6004 O O . PHE B 1 250 ? 10.336 -42.875 2.535 1 98.38 250 PHE B O 1
ATOM 6011 N N . MET B 1 251 ? 8.742 -41.562 3.342 1 98.25 251 MET B N 1
ATOM 6012 C CA . MET B 1 251 ? 9.555 -40.344 3.314 1 98.25 251 MET B CA 1
ATOM 6013 C C . MET B 1 251 ? 10.742 -40.438 4.258 1 98.25 251 MET B C 1
ATOM 6015 O O . MET B 1 251 ? 11.844 -40 3.932 1 98.25 251 MET B O 1
ATOM 6019 N N . ARG B 1 252 ? 10.57 -41.094 5.367 1 97.94 252 ARG B N 1
ATOM 6020 C CA . ARG B 1 252 ? 11.617 -41.25 6.375 1 97.94 252 ARG B CA 1
ATOM 6021 C C . ARG B 1 252 ? 12.648 -42.281 5.953 1 97.94 252 ARG B C 1
ATOM 6023 O O . ARG B 1 252 ? 13.773 -42.281 6.469 1 97.94 252 ARG B O 1
ATOM 6030 N N . GLN B 1 253 ? 12.297 -43.094 5.031 1 97.81 253 GLN B N 1
ATOM 6031 C CA . GLN B 1 253 ? 13.172 -44.156 4.602 1 97.81 253 GLN B CA 1
ATOM 6032 C C . GLN B 1 253 ? 14.266 -43.656 3.674 1 97.81 253 GLN B C 1
ATOM 6034 O O . GLN B 1 253 ? 15.258 -44.344 3.428 1 97.81 253 GLN B O 1
ATOM 6039 N N . GLY B 1 254 ? 14.039 -42.5 3.113 1 97.31 254 GLY B N 1
ATOM 6040 C CA . GLY B 1 254 ? 15.102 -41.938 2.291 1 97.31 254 GLY B CA 1
ATOM 6041 C C . GLY B 1 254 ? 16.359 -41.625 3.078 1 97.31 254 GLY B C 1
ATOM 6042 O O . GLY B 1 254 ? 16.312 -40.875 4.051 1 97.31 254 GLY B O 1
ATOM 6043 N N . LYS B 1 255 ? 17.438 -42.094 2.66 1 97.62 255 LYS B N 1
ATOM 6044 C CA . LYS B 1 255 ? 18.703 -41.906 3.375 1 97.62 255 LYS B CA 1
ATOM 6045 C C . LYS B 1 255 ? 19.047 -40.438 3.504 1 97.62 255 LYS B C 1
ATOM 6047 O O . LYS B 1 255 ? 19.531 -39.969 4.543 1 97.62 255 LYS B O 1
ATOM 6052 N N . ARG B 1 256 ? 18.828 -39.719 2.49 1 97.81 256 ARG B N 1
ATOM 6053 C CA . ARG B 1 256 ? 19.109 -38.312 2.488 1 97.81 256 ARG B CA 1
ATOM 6054 C C . ARG B 1 256 ? 17.828 -37.469 2.508 1 97.81 256 ARG B C 1
ATOM 6056 O O . ARG B 1 256 ? 17.859 -36.25 2.344 1 97.81 256 ARG B O 1
ATOM 6063 N N . GLY B 1 257 ? 16.688 -38.188 2.711 1 97.75 257 GLY B N 1
ATOM 6064 C CA . GLY B 1 257 ? 15.398 -37.531 2.783 1 97.75 257 GLY B CA 1
ATOM 6065 C C . GLY B 1 257 ? 14.508 -37.812 1.588 1 97.75 257 GLY B C 1
ATOM 6066 O O . GLY B 1 257 ? 14.734 -38.781 0.854 1 97.75 257 GLY B O 1
ATOM 6067 N N . ALA B 1 258 ? 13.422 -37.031 1.466 1 98.75 258 ALA B N 1
ATOM 6068 C CA . ALA B 1 258 ? 12.422 -37.25 0.422 1 98.75 258 ALA B CA 1
ATOM 6069 C C . ALA B 1 258 ? 12.32 -36.031 -0.49 1 98.75 258 ALA B C 1
ATOM 6071 O O . ALA B 1 258 ? 12.672 -34.906 -0.094 1 98.75 258 ALA B O 1
ATOM 6072 N N . ILE B 1 259 ? 11.938 -36.25 -1.703 1 98.81 259 ILE B N 1
ATOM 6073 C CA . ILE B 1 259 ? 11.727 -35.219 -2.713 1 98.81 259 ILE B CA 1
ATOM 6074 C C . ILE B 1 259 ? 10.32 -35.344 -3.297 1 98.81 259 ILE B C 1
ATOM 6076 O O . ILE B 1 259 ? 9.898 -36.438 -3.684 1 98.81 259 ILE B O 1
ATOM 6080 N N . LEU B 1 260 ? 9.57 -34.25 -3.225 1 98.75 260 LEU B N 1
ATOM 6081 C CA . LEU B 1 260 ? 8.258 -34.188 -3.863 1 98.75 260 LEU B CA 1
ATOM 6082 C C . LEU B 1 260 ? 8.383 -33.75 -5.32 1 98.75 260 LEU B C 1
ATOM 6084 O O . LEU B 1 260 ? 9.016 -32.75 -5.617 1 98.75 260 LEU B O 1
ATOM 6088 N N . PHE B 1 261 ? 7.887 -34.562 -6.207 1 98 261 PHE B N 1
ATOM 6089 C CA . PHE B 1 261 ? 7.855 -34.25 -7.633 1 98 261 PHE B CA 1
ATOM 6090 C C . PHE B 1 261 ? 6.422 -34.062 -8.117 1 98 261 PHE B C 1
ATOM 6092 O O . PHE B 1 261 ? 5.68 -35.062 -8.234 1 98 261 PHE B O 1
ATOM 6099 N N . SER B 1 262 ? 6.051 -32.812 -8.391 1 95.31 262 SER B N 1
ATOM 6100 C CA . SER B 1 262 ? 4.711 -32.531 -8.875 1 95.31 262 SER B CA 1
ATOM 6101 C C . SER B 1 262 ? 4.738 -31.391 -9.891 1 95.31 262 SER B C 1
ATOM 6103 O O . SER B 1 262 ? 5.184 -30.281 -9.586 1 95.31 262 SER B O 1
ATOM 6105 N N . LEU B 1 263 ? 4.23 -31.625 -11.086 1 87.81 263 LEU B N 1
ATOM 6106 C CA . LEU B 1 263 ? 4.211 -30.594 -12.109 1 87.81 263 LEU B CA 1
ATOM 6107 C C . LEU B 1 263 ? 2.799 -30.047 -12.305 1 87.81 263 LEU B C 1
ATOM 6109 O O . LEU B 1 263 ? 2.412 -29.688 -13.422 1 87.81 263 LEU B O 1
ATOM 6113 N N . GLY B 1 264 ? 2.033 -30.062 -11.266 1 78.25 264 GLY B N 1
ATOM 6114 C CA . GLY B 1 264 ? 0.751 -29.391 -11.195 1 78.25 264 GLY B CA 1
ATOM 6115 C C . GLY B 1 264 ? -0.348 -30.094 -11.961 1 78.25 264 GLY B C 1
ATOM 6116 O O . GLY B 1 264 ? -0.091 -31.078 -12.648 1 78.25 264 GLY B O 1
ATOM 6117 N N . THR B 1 265 ? -1.525 -29.594 -11.836 1 68.81 265 THR B N 1
ATOM 6118 C CA . THR B 1 265 ? -2.719 -30.188 -12.43 1 68.81 265 THR B CA 1
ATOM 6119 C C . THR B 1 265 ? -2.814 -29.828 -13.914 1 68.81 265 THR B C 1
ATOM 6121 O O . THR B 1 265 ? -3.543 -30.469 -14.664 1 68.81 265 THR B O 1
ATOM 6124 N N . ASN B 1 266 ? -2.018 -28.891 -14.242 1 68.75 266 ASN B N 1
ATOM 6125 C CA . ASN B 1 266 ? -2.113 -28.422 -15.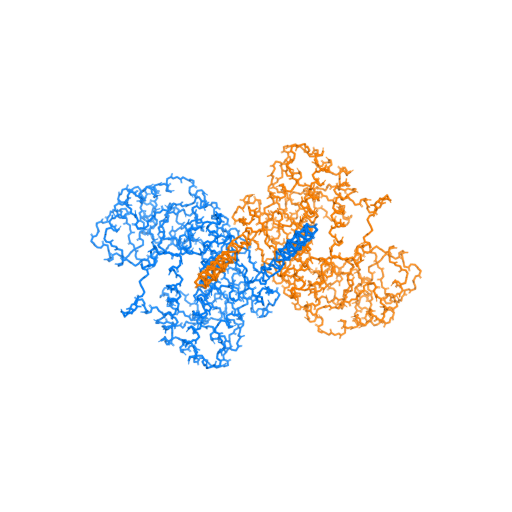625 1 68.75 266 ASN B CA 1
ATOM 6126 C C . ASN B 1 266 ? -1.33 -29.328 -16.562 1 68.75 266 ASN B C 1
ATOM 6128 O O . ASN B 1 266 ? -1.524 -29.281 -17.781 1 68.75 266 ASN B O 1
ATOM 6132 N N . MET B 1 267 ? -0.42 -30.062 -16.031 1 75.5 267 MET B N 1
ATOM 6133 C CA . MET B 1 267 ? 0.247 -31.062 -16.844 1 75.5 267 MET B CA 1
ATOM 6134 C C . MET B 1 267 ? -0.543 -32.375 -16.859 1 75.5 267 MET B C 1
ATOM 6136 O O . MET B 1 267 ? -0.499 -33.125 -15.883 1 75.5 267 MET B O 1
ATOM 6140 N N . LEU B 1 268 ? -1.146 -32.594 -17.875 1 78.19 268 LEU B N 1
ATOM 6141 C CA . LEU B 1 268 ? -1.943 -33.812 -18 1 78.19 268 LEU B CA 1
ATOM 6142 C C . LEU B 1 268 ? -1.056 -35.031 -18.266 1 78.19 268 LEU B C 1
ATOM 6144 O O . LEU B 1 268 ? -0.282 -35.031 -19.234 1 78.19 268 LEU B O 1
ATOM 6148 N N . PRO B 1 269 ? -1.222 -36 -17.422 1 82.88 269 PRO B N 1
ATOM 6149 C CA . PRO B 1 269 ? -0.348 -37.156 -17.562 1 82.88 269 PRO B CA 1
ATOM 6150 C C . PRO B 1 269 ? -0.384 -37.75 -18.969 1 82.88 269 PRO B C 1
ATOM 6152 O O . PRO B 1 269 ? 0.639 -38.25 -19.453 1 82.88 269 PRO B O 1
ATOM 6155 N N . GLN B 1 270 ? -1.536 -37.656 -19.562 1 83.31 270 GLN B N 1
ATOM 6156 C CA . GLN B 1 270 ? -1.693 -38.25 -20.891 1 83.31 270 GLN B CA 1
ATOM 6157 C C . GLN B 1 270 ? -0.867 -37.5 -21.938 1 83.31 270 GLN B C 1
ATOM 6159 O O . GLN B 1 270 ? -0.586 -38.031 -23 1 83.31 270 GLN B O 1
ATOM 6164 N N . ASN B 1 271 ? -0.535 -36.312 -21.531 1 81.69 271 ASN B N 1
ATOM 6165 C CA . ASN B 1 271 ? 0.182 -35.469 -22.5 1 81.69 271 ASN B CA 1
ATOM 6166 C C . ASN B 1 271 ? 1.691 -35.562 -22.281 1 81.69 271 ASN B C 1
ATOM 6168 O O . ASN B 1 271 ? 2.459 -34.938 -23.047 1 81.69 271 ASN B O 1
ATOM 6172 N N . VAL B 1 272 ? 2.135 -36.281 -21.328 1 87.62 272 VAL B N 1
ATOM 6173 C CA . VAL B 1 272 ? 3.562 -36.5 -21.109 1 87.62 272 VAL B CA 1
ATOM 6174 C C . VAL B 1 272 ? 4.043 -37.688 -21.906 1 87.62 272 VAL B C 1
ATOM 6176 O O . VAL B 1 272 ? 3.559 -38.812 -21.703 1 87.62 272 VAL B O 1
ATOM 6179 N N . ASP B 1 273 ? 4.953 -37.438 -22.797 1 88.06 273 ASP B N 1
ATOM 6180 C CA . ASP B 1 273 ? 5.387 -38.531 -23.688 1 88.06 273 ASP B CA 1
ATOM 6181 C C . ASP B 1 273 ? 6.266 -39.531 -22.938 1 88.06 273 ASP B C 1
ATOM 6183 O O . ASP B 1 273 ? 6.801 -39.219 -21.875 1 88.06 273 ASP B O 1
ATOM 6187 N N . ARG B 1 274 ? 6.434 -40.625 -23.5 1 91.56 274 ARG B N 1
ATOM 6188 C CA . ARG B 1 274 ? 7.176 -41.719 -22.891 1 91.56 274 ARG B CA 1
ATOM 6189 C C . ARG B 1 274 ? 8.633 -41.344 -22.656 1 91.56 274 ARG B C 1
ATOM 6191 O O . ARG B 1 274 ? 9.211 -41.719 -21.625 1 91.56 274 ARG B O 1
ATOM 6198 N N . ALA B 1 275 ? 9.188 -40.656 -23.609 1 93.5 275 ALA B N 1
ATOM 6199 C CA . ALA B 1 275 ? 10.586 -40.281 -23.484 1 93.5 275 ALA B CA 1
ATOM 6200 C C . ALA B 1 275 ? 10.812 -39.406 -22.25 1 93.5 275 ALA B C 1
ATOM 6202 O O . ALA B 1 275 ? 11.781 -39.625 -21.516 1 93.5 275 ALA B O 1
ATOM 6203 N N . THR B 1 276 ? 9.922 -38.469 -22.062 1 93.12 276 THR B N 1
ATOM 6204 C CA . THR B 1 276 ? 10.031 -37.562 -20.906 1 93.12 276 THR B CA 1
ATOM 6205 C C . THR B 1 276 ? 9.859 -38.344 -19.609 1 93.12 276 THR B C 1
ATOM 6207 O O . THR B 1 276 ? 10.609 -38.125 -18.656 1 93.12 276 THR B O 1
ATOM 6210 N N . LYS B 1 277 ? 8.938 -39.219 -19.547 1 94.75 277 LYS B N 1
ATOM 6211 C CA . LYS B 1 277 ? 8.719 -40.062 -18.375 1 94.75 277 LYS B CA 1
ATOM 6212 C C . LYS B 1 277 ? 9.977 -40.875 -18.047 1 94.75 277 LYS B C 1
ATOM 6214 O O . LYS B 1 277 ? 10.375 -40.969 -16.875 1 94.75 277 LYS B O 1
ATOM 6219 N N . GLN B 1 278 ? 10.547 -41.406 -19.078 1 95.69 278 GLN B N 1
ATOM 6220 C CA . GLN B 1 278 ? 11.734 -42.25 -18.891 1 95.69 278 GLN B CA 1
ATOM 6221 C C . GLN B 1 278 ? 12.898 -41.406 -18.359 1 95.69 278 GLN B C 1
ATOM 6223 O O . GLN B 1 278 ? 13.656 -41.875 -17.5 1 95.69 278 GLN B O 1
ATOM 6228 N N . LYS B 1 279 ? 13.031 -40.219 -18.891 1 96.88 279 LYS B N 1
ATOM 6229 C CA . LYS B 1 279 ? 14.086 -39.344 -18.422 1 96.88 279 LYS B CA 1
ATOM 6230 C C . LYS B 1 279 ? 13.938 -39.031 -16.938 1 96.88 279 LYS B C 1
ATOM 6232 O O . LYS B 1 279 ? 14.922 -39.031 -16.188 1 96.88 279 LYS B O 1
ATOM 6237 N N . ILE B 1 280 ? 12.719 -38.844 -16.5 1 97.38 280 ILE B N 1
ATOM 6238 C CA . ILE B 1 280 ? 12.422 -38.5 -15.109 1 97.38 280 ILE B CA 1
ATOM 6239 C C . ILE B 1 280 ? 12.703 -39.719 -14.219 1 97.38 280 ILE B C 1
ATOM 6241 O O . ILE B 1 280 ? 13.406 -39.594 -13.211 1 97.38 280 ILE B O 1
ATOM 6245 N N . VAL B 1 281 ? 12.234 -40.875 -14.648 1 97.56 281 VAL B N 1
ATOM 6246 C CA . VAL B 1 281 ? 12.391 -42.094 -13.867 1 97.56 281 VAL B CA 1
ATOM 6247 C C . VAL B 1 281 ? 13.867 -42.469 -13.766 1 97.56 281 VAL B C 1
ATOM 6249 O O . VAL B 1 281 ? 14.336 -42.875 -12.711 1 97.56 281 VAL B O 1
ATOM 6252 N N . GLU B 1 282 ? 14.562 -42.281 -14.883 1 98.12 282 GLU B N 1
ATOM 6253 C CA . GLU B 1 282 ? 16 -42.562 -14.859 1 98.12 282 GLU B CA 1
ATOM 6254 C C . GLU B 1 282 ? 16.734 -41.625 -13.906 1 98.12 282 GLU B C 1
ATOM 6256 O O . GLU B 1 282 ? 17.703 -42.031 -13.25 1 98.12 282 GLU B O 1
ATOM 6261 N N . ALA B 1 283 ? 16.297 -40.406 -13.836 1 98.56 283 ALA B N 1
ATOM 6262 C CA . ALA B 1 283 ? 16.875 -39.469 -12.875 1 98.56 283 ALA B CA 1
ATOM 6263 C C . ALA B 1 283 ? 16.656 -39.969 -11.445 1 98.56 283 ALA B C 1
ATOM 6265 O O . ALA B 1 283 ? 17.578 -39.906 -10.617 1 98.56 283 ALA B O 1
ATOM 6266 N N . PHE B 1 284 ? 15.461 -40.469 -11.133 1 98.5 284 PHE B N 1
ATOM 6267 C CA . PHE B 1 284 ? 15.164 -41.031 -9.812 1 98.5 284 PHE B CA 1
ATOM 6268 C C . PHE B 1 284 ? 16.094 -42.188 -9.492 1 98.5 284 PHE B C 1
ATOM 6270 O O . PHE B 1 284 ? 16.594 -42.281 -8.367 1 98.5 284 PHE B O 1
ATOM 6277 N N . ARG B 1 285 ? 16.281 -42.969 -10.492 1 98.12 285 ARG B N 1
ATOM 6278 C CA . ARG B 1 285 ? 17.125 -44.156 -10.336 1 98.12 285 ARG B CA 1
ATOM 6279 C C . ARG B 1 285 ? 18.562 -43.781 -9.992 1 98.12 285 ARG B C 1
ATOM 6281 O O . ARG B 1 285 ? 19.219 -44.469 -9.219 1 98.12 285 ARG B O 1
ATOM 6288 N N . GLN B 1 286 ? 18.969 -42.719 -10.523 1 98.44 286 GLN B N 1
ATOM 6289 C CA . GLN B 1 286 ? 20.359 -42.281 -10.344 1 98.44 286 GLN B CA 1
ATOM 6290 C C . GLN B 1 286 ? 20.531 -41.594 -9.008 1 98.44 286 GLN B C 1
ATOM 6292 O O . GLN B 1 286 ? 21.656 -41.25 -8.609 1 98.44 286 GLN B O 1
ATOM 6297 N N . LEU B 1 287 ? 19.484 -41.375 -8.305 1 98.5 287 LEU B N 1
ATOM 6298 C CA . LEU B 1 287 ? 19.516 -40.719 -7 1 98.5 287 LEU B CA 1
ATOM 6299 C C . LEU B 1 287 ? 18.922 -41.625 -5.93 1 98.5 287 LEU B C 1
ATOM 6301 O O . LEU B 1 287 ? 17.953 -41.25 -5.266 1 98.5 287 LEU B O 1
ATOM 6305 N N . PRO B 1 288 ? 19.547 -42.719 -5.688 1 97.81 288 PRO B N 1
ATOM 6306 C CA . PRO B 1 288 ? 18.953 -43.781 -4.848 1 97.81 288 PRO B CA 1
ATOM 6307 C C . PRO B 1 288 ? 18.875 -43.375 -3.375 1 97.81 288 PRO B C 1
ATOM 6309 O O . PRO B 1 288 ? 18.156 -44 -2.598 1 97.81 288 PRO B O 1
ATOM 6312 N N . ASP B 1 289 ? 19.641 -42.375 -2.98 1 98.06 289 ASP B N 1
ATOM 6313 C CA . ASP B 1 289 ? 19.672 -42 -1.573 1 98.06 289 ASP B CA 1
ATOM 6314 C C . ASP B 1 289 ? 18.438 -41.188 -1.196 1 98.06 289 ASP B C 1
ATOM 6316 O O . ASP B 1 289 ? 18.156 -40.969 -0.012 1 98.06 289 ASP B O 1
ATOM 6320 N N . TYR B 1 290 ? 17.703 -40.688 -2.223 1 98.62 290 TYR B N 1
ATOM 6321 C CA . TYR B 1 290 ? 16.469 -39.969 -1.984 1 98.62 290 TYR B CA 1
ATOM 6322 C C . TYR B 1 290 ? 15.242 -40.812 -2.307 1 98.62 290 TYR B C 1
ATOM 6324 O O . TYR B 1 290 ? 15.258 -41.594 -3.256 1 98.62 290 TYR B O 1
ATOM 6332 N N . ASN B 1 291 ? 14.195 -40.656 -1.525 1 98.75 291 ASN B N 1
ATOM 6333 C CA . ASN B 1 291 ? 12.891 -41.188 -1.89 1 98.75 291 ASN B CA 1
ATOM 6334 C C . ASN B 1 291 ? 12.031 -40.156 -2.588 1 98.75 291 ASN B C 1
ATOM 6336 O O . ASN B 1 291 ? 11.93 -39 -2.117 1 98.75 291 ASN B O 1
ATOM 6340 N N . PHE B 1 292 ? 11.5 -40.5 -3.709 1 98.62 292 PHE B N 1
ATOM 6341 C CA . PHE B 1 292 ? 10.711 -39.594 -4.512 1 98.62 292 PHE B CA 1
ATOM 6342 C C . PHE B 1 292 ? 9.219 -39.875 -4.352 1 98.62 292 PHE B C 1
ATOM 6344 O O . PHE B 1 292 ? 8.781 -41 -4.484 1 98.62 292 PHE B O 1
ATOM 6351 N N . ILE B 1 293 ? 8.484 -38.844 -3.959 1 98.38 293 ILE B N 1
ATOM 6352 C CA . ILE B 1 293 ? 7.031 -38.844 -4.039 1 98.38 293 ILE B CA 1
ATOM 6353 C C . ILE B 1 293 ? 6.57 -38.156 -5.309 1 98.38 293 ILE B C 1
ATOM 6355 O O . ILE B 1 293 ? 6.707 -36.938 -5.43 1 98.38 293 ILE B O 1
ATOM 6359 N N . TRP B 1 294 ? 6.039 -38.875 -6.238 1 97.06 294 TRP B N 1
ATOM 6360 C CA . TRP B 1 294 ? 5.703 -38.375 -7.555 1 97.06 294 TRP B CA 1
ATOM 6361 C C . TRP B 1 294 ? 4.191 -38.281 -7.742 1 97.06 294 TRP B C 1
ATOM 6363 O O . TRP B 1 294 ? 3.512 -39.312 -7.801 1 97.06 294 TRP B O 1
ATOM 6373 N N . LYS B 1 295 ? 3.674 -37.031 -7.77 1 95.81 295 LYS B N 1
ATOM 6374 C CA . LYS B 1 295 ? 2.264 -36.844 -8.102 1 95.81 295 LYS B CA 1
ATOM 6375 C C . LYS B 1 295 ? 2.016 -37.062 -9.594 1 95.81 295 LYS B C 1
ATOM 6377 O O . LYS B 1 295 ? 2.305 -36.188 -10.414 1 95.81 295 LYS B O 1
ATOM 6382 N N . PHE B 1 296 ? 1.454 -38.188 -9.875 1 92.75 296 PHE B N 1
ATOM 6383 C CA . PHE B 1 296 ? 1.189 -38.594 -11.25 1 92.75 296 PHE B CA 1
ATOM 6384 C C . PHE B 1 296 ? 0.144 -39.719 -11.305 1 92.75 296 PHE B C 1
ATOM 6386 O O . PHE B 1 296 ? -0.043 -40.438 -10.328 1 92.75 296 PHE B O 1
ATOM 6393 N N . ASP B 1 297 ? -0.552 -39.812 -12.43 1 91.25 297 ASP B N 1
ATOM 6394 C CA . ASP B 1 297 ? -1.502 -40.906 -12.625 1 91.25 297 ASP B CA 1
ATOM 6395 C C . ASP B 1 297 ? -0.781 -42.188 -12.992 1 91.25 297 ASP B C 1
ATOM 6397 O O . ASP B 1 297 ? -0.214 -42.312 -14.086 1 91.25 297 ASP B O 1
ATOM 6401 N N . LYS B 1 298 ? -0.965 -43.156 -12.188 1 89.5 298 LYS B N 1
ATOM 6402 C CA . LYS B 1 298 ? -0.263 -44.438 -12.344 1 89.5 298 LYS B CA 1
ATOM 6403 C C . LYS B 1 298 ? -0.64 -45.125 -13.656 1 89.5 298 LYS B C 1
ATOM 6405 O O . LYS B 1 298 ? 0.154 -45.875 -14.227 1 89.5 298 LYS B O 1
ATOM 6410 N N . GLU B 1 299 ? -1.79 -44.781 -14.094 1 90.94 299 GLU B N 1
ATOM 6411 C CA . GLU B 1 299 ? -2.293 -45.406 -15.312 1 90.94 299 GLU B CA 1
ATOM 6412 C C . GLU B 1 299 ? -1.396 -45.094 -16.5 1 90.94 299 GLU B C 1
ATOM 6414 O O . GLU B 1 299 ? -1.266 -45.906 -17.422 1 90.94 299 GLU B O 1
ATOM 6419 N N . TYR B 1 300 ? -0.754 -44 -16.391 1 91.19 300 TYR B N 1
ATOM 6420 C CA . TYR B 1 300 ? 0.043 -43.562 -17.531 1 91.19 300 TYR B CA 1
ATOM 6421 C C . TYR B 1 300 ? 1.506 -43.938 -17.359 1 91.19 300 TYR B C 1
ATOM 6423 O O . TYR B 1 300 ? 2.367 -43.5 -18.125 1 91.19 300 TYR B O 1
ATOM 6431 N N . LEU B 1 301 ? 1.768 -44.781 -16.328 1 92.62 301 LEU B N 1
ATOM 6432 C CA . LEU B 1 301 ? 3.135 -45.188 -16.062 1 92.62 301 LEU B CA 1
ATOM 6433 C C . LEU B 1 301 ? 3.258 -46.719 -16.141 1 92.62 301 LEU B C 1
ATOM 6435 O O . LEU B 1 301 ? 4.27 -47.281 -15.719 1 92.62 301 LEU B O 1
ATOM 6439 N N . LYS B 1 302 ? 2.316 -47.344 -16.625 1 90.44 302 LYS B N 1
ATOM 6440 C CA . LYS B 1 302 ? 2.268 -48.812 -16.672 1 90.44 302 LYS B CA 1
ATOM 6441 C C . LYS B 1 302 ? 3.426 -49.375 -17.484 1 90.44 302 LYS B C 1
ATOM 6443 O O . LYS B 1 302 ? 3.895 -50.469 -17.219 1 90.44 302 LYS B O 1
ATOM 6448 N N . ASP B 1 303 ? 3.893 -48.688 -18.422 1 88.94 303 ASP B N 1
ATOM 6449 C CA . ASP B 1 303 ? 4.93 -49.156 -19.328 1 88.94 303 ASP B CA 1
ATOM 6450 C C . ASP B 1 303 ? 6.316 -48.75 -18.844 1 88.94 303 ASP B C 1
ATOM 6452 O O . ASP B 1 303 ? 7.305 -48.906 -19.562 1 88.94 303 ASP B O 1
ATOM 6456 N N . VAL B 1 304 ? 6.383 -48.25 -17.688 1 91.19 304 VAL B N 1
ATOM 6457 C CA . VAL B 1 304 ? 7.652 -47.75 -17.156 1 91.19 304 VAL B CA 1
ATOM 6458 C C . VAL B 1 304 ? 8.023 -48.562 -15.906 1 91.19 304 VAL B C 1
ATOM 6460 O O . VAL B 1 304 ? 7.199 -48.75 -15.008 1 91.19 304 VAL B O 1
ATOM 6463 N N . GLN B 1 305 ? 9.227 -49.156 -15.852 1 91.62 305 GLN B N 1
ATOM 6464 C CA . GLN B 1 305 ? 9.719 -49.844 -14.664 1 91.62 305 GLN B CA 1
ATOM 6465 C C . GLN B 1 305 ? 10.117 -48.844 -13.578 1 91.62 305 GLN B C 1
ATOM 6467 O O . GLN B 1 305 ? 11.086 -48.094 -13.742 1 91.62 305 GLN B O 1
ATOM 6472 N N . MET B 1 306 ? 9.445 -48.875 -12.547 1 94.5 306 MET B N 1
ATOM 6473 C CA . MET B 1 306 ? 9.664 -47.906 -11.484 1 94.5 306 MET B CA 1
ATOM 6474 C C . MET B 1 306 ? 10.719 -48.375 -10.5 1 94.5 306 MET B C 1
ATOM 6476 O O . MET B 1 306 ? 10.711 -49.562 -10.102 1 94.5 306 MET B O 1
ATOM 6480 N N . PRO B 1 307 ? 11.664 -47.594 -10.203 1 96.38 307 PRO B N 1
ATOM 6481 C CA . PRO B 1 307 ? 12.602 -47.969 -9.148 1 96.38 307 PRO B CA 1
ATOM 6482 C C . PRO B 1 307 ? 11.953 -48 -7.766 1 96.38 307 PRO B C 1
ATOM 6484 O O . PRO B 1 307 ? 10.875 -47.438 -7.57 1 96.38 307 PRO B O 1
ATOM 6487 N N . GLY B 1 308 ? 12.578 -48.594 -6.738 1 96.19 308 GLY B N 1
ATOM 6488 C CA . GLY B 1 308 ? 12.023 -48.844 -5.414 1 96.19 308 GLY B CA 1
ATOM 6489 C C . GLY B 1 308 ? 11.914 -47.562 -4.574 1 96.19 308 GLY B C 1
ATOM 6490 O O . GLY B 1 308 ? 11.148 -47.531 -3.613 1 96.19 308 GLY B O 1
ATOM 6491 N N . ASN B 1 309 ? 12.648 -46.594 -4.984 1 98.38 309 ASN B N 1
ATOM 6492 C CA . ASN B 1 309 ? 12.648 -45.375 -4.18 1 98.38 309 ASN B CA 1
ATOM 6493 C C . ASN B 1 309 ? 11.625 -44.344 -4.684 1 98.38 309 ASN B C 1
ATOM 6495 O O . ASN B 1 309 ? 11.727 -43.156 -4.387 1 98.38 309 ASN B O 1
ATOM 6499 N N . VAL B 1 310 ? 10.68 -44.781 -5.523 1 98.25 310 VAL B N 1
ATOM 6500 C CA . VAL B 1 310 ? 9.672 -43.875 -6.066 1 98.25 310 VAL B CA 1
ATOM 6501 C C . VAL B 1 310 ? 8.281 -44.344 -5.656 1 98.25 310 VAL B C 1
ATOM 6503 O O . VAL B 1 310 ? 7.93 -45.5 -5.852 1 98.25 310 VAL B O 1
ATOM 6506 N N . LEU B 1 311 ? 7.543 -43.469 -5.066 1 97.38 311 LEU B N 1
ATOM 6507 C CA . LEU B 1 311 ? 6.133 -43.688 -4.762 1 97.38 311 LEU B CA 1
ATOM 6508 C C . LEU B 1 311 ? 5.25 -42.75 -5.602 1 97.38 311 LEU B C 1
ATOM 6510 O O . LEU B 1 311 ? 5.344 -41.531 -5.496 1 97.38 311 LEU B O 1
ATOM 6514 N N . VAL B 1 312 ? 4.391 -43.344 -6.453 1 95.81 312 VAL B N 1
ATOM 6515 C CA . VAL B 1 312 ? 3.514 -42.562 -7.336 1 95.81 312 VAL B CA 1
ATOM 6516 C C . VAL B 1 312 ? 2.092 -42.562 -6.777 1 95.81 312 VAL B C 1
ATOM 6518 O O . VAL B 1 312 ? 1.573 -43.625 -6.383 1 95.81 312 VAL B O 1
ATOM 6521 N N . ARG B 1 313 ? 1.524 -41.375 -6.699 1 93.62 313 ARG B N 1
ATOM 6522 C CA . ARG B 1 313 ? 0.124 -41.25 -6.312 1 93.62 313 ARG B CA 1
ATOM 6523 C C . ARG B 1 313 ? -0.58 -40.188 -7.152 1 93.62 313 ARG B C 1
ATOM 6525 O O . ARG B 1 313 ? 0.028 -39.188 -7.531 1 93.62 313 ARG B O 1
ATOM 6532 N N . ASP B 1 314 ? -1.833 -40.438 -7.355 1 89 314 ASP B N 1
ATOM 6533 C CA . ASP B 1 314 ? -2.65 -39.5 -8.109 1 89 314 ASP B CA 1
ATOM 6534 C C . ASP B 1 314 ? -2.988 -38.281 -7.266 1 89 314 ASP B C 1
ATOM 6536 O O . ASP B 1 314 ? -3.062 -37.156 -7.781 1 89 314 ASP B O 1
ATOM 6540 N N . PHE B 1 315 ? -3.303 -38.531 -6.02 1 87.62 315 PHE B N 1
ATOM 6541 C CA . PHE B 1 315 ? -3.645 -37.469 -5.094 1 87.62 315 PHE B CA 1
ATOM 6542 C C . PHE B 1 315 ? -2.734 -37.5 -3.873 1 87.62 315 PHE B C 1
ATOM 6544 O O . PHE B 1 315 ? -2.453 -38.562 -3.326 1 87.62 315 PHE B O 1
ATOM 6551 N N . LEU B 1 316 ? -2.176 -36.344 -3.602 1 93 316 LEU B N 1
ATOM 6552 C CA . LEU B 1 316 ? -1.262 -36.219 -2.475 1 93 316 LEU B CA 1
ATOM 6553 C C . LEU B 1 316 ? -1.649 -35 -1.604 1 93 316 LEU B C 1
ATOM 6555 O O . LEU B 1 316 ? -2.062 -33.969 -2.119 1 93 316 LEU B O 1
ATOM 6559 N N . PRO B 1 317 ? -1.576 -35.156 -0.347 1 93.69 317 PRO B N 1
ATOM 6560 C CA . PRO B 1 317 ? -1.668 -34 0.518 1 93.69 317 PRO B CA 1
ATOM 6561 C C . PRO B 1 317 ? -0.424 -33.094 0.447 1 93.69 317 PRO B C 1
ATOM 6563 O O . PRO B 1 317 ? 0.369 -33.062 1.393 1 93.69 317 PRO B O 1
ATOM 6566 N N . GLN B 1 318 ? -0.305 -32.375 -0.576 1 94.62 318 GLN B N 1
ATOM 6567 C CA . GLN B 1 318 ? 0.899 -31.625 -0.921 1 94.62 318 GLN B CA 1
ATOM 6568 C C . GLN B 1 318 ? 1.349 -30.734 0.238 1 94.62 318 GLN B C 1
ATOM 6570 O O . GLN B 1 318 ? 2.527 -30.734 0.603 1 94.62 318 GLN B O 1
ATOM 6575 N N . ARG B 1 319 ? 0.451 -30.016 0.836 1 93.94 319 ARG B N 1
ATOM 6576 C CA . ARG B 1 319 ? 0.788 -29.078 1.912 1 93.94 319 ARG B CA 1
ATOM 6577 C C . ARG B 1 319 ? 1.419 -29.812 3.09 1 93.94 319 ARG B C 1
ATOM 6579 O O . ARG B 1 319 ? 2.395 -29.344 3.676 1 93.94 319 ARG B O 1
ATOM 6586 N N . ASP B 1 320 ? 0.859 -30.953 3.396 1 97.25 320 ASP B N 1
ATOM 6587 C CA . ASP B 1 320 ? 1.357 -31.734 4.523 1 97.25 320 ASP B CA 1
ATOM 6588 C C . ASP B 1 320 ? 2.709 -32.375 4.199 1 97.25 320 ASP B C 1
ATOM 6590 O O . ASP B 1 320 ? 3.562 -32.5 5.078 1 97.25 320 ASP B O 1
ATOM 6594 N N . ILE B 1 321 ? 2.857 -32.719 2.982 1 98.25 321 ILE B N 1
ATOM 6595 C CA . ILE B 1 321 ? 4.145 -33.25 2.551 1 98.25 321 ILE B CA 1
ATOM 6596 C C . ILE B 1 321 ? 5.211 -32.156 2.648 1 98.25 321 ILE B C 1
ATOM 6598 O O . ILE B 1 321 ? 6.316 -32.406 3.135 1 98.25 321 ILE B O 1
ATOM 6602 N N . LEU B 1 322 ? 4.844 -30.984 2.24 1 98.25 322 LEU B N 1
ATOM 6603 C CA . LEU B 1 322 ? 5.766 -29.859 2.27 1 98.25 322 LEU B CA 1
ATOM 6604 C C . LEU B 1 322 ? 6.172 -29.516 3.701 1 98.25 322 LEU B C 1
ATOM 6606 O O . LEU B 1 322 ? 7.266 -29.016 3.938 1 98.25 322 LEU B O 1
ATOM 6610 N N . ALA B 1 323 ? 5.348 -29.875 4.613 1 98 323 ALA B N 1
ATOM 6611 C CA . ALA B 1 323 ? 5.598 -29.562 6.02 1 98 323 ALA B CA 1
ATOM 6612 C C . ALA B 1 323 ? 6.43 -30.656 6.68 1 98 323 ALA B C 1
ATOM 6614 O O . ALA B 1 323 ? 6.891 -30.5 7.812 1 98 323 ALA B O 1
ATOM 6615 N N . HIS B 1 324 ? 6.641 -31.75 6.023 1 98.19 324 HIS B N 1
ATOM 6616 C CA . HIS B 1 324 ? 7.289 -32.906 6.617 1 98.19 324 HIS B CA 1
ATOM 6617 C C . HIS B 1 324 ? 8.781 -32.688 6.809 1 98.19 324 HIS B C 1
ATOM 6619 O O . HIS B 1 324 ? 9.453 -32.156 5.914 1 9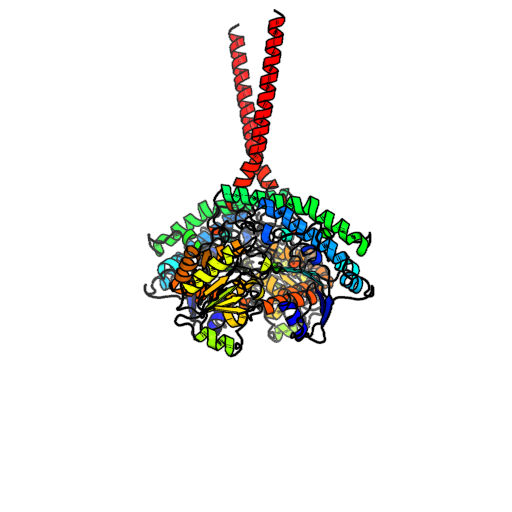8.19 324 HIS B O 1
ATOM 6625 N N . LYS B 1 325 ? 9.352 -33.094 7.895 1 96.44 325 LYS B N 1
ATOM 6626 C CA . LYS B 1 325 ? 10.727 -32.781 8.281 1 96.44 325 LYS B CA 1
ATOM 6627 C C . LYS B 1 325 ? 11.711 -33.5 7.34 1 96.44 325 LYS B C 1
ATOM 6629 O O . LYS B 1 325 ? 12.836 -33 7.145 1 96.44 325 LYS B O 1
ATOM 6634 N N . SER B 1 326 ? 11.273 -34.562 6.707 1 98 326 SER B N 1
ATOM 6635 C CA . SER B 1 326 ? 12.18 -35.344 5.859 1 98 326 SER B CA 1
ATOM 6636 C C . SER B 1 326 ? 12.203 -34.781 4.438 1 98 326 SER B C 1
ATOM 6638 O O . SER B 1 326 ? 13 -35.219 3.609 1 98 326 SER B O 1
ATOM 6640 N N . LEU B 1 327 ? 11.305 -33.844 4.145 1 98.62 327 LEU B N 1
ATOM 6641 C CA . LEU B 1 327 ? 11.281 -33.312 2.791 1 98.62 327 LEU B CA 1
ATOM 6642 C C . LEU B 1 327 ? 12.461 -32.375 2.568 1 98.62 327 LEU B C 1
ATOM 6644 O O . LEU B 1 327 ? 12.641 -31.406 3.328 1 98.62 327 LEU B O 1
ATOM 6648 N N . THR B 1 328 ? 13.195 -32.625 1.479 1 98.06 328 THR B N 1
ATOM 6649 C CA . THR B 1 328 ? 14.398 -31.844 1.241 1 98.06 328 THR B CA 1
ATOM 6650 C C . THR B 1 328 ? 14.203 -30.875 0.077 1 98.06 328 THR B C 1
ATOM 6652 O O . THR B 1 328 ? 14.875 -29.844 -0.001 1 98.06 328 THR B O 1
ATOM 6655 N N . LEU B 1 329 ? 13.312 -31.281 -0.746 1 98.38 329 LEU B N 1
ATOM 6656 C CA . LEU B 1 329 ? 13.227 -30.562 -2.008 1 98.38 329 LEU B CA 1
ATOM 6657 C C . LEU B 1 329 ? 11.867 -30.766 -2.664 1 98.38 329 LEU B C 1
ATOM 6659 O O . LEU B 1 329 ? 11.258 -31.828 -2.529 1 98.38 329 LEU B O 1
ATOM 6663 N N . PHE B 1 330 ? 11.375 -29.766 -3.332 1 98.81 330 PHE B N 1
ATOM 6664 C CA . PHE B 1 330 ? 10.156 -29.828 -4.133 1 98.81 330 PHE B CA 1
ATOM 6665 C C . PHE B 1 330 ? 10.461 -29.531 -5.598 1 98.81 330 PHE B C 1
ATOM 6667 O O . PHE B 1 330 ? 10.859 -28.422 -5.949 1 98.81 330 PHE B O 1
ATOM 6674 N N . VAL B 1 331 ? 10.344 -30.5 -6.438 1 98.69 331 VAL B N 1
ATOM 6675 C CA . VAL B 1 331 ? 10.398 -30.297 -7.883 1 98.69 331 VAL B CA 1
ATOM 6676 C C . VAL B 1 331 ? 9.016 -29.922 -8.406 1 98.69 331 VAL B C 1
ATOM 6678 O O . VAL B 1 331 ? 8.094 -30.734 -8.391 1 98.69 331 VAL B O 1
ATOM 6681 N N . SER B 1 332 ? 8.891 -28.688 -8.883 1 97.44 332 SER B N 1
ATOM 6682 C CA . SER B 1 332 ? 7.574 -28.094 -9.109 1 97.44 332 SER B CA 1
ATOM 6683 C C . SER B 1 332 ? 7.516 -27.375 -10.453 1 97.44 332 SER B C 1
ATOM 6685 O O . SER B 1 332 ? 8.547 -26.984 -11 1 97.44 332 SER B O 1
ATOM 6687 N N . HIS B 1 333 ? 6.348 -27.297 -10.984 1 95.5 333 HIS B N 1
ATOM 6688 C CA . HIS B 1 333 ? 6.133 -26.453 -12.156 1 95.5 333 HIS B CA 1
ATOM 6689 C C . HIS B 1 333 ? 6.109 -24.969 -11.773 1 95.5 333 HIS B C 1
ATOM 6691 O O . HIS B 1 333 ? 6.02 -24.109 -12.641 1 95.5 333 HIS B O 1
ATOM 6697 N N . CYS B 1 334 ? 6.074 -24.656 -10.523 1 95.25 334 CYS B N 1
ATOM 6698 C CA . CYS B 1 334 ? 6.199 -23.312 -9.984 1 95.25 334 CYS B CA 1
ATOM 6699 C C . CYS B 1 334 ? 4.906 -22.531 -10.18 1 95.25 334 CYS B C 1
ATOM 6701 O O . CYS B 1 334 ? 4.941 -21.344 -10.531 1 95.25 334 CYS B O 1
ATOM 6703 N N . GLY B 1 335 ? 3.766 -23.25 -9.969 1 94.06 335 GLY B N 1
ATOM 6704 C CA . GLY B 1 335 ? 2.523 -22.5 -9.844 1 94.06 335 GLY B CA 1
ATOM 6705 C C . GLY B 1 335 ? 2.508 -21.578 -8.648 1 94.06 335 GLY B C 1
ATOM 6706 O O . GLY B 1 335 ? 3.207 -21.812 -7.66 1 94.06 335 GLY B O 1
ATOM 6707 N N . GLY B 1 336 ? 1.728 -20.562 -8.727 1 93 336 GLY B N 1
ATOM 6708 C CA . GLY B 1 336 ? 1.693 -19.562 -7.684 1 93 336 GLY B CA 1
ATOM 6709 C C . GLY B 1 336 ? 1.4 -20.141 -6.309 1 93 336 GLY B C 1
ATOM 6710 O O . GLY B 1 336 ? 2.131 -19.875 -5.352 1 93 336 GLY B O 1
ATOM 6711 N N . LEU B 1 337 ? 0.384 -20.938 -6.16 1 93.25 337 LEU B N 1
ATOM 6712 C CA . LEU B 1 337 ? -0.016 -21.484 -4.871 1 93.25 337 LEU B CA 1
ATOM 6713 C C . LEU B 1 337 ? 1.012 -22.5 -4.367 1 93.25 337 LEU B C 1
ATOM 6715 O O . LEU B 1 337 ? 1.347 -22.516 -3.182 1 93.25 337 LEU B O 1
ATOM 6719 N N . SER B 1 338 ? 1.518 -23.297 -5.293 1 95.06 338 SER B N 1
ATOM 6720 C CA . SER B 1 338 ? 2.527 -24.281 -4.922 1 95.06 338 SER B CA 1
ATOM 6721 C C . SER B 1 338 ? 3.807 -23.609 -4.438 1 95.06 338 SER B C 1
ATOM 6723 O O . SER B 1 338 ? 4.414 -24.047 -3.457 1 95.06 338 SER B O 1
ATOM 6725 N N . THR B 1 339 ? 4.18 -22.594 -5.16 1 96.88 339 THR B N 1
ATOM 6726 C CA . THR B 1 339 ? 5.379 -21.859 -4.777 1 96.88 339 THR B CA 1
ATOM 6727 C C . THR B 1 339 ? 5.195 -21.203 -3.41 1 96.88 339 THR B C 1
ATOM 6729 O O . THR B 1 339 ? 6.109 -21.219 -2.584 1 96.88 339 THR B O 1
ATOM 6732 N N . GLN B 1 340 ? 4.043 -20.672 -3.174 1 97.25 340 GLN B N 1
ATOM 6733 C CA . GLN B 1 340 ? 3.76 -20.062 -1.883 1 97.25 340 GLN B CA 1
ATOM 6734 C C . GLN B 1 340 ? 3.758 -21.094 -0.765 1 97.25 340 GLN B C 1
ATOM 6736 O O . GLN B 1 340 ? 4.266 -20.844 0.329 1 97.25 340 GLN B O 1
ATOM 6741 N N . GLU B 1 341 ? 3.201 -22.281 -1.047 1 97.12 341 GLU B N 1
ATOM 6742 C CA . GLU B 1 341 ? 3.199 -23.359 -0.05 1 97.12 341 GLU B CA 1
ATOM 6743 C C . GLU B 1 341 ? 4.621 -23.797 0.282 1 97.12 341 GLU B C 1
ATOM 6745 O O . GLU B 1 341 ? 4.965 -23.969 1.454 1 97.12 341 GLU B O 1
ATOM 6750 N N . ALA B 1 342 ? 5.379 -23.969 -0.778 1 98.38 342 ALA B N 1
ATOM 6751 C CA . ALA B 1 342 ? 6.773 -24.344 -0.572 1 98.38 342 ALA B CA 1
ATOM 6752 C C . ALA B 1 342 ? 7.52 -23.281 0.235 1 98.38 342 ALA B C 1
ATOM 6754 O O . ALA B 1 342 ? 8.281 -23.609 1.147 1 98.38 342 ALA B O 1
ATOM 6755 N N . THR B 1 343 ? 7.266 -22.031 -0.103 1 98.56 343 THR B N 1
ATOM 6756 C CA . THR B 1 343 ? 7.902 -20.938 0.611 1 98.56 343 THR B CA 1
ATOM 6757 C C . THR B 1 343 ? 7.461 -20.906 2.072 1 98.56 343 THR B C 1
ATOM 6759 O O . THR B 1 343 ? 8.289 -20.734 2.973 1 98.56 343 THR B O 1
ATOM 6762 N N . TRP B 1 344 ? 6.203 -21.094 2.27 1 98.31 344 TRP B N 1
ATOM 6763 C CA . TRP B 1 344 ? 5.66 -21.078 3.623 1 98.31 344 TRP B CA 1
ATOM 6764 C C . TRP B 1 344 ? 6.359 -22.109 4.5 1 98.31 344 TRP B C 1
ATOM 6766 O O . TRP B 1 344 ? 6.66 -21.828 5.668 1 98.31 344 TRP B O 1
ATOM 6776 N N . HIS B 1 345 ? 6.703 -23.234 3.953 1 98.38 345 HIS B N 1
ATOM 6777 C CA . HIS B 1 345 ? 7.285 -24.328 4.723 1 98.38 345 HIS B CA 1
ATOM 6778 C C . HIS B 1 345 ? 8.805 -24.344 4.598 1 98.38 345 HIS B C 1
ATOM 6780 O O . HIS B 1 345 ? 9.469 -25.219 5.172 1 98.38 345 HIS B O 1
ATOM 6786 N N . GLY B 1 346 ? 9.375 -23.438 3.816 1 98.38 346 GLY B N 1
ATOM 6787 C CA . GLY B 1 346 ? 10.82 -23.281 3.709 1 98.38 346 GLY B CA 1
ATOM 6788 C C . GLY B 1 346 ? 11.469 -24.391 2.891 1 98.38 346 GLY B C 1
ATOM 6789 O O . GLY B 1 346 ? 12.586 -24.812 3.193 1 98.38 346 GLY B O 1
ATOM 6790 N N . VAL B 1 347 ? 10.742 -24.891 1.859 1 98.75 347 VAL B N 1
ATOM 6791 C CA . VAL B 1 347 ? 11.266 -25.969 1.029 1 98.75 347 VAL B CA 1
ATOM 6792 C C . VAL B 1 347 ? 11.797 -25.406 -0.285 1 98.75 347 VAL B C 1
ATOM 6794 O O . VAL B 1 347 ? 11.047 -24.797 -1.053 1 98.75 347 VAL B O 1
ATOM 6797 N N . PRO B 1 348 ? 13.07 -25.578 -0.595 1 98.81 348 PRO B N 1
ATOM 6798 C CA . PRO B 1 348 ? 13.617 -25.062 -1.852 1 98.81 348 PRO B CA 1
ATOM 6799 C C . PRO B 1 348 ? 13.055 -25.781 -3.078 1 98.81 348 PRO B C 1
ATOM 6801 O O . PRO B 1 348 ? 12.422 -26.828 -2.947 1 98.81 348 PRO B O 1
ATOM 6804 N N . LEU B 1 349 ? 13.344 -25.188 -4.305 1 98.88 349 LEU B N 1
ATOM 6805 C CA . LEU B 1 349 ? 12.656 -25.688 -5.492 1 98.88 349 LEU B CA 1
ATOM 6806 C C . LEU B 1 349 ? 13.664 -26.031 -6.59 1 98.88 349 LEU B C 1
ATOM 6808 O O . LEU B 1 349 ? 14.703 -25.391 -6.719 1 98.88 349 LEU B O 1
ATOM 6812 N N . VAL B 1 350 ? 13.391 -27.078 -7.25 1 98.88 350 VAL B N 1
ATOM 6813 C CA . VAL B 1 350 ? 13.766 -27.234 -8.656 1 98.88 350 VAL B CA 1
ATOM 6814 C C . VAL B 1 350 ? 12.562 -26.969 -9.547 1 98.88 350 VAL B C 1
ATOM 6816 O O . VAL B 1 350 ? 11.578 -27.719 -9.5 1 98.88 350 VAL B O 1
ATOM 6819 N N . GLY B 1 351 ? 12.688 -25.891 -10.242 1 98.25 351 GLY B N 1
ATOM 6820 C CA . GLY B 1 351 ? 11.531 -25.484 -11.023 1 98.25 351 GLY B CA 1
ATOM 6821 C C . GLY B 1 351 ? 11.578 -25.969 -12.461 1 98.25 351 GLY B C 1
ATOM 6822 O O . GLY B 1 351 ? 12.602 -25.828 -13.141 1 98.25 351 GLY B O 1
ATOM 6823 N N . ILE B 1 352 ? 10.484 -26.531 -12.906 1 96.44 352 ILE B N 1
ATOM 6824 C CA . ILE B 1 352 ? 10.25 -26.906 -14.297 1 96.44 352 ILE B CA 1
ATOM 6825 C C . ILE B 1 352 ? 8.992 -26.219 -14.82 1 96.44 352 ILE B C 1
ATOM 6827 O O . ILE B 1 352 ? 7.973 -26.875 -15.062 1 96.44 352 ILE B O 1
ATOM 6831 N N . PRO B 1 353 ? 9.102 -24.922 -15 1 93.69 353 PRO B N 1
ATOM 6832 C CA . PRO B 1 353 ? 7.91 -24.188 -15.438 1 93.69 353 PRO B CA 1
ATOM 6833 C C . PRO B 1 353 ? 7.453 -24.594 -16.828 1 93.69 353 PRO B C 1
ATOM 6835 O O . PRO B 1 353 ? 8.273 -24.969 -17.672 1 93.69 353 PRO B O 1
ATOM 6838 N N . LEU B 1 354 ? 6.215 -24.516 -17.016 1 90.19 354 LEU B N 1
ATOM 6839 C CA . LEU B 1 354 ? 5.637 -24.922 -18.281 1 90.19 354 LEU B CA 1
ATOM 6840 C C . LEU B 1 354 ? 5.137 -23.703 -19.062 1 90.19 354 LEU B C 1
ATOM 6842 O O . LEU B 1 354 ? 5.453 -23.547 -20.25 1 90.19 354 LEU B O 1
ATOM 6846 N N . PHE B 1 355 ? 4.371 -22.859 -18.422 1 86.44 355 PHE B N 1
ATOM 6847 C CA . PHE B 1 355 ? 3.84 -21.703 -19.156 1 86.44 355 PHE B CA 1
ATOM 6848 C C . PHE B 1 355 ? 3.402 -20.609 -18.203 1 86.44 355 PHE B C 1
ATOM 6850 O O . PHE B 1 355 ? 3.275 -20.844 -17 1 86.44 355 PHE B O 1
ATOM 6857 N N . LEU B 1 356 ? 3.297 -19.328 -18.688 1 84 356 LEU B N 1
ATOM 6858 C CA . LEU B 1 356 ? 2.682 -18.156 -18.078 1 84 356 LEU B CA 1
ATOM 6859 C C . LEU B 1 356 ? 3.432 -17.75 -16.812 1 84 356 LEU B C 1
ATOM 6861 O O . LEU B 1 356 ? 4.645 -17.531 -16.844 1 84 356 LEU B O 1
ATOM 6865 N N . ASP B 1 357 ? 2.701 -17.719 -15.672 1 88.19 357 ASP B N 1
ATOM 6866 C CA . ASP B 1 357 ? 3.238 -17.109 -14.461 1 88.19 357 ASP B CA 1
ATOM 6867 C C . ASP B 1 357 ? 4.246 -18.031 -13.781 1 88.19 357 ASP B C 1
ATOM 6869 O O . ASP B 1 357 ? 5 -17.594 -12.906 1 88.19 357 ASP B O 1
ATOM 6873 N N . GLN B 1 358 ? 4.324 -19.219 -14.266 1 93.06 358 GLN B N 1
ATOM 6874 C CA . GLN B 1 358 ? 5.207 -20.188 -13.633 1 93.06 358 GLN B CA 1
ATOM 6875 C C . GLN B 1 358 ? 6.668 -19.766 -13.75 1 93.06 358 GLN B C 1
ATOM 6877 O O . GLN B 1 358 ? 7.445 -19.922 -12.805 1 93.06 358 GLN B O 1
ATOM 6882 N N . TYR B 1 359 ? 6.953 -19.203 -14.891 1 92.19 359 TYR B N 1
ATOM 6883 C CA . TYR B 1 359 ? 8.312 -18.719 -15.102 1 92.19 359 TYR B CA 1
ATOM 6884 C C . TYR B 1 359 ? 8.641 -17.578 -14.141 1 92.19 359 TYR B C 1
ATOM 6886 O O . TYR B 1 359 ? 9.727 -17.531 -13.562 1 92.19 359 TYR B O 1
ATOM 6894 N N . ARG B 1 360 ? 7.719 -16.719 -14.023 1 92.56 360 ARG B N 1
ATOM 6895 C CA . ARG B 1 360 ? 7.891 -15.586 -13.125 1 92.56 360 ARG B CA 1
ATOM 6896 C C . ARG B 1 360 ? 8.086 -16.047 -11.688 1 92.56 360 ARG B C 1
ATOM 6898 O O . ARG B 1 360 ? 8.961 -15.547 -10.977 1 92.56 360 ARG B O 1
ATOM 6905 N N . ASN B 1 361 ? 7.273 -16.969 -11.242 1 95.31 361 ASN B N 1
ATOM 6906 C CA . ASN B 1 361 ? 7.383 -17.5 -9.891 1 95.31 361 ASN B CA 1
ATOM 6907 C C . ASN B 1 361 ? 8.75 -18.141 -9.656 1 95.31 361 ASN B C 1
ATOM 6909 O O . ASN B 1 361 ? 9.359 -17.938 -8.602 1 95.31 361 ASN B O 1
ATOM 6913 N N . LEU B 1 362 ? 9.188 -18.844 -10.656 1 96.12 362 LEU B N 1
ATOM 6914 C CA . LEU B 1 362 ? 10.5 -19.484 -10.555 1 96.12 362 LEU B CA 1
ATOM 6915 C C . LEU B 1 362 ? 11.609 -18.438 -10.508 1 96.12 362 LEU B C 1
ATOM 6917 O O . LEU B 1 362 ? 12.516 -18.516 -9.688 1 96.12 362 LEU B O 1
ATOM 6921 N N . LEU B 1 363 ? 11.516 -17.484 -11.391 1 94.81 363 LEU B N 1
ATOM 6922 C CA . LEU B 1 363 ? 12.555 -16.453 -11.453 1 94.81 363 LEU B CA 1
ATOM 6923 C C . LEU B 1 363 ? 12.664 -15.703 -10.133 1 94.81 363 LEU B C 1
ATOM 6925 O O . LEU B 1 363 ? 13.766 -15.391 -9.68 1 94.81 363 LEU B O 1
ATOM 6929 N N . GLN B 1 364 ? 11.594 -15.422 -9.562 1 94.75 364 GLN B N 1
ATOM 6930 C CA . GLN B 1 364 ? 11.602 -14.758 -8.258 1 94.75 364 GLN B CA 1
ATOM 6931 C C . GLN B 1 364 ? 12.242 -15.656 -7.199 1 94.75 364 GLN B C 1
ATOM 6933 O O . GLN B 1 364 ? 12.953 -15.164 -6.316 1 94.75 364 GLN B O 1
ATOM 6938 N N . THR B 1 365 ? 11.992 -16.906 -7.289 1 97.56 365 THR B N 1
ATOM 6939 C CA . THR B 1 365 ? 12.547 -17.859 -6.332 1 97.56 365 THR B CA 1
ATOM 6940 C C . THR B 1 365 ? 14.055 -18.016 -6.539 1 97.56 365 THR B C 1
ATOM 6942 O O . THR B 1 365 ? 14.812 -18.125 -5.574 1 97.56 365 THR B O 1
ATOM 6945 N N . ILE B 1 366 ? 14.445 -18 -7.805 1 97.19 366 ILE B N 1
ATOM 6946 C CA . ILE B 1 366 ? 15.867 -18.031 -8.133 1 97.19 366 ILE B CA 1
ATOM 6947 C C . ILE B 1 366 ? 16.531 -16.766 -7.602 1 97.19 366 ILE B C 1
ATOM 6949 O O . ILE B 1 366 ? 17.609 -16.828 -7 1 97.19 366 ILE B O 1
ATOM 6953 N N . GLY B 1 367 ? 15.852 -15.672 -7.742 1 94.62 367 GLY B N 1
ATOM 6954 C CA . GLY B 1 367 ? 16.375 -14.414 -7.234 1 94.62 367 GLY B CA 1
ATOM 6955 C C . GLY B 1 367 ? 16.594 -14.414 -5.734 1 94.62 367 GLY B C 1
ATOM 6956 O O . GLY B 1 367 ? 17.5 -13.758 -5.23 1 94.62 367 GLY B O 1
ATOM 6957 N N . ALA B 1 368 ? 15.805 -15.156 -5.07 1 96.31 368 ALA B N 1
ATOM 6958 C CA . ALA B 1 368 ? 15.914 -15.266 -3.617 1 96.31 368 ALA B CA 1
ATOM 6959 C C . ALA B 1 368 ? 16.984 -16.281 -3.225 1 96.31 368 ALA B C 1
ATOM 6961 O O . ALA B 1 368 ? 17.25 -16.484 -2.039 1 96.31 368 ALA B O 1
ATOM 6962 N N . GLY B 1 369 ? 17.547 -17 -4.199 1 97.62 369 GLY B N 1
ATOM 6963 C CA . GLY B 1 369 ? 18.594 -17.969 -3.957 1 97.62 369 GLY B CA 1
ATOM 6964 C C . GLY B 1 369 ? 18.062 -19.344 -3.57 1 97.62 369 GLY B C 1
ATOM 6965 O O . GLY B 1 369 ? 18.797 -20.172 -3.02 1 97.62 369 GLY B O 1
ATOM 6966 N N . ALA B 1 370 ? 16.766 -19.609 -3.918 1 98.62 370 ALA B N 1
ATOM 6967 C CA . ALA B 1 370 ? 16.141 -20.781 -3.297 1 98.62 370 ALA B CA 1
ATOM 6968 C C . ALA B 1 370 ? 15.742 -21.812 -4.348 1 98.62 370 ALA B C 1
ATOM 6970 O O . ALA B 1 370 ? 15.062 -22.797 -4.035 1 98.62 370 ALA B O 1
ATOM 6971 N N . ALA B 1 371 ? 16.172 -21.594 -5.625 1 98.75 371 ALA B N 1
ATOM 6972 C CA . ALA B 1 371 ? 15.727 -22.531 -6.648 1 98.75 371 ALA B CA 1
ATOM 6973 C C . ALA B 1 371 ? 16.703 -22.562 -7.824 1 98.75 371 ALA B C 1
ATOM 6975 O O . ALA B 1 371 ? 17.531 -21.672 -7.969 1 98.75 371 ALA B O 1
ATOM 6976 N N . VAL B 1 372 ? 16.609 -23.578 -8.586 1 98.56 372 VAL B N 1
ATOM 6977 C CA . VAL B 1 372 ? 17.234 -23.656 -9.898 1 98.56 372 VAL B CA 1
ATOM 6978 C C . VAL B 1 372 ? 16.203 -24.047 -10.953 1 98.56 372 VAL B C 1
ATOM 6980 O O . VAL B 1 372 ? 15.117 -24.516 -10.617 1 98.56 372 VAL B O 1
ATOM 6983 N N . GLN B 1 373 ? 16.531 -23.781 -12.156 1 97.69 373 GLN B N 1
ATOM 6984 C CA . GLN B 1 373 ? 15.609 -24.047 -13.258 1 97.69 373 GLN B CA 1
ATOM 6985 C C . GLN B 1 373 ? 16.047 -25.266 -14.07 1 97.69 373 GLN B C 1
ATOM 6987 O O . GLN B 1 373 ? 17.234 -25.469 -14.305 1 97.69 373 GLN B O 1
ATOM 6992 N N . VAL B 1 374 ? 15.102 -26.094 -14.375 1 97.81 374 VAL B N 1
ATOM 6993 C CA . VAL B 1 374 ? 15.234 -27.109 -15.422 1 97.81 374 VAL B CA 1
ATOM 6994 C C . VAL B 1 374 ? 14.242 -26.812 -16.547 1 97.81 374 VAL B C 1
ATOM 6996 O O . VAL B 1 374 ? 13.055 -26.609 -16.297 1 97.81 374 VAL B O 1
ATOM 6999 N N . ASP B 1 375 ? 14.758 -26.734 -17.75 1 94.19 375 ASP B N 1
ATOM 7000 C CA . ASP B 1 375 ? 13.906 -26.469 -18.906 1 94.19 375 ASP B CA 1
ATOM 7001 C C . ASP B 1 375 ? 13.125 -27.719 -19.328 1 94.19 375 ASP B C 1
ATOM 7003 O O . ASP B 1 375 ? 13.727 -28.75 -19.625 1 94.19 375 ASP B O 1
ATOM 7007 N N . TYR B 1 376 ? 11.867 -27.562 -19.375 1 92.75 376 TYR B N 1
ATOM 7008 C CA . TYR B 1 376 ? 11.023 -28.719 -19.688 1 92.75 376 TYR B CA 1
ATOM 7009 C C . TYR B 1 376 ? 11.305 -29.234 -21.094 1 92.75 376 TYR B C 1
ATOM 7011 O O . TYR B 1 376 ? 11.406 -30.438 -21.297 1 92.75 376 TYR B O 1
ATOM 7019 N N . LEU B 1 377 ? 11.438 -28.359 -22.047 1 90.5 377 LEU B N 1
ATOM 7020 C CA . LEU B 1 377 ? 11.586 -28.734 -23.453 1 90.5 377 LEU B CA 1
ATOM 7021 C C . LEU B 1 377 ? 12.977 -29.297 -23.719 1 90.5 377 LEU B C 1
ATOM 7023 O O . LEU B 1 377 ? 13.172 -30.062 -24.672 1 90.5 377 LEU B O 1
ATOM 7027 N N . LYS B 1 378 ? 13.898 -28.969 -22.828 1 94.62 378 LYS B N 1
ATOM 7028 C CA . LYS B 1 378 ? 15.266 -29.453 -22.984 1 94.62 378 LYS B CA 1
ATOM 7029 C C . LYS B 1 378 ? 15.648 -30.406 -21.859 1 94.62 378 LYS B C 1
ATOM 7031 O O . LYS B 1 378 ? 16.828 -30.625 -21.594 1 94.62 378 LYS B O 1
ATOM 7036 N N . LEU B 1 379 ? 14.656 -30.891 -21.266 1 96.06 379 LEU B N 1
ATOM 7037 C CA . LEU B 1 379 ? 14.875 -31.734 -20.078 1 96.06 379 LEU B CA 1
ATOM 7038 C C . LEU B 1 379 ? 15.641 -33 -20.453 1 96.06 379 LEU B C 1
ATOM 7040 O O . LEU B 1 379 ? 15.305 -33.656 -21.422 1 96.06 379 LEU B O 1
ATOM 7044 N N . THR B 1 380 ? 16.734 -33.25 -19.781 1 98 380 THR B N 1
ATOM 7045 C CA . THR B 1 380 ? 17.484 -34.5 -19.844 1 98 380 THR B CA 1
ATOM 7046 C C . THR B 1 380 ? 17.609 -35.125 -18.453 1 98 380 THR B C 1
ATOM 7048 O O . THR B 1 380 ? 17.422 -34.438 -17.438 1 98 380 THR B O 1
ATOM 7051 N N . THR B 1 381 ? 17.875 -36.406 -18.516 1 98.56 381 THR B N 1
ATOM 7052 C CA . THR B 1 381 ? 18.141 -37.062 -17.234 1 98.56 381 THR B CA 1
ATOM 7053 C C . THR B 1 381 ? 19.266 -36.375 -16.5 1 98.56 381 THR B C 1
ATOM 7055 O O . THR B 1 381 ? 19.156 -36.062 -15.305 1 98.56 381 THR B O 1
ATOM 7058 N N . ALA B 1 382 ? 20.266 -35.969 -17.219 1 98.5 382 ALA B N 1
ATOM 7059 C CA . ALA B 1 382 ? 21.453 -35.344 -16.625 1 98.5 382 ALA B CA 1
ATOM 7060 C C . ALA B 1 382 ? 21.125 -34 -16.016 1 98.5 382 ALA B C 1
ATOM 7062 O O . ALA B 1 382 ? 21.594 -33.656 -14.93 1 98.5 382 ALA B O 1
ATOM 7063 N N . SER B 1 383 ? 20.391 -33.219 -16.719 1 98.31 383 SER B N 1
ATOM 7064 C CA . SER B 1 383 ? 20.047 -31.906 -16.219 1 98.31 383 SER B CA 1
ATOM 7065 C C . SER B 1 383 ? 19.188 -31.984 -14.969 1 98.31 383 SER B C 1
ATOM 7067 O O . SER B 1 383 ? 19.344 -31.188 -14.047 1 98.31 383 SER B O 1
ATOM 7069 N N . LEU B 1 384 ? 18.25 -32.906 -14.969 1 98.69 384 LEU B N 1
ATOM 7070 C CA . LEU B 1 384 ? 17.375 -33.062 -13.812 1 98.69 384 LEU B CA 1
ATOM 7071 C C . LEU B 1 384 ? 18.172 -33.562 -12.602 1 98.69 384 LEU B C 1
ATOM 7073 O O . LEU B 1 384 ? 18 -33.031 -11.5 1 98.69 384 LEU B O 1
ATOM 7077 N N . VAL B 1 385 ? 19.047 -34.562 -12.82 1 98.81 385 VAL B N 1
ATOM 7078 C CA . VAL B 1 385 ? 19.891 -35.062 -11.742 1 98.81 385 VAL B CA 1
ATOM 7079 C C . VAL B 1 385 ? 20.766 -33.969 -11.188 1 98.81 385 VAL B C 1
ATOM 7081 O O . VAL B 1 385 ? 20.859 -33.781 -9.969 1 98.81 385 VAL B O 1
ATOM 7084 N N . ALA B 1 386 ? 21.375 -33.219 -12.062 1 98.69 386 ALA B N 1
ATOM 7085 C CA . ALA B 1 386 ? 22.266 -32.156 -11.656 1 98.69 386 ALA B CA 1
ATOM 7086 C C . ALA B 1 386 ? 21.516 -31.094 -10.844 1 98.69 386 ALA B C 1
ATOM 7088 O O . ALA B 1 386 ? 22.031 -30.594 -9.828 1 98.69 386 ALA B O 1
ATOM 7089 N N . ALA B 1 387 ? 20.328 -30.703 -11.297 1 98.81 387 ALA B N 1
ATOM 7090 C CA . ALA B 1 387 ? 19.516 -29.703 -10.609 1 98.81 387 ALA B CA 1
ATOM 7091 C C . ALA B 1 387 ? 19.109 -30.172 -9.219 1 98.81 387 ALA B C 1
ATOM 7093 O O . ALA B 1 387 ? 19.234 -29.422 -8.242 1 98.81 387 ALA B O 1
ATOM 7094 N N . ILE B 1 388 ? 18.672 -31.406 -9.133 1 98.81 388 ILE B N 1
ATOM 7095 C CA . ILE B 1 388 ? 18.219 -31.969 -7.863 1 98.81 388 ILE B CA 1
ATOM 7096 C C . ILE B 1 388 ? 19.391 -32.031 -6.887 1 98.81 388 ILE B C 1
ATOM 7098 O O . ILE B 1 388 ? 19.281 -31.609 -5.734 1 98.81 388 ILE B O 1
ATOM 7102 N N . ARG B 1 389 ? 20.547 -32.5 -7.328 1 98.62 389 ARG B N 1
ATOM 7103 C CA . ARG B 1 389 ? 21.719 -32.594 -6.477 1 98.62 389 ARG B CA 1
ATOM 7104 C C . ARG B 1 389 ? 22.141 -31.203 -5.992 1 98.62 389 ARG B C 1
ATOM 7106 O O . ARG B 1 389 ? 22.469 -31.016 -4.816 1 98.62 389 ARG B O 1
ATOM 7113 N N . GLU B 1 390 ? 22.109 -30.297 -6.918 1 98.62 390 GLU B N 1
ATOM 7114 C CA . GLU B 1 390 ? 22.531 -28.938 -6.586 1 98.62 390 GLU B CA 1
ATOM 7115 C C . GLU B 1 390 ? 21.719 -28.375 -5.438 1 98.62 390 GLU B C 1
ATOM 7117 O O . GLU B 1 390 ? 22.266 -27.859 -4.461 1 98.62 390 GLU B O 1
ATOM 7122 N N . VAL B 1 391 ? 20.422 -28.484 -5.508 1 98.75 391 VAL B N 1
ATOM 7123 C CA . VAL B 1 391 ? 19.547 -27.844 -4.531 1 98.75 391 VAL B CA 1
ATOM 7124 C C . VAL B 1 391 ? 19.5 -28.688 -3.256 1 98.75 391 VAL B C 1
ATOM 7126 O O . VAL B 1 391 ? 19.531 -28.141 -2.148 1 98.75 391 VAL B O 1
ATOM 7129 N N . ALA B 1 392 ? 19.484 -30 -3.402 1 98.31 392 ALA B N 1
ATOM 7130 C CA . ALA B 1 392 ? 19.312 -30.891 -2.258 1 98.31 392 ALA B CA 1
ATOM 7131 C C . ALA B 1 392 ? 20.578 -30.984 -1.421 1 98.31 392 ALA B C 1
ATOM 7133 O O . ALA B 1 392 ? 20.516 -31.172 -0.205 1 98.31 392 ALA B O 1
ATOM 7134 N N . GLU B 1 393 ? 21.688 -30.766 -2.039 1 97.88 393 GLU B N 1
ATOM 7135 C CA . GLU B 1 393 ? 22.938 -31.031 -1.34 1 97.88 393 GLU B CA 1
ATOM 7136 C C . GLU B 1 393 ? 23.656 -29.734 -0.977 1 97.88 393 GLU B C 1
ATOM 7138 O O . GLU B 1 393 ? 24.578 -29.734 -0.166 1 97.88 393 GLU B O 1
ATOM 7143 N N . ASN B 1 394 ? 23.297 -28.641 -1.578 1 98 394 ASN B N 1
ATOM 7144 C CA . ASN B 1 394 ? 23.844 -27.328 -1.249 1 98 394 ASN B CA 1
ATOM 7145 C C . ASN B 1 394 ? 22.953 -26.594 -0.253 1 98 394 ASN B C 1
ATOM 7147 O O . ASN B 1 394 ? 21.875 -26.125 -0.609 1 98 394 ASN B O 1
ATOM 7151 N N . GLU B 1 395 ? 23.422 -26.422 0.906 1 97.44 395 GLU B N 1
ATOM 7152 C CA . GLU B 1 395 ? 22.656 -25.906 2.025 1 97.44 395 GLU B CA 1
ATOM 7153 C C . GLU B 1 395 ? 22.234 -24.453 1.781 1 97.44 395 GLU B C 1
ATOM 7155 O O . GLU B 1 395 ? 21.312 -23.953 2.438 1 97.44 395 GLU B O 1
ATOM 7160 N N . ARG B 1 396 ? 22.906 -23.812 0.864 1 98.31 396 ARG B N 1
ATOM 7161 C CA . ARG B 1 396 ? 22.594 -22.406 0.622 1 98.31 396 ARG B CA 1
ATOM 7162 C C . ARG B 1 396 ? 21.156 -22.234 0.164 1 98.31 396 ARG B C 1
ATOM 7164 O O . ARG B 1 396 ? 20.516 -21.234 0.477 1 98.31 396 ARG B O 1
ATOM 7171 N N . TYR B 1 397 ? 20.641 -23.188 -0.595 1 98.62 397 TYR B N 1
ATOM 7172 C CA . TYR B 1 397 ? 19.266 -23.078 -1.101 1 98.62 397 TYR B CA 1
ATOM 7173 C C . TYR B 1 397 ? 18.266 -23.219 0.03 1 98.62 397 TYR B C 1
ATOM 7175 O O . TYR B 1 397 ? 17.281 -22.469 0.099 1 98.62 397 TYR B O 1
ATOM 7183 N N . THR B 1 398 ? 18.5 -24.172 0.892 1 98.25 398 THR B N 1
ATOM 7184 C CA . THR B 1 398 ? 17.609 -24.359 2.033 1 98.25 398 THR B CA 1
ATOM 7185 C C . THR B 1 398 ? 17.641 -23.141 2.955 1 98.25 398 THR B C 1
ATOM 7187 O O . THR B 1 398 ? 16.594 -22.688 3.428 1 98.25 398 THR B O 1
ATOM 7190 N N . GLN B 1 399 ? 18.828 -22.625 3.193 1 98.38 399 GLN B N 1
ATOM 7191 C CA . GLN B 1 399 ? 18.969 -21.453 4.051 1 98.38 399 GLN B CA 1
ATOM 7192 C C . GLN B 1 399 ? 18.25 -20.25 3.453 1 98.38 399 GLN B C 1
ATOM 7194 O O . GLN B 1 399 ? 17.562 -19.516 4.164 1 98.38 399 GLN B O 1
ATOM 7199 N N . ALA B 1 400 ? 18.375 -20.094 2.16 1 98.38 400 ALA B N 1
ATOM 7200 C CA . ALA B 1 400 ? 17.703 -18.984 1.473 1 98.38 400 ALA B CA 1
ATOM 7201 C C . ALA B 1 400 ? 16.188 -19.125 1.545 1 98.38 400 ALA B C 1
ATOM 7203 O O . ALA B 1 400 ? 15.484 -18.141 1.797 1 98.38 400 ALA B O 1
ATOM 7204 N N . MET B 1 401 ? 15.734 -20.312 1.36 1 98.62 401 MET B N 1
ATOM 7205 C CA . MET B 1 401 ? 14.289 -20.531 1.4 1 98.62 401 MET B CA 1
ATOM 7206 C C . MET B 1 401 ? 13.75 -20.328 2.812 1 98.62 401 MET B C 1
ATOM 7208 O O . MET B 1 401 ? 12.648 -19.797 2.994 1 98.62 401 MET B O 1
ATOM 7212 N N . LYS B 1 402 ? 14.484 -20.75 3.76 1 98.31 402 LYS B N 1
ATOM 7213 C CA . LYS B 1 402 ? 14.055 -20.562 5.141 1 98.31 402 LYS B CA 1
ATOM 7214 C C . LYS B 1 402 ? 13.953 -19.078 5.488 1 98.31 402 LYS B C 1
ATOM 7216 O O . LYS B 1 402 ? 13.031 -18.656 6.184 1 98.31 402 LYS B O 1
ATOM 7221 N N . LEU B 1 403 ? 14.953 -18.344 5.02 1 98.12 403 LEU B N 1
ATOM 7222 C CA . LEU B 1 403 ? 14.883 -16.906 5.211 1 98.12 403 LEU B CA 1
ATOM 7223 C C . LEU B 1 403 ? 13.656 -16.312 4.523 1 98.12 403 LEU B C 1
ATOM 7225 O O . LEU B 1 403 ? 12.945 -15.5 5.102 1 98.12 403 LEU B O 1
ATOM 7229 N N . ARG B 1 404 ? 13.383 -16.75 3.295 1 98.25 404 ARG B N 1
ATOM 7230 C CA . ARG B 1 404 ? 12.211 -16.328 2.547 1 98.25 404 ARG B CA 1
ATOM 7231 C C . ARG B 1 404 ? 10.93 -16.703 3.275 1 98.25 404 ARG B C 1
ATOM 7233 O O . ARG B 1 404 ? 9.969 -15.93 3.307 1 98.25 404 ARG B O 1
ATOM 7240 N N . SER B 1 405 ? 10.914 -17.859 3.83 1 98.44 405 SER B N 1
ATOM 7241 C CA . SER B 1 405 ? 9.773 -18.359 4.598 1 98.44 405 SER B CA 1
ATOM 7242 C C . SER B 1 405 ? 9.5 -17.469 5.809 1 98.44 405 SER B C 1
ATOM 7244 O O . SER B 1 405 ? 8.352 -17.094 6.062 1 98.44 405 SER B O 1
ATOM 7246 N N . LYS B 1 406 ? 10.555 -17.141 6.547 1 98.12 406 LYS B N 1
ATOM 7247 C CA . LYS B 1 406 ? 10.406 -16.266 7.707 1 98.12 406 LYS B CA 1
ATOM 7248 C C . LYS B 1 406 ? 9.789 -14.922 7.316 1 98.12 406 LYS B C 1
ATOM 7250 O O . LYS B 1 406 ? 8.891 -14.43 7.996 1 98.12 406 LYS B O 1
ATOM 7255 N N . ARG B 1 407 ? 10.25 -14.352 6.238 1 98.06 407 ARG B N 1
ATOM 7256 C CA . ARG B 1 407 ? 9.742 -13.07 5.746 1 98.06 407 ARG B CA 1
ATOM 7257 C C . ARG B 1 407 ? 8.297 -13.203 5.289 1 98.06 407 ARG B C 1
ATOM 7259 O O . ARG B 1 407 ? 7.477 -12.312 5.535 1 98.06 407 ARG B O 1
ATOM 7266 N N . PHE B 1 408 ? 8.008 -14.32 4.645 1 98.25 408 PHE B N 1
ATOM 7267 C CA . PHE B 1 408 ? 6.68 -14.578 4.102 1 98.25 408 PHE B CA 1
ATOM 7268 C C . PHE B 1 408 ? 5.664 -14.75 5.227 1 98.25 408 PHE B C 1
ATOM 7270 O O . PHE B 1 408 ? 4.516 -14.32 5.105 1 98.25 408 PHE B O 1
ATOM 7277 N N . ARG B 1 409 ? 6.043 -15.281 6.352 1 98 409 ARG B N 1
ATOM 7278 C CA . ARG B 1 409 ? 5.141 -15.633 7.441 1 98 409 ARG B CA 1
ATOM 7279 C C . ARG B 1 409 ? 5.008 -14.484 8.438 1 98 409 ARG B C 1
ATOM 7281 O O . ARG B 1 409 ? 4.098 -14.477 9.266 1 98 409 ARG B O 1
ATOM 7288 N N . ASP B 1 410 ? 5.918 -13.555 8.43 1 98.12 410 ASP B N 1
ATOM 7289 C CA . ASP B 1 410 ? 5.949 -12.461 9.398 1 98.12 410 ASP B CA 1
ATOM 7290 C C . ASP B 1 410 ? 5.129 -11.273 8.914 1 98.12 410 ASP B C 1
ATOM 7292 O O . ASP B 1 410 ? 5.668 -10.352 8.281 1 98.12 410 ASP B O 1
ATOM 7296 N N . ASN B 1 411 ? 3.84 -11.273 9.133 1 97.81 411 ASN B N 1
ATOM 7297 C CA . ASN B 1 411 ? 2.885 -10.25 8.719 1 97.81 411 ASN B CA 1
ATOM 7298 C C . ASN B 1 411 ? 2.195 -9.609 9.93 1 97.81 411 ASN B C 1
ATOM 7300 O O . ASN B 1 411 ? 1.977 -10.273 10.945 1 97.81 411 ASN B O 1
ATOM 7304 N N . PRO B 1 412 ? 1.846 -8.32 9.812 1 97.62 412 PRO B N 1
ATOM 7305 C CA . PRO B 1 412 ? 1.1 -7.734 10.922 1 97.62 412 PRO B CA 1
ATOM 7306 C C . PRO B 1 412 ? -0.244 -8.422 11.164 1 97.62 412 PRO B C 1
ATOM 7308 O O . PRO B 1 412 ? -0.691 -8.531 12.305 1 97.62 412 PRO B O 1
ATOM 7311 N N . VAL B 1 413 ? -0.929 -8.781 10.078 1 98.06 413 VAL B N 1
ATOM 7312 C CA . VAL B 1 413 ? -2.15 -9.578 10.055 1 98.06 413 VAL B CA 1
ATOM 7313 C C . VAL B 1 413 ? -1.978 -10.758 9.102 1 98.06 413 VAL B C 1
ATOM 7315 O O . VAL B 1 413 ? -1.564 -10.586 7.953 1 98.06 413 VAL B O 1
ATOM 7318 N N . PRO B 1 414 ? -2.244 -11.984 9.586 1 97.44 414 PRO B N 1
ATOM 7319 C CA . PRO B 1 414 ? -2.168 -13.102 8.641 1 97.44 414 PRO B CA 1
ATOM 7320 C C . PRO B 1 414 ? -3.039 -12.891 7.402 1 97.44 414 PRO B C 1
ATOM 7322 O O . PRO B 1 414 ? -4.145 -12.352 7.508 1 97.44 414 PRO B O 1
ATOM 7325 N N . PRO B 1 415 ? -2.568 -13.312 6.246 1 97.75 415 PRO B N 1
ATOM 7326 C CA . PRO B 1 415 ? -3.238 -12.992 4.984 1 97.75 415 PRO B CA 1
ATOM 7327 C C . PRO B 1 415 ? -4.707 -13.406 4.973 1 97.75 415 PRO B C 1
ATOM 7329 O O . PRO B 1 415 ? -5.562 -12.656 4.496 1 97.75 415 PRO B O 1
ATOM 7332 N N . LEU B 1 416 ? -5.039 -14.578 5.465 1 97.75 416 LEU B N 1
ATOM 7333 C CA . LEU B 1 416 ? -6.426 -15.031 5.48 1 97.75 416 LEU B CA 1
ATOM 7334 C C . LEU B 1 416 ? -7.285 -14.125 6.359 1 97.75 416 LEU B C 1
ATOM 7336 O O . LEU B 1 416 ? -8.383 -13.719 5.961 1 97.75 416 LEU B O 1
ATOM 7340 N N . GLU B 1 417 ? -6.789 -13.805 7.551 1 98.06 417 GLU B N 1
ATOM 7341 C CA . GLU B 1 417 ? -7.492 -12.891 8.453 1 98.06 417 GLU B CA 1
ATOM 7342 C C . GLU B 1 417 ? -7.672 -11.516 7.816 1 98.06 417 GLU B C 1
ATOM 7344 O O . GLU B 1 417 ? -8.719 -10.883 7.98 1 98.06 417 GLU B O 1
ATOM 7349 N N . LEU B 1 418 ? -6.645 -11.094 7.152 1 98.5 418 LEU B N 1
ATOM 7350 C CA . LEU B 1 418 ? -6.707 -9.797 6.484 1 98.5 418 LEU B CA 1
ATOM 7351 C C . LEU B 1 418 ? -7.781 -9.797 5.402 1 98.5 418 LEU B C 1
ATOM 7353 O O . LEU B 1 418 ? -8.539 -8.828 5.281 1 98.5 418 LEU B O 1
ATOM 7357 N N . ALA B 1 419 ? -7.824 -10.836 4.578 1 98.56 419 ALA B N 1
ATOM 7358 C CA . ALA B 1 419 ? -8.844 -10.961 3.539 1 98.56 419 ALA B CA 1
ATOM 7359 C C . ALA B 1 419 ? -10.242 -10.914 4.137 1 98.56 419 ALA B C 1
ATOM 7361 O O . ALA B 1 419 ? -11.109 -10.188 3.65 1 98.56 419 ALA B O 1
ATOM 7362 N N . VAL B 1 420 ? -10.438 -11.68 5.199 1 98.5 420 VAL B N 1
ATOM 7363 C CA . VAL B 1 420 ? -11.727 -11.695 5.871 1 98.5 420 VAL B CA 1
ATOM 7364 C C . VAL B 1 420 ? -12.062 -10.297 6.387 1 98.5 420 VAL B C 1
ATOM 7366 O O . VAL B 1 420 ? -13.195 -9.828 6.23 1 98.5 420 VAL B O 1
ATOM 7369 N N . TRP B 1 421 ? -11.086 -9.672 6.992 1 98.69 421 TRP B N 1
ATOM 7370 C CA . TRP B 1 421 ? -11.289 -8.336 7.543 1 98.69 421 TRP B CA 1
ATOM 7371 C C . TRP B 1 421 ? -11.797 -7.371 6.473 1 98.69 421 TRP B C 1
ATOM 7373 O O . TRP B 1 421 ? -12.727 -6.594 6.719 1 98.69 421 TRP B O 1
ATOM 7383 N N . TRP B 1 422 ? -11.266 -7.438 5.293 1 98.56 422 TRP B N 1
ATOM 7384 C CA . TRP B 1 422 ? -11.617 -6.5 4.234 1 98.56 422 TRP B CA 1
ATOM 7385 C C . TRP B 1 422 ? -13.008 -6.805 3.68 1 98.56 422 TRP B C 1
ATOM 7387 O O . TRP B 1 422 ? -13.734 -5.895 3.279 1 98.56 422 TRP B O 1
ATOM 7397 N N . VAL B 1 423 ? -13.344 -8.086 3.605 1 98.56 423 VAL B N 1
ATOM 7398 C CA . VAL B 1 423 ? -14.711 -8.422 3.232 1 98.56 423 VAL B CA 1
ATOM 7399 C C . VAL B 1 423 ? -15.688 -7.809 4.23 1 98.56 423 VAL B C 1
ATOM 7401 O O . VAL B 1 423 ? -16.656 -7.145 3.842 1 98.56 423 VAL B O 1
ATOM 7404 N N . GLU B 1 424 ? -15.438 -7.996 5.48 1 98.5 424 GLU B N 1
ATOM 7405 C CA . GLU B 1 424 ? -16.297 -7.461 6.531 1 98.5 424 GLU B CA 1
ATOM 7406 C C . GLU B 1 424 ? -16.25 -5.938 6.566 1 98.5 424 GLU B C 1
ATOM 7408 O O . GLU B 1 424 ? -17.234 -5.285 6.91 1 98.5 424 GLU B O 1
ATOM 7413 N N . TYR B 1 425 ? -15.07 -5.387 6.273 1 98.5 425 TYR B N 1
ATOM 7414 C CA . TYR B 1 425 ? -14.945 -3.939 6.172 1 98.5 425 TYR B CA 1
ATOM 7415 C C . TYR B 1 425 ? -15.938 -3.377 5.164 1 98.5 425 TYR B C 1
ATOM 7417 O O . TYR B 1 425 ? -16.594 -2.365 5.426 1 98.5 425 TYR B O 1
ATOM 7425 N N . LEU B 1 426 ? -15.984 -4.031 3.979 1 98 426 LEU B N 1
ATOM 7426 C CA . LEU B 1 426 ? -16.875 -3.547 2.938 1 98 426 LEU B CA 1
ATOM 7427 C C . LEU B 1 426 ? -18.344 -3.686 3.371 1 98 426 LEU B C 1
ATOM 7429 O O . LEU B 1 426 ? -19.188 -2.889 2.967 1 98 426 LEU B O 1
ATOM 7433 N N . MET B 1 427 ? -18.625 -4.66 4.238 1 97.44 427 MET B N 1
ATOM 7434 C CA . MET B 1 427 ? -19.969 -4.789 4.789 1 97.44 427 MET B CA 1
ATOM 7435 C C . MET B 1 427 ? -20.281 -3.639 5.738 1 97.44 427 MET B C 1
ATOM 7437 O O . MET B 1 427 ? -21.406 -3.125 5.75 1 97.44 427 MET B O 1
ATOM 7441 N N . ARG B 1 428 ? -19.266 -3.205 6.453 1 97.25 428 ARG B N 1
ATOM 7442 C CA . ARG B 1 428 ? -19.438 -2.1 7.391 1 97.25 428 ARG B CA 1
ATOM 7443 C C . ARG B 1 428 ? -19.422 -0.758 6.664 1 97.25 428 ARG B C 1
ATOM 7445 O O . ARG B 1 428 ? -20.094 0.188 7.082 1 97.25 428 ARG B O 1
ATOM 7452 N N . HIS B 1 429 ? -18.578 -0.699 5.586 1 97.44 429 HIS B N 1
ATOM 7453 C CA . HIS B 1 429 ? -18.422 0.498 4.77 1 97.44 429 HIS B CA 1
ATOM 7454 C C . HIS B 1 429 ? -18.719 0.208 3.303 1 97.44 429 HIS B C 1
ATOM 7456 O O . HIS B 1 429 ? -17.812 0.12 2.482 1 97.44 429 HIS B O 1
ATOM 7462 N N . PRO B 1 430 ? -19.938 0.201 2.914 1 96.94 430 PRO B N 1
ATOM 7463 C CA . PRO B 1 430 ? -20.328 -0.272 1.582 1 96.94 430 PRO B CA 1
ATOM 7464 C C . PRO B 1 430 ? -19.844 0.651 0.465 1 96.94 430 PRO B C 1
ATOM 7466 O O . PRO B 1 430 ? -19.812 0.25 -0.701 1 96.94 430 PRO B O 1
ATOM 7469 N N . ASP B 1 431 ? -19.547 1.894 0.774 1 94.94 431 ASP B N 1
ATOM 7470 C CA . ASP B 1 431 ? -19.047 2.838 -0.216 1 94.94 431 ASP B CA 1
ATOM 7471 C C . ASP B 1 431 ? -17.781 3.543 0.291 1 94.94 431 ASP B C 1
ATOM 7473 O O . ASP B 1 431 ? -17.828 4.73 0.618 1 94.94 431 ASP B O 1
ATOM 7477 N N . PRO B 1 432 ? -16.672 2.854 0.221 1 95.94 432 PRO B N 1
ATOM 7478 C CA . PRO B 1 432 ? -15.438 3.414 0.765 1 95.94 432 PRO B CA 1
ATOM 7479 C C . PRO B 1 432 ? -14.719 4.34 -0.219 1 95.94 432 PRO B C 1
ATOM 7481 O O . PRO B 1 432 ? -13.594 4.055 -0.637 1 95.94 432 PRO B O 1
ATOM 7484 N N . VAL B 1 433 ? -15.25 5.504 -0.493 1 92.62 433 VAL B N 1
ATOM 7485 C CA . VAL B 1 433 ? -14.758 6.43 -1.507 1 92.62 433 VAL B CA 1
ATOM 7486 C C . VAL B 1 433 ? -13.367 6.926 -1.128 1 92.62 433 VAL B C 1
ATOM 7488 O O . VAL B 1 433 ? -12.555 7.242 -2 1 92.62 433 VAL B O 1
ATOM 7491 N N . HIS B 1 434 ? -13.055 6.91 0.157 1 93.25 434 HIS B N 1
ATOM 7492 C CA . HIS B 1 434 ? -11.789 7.441 0.667 1 93.25 434 HIS B CA 1
ATOM 7493 C C . HIS B 1 434 ? -10.617 6.551 0.27 1 93.25 434 HIS B C 1
ATOM 7495 O O . HIS B 1 434 ? -9.461 6.957 0.381 1 93.25 434 HIS B O 1
ATOM 7501 N N . LEU B 1 435 ? -10.898 5.34 -0.248 1 94.94 435 LEU B N 1
ATOM 7502 C CA . LEU B 1 435 ? -9.836 4.41 -0.617 1 94.94 435 LEU B CA 1
ATOM 7503 C C . LEU B 1 435 ? -9.5 4.531 -2.1 1 94.94 435 LEU B C 1
ATOM 7505 O O . LEU B 1 435 ? -8.508 3.969 -2.562 1 94.94 435 LEU B O 1
ATOM 7509 N N . HIS B 1 436 ? -10.242 5.285 -2.85 1 91.69 436 HIS B N 1
ATOM 7510 C CA . HIS B 1 436 ? -10.102 5.27 -4.301 1 91.69 436 HIS B CA 1
ATOM 7511 C C . HIS B 1 436 ? -9.266 6.445 -4.785 1 91.69 436 HIS B C 1
ATOM 7513 O O . HIS B 1 436 ? -9.469 7.582 -4.352 1 91.69 436 HIS B O 1
ATOM 7519 N N . SER B 1 437 ? -8.328 6.125 -5.633 1 88.25 437 SER B N 1
ATOM 7520 C CA . SER B 1 437 ? -7.504 7.141 -6.285 1 88.25 437 SER B CA 1
ATOM 7521 C C . SER B 1 437 ? -8.266 7.824 -7.418 1 88.25 437 SER B C 1
ATOM 7523 O O . SER B 1 437 ? -9.109 7.203 -8.07 1 88.25 437 SER B O 1
ATOM 7525 N N . GLU B 1 438 ? -7.941 9.086 -7.621 1 87.06 438 GLU B N 1
ATOM 7526 C CA . GLU B 1 438 ? -8.523 9.82 -8.742 1 87.06 438 GLU B CA 1
ATOM 7527 C C . GLU B 1 438 ? -8.047 9.25 -10.078 1 87.06 438 GLU B C 1
ATOM 7529 O O . GLU B 1 438 ? -8.617 9.562 -11.125 1 87.06 438 GLU B O 1
ATOM 7534 N N . ALA B 1 439 ? -7.055 8.398 -10.008 1 86.19 439 ALA B N 1
ATOM 7535 C CA . ALA B 1 439 ? -6.543 7.758 -11.219 1 86.19 439 ALA B CA 1
ATOM 7536 C C . ALA B 1 439 ? -7.656 7.02 -11.961 1 86.19 439 ALA B C 1
ATOM 7538 O O . ALA B 1 439 ? -7.602 6.867 -13.18 1 86.19 439 ALA B O 1
ATOM 7539 N N . LYS B 1 440 ? -8.594 6.633 -11.227 1 83.94 440 LYS B N 1
ATOM 7540 C CA . LYS B 1 440 ? -9.711 5.875 -11.797 1 83.94 440 LYS B CA 1
ATOM 7541 C C . LYS B 1 440 ? -10.461 6.699 -12.836 1 83.94 440 LYS B C 1
ATOM 7543 O O . LYS B 1 440 ? -11.078 6.145 -13.75 1 83.94 440 LYS B O 1
ATOM 7548 N N . GLU B 1 441 ? -10.359 8.039 -12.688 1 84.19 441 GLU B N 1
ATOM 7549 C CA . GLU B 1 441 ? -11.117 8.93 -13.562 1 84.19 441 GLU B CA 1
ATOM 7550 C C . GLU B 1 441 ? -10.234 9.492 -14.672 1 84.19 441 GLU B C 1
ATOM 7552 O O . GLU B 1 441 ? -10.703 10.242 -15.531 1 84.19 441 GLU B O 1
ATOM 7557 N N . LEU B 1 442 ? -9 9.148 -14.688 1 86.94 442 LEU B N 1
ATOM 7558 C CA . LEU B 1 442 ? -8.047 9.672 -15.656 1 86.94 442 LEU B CA 1
ATOM 7559 C C . LEU B 1 442 ? -7.559 8.57 -16.594 1 86.94 442 LEU B C 1
ATOM 7561 O O . LEU B 1 442 ? -7.609 7.391 -16.25 1 86.94 442 LEU B O 1
ATOM 7565 N N . ASN B 1 443 ? -7.172 9.031 -17.797 1 84.25 443 ASN B N 1
ATOM 7566 C CA . ASN B 1 443 ? -6.527 8.055 -18.656 1 84.25 443 ASN B CA 1
ATOM 7567 C C . ASN B 1 443 ? -5.039 7.93 -18.359 1 84.25 443 ASN B C 1
ATOM 7569 O O . ASN B 1 443 ? -4.512 8.648 -17.5 1 84.25 443 ASN B O 1
ATOM 7573 N N . TYR B 1 444 ? -4.41 6.996 -19 1 81.69 444 TYR B N 1
ATOM 7574 C CA . TYR B 1 444 ? -3.014 6.676 -18.734 1 81.69 444 TYR B CA 1
ATOM 7575 C C . TYR B 1 444 ? -2.123 7.898 -18.938 1 81.69 444 TYR B C 1
ATOM 7577 O O . TYR B 1 444 ? -1.204 8.141 -18.156 1 81.69 444 TYR B O 1
ATOM 7585 N N . PHE B 1 445 ? -2.344 8.68 -19.969 1 84.44 445 PHE B N 1
ATOM 7586 C CA . PHE B 1 445 ? -1.517 9.828 -20.312 1 84.44 445 PHE B CA 1
ATOM 7587 C C . PHE B 1 445 ? -1.655 10.922 -19.266 1 84.44 445 PHE B C 1
ATOM 7589 O O . PHE B 1 445 ? -0.668 11.562 -18.891 1 84.44 445 PHE B O 1
ATOM 7596 N N . GLN B 1 446 ? -2.834 11.055 -18.734 1 88.38 446 GLN B N 1
ATOM 7597 C CA . GLN B 1 446 ? -3.086 12.055 -17.703 1 88.38 446 GLN B CA 1
ATOM 7598 C C . GLN B 1 446 ? -2.49 11.625 -16.375 1 88.38 446 GLN B C 1
ATOM 7600 O O . GLN B 1 446 ? -1.822 12.414 -15.703 1 88.38 446 GLN B O 1
ATOM 7605 N N . THR B 1 447 ? -2.709 10.359 -16.062 1 87.19 447 THR B N 1
ATOM 7606 C CA . THR B 1 447 ? -2.273 9.844 -14.773 1 87.19 447 THR B CA 1
ATOM 7607 C C . THR B 1 447 ? -0.759 9.961 -14.625 1 87.19 447 THR B C 1
ATOM 7609 O O . THR B 1 447 ? -0.254 10.242 -13.539 1 87.19 447 THR B O 1
ATOM 7612 N N . HIS B 1 448 ? -0.064 9.828 -15.789 1 85.75 448 HIS B N 1
ATOM 7613 C CA . HIS B 1 448 ? 1.394 9.852 -15.742 1 85.75 448 HIS B CA 1
ATOM 7614 C C . HIS B 1 448 ? 1.938 11.195 -16.219 1 85.75 448 HIS B C 1
ATOM 7616 O O . HIS B 1 448 ? 3.133 11.32 -16.484 1 85.75 448 HIS B O 1
ATOM 7622 N N . SER B 1 449 ? 1.097 12.18 -16.359 1 87.88 449 SER B N 1
ATOM 7623 C CA . SER B 1 449 ? 1.438 13.547 -16.734 1 87.88 449 SER B CA 1
ATOM 7624 C C . SER B 1 449 ? 2.164 13.602 -18.062 1 87.88 449 SER B C 1
ATOM 7626 O O . SER B 1 449 ? 3.029 14.453 -18.281 1 87.88 449 SER B O 1
ATOM 7628 N N . LEU B 1 450 ? 1.902 12.602 -18.891 1 86.75 450 LEU B N 1
ATOM 7629 C CA . LEU B 1 450 ? 2.551 12.586 -20.203 1 86.75 450 LEU B CA 1
ATOM 7630 C C . LEU B 1 450 ? 2.072 13.75 -21.062 1 86.75 450 LEU B C 1
ATOM 7632 O O . LEU B 1 450 ? 2.838 14.289 -21.859 1 86.75 450 LEU B O 1
ATOM 7636 N N . ASP B 1 451 ? 0.858 14.133 -20.922 1 89.56 451 ASP B N 1
ATOM 7637 C CA . ASP B 1 451 ? 0.334 15.297 -21.625 1 89.56 451 ASP B CA 1
ATOM 7638 C C . ASP B 1 451 ? 1.068 16.562 -21.203 1 89.56 451 ASP B C 1
ATOM 7640 O O . ASP B 1 451 ? 1.458 17.375 -22.047 1 89.56 451 ASP B O 1
ATOM 7644 N N . VAL B 1 452 ? 1.333 16.703 -19.922 1 90.62 452 VAL B N 1
ATOM 7645 C CA . VAL B 1 452 ? 2.049 17.844 -19.391 1 90.62 452 VAL B CA 1
ATOM 7646 C C . VAL B 1 452 ? 3.494 17.828 -19.875 1 90.62 452 VAL B C 1
ATOM 7648 O O . VAL B 1 452 ? 4.012 18.859 -20.328 1 90.62 452 VAL B O 1
ATOM 7651 N N . LEU B 1 453 ? 4.133 16.672 -19.828 1 87.94 453 LEU B N 1
ATOM 7652 C CA . LEU B 1 453 ? 5.527 16.531 -20.234 1 87.94 453 LEU B CA 1
ATOM 7653 C C . LEU B 1 453 ? 5.688 16.812 -21.719 1 87.94 453 LEU B C 1
ATOM 7655 O O . LEU B 1 453 ? 6.691 17.391 -22.156 1 87.94 453 LEU B O 1
ATOM 7659 N N . ALA B 1 454 ? 4.73 16.375 -22.469 1 85.88 454 ALA B N 1
ATOM 7660 C CA . ALA B 1 454 ? 4.758 16.641 -23.906 1 85.88 454 ALA B CA 1
ATOM 7661 C C . ALA B 1 454 ? 4.762 18.141 -24.188 1 85.88 454 ALA B C 1
ATOM 7663 O O . ALA B 1 454 ? 5.527 18.625 -25.031 1 85.88 454 ALA B O 1
ATOM 7664 N N . VAL B 1 455 ? 3.965 18.844 -23.438 1 87.5 455 VAL B N 1
ATOM 7665 C CA . VAL B 1 455 ? 3.889 20.297 -23.625 1 87.5 455 VAL B CA 1
ATOM 7666 C C . VAL B 1 455 ? 5.191 20.938 -23.156 1 87.5 455 VAL B C 1
ATOM 7668 O O . VAL B 1 455 ? 5.711 21.844 -23.812 1 87.5 455 VAL B O 1
ATOM 7671 N N . LEU B 1 456 ? 5.734 20.453 -22.094 1 86.38 456 LEU B N 1
ATOM 7672 C CA . LEU B 1 456 ? 6.977 21 -21.562 1 86.38 456 LEU B CA 1
ATOM 7673 C C . LEU B 1 456 ? 8.141 20.75 -22.516 1 86.38 456 LEU B C 1
ATOM 7675 O O . LEU B 1 456 ? 9.062 21.562 -22.609 1 86.38 456 LEU B O 1
ATOM 7679 N N . ALA B 1 457 ? 8.094 19.625 -23.172 1 82.88 457 ALA B N 1
ATOM 7680 C CA . ALA B 1 457 ? 9.148 19.281 -24.125 1 82.88 457 ALA B CA 1
ATOM 7681 C C . ALA B 1 457 ? 8.953 20.031 -25.438 1 82.88 457 ALA B C 1
ATOM 7683 O O . ALA B 1 457 ? 9.93 20.453 -26.078 1 82.88 457 ALA B O 1
ATOM 7684 N N . LEU B 1 458 ? 7.734 20.203 -25.859 1 82.81 458 LEU B N 1
ATOM 7685 C CA . LEU B 1 458 ? 7.418 20.797 -27.141 1 82.81 458 LEU B CA 1
ATOM 7686 C C . LEU B 1 458 ? 7.676 22.297 -27.125 1 82.81 458 LEU B C 1
ATOM 7688 O O . LEU B 1 458 ? 8.102 22.875 -28.141 1 82.81 458 LEU B O 1
ATOM 7692 N N . LEU B 1 459 ? 7.512 22.875 -25.984 1 82.81 459 LEU B N 1
ATOM 7693 C CA . LEU B 1 459 ? 7.629 24.328 -25.922 1 82.81 459 LEU B CA 1
ATOM 7694 C C . LEU B 1 459 ? 9.055 24.781 -26.234 1 82.81 459 LEU B C 1
ATOM 7696 O O . LEU B 1 459 ? 9.258 25.609 -27.125 1 82.81 459 LEU B O 1
ATOM 7700 N N . PRO B 1 460 ? 9.969 24.141 -25.625 1 78.62 460 PRO B N 1
ATOM 7701 C CA . PRO B 1 460 ? 11.336 24.547 -25.984 1 78.62 460 PRO B CA 1
ATOM 7702 C C . PRO B 1 460 ? 11.695 24.172 -27.422 1 78.62 460 PRO B C 1
ATOM 7704 O O . PRO B 1 460 ? 12.43 24.906 -28.078 1 78.62 460 PRO B O 1
ATOM 7707 N N . LEU B 1 461 ? 11.125 23.109 -27.859 1 78.12 461 LEU B N 1
ATOM 7708 C CA . LEU B 1 461 ? 11.406 22.703 -29.234 1 78.12 461 LEU B CA 1
ATOM 7709 C C . LEU B 1 461 ? 10.82 23.688 -30.234 1 78.12 461 LEU B C 1
ATOM 7711 O O . LEU B 1 461 ? 11.461 24.031 -31.234 1 78.12 461 LEU B O 1
ATOM 7715 N N . LEU B 1 462 ? 9.672 24.141 -29.922 1 82.69 462 LEU B N 1
ATOM 7716 C CA . LEU B 1 462 ? 9.039 25.141 -30.781 1 82.69 462 LEU B CA 1
ATOM 7717 C C . LEU B 1 462 ? 9.797 26.469 -30.719 1 82.69 462 LEU B C 1
ATOM 7719 O O . LEU B 1 462 ? 9.984 27.125 -31.75 1 82.69 462 LEU B O 1
ATOM 7723 N N . MET B 1 463 ? 10.227 26.75 -29.578 1 83.88 463 MET B N 1
ATOM 7724 C CA . MET B 1 463 ? 11.008 27.969 -29.422 1 83.88 463 MET B CA 1
ATOM 7725 C C . MET B 1 463 ? 12.305 27.891 -30.219 1 83.88 463 MET B C 1
ATOM 7727 O O . MET B 1 463 ? 12.688 28.844 -30.891 1 83.88 463 MET B O 1
ATOM 7731 N N . LEU B 1 464 ? 12.883 26.781 -30.156 1 81.19 464 LEU B N 1
ATOM 7732 C CA . LEU B 1 464 ? 14.117 26.578 -30.906 1 81.19 464 LEU B CA 1
ATOM 7733 C C . LEU B 1 464 ? 13.844 26.609 -32.406 1 81.19 464 LEU B C 1
ATOM 7735 O O . LEU B 1 464 ? 14.633 27.188 -33.156 1 81.19 464 LEU B O 1
ATOM 7739 N N . TYR B 1 465 ? 12.789 26.031 -32.812 1 78.69 465 TYR B N 1
ATOM 7740 C CA . TYR B 1 465 ? 12.398 26.031 -34.219 1 78.69 465 TYR B CA 1
ATOM 7741 C C . TYR B 1 465 ? 12.148 27.453 -34.688 1 78.69 465 TYR B C 1
ATOM 7743 O O . TYR B 1 465 ? 12.625 27.844 -35.75 1 78.69 465 TYR B O 1
ATOM 7751 N N . PHE B 1 466 ? 11.492 28.203 -33.844 1 84.06 466 PHE B N 1
ATOM 7752 C CA . PHE B 1 466 ? 11.18 29.578 -34.219 1 84.06 466 PHE B CA 1
ATOM 7753 C C . PHE B 1 466 ? 12.445 30.438 -34.25 1 84.06 466 PHE B C 1
ATOM 7755 O O . PHE B 1 466 ? 12.617 31.281 -35.125 1 84.06 466 PHE B O 1
ATOM 7762 N N . LEU B 1 467 ? 13.258 30.156 -33.344 1 84.19 467 LEU B N 1
ATOM 7763 C CA . LEU B 1 467 ? 14.516 30.875 -33.281 1 84.19 467 LEU B CA 1
ATOM 7764 C C . LEU B 1 467 ? 15.383 30.531 -34.5 1 84.19 467 LEU B C 1
ATOM 7766 O O . LEU B 1 467 ? 16.031 31.406 -35.062 1 84.19 467 LEU B O 1
ATOM 7770 N N . SER B 1 468 ? 15.375 29.312 -34.906 1 83.81 468 SER B N 1
ATOM 7771 C CA . SER B 1 468 ? 16.156 28.875 -36.062 1 83.81 468 SER B CA 1
ATOM 7772 C C . SER B 1 468 ? 15.586 29.453 -37.344 1 83.81 468 SER B C 1
ATOM 7774 O O . SER B 1 468 ? 16.344 29.828 -38.25 1 83.81 468 SER B O 1
ATOM 7776 N N . ARG B 1 469 ? 14.312 29.594 -37.375 1 82.5 469 ARG B N 1
ATOM 7777 C CA . ARG B 1 469 ? 13.672 30.172 -38.562 1 82.5 469 ARG B CA 1
ATOM 7778 C C . ARG B 1 469 ? 13.945 31.672 -38.656 1 82.5 469 ARG B C 1
ATOM 7780 O O . ARG B 1 469 ? 14.125 32.219 -39.75 1 82.5 469 ARG B O 1
ATOM 7787 N N . LEU B 1 470 ? 14 32.219 -37.469 1 83.81 470 LEU B N 1
ATOM 7788 C CA . LEU B 1 470 ? 14.297 33.656 -37.438 1 83.81 470 LEU B CA 1
ATOM 7789 C C . LEU B 1 470 ? 15.734 33.906 -37.844 1 83.81 470 LEU B C 1
ATOM 7791 O O . LEU B 1 470 ? 16.016 34.875 -38.562 1 83.81 470 LEU B O 1
ATOM 7795 N N . CYS B 1 471 ? 16.594 33.031 -37.5 1 82.94 471 CYS B N 1
ATOM 7796 C CA . CYS B 1 471 ? 18 33.188 -37.875 1 82.94 471 CYS B CA 1
ATOM 7797 C C . CYS B 1 471 ? 18.188 32.875 -39.375 1 82.94 471 CYS B C 1
ATOM 7799 O O . CYS B 1 471 ? 19 33.531 -40.031 1 82.94 471 CYS B O 1
ATOM 7801 N N . ARG B 1 472 ? 17.469 31.953 -39.906 1 78 472 ARG B N 1
ATOM 7802 C CA . ARG B 1 472 ? 17.562 31.641 -41.312 1 78 472 ARG B CA 1
ATOM 7803 C C . ARG B 1 472 ? 16.969 32.75 -42.156 1 78 472 ARG B C 1
ATOM 7805 O O . ARG B 1 472 ? 17.5 33.062 -43.25 1 78 472 ARG B O 1
ATOM 7812 N N . CYS B 1 473 ? 15.93 33.344 -41.656 1 74 473 CYS B N 1
ATOM 7813 C CA . CYS B 1 473 ? 15.32 34.438 -42.375 1 74 473 CYS B CA 1
ATOM 7814 C C . CYS B 1 473 ? 16.234 35.656 -42.344 1 74 473 CYS B C 1
ATOM 7816 O O . CYS B 1 473 ? 16.328 36.406 -43.344 1 74 473 CYS B O 1
ATOM 7818 N N . GLN B 1 474 ? 16.906 35.812 -41.312 1 73.25 474 GLN B N 1
ATOM 7819 C CA . GLN B 1 474 ? 17.844 36.938 -41.219 1 73.25 474 GLN B CA 1
ATOM 7820 C C . GLN B 1 474 ? 19.062 36.688 -42.094 1 73.25 474 GLN B C 1
ATOM 7822 O O . GLN B 1 474 ? 19.562 37.625 -42.75 1 73.25 474 GLN B O 1
ATOM 7827 N N . GLY B 1 475 ? 19.469 35.5 -42.219 1 72.5 475 GLY B N 1
ATOM 7828 C CA . GLY B 1 475 ? 20.578 35.156 -43.094 1 72.5 475 GLY B CA 1
ATOM 7829 C C . GLY B 1 475 ? 20.234 35.312 -44.562 1 72.5 475 GLY B C 1
ATOM 7830 O O . GLY B 1 475 ? 21.047 35.812 -45.344 1 72.5 475 GLY B O 1
ATOM 7831 N N . ARG B 1 476 ? 19.109 34.969 -44.938 1 71.62 476 ARG B N 1
ATOM 7832 C CA . ARG B 1 476 ? 18.672 35.156 -46.312 1 71.62 476 ARG B CA 1
ATOM 7833 C C . ARG B 1 476 ? 18.5 36.625 -46.656 1 71.62 476 ARG B C 1
ATOM 7835 O O . ARG B 1 476 ? 18.828 37.031 -47.781 1 71.62 476 ARG B O 1
ATOM 7842 N N . ARG B 1 477 ? 18.047 37.344 -45.75 1 70.31 477 ARG B N 1
ATOM 7843 C CA . ARG B 1 477 ? 17.875 38.781 -45.969 1 70.31 477 ARG B CA 1
ATOM 7844 C C . ARG B 1 477 ? 19.234 39.5 -46.094 1 70.31 477 ARG B C 1
ATOM 7846 O O . ARG B 1 477 ? 19.391 40.406 -46.906 1 70.31 477 ARG B O 1
ATOM 7853 N N . GLU B 1 478 ? 20.109 38.969 -45.406 1 76.62 478 GLU B N 1
ATOM 7854 C CA . GLU B 1 478 ? 21.438 39.562 -45.5 1 76.62 478 GLU B CA 1
ATOM 7855 C C . GLU B 1 478 ? 22.125 39.188 -46.812 1 76.62 478 GLU B C 1
ATOM 7857 O O . GLU B 1 478 ? 22.812 40 -47.406 1 76.62 478 GLU B O 1
ATOM 7862 N N . GLN B 1 479 ? 21.859 38.062 -47.344 1 75.12 479 GLN B N 1
ATOM 7863 C CA . GLN B 1 479 ? 22.406 37.656 -48.656 1 75.12 479 GLN B CA 1
ATOM 7864 C C . GLN B 1 479 ? 21.734 38.406 -49.781 1 75.12 479 GLN B C 1
ATOM 7866 O O . GLN B 1 479 ? 22.391 38.781 -50.75 1 75.12 479 GLN B O 1
ATOM 7871 N N . GLU B 1 480 ? 20.562 38.656 -49.688 1 72.5 480 GLU B N 1
ATOM 7872 C CA . GLU B 1 480 ? 19.828 39.406 -50.688 1 72.5 480 GLU B CA 1
ATOM 7873 C C . GLU B 1 480 ? 20.25 40.875 -50.719 1 72.5 480 GLU B C 1
ATOM 7875 O O . GLU B 1 480 ? 20.359 41.5 -51.781 1 72.5 480 GLU B O 1
ATOM 7880 N N . ARG B 1 481 ? 20.625 41.406 -49.719 1 68 481 ARG B N 1
ATOM 7881 C CA . ARG B 1 481 ? 21.109 42.781 -49.625 1 68 481 ARG B CA 1
ATOM 7882 C C . ARG B 1 481 ? 22.531 42.906 -50.188 1 68 481 ARG B C 1
ATOM 7884 O O . ARG B 1 481 ? 22.875 43.906 -50.812 1 68 481 ARG B O 1
ATOM 7891 N N . LYS B 1 482 ? 23.203 41.906 -50.031 1 73 482 LYS B N 1
ATOM 7892 C CA . LYS B 1 482 ? 24.547 41.906 -50.594 1 73 482 LYS B CA 1
ATOM 7893 C C . LYS B 1 482 ? 24.5 41.75 -52.125 1 73 482 LYS B C 1
ATOM 7895 O O . LYS B 1 482 ? 25.344 42.312 -52.812 1 73 482 LYS B O 1
ATOM 7900 N N . HIS B 1 483 ? 23.625 41.156 -52.656 1 68.19 483 HIS B N 1
ATOM 7901 C CA . HIS B 1 483 ? 23.484 41 -54.094 1 68.19 483 HIS B CA 1
ATOM 7902 C C . HIS B 1 483 ? 22.953 42.281 -54.75 1 68.19 483 HIS B C 1
ATOM 7904 O O . HIS B 1 483 ? 23.281 42.562 -55.906 1 68.19 483 HIS B O 1
ATOM 7910 N N . ARG B 1 484 ? 22.359 43.156 -54.125 1 61.44 484 ARG B N 1
ATOM 7911 C CA . ARG B 1 484 ? 21.844 44.406 -54.688 1 61.44 484 ARG B CA 1
ATOM 7912 C C . ARG B 1 484 ? 22.922 45.469 -54.656 1 61.44 484 ARG B C 1
ATOM 7914 O O . ARG B 1 484 ? 22.906 46.375 -55.5 1 61.44 484 ARG B O 1
ATOM 7921 N N . LYS B 1 485 ? 23.734 45.438 -53.781 1 63.28 485 LYS B N 1
ATOM 7922 C CA . LYS B 1 485 ? 24.797 46.438 -53.781 1 63.28 485 LYS B CA 1
ATOM 7923 C C . LYS B 1 485 ? 25.844 46.125 -54.875 1 63.28 485 LYS B C 1
ATOM 7925 O O . LYS B 1 485 ? 26.703 46.969 -55.156 1 63.28 485 LYS B O 1
ATOM 7930 N N . ARG B 1 486 ? 25.875 45 -55.281 1 66.25 486 ARG B N 1
ATOM 7931 C CA . ARG B 1 486 ? 26.812 44.625 -56.344 1 66.25 486 ARG B CA 1
ATOM 7932 C C . ARG B 1 486 ? 26.203 44.875 -57.719 1 66.25 486 ARG B C 1
ATOM 7934 O O . ARG B 1 486 ? 26.906 44.844 -58.75 1 66.25 486 ARG B O 1
ATOM 7941 N N . ASP B 1 487 ? 25.109 45.219 -57.781 1 49.06 487 ASP B N 1
ATOM 7942 C CA . ASP B 1 487 ? 24.547 45.656 -59.062 1 49.06 487 ASP B CA 1
ATOM 7943 C C . ASP B 1 487 ? 24.484 47.156 -59.125 1 49.06 487 ASP B C 1
ATOM 7945 O O . ASP B 1 487 ? 24.641 47.75 -60.219 1 49.06 487 ASP B O 1
#

Radius of gyration: 33.04 Å; Cα contacts (8 Å, |Δi|>4): 1645; chains: 2; bounding box: 72×96×110 Å

Organism: NCBI:txid30044

InterPro domains:
  IPR002213 UDP-glucuronosyl/UDP-glucosyltransferase [PF00201] (144-482)
  IPR002213 UDP-glucuronosyl/UDP-glucosyltransferase [cd03784] (7-426)
  IPR050271 UDP-glycosyltransferase [PTHR48043] (6-461)

Solvent-accessible surface area (backbone atoms only — not comparable to full-atom values): 52253 Å² total; per-residue (Å²): 105,65,67,58,55,51,51,44,40,74,72,67,42,78,42,78,42,81,30,77,63,74,80,54,90,85,51,85,71,60,88,48,52,45,79,32,52,26,81,31,30,69,46,50,60,72,36,81,92,74,48,64,57,69,71,67,44,48,80,57,52,54,73,60,44,48,62,52,53,51,48,51,39,50,50,33,50,55,25,33,72,69,13,66,28,52,52,55,63,66,65,49,60,73,82,49,77,57,78,59,45,81,42,69,45,73,76,40,53,80,68,45,54,52,38,65,61,36,72,59,40,37,29,35,34,34,29,82,40,62,88,52,76,72,46,45,72,32,66,30,52,74,81,42,47,40,48,46,54,52,58,52,38,88,62,58,49,84,53,53,73,68,52,30,42,51,34,40,51,50,54,50,48,47,50,48,48,39,66,72,44,50,51,56,51,50,37,64,67,43,32,81,77,63,34,90,81,52,68,56,38,68,61,49,43,45,56,38,65,36,35,38,26,37,32,37,46,61,68,36,82,48,57,48,40,37,78,32,51,41,68,31,36,57,45,82,58,69,85,53,56,88,63,61,66,67,60,48,50,51,30,63,64,16,78,76,14,15,31,42,37,37,56,59,84,77,54,47,60,88,73,56,52,67,68,60,53,49,30,53,52,52,27,52,58,74,38,70,49,37,17,35,42,32,55,38,55,64,83,74,42,70,90,51,89,74,54,90,48,54,48,74,34,70,75,72,67,57,67,30,51,50,48,35,88,39,49,51,33,36,36,27,21,23,44,66,68,59,43,45,47,27,32,60,51,26,39,17,33,40,24,38,38,52,47,53,54,11,47,39,44,37,50,47,35,36,72,55,46,15,37,49,80,46,53,62,93,71,62,41,34,66,56,50,40,52,48,49,49,51,49,63,70,34,64,62,18,40,54,29,16,38,53,43,11,54,57,58,68,67,53,100,59,56,28,45,59,45,52,52,48,51,57,53,43,40,63,75,42,63,74,61,66,50,42,55,41,65,40,59,80,42,54,72,49,50,43,67,35,46,61,48,50,48,49,63,54,44,48,57,50,50,49,48,50,51,52,50,50,52,51,51,52,50,51,51,53,51,52,56,54,54,56,57,75,72,104,106,65,67,58,53,50,51,44,40,74,73,67,42,78,41,78,44,80,29,76,66,75,79,55,90,85,52,83,73,59,87,50,53,43,82,34,54,25,82,31,30,68,48,50,61,71,37,81,94,75,50,62,57,69,70,70,44,49,80,57,52,53,75,61,44,47,62,53,54,50,48,51,36,50,50,32,49,56,25,34,73,69,14,66,28,52,52,56,63,67,64,48,59,73,80,48,77,55,76,60,44,79,41,69,46,74,76,40,53,77,67,44,55,51,37,66,60,37,71,60,39,39,29,33,33,33,28,81,41,62,87,52,76,72,47,47,71,34,63,29,52,73,82,42,45,39,48,46,56,53,57,50,37,87,61,57,50,85,53,54,71,67,52,30,43,52,36,40,50,50,54,48,48,47,51,50,47,38,67,71,46,49,50,57,50,52,38,65,67,44,33,81,78,64,33,88,82,53,70,55,41,67,62,48,43,44,56,37,65,35,35,40,2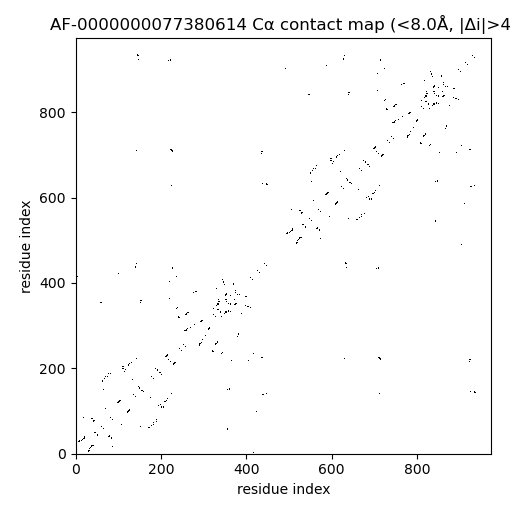7,37,31,36,46,62,66,36,81,46,57,49,40,37,79,32,51,39,69,33,37,58,48,82,57,68,85,53,55,88,64,61,66,69,60,47,51,51,31,62,65,16,79,74,15,15,32,41,36,37,54,59,85,78,53,47,60,88,72,55,52,68,68,60,52,49,31,52,51,51,28,52,59,75,38,71,48,36,17,36,42,32,56,40,52,64,83,74,41,72,90,51,88,75,55,91,48,54,48,75,33,72,74,72,67,58,66,32,50,51,50,36,89,40,48,50,33,35,35,27,21,23,45,67,67,60,43,44,46,27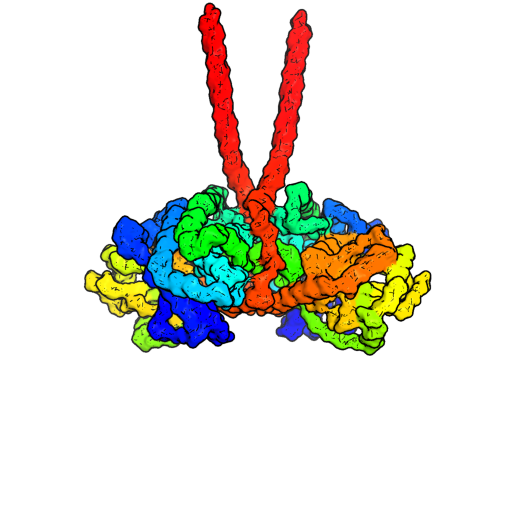,32,59,52,27,40,17,34,39,24,38,38,53,46,54,54,10,45,38,43,37,51,47,35,36,73,57,45,15,38,49,81,44,53,62,93,71,61,41,34,65,56,51,40,50,48,49,48,51,48,62,70,35,64,63,18,40,53,29,16,39,53,41,12,52,57,59,70,65,55,98,58,56,28,46,62,46,52,52,49,51,56,52,44,40,64,76,41,63,75,61,66,50,43,55,38,65,42,60,80,43,54,73,50,50,42,66,36,43,61,48,49,49,51,62,54,45,48,57,50,50,50,50,50,50,50,50,50,52,51,51,53,51,50,52,52,52,53,55,53,54,58,57,74,74,103

pLDDT: mean 92.04, std 7.74, range [49.06, 98.88]

Foldseek 3Di:
DVLLVQVLVVVPDQEEDEDCDDDDPPDDDRPSYHYQHLPFLQVLCVDPPRHDQLLVQFPDDLLVCLVSLLVNVLSSLLRSVVGVSLVVLLPPDQQDADQEAEDEQQNHLLNLLVCVSRVRHAYEYEYLAAPALLCCLAQLWDDDLQQAAHLFDLDDRPDDPVSSVVRVVSSVSSVCCCVVPSQVSSCVSCCVPSHVPRPRSSVSSNSHQAYEYQDDVLQAGDDDGFPRYHHLHLSVQDAADDDDPVVLVLQVPQQLGEEEEEADPSDALVPQDPVLVQQVQVLCVVRRSYAYEYQDDVVSCPVPDHDPSYDYDPDDPLLNVLQRPRYQAYEYLQDRNSLSSNLLNLHAYEHAHGGGNSSVSQSSLVVLVQYDYDHSVPDGSVSVNVRCCCRRVDCSNSVSSPVSNVSSCDDPDNSSRVSNVVSVVCSVVVDPVVRGDCSNVDDNCVVVVVVVVVCVVVVVVVVVVVVVVVVVVVVVVVVVVVVVVVD/DVLLVQVLVVVPDQEEDEDCDDDDPPDDDRPSYHYQHLPFLQVLCVVPPRHDQLLVQFPDDLLVCLVSLLVNVLSSLQRSVVGVSLVVLLPPDQQDADQEAEAEQQNHLLNLLVCVSRVRHAYEYEYLAAPALLCCLAFLWDDDLQQAAHLFDLDDRPDDPVSSVVRVVSSVSSVCCCVVPSQVSSCVSCCVPSHVPRPRSSVSSNSHQAYEYQDDVLQAGDDDGFPRYHHLHLSVQDAADDDDPVVLVLQVPQQLGEEEEEADPSDALVPDDPVLVQQVQVLCVVRRSYAYEYQDDVVSCPVPDHDPSYDYDVDDPLLNQLQRPRYQAYEYLQDRNSLSSNLLNLHAYEHAHGGGNSSVSQSSLVVLVQYDYDHSVPDGSVSVNVRCCCRRVDCSNSVSSPVSNVSSCDDPDNSSRVSNVVSVVCSVVVRPVVRGDCSNVDDNCVVVVVVVVVCVVVVVVVVVVVVVVVVVVVVVVVVVVVVVVVD

Secondary structure (DSSP, 8-state):
-HHHHHHHHHTT--EEEEESSPPPTTS---TTEEEEE-TTTTGGGT-SSS---GGGGTT--HHHHHHHHHHHHHHHHHHHTT-HHHHHHHTS-TT---S-EEEE-TT--TTTHHHHHTT---EEEEESS---GGGGGTT-PPP-TTTS--TTS---SS--HHHHHHHHHHHHHHHHHIIIIIHHHHHHHHHHHH-TTPPPHHHHHTTEEEEEE---TTTS----B-TTEEE-TTTT--PPPPPPHHHHHHHHT-TT-EEEEE--TTS-GGGS-HHHHHHHHHHHHT-TTSEEEEES-GGGGTTS---TTEEEESS--HHHHHT-TTEEEEEE---HHHHHHHHHHT--EEE---STHHHHHHHHHHHTT-EEE--STT--HHHHHHHHHHHHH-HHHHHHHHHHHHHHH--SS-HHHHHHHHHHHHHH-S--GGG--GGGGS-HHHHTTHHHHHHHHHHHHHHHHHHHHHHHHHHHHHHHHHHHH--/-HHHHHHHHHTT--EEEEESSPPPTTS---TTEEEEE-TTTTGGGT-SSS---GGGGTT--HHHHHHHHHHHHHHHHHHHTT-HHHHHHHTS-TT---S-EEEE-TT--TTTHHHHHTT---EEEEESS---GGGGGTS-PPP-TTTS--TTS---SS--HHHHHHHHHHHHHHHHHIIIIIHHHHHHHHHHHH-TTPPPHHHHHTTEEEEEE---TTTS----B-TTEEE-TTTT--PPPPPPHHHHHHHHT-TT-EEEEE-TTTS-GGGS-HHHHHHHHHHHHT-TTSEEEEES-GGGGTTS---TTEEEESS--HHHHHT-TTEEEEEE---HHHHHHHHHHT--EEE---STHHHHHHHHHHHTT-EEE--STT--HHHHHHHHHHHHH-HHHHHHHHHHHHHHH--SS-HHHHHHHHHHHHHH-S--GGG--GGGGS-HHHHTTHHHHHHHHHHHHHHHHHHHHHHHHHHHHHHHHHHHH--

Sequence (974 aa):
NSVLLYELAERGHNLTILSVNLPRASDKVPANVTYIYLERAYDFYTDDKDKIDINSFIGIGSYETIPILYKFGIKTAEFITLSKGLQQLLDYPDDFKFDVIINDYTMGPYLLGFVHKFNYPPVIGITAFHNKPLVLDFMSNSYFPALIPYYSTLYNPKMNFFQRFDNTLIFALDTIYRRLYYNPKLDEIMRPFFGPDMPALSELAKLTKISLINTHPATDYVESLPPNIIEIGGMQGRPGKPLPTDLDQFMRQGKRGAILFSLGTNMLPQNVDRATKQKIVEAFRQLPDYNFIWKFDKEYLKDVQMPGNVLVRDFLPQRDILAHKSLTLFVSHCGGLSTQEATWHGVPLVGIPLFLDQYRNLLQTIGAGAAVQVDYLKLTTASLVAAIREVAENERYTQAMKLRSKRFRDNPVPPLELAVWWVEYLMRHPDPVHLHSEAKELNYFQTHSLDVLAVLALLPLLMLYFLSRLCRCQGRREQERKHRKRDNSVLLYELAERGHNLTILSVNLPRASDKVPANVTYIYLERAYDFYTDDKDKIDINSFIGIGSYETIPILYKFGIKTAEFITLSKGLQQLLDYPDDFKFDVIINDYTMGPYLLGFVHKFNYPPVIGITAFHNKPLVLDFMSNSYFPALIPYYSTLYNPKMNFFQRFDNTLIFALDTIYRRLYYNPKLDEIMRPFFGPDMPALSELAKLTKISLINTHPATDYVESLPPNIIEIGGMQGRPGKPLPTDLDQFMRQGKRGAILFSLGTNMLPQNVDRATKQKIVEAFRQLPDYNFIWKFDKEYLKDVQMPGNVLVRDFLPQRDILAHKSLTLFVSHCGGLSTQEATWHGVPLVGIPLFLDQYRNLLQTIGAGAAVQVDYLKLTTASLVAAIREVAENERYTQAMKLRSKRFRDNPVPPLELAVWWVEYLMRHPDPVHLHSEAKELNYFQTHSLDVLAVLALLPLLMLYFLSRLCRCQGRREQERKHRKRD

Nearest PDB structures (foldseek):
  2o6l-assembly1_A  TM=9.506E-01  e=4.933E-13  Homo sapiens
  7yf5-assembly1_B  TM=9.398E-01  e=4.233E-13  Homo sapiens
  2o6l-assembly1_B  TM=9.285E-01  e=3.632E-13  Homo sapiens
  7yf5-assembly1_A  TM=9.250E-01  e=4.233E-13  Homo sapiens
  7cjx-assembly2_B  TM=9.393E-01  e=8.219E-13  Homo sapiens

=== Feature glossary ===
The features interleaved in this record are:

— What the protein is —

Sequence gives the chain of amino acids in standard one-letter code (A=alanine, C=cysteine, …, Y=tyrosine), read N→C. It is the only feature that is directly encoded by the gene; all structural features are derived from the folded form of this sequence.

Database cross-references. InterPro integrates a dozen domain/family signature databases into unified entries with residue-range hits. GO terms attach function/process/location labels with evidence codes. CATH codes position the fold in a four-level structural taxonomy. Organism is the NCBI-taxonomy species name.

— Where its atoms are —

Atomic coordinates in PDBx/mmCIF format — the same representation the Protein Data Bank distributes. Each line of the _atom_site loop places one backbone atom in Cartesian space (units: ångströms, origin: arbitrary).

The six renders are orthographic views along the three Cartesian axes in both directions. Representation (cartoon, sticks, or surface) and color scheme (sequence-rainbow or by-chain) vary across proteins so the training set covers all the common visualization conventions.

— Local backbone conformation —

Eight-state secondary structure (DSSP): H is the canonical α-helix, G the tighter 3₁₀-helix, I the wider π-helix; E/B are β-structure, T and S are turns and bends, and '-' is everything else. DSSP derives these from the pattern of main-chain N–H···O=C hydrogen bonds, not from the sequence.

P-SEA three-state annotation labels each residue as helix, strand, or coil based purely on the geometry of the Cα trace. It serves as a fallback when the full backbone (and thus DSSP) is unavailable.

The φ/ψ torsion pair specifies the backbone conformation at each residue. φ rotates about the N–Cα bond, ψ about the Cα–C bond. Steric clashes forbid most of the (φ, ψ) plane — the allowed regions (α-helix basin, β-sheet basin, left-handed helix) are the Ramachandran-allowed regions.

— Global shape and packing —

The geometric summary reports three shape descriptors. Rg (radius of gyration) measures how spread out the Cα atoms are about their centre of mass; compact globular proteins have small Rg, elongated or unfolded ones large. Cα contacts (<8 Å, |i−j|>4) count long-range residue pairs in spatial proximity — high for tightly packed folds, near zero for rods or random coil. The bounding-box extents give the protein's footprint along x, y, z in Å.

Solvent-accessible surface area (SASA) is the area in Å² traced out by the centre of a 1.4 Å probe sphere (a water molecule) rolled over the protein's van der Waals surface (Shrake–Rupley / Lee–Richards construction). Buried residues have near-zero SASA; fully exposed residues can exceed 200 Å². The total SASA scales roughly with the number of surface residues.

The contact map is a binary N×N matrix image: pixel (i, j) is dark where Cα_i and Cα_j are within 8 Å and |i−j|>4. Because the |i−j|>4 filter removes local helical contacts, off-diagonal stripes parallel to the main diagonal indicate parallel β-sheets; stripes perpendicular to it indicate antiparallel β-sheets. The Ramachandran plot scatters every residue's (φ, ψ) pair against the sterically allowed regions. The PAE heatmap renders the predicted-aligned-error matrix.

— Structural neighborhood —

3Di is Foldseek's structural alphabet. Each residue is assigned one of twenty discrete states based on how its Cα sits relative to its spatial (not sequential) neighbors. Aligning 3Di strings finds structural homologs roughly as well as full 3D superposition, but orders of magnitude faster.

Nearest PDB neighbors are the top structural matches found by Foldseek when searching this structure against the entire Protein Data Bank. Each hit reports a TM-score (0 to 1; >0.5 almost always implies the same fold) and an E-value. These are *structural* homologs — they may share no detectable sequence similarity.

— Confidence and disorder —

For AlphaFold models, the B-factor field carries pLDDT — the model's own estimate of local accuracy on a 0–100 scale. Regions with pLDDT<50 should be treated as essentially unmodeled; they often correspond to intrinsically disordered segments.

Crystallographic B-factors measure how much each atom's electron density is smeared out, in Å². They rise in mobile loops and surface residues and fall in the buried interior. In AlphaFold models this column is repurposed to hold pLDDT instead.

Predicted aligned error is AlphaFold's pairwise confidence. Unlike pLDDT (per-residue), PAE is per-residue-pair and captures whether two parts of the structure are correctly placed relative to each other. Units are ångströms of expected positional error.